Protein 5I34 (pdb70)

Organism: Cryptococcus neoformans (strain H99 / ATCC 208821 / CBS 10515 / FGSC 9487) (NCBI:txid235443)

Sequence (842 aa):
APSPEGVTVVLGAQWGDEGKGKLVDILAAEADICARCAGGNNAGHTIVVRNDKGEKTSYAFNLLPSGLINPECTAFIGSGVVVHVPSLFNELDTLERKGLKVAGRLLVSDRAHLVMGFHQIVDGLKEVELGGSSIGTTRKGIGPAYSSKASRSGLRVHHLFDPTFPAKFRKLVEGRFKRYGHFEFDTEGEIEMYLAFAERLRPFIVDGPTFMHNALSSGKRVLVEGANALMLDLDYGTYPFVTSSSTSIGGVVSGLGISPFAIKRVVGVIKAYTTRVGGGPFPTEDLATVGETLQEVGAEYGTVTGRRRRCGWLDLVVMKYSTMINGYTSLNLTKLDVLDGFEEIKVATGYKIDGVEVEGFPADLDRLAKVEVQYATLPGWKTDISNCKTYEEFPENAKAYIKFIEDYLGVKVQYVGVGPGRDQNVIIFSPEGVTVVLGAQWGDEGKGKLVDILAAEADICARCAGGNNAGHAFNLLPSGLINPECTAFIGSGVVVHVPSLFNELDTLERKGLKVAGRLLVSDRAHLVMGFHQIVDGLKEVELGGSSIGTTRKGIGPAYSSKASRSGLRVHHLFDPTFPAKFRKLVEGRFKRYGHFEFDTEGEIEMYLAFAERLRPFIVDGPTFMHNALSSGKRVLVEGANALMLDLDYGTYPFVTSSSTSIGGVVSGLGISPFAIKRVVGVIKAYTTRVGGGPFPTEDLATVGETLQEVGAEYGTVTGRRRRCGWLDLVVMKYSTMINGYTSLNLTKLDVLDGFEEIKVATGYKIDGVEVEGFPADLDRLAKVEVQYATLPGWKTDISNCKTYEEFPENAKAYIKFIEDYLGVKVQYVGVGPGRDQNVIIF

Radius of gyration: 26.62 Å; Cα contacts (8 Å, |Δi|>4): 1978; chains: 2; bounding box: 60×75×82 Å

Structure (mmCIF, N/CA/C/O backbone):
data_5I34
#
_entry.id   5I34
#
_cell.length_a   55.807
_cell.length_b   100.774
_cell.length_c   163.798
_cell.angle_alpha   90.00
_cell.angle_beta   90.00
_cell.angle_gamma   90.00
#
_symmetry.space_group_name_H-M   'P 21 21 21'
#
loop_
_entity.id
_entity.type
_entity.pdbx_description
1 polymer 'Adenylosuccinate synthetase'
2 non-polymer "GUANOSINE-5'-DIPHOSPHATE"
3 non-polymer 'INOSINIC ACID'
4 water water
#
loop_
_atom_site.group_PDB
_atom_site.id
_atom_site.type_symbol
_atom_site.label_atom_id
_atom_site.label_alt_id
_atom_site.label_comp_id
_atom_site.label_asym_id
_atom_site.label_entity_id
_atom_site.label_seq_id
_atom_site.pdbx_PDB_ins_code
_atom_site.Cartn_x
_atom_site.Cartn_y
_atom_site.Cartn_z
_atom_site.occupancy
_atom_site.B_iso_or_equiv
_atom_site.auth_seq_id
_atom_site.auth_comp_id
_atom_site.auth_asym_id
_atom_site.auth_atom_id
_atom_site.pdbx_PDB_model_num
ATOM 1 N N . ALA A 1 13 ? -7.600 33.082 37.061 1.00 38.20 2 ALA A N 1
ATOM 2 C CA . ALA A 1 13 ? -7.620 34.455 36.576 1.00 38.19 2 ALA A CA 1
ATOM 3 C C . ALA A 1 13 ? -6.933 34.562 35.202 1.00 32.59 2 ALA A C 1
ATOM 4 O O . ALA A 1 13 ? -5.759 34.211 35.051 1.00 32.33 2 ALA A O 1
ATOM 10 N N . PRO A 1 14 ? -7.667 35.039 34.186 1.00 26.79 3 PRO A N 1
ATOM 11 C CA . PRO A 1 14 ? -7.084 35.070 32.845 1.00 23.81 3 PRO A CA 1
ATOM 12 C C . PRO A 1 14 ? -5.995 36.119 32.707 1.00 22.57 3 PRO A C 1
ATOM 13 O O . PRO A 1 14 ? -6.081 37.205 33.284 1.00 23.83 3 PRO A O 1
ATOM 24 N N . SER A 1 15 ? -4.980 35.796 31.919 1.00 20.36 4 SER A N 1
ATOM 25 C CA . SER A 1 15 ? -3.978 36.770 31.555 1.00 18.74 4 SER A CA 1
ATOM 26 C C . SER A 1 15 ? -4.377 37.463 30.272 1.00 17.28 4 SER A C 1
ATOM 27 O O . SER A 1 15 ? -5.030 36.857 29.420 1.00 16.01 4 SER A O 1
ATOM 35 N N . PRO A 1 16 ? -3.983 38.733 30.121 1.00 17.35 5 PRO A N 1
ATOM 36 C CA . PRO A 1 16 ? -4.352 39.443 28.895 1.00 16.88 5 PRO A CA 1
ATOM 37 C C . PRO A 1 16 ? -3.538 39.015 27.685 1.00 16.23 5 PRO A C 1
ATOM 38 O O . PRO A 1 16 ? -2.408 38.537 27.819 1.00 15.92 5 PRO A O 1
ATOM 49 N N . GLU A 1 17 ? -4.106 39.221 26.503 1.00 14.86 6 GLU A N 1
ATOM 50 C CA . GLU A 1 17 ? -3.325 39.174 25.282 1.00 14.50 6 GLU A CA 1
ATOM 51 C C . GLU A 1 17 ? -2.233 40.222 25.391 1.00 14.07 6 GLU A C 1
ATOM 52 O O . GLU A 1 17 ? -2.459 41.322 25.916 1.00 15.43 6 GLU A O 1
ATOM 64 N N . GLY A 1 18 ? -1.054 39.898 24.872 1.00 13.46 7 GLY A N 1
ATOM 65 C CA . GLY A 1 18 ? 0.077 40.803 24.932 1.00 13.76 7 GLY A CA 1
ATOM 66 C C . GLY A 1 18 ? 1.058 40.383 26.002 1.00 12.15 7 GLY A C 1
ATOM 67 O O . GLY A 1 18 ? 1.050 39.228 26.435 1.00 11.86 7 GLY A O 1
ATOM 71 N N . VAL A 1 19 ? 1.867 41.328 26.464 1.00 11.43 8 VAL A N 1
ATOM 72 C CA . VAL A 1 19 ? 3.020 40.994 27.306 1.00 10.89 8 VAL A CA 1
ATOM 73 C C . VAL A 1 19 ? 2.739 41.255 28.785 1.00 11.20 8 VAL A C 1
ATOM 74 O O . VAL A 1 19 ? 2.393 42.360 29.192 1.00 11.78 8 VAL A O 1
ATOM 87 N N . THR A 1 20 ? 2.909 40.206 29.578 1.00 11.05 9 THR A N 1
ATOM 88 C CA . THR A 1 20 ? 3.006 40.283 31.023 1.00 10.44 9 THR A CA 1
ATOM 89 C C . THR A 1 20 ? 4.463 40.083 31.428 1.00 10.66 9 THR A C 1
ATOM 90 O O . THR A 1 20 ? 5.086 39.123 30.989 1.00 11.76 9 THR A O 1
ATOM 101 N N . VAL A 1 21 ? 4.997 40.968 32.265 1.00 10.36 10 VAL A N 1
ATOM 102 C CA . VAL A 1 21 ? 6.389 40.920 32.682 1.00 10.36 10 VAL A CA 1
ATOM 103 C C . VAL A 1 21 ? 6.515 40.691 34.182 1.00 11.19 10 VAL A C 1
ATOM 104 O O . VAL A 1 21 ? 5.786 41.303 34.966 1.00 12.33 10 VAL A O 1
ATOM 117 N N . VAL A 1 22 ? 7.407 39.779 34.567 1.00 10.71 11 VAL A N 1
ATOM 118 C CA . VAL A 1 22 ? 7.815 39.588 35.958 1.00 11.05 11 VAL A CA 1
ATOM 119 C C . VAL A 1 22 ? 9.216 40.145 36.119 1.00 13.12 11 VAL A C 1
ATOM 120 O O . VAL A 1 22 ? 10.146 39.655 35.470 1.00 12.22 11 VAL A O 1
ATOM 133 N N . LEU A 1 23 ? 9.363 41.156 36.973 1.00 11.53 12 LEU A N 1
ATOM 134 C CA . LEU A 1 23 ? 10.649 41.805 37.203 1.00 10.30 12 LEU A CA 1
ATOM 135 C C . LEU A 1 23 ? 11.029 41.761 38.668 1.00 10.76 12 LEU A C 1
ATOM 136 O O . LEU A 1 23 ? 10.198 42.052 39.538 1.00 12.21 12 LEU A O 1
ATOM 152 N N . GLY A 1 24 ? 12.291 41.435 38.944 1.00 11.33 13 GLY A N 1
ATOM 153 C CA . GLY A 1 24 ? 12.810 41.582 40.286 1.00 10.85 13 GLY A CA 1
ATOM 154 C C . GLY A 1 24 ? 13.001 43.058 40.616 1.00 10.38 13 GLY A C 1
ATOM 155 O O . GLY A 1 24 ? 13.514 43.838 39.800 1.00 11.80 13 GLY A O 1
ATOM 159 N N . ALA A 1 25 ? 12.605 43.453 41.817 1.00 10.81 14 ALA A N 1
ATOM 160 C CA . ALA A 1 25 ? 12.559 44.872 42.163 1.00 9.52 14 ALA A CA 1
ATOM 161 C C . ALA A 1 25 ? 13.739 45.371 42.985 1.00 10.23 14 ALA A C 1
ATOM 162 O O . ALA A 1 25 ? 13.933 46.581 43.058 1.00 10.34 14 ALA A O 1
ATOM 169 N N . GLN A 1 26 ? 14.506 44.466 43.606 1.00 9.82 15 GLN A N 1
ATOM 170 C CA . GLN A 1 26 ? 15.578 44.855 44.514 1.00 9.16 15 GLN A CA 1
ATOM 171 C C . GLN A 1 26 ? 16.944 44.453 43.921 1.00 9.25 15 GLN A C 1
ATOM 172 O O . GLN A 1 26 ? 17.262 44.853 42.791 1.00 10.16 15 GLN A O 1
ATOM 186 N N . TRP A 1 27 ? 17.752 43.680 44.653 1.00 10.38 16 TRP A N 1
ATOM 187 C CA . TRP A 1 27 ? 19.070 43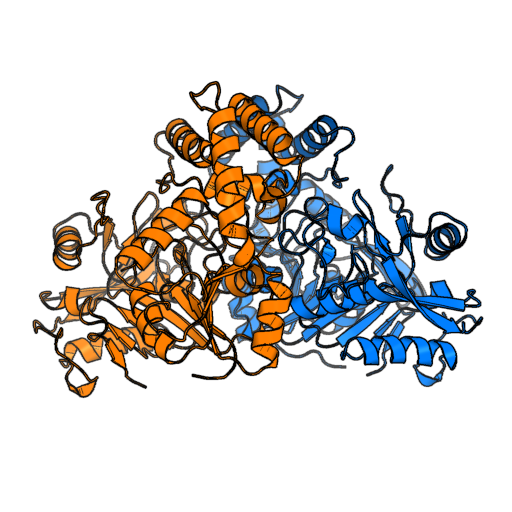.246 44.170 1.00 11.26 16 TRP A CA 1
ATOM 188 C C . TRP A 1 27 ? 19.093 41.735 43.885 1.00 12.16 16 TRP A C 1
ATOM 189 O O . TRP A 1 27 ? 20.106 41.050 44.078 1.00 13.25 16 TRP A O 1
ATOM 210 N N . GLY A 1 28 ? 17.985 41.195 43.401 1.00 11.20 17 GLY A N 1
ATOM 211 C CA . GLY A 1 28 ? 17.947 39.792 43.040 1.00 12.49 17 GLY A CA 1
ATOM 212 C C . GLY A 1 28 ? 17.585 38.848 44.166 1.00 11.00 17 GLY A C 1
ATOM 213 O O . GLY A 1 28 ? 17.451 39.255 45.328 1.00 12.50 17 GLY A O 1
ATOM 217 N N . ASP A 1 29 ? 17.388 37.585 43.805 1.00 12.26 18 ASP A N 1
ATOM 218 C CA . ASP A 1 29 ? 17.055 36.550 44.778 1.00 13.40 18 ASP A CA 1
ATOM 219 C C . ASP A 1 29 ? 15.759 36.846 45.512 1.00 13.09 18 ASP A C 1
ATOM 220 O O . ASP A 1 29 ? 15.558 36.395 46.640 1.00 14.91 18 ASP A O 1
ATOM 229 N N . GLU A 1 30 ? 14.869 37.600 44.883 1.00 12.62 19 GLU A N 1
ATOM 230 C CA . GLU A 1 30 ? 13.615 37.938 45.556 1.00 12.62 19 GLU A CA 1
ATOM 231 C C . GLU A 1 30 ? 12.691 36.747 45.681 1.00 14.92 19 GLU A C 1
ATOM 232 O O . GLU A 1 30 ? 11.916 36.657 46.640 1.00 17.41 19 GLU A O 1
ATOM 244 N N . GLY A 1 31 ? 12.778 35.829 44.727 1.00 13.93 20 GLY A N 1
ATOM 245 C CA . GLY A 1 31 ? 11.851 34.715 44.658 1.00 16.71 20 GLY A CA 1
ATOM 246 C C . GLY A 1 31 ? 10.885 34.796 43.485 1.00 15.52 20 GLY A C 1
ATOM 247 O O . GLY A 1 31 ? 9.688 34.550 43.661 1.00 20.03 20 GLY A O 1
ATOM 251 N N . LYS A 1 32 ? 11.406 35.123 42.300 1.00 15.96 21 LYS A N 1
ATOM 252 C CA . LYS A 1 32 ? 10.612 35.307 41.077 1.00 18.08 21 LYS A CA 1
ATOM 253 C C . LYS A 1 32 ? 9.982 34.025 40.560 1.00 18.00 21 LYS A C 1
ATOM 254 O O . LYS A 1 32 ? 8.956 34.065 39.874 1.00 17.25 21 LYS A O 1
ATOM 273 N N . GLY A 1 33 ? 10.614 32.894 40.862 1.00 17.68 22 GLY A N 1
ATOM 274 C CA . GLY A 1 33 ? 10.248 31.623 40.259 1.00 17.00 22 GLY A CA 1
ATOM 275 C C . GLY A 1 33 ? 8.806 31.219 40.481 1.00 17.99 22 GLY A C 1
ATOM 276 O O . GLY A 1 33 ? 8.136 30.754 39.555 1.00 18.10 22 GLY A O 1
ATOM 280 N N . LYS A 1 34 ? 8.323 31.378 41.707 1.00 18.78 23 LYS A N 1
ATOM 281 C CA . LYS A 1 34 ? 6.965 30.971 42.016 1.00 17.09 23 LYS A CA 1
ATOM 282 C C . LYS A 1 34 ? 5.950 31.762 41.200 1.00 16.45 23 LYS A C 1
ATOM 283 O O . LYS A 1 34 ? 4.991 31.179 40.670 1.00 16.24 23 LYS A O 1
ATOM 302 N N . LEU A 1 35 ? 6.139 33.080 41.091 1.00 15.30 24 LEU A N 1
ATOM 303 C CA . LEU A 1 35 ? 5.202 33.870 40.302 1.00 13.77 24 LEU A CA 1
ATOM 304 C C . LEU A 1 35 ? 5.270 33.514 38.806 1.00 14.30 24 LEU A C 1
ATOM 305 O O . LEU A 1 35 ? 4.251 33.447 38.127 1.00 14.15 24 LEU A O 1
ATOM 321 N N . VAL A 1 36 ? 6.462 33.292 38.278 1.00 12.99 25 VAL A N 1
ATOM 322 C CA . VAL A 1 36 ? 6.565 32.866 36.887 1.00 11.24 25 VAL A CA 1
ATOM 323 C C . VAL A 1 36 ? 5.789 31.563 36.654 1.00 11.99 25 VAL A C 1
ATOM 324 O O . VAL A 1 36 ? 5.089 31.421 35.648 1.00 13.79 25 VAL A O 1
ATOM 337 N N . ASP A 1 37 ? 5.898 30.636 37.605 1.00 13.88 26 ASP A N 1
ATOM 338 C CA . ASP A 1 37 ? 5.164 29.376 37.554 1.00 14.56 26 ASP A CA 1
ATOM 339 C C . ASP A 1 37 ? 3.648 29.625 37.534 1.00 16.23 26 ASP A C 1
ATOM 340 O O . ASP A 1 37 ? 2.926 29.108 36.677 1.00 17.01 26 ASP A O 1
ATOM 349 N N . ILE A 1 38 ? 3.182 30.458 38.459 1.00 14.48 27 ILE A N 1
ATOM 350 C CA . ILE A 1 38 ? 1.777 30.812 38.540 1.00 15.80 27 ILE A CA 1
ATOM 351 C C . ILE A 1 38 ? 1.268 31.399 37.226 1.00 13.77 27 ILE A C 1
ATOM 352 O O . ILE A 1 38 ? 0.204 31.015 36.727 1.00 17.32 27 ILE A O 1
ATOM 368 N N . LEU A 1 39 ? 2.012 32.348 36.676 1.00 13.00 28 LEU A N 1
ATOM 369 C CA . LEU A 1 39 ? 1.547 33.055 35.491 1.00 11.52 28 LEU A CA 1
ATOM 370 C C . LEU A 1 39 ? 1.765 32.241 34.220 1.00 13.27 28 LEU A C 1
ATOM 371 O O . LEU A 1 39 ? 1.038 32.420 33.257 1.00 14.18 28 LEU A O 1
ATOM 387 N N . ALA A 1 40 ? 2.717 31.317 34.225 1.00 13.33 29 ALA A N 1
ATOM 388 C CA . ALA A 1 40 ? 2.971 30.500 33.024 1.00 12.89 29 ALA A CA 1
ATOM 389 C C . ALA A 1 40 ? 1.786 29.605 32.673 1.00 13.08 29 ALA A C 1
ATOM 390 O O . ALA A 1 40 ? 1.634 29.208 31.525 1.00 14.21 29 ALA A O 1
ATOM 397 N N . ALA A 1 41 ? 0.923 29.330 33.654 1.00 14.80 30 ALA A N 1
ATOM 398 C CA . ALA A 1 41 ? -0.236 28.500 33.420 1.00 18.02 30 ALA A CA 1
ATOM 399 C C . ALA A 1 41 ? -1.205 29.192 32.467 1.00 18.50 30 ALA A C 1
ATOM 400 O O . ALA A 1 41 ? -2.016 28.534 31.817 1.00 20.48 30 ALA A O 1
ATOM 407 N N . GLU A 1 42 ? -1.098 30.518 32.389 1.00 16.34 31 GLU A N 1
ATOM 408 C CA . GLU A 1 42 ? -1.945 31.341 31.523 1.00 19.87 31 GLU A CA 1
ATOM 409 C C . GLU A 1 42 ? -1.123 32.112 30.481 1.00 16.06 31 GLU A C 1
ATOM 410 O O . GLU A 1 42 ? -1.440 33.251 30.114 1.00 17.77 31 GLU A O 1
ATOM 422 N N . ALA A 1 43 ? -0.083 31.469 29.983 1.00 14.08 32 ALA A N 1
ATOM 423 C CA . ALA A 1 43 ? 0.745 32.013 28.936 1.00 12.77 32 ALA A CA 1
ATOM 424 C C . ALA A 1 43 ? 0.811 31.040 27.759 1.00 12.29 32 ALA A C 1
ATOM 425 O O . ALA A 1 43 ? 0.828 29.817 27.940 1.00 16.78 32 ALA A O 1
ATOM 432 N N . ASP A 1 44 ? 0.819 31.600 26.561 1.00 13.62 33 ASP A N 1
ATOM 433 C CA . ASP A 1 44 ? 1.100 30.849 25.340 1.00 14.66 33 ASP A CA 1
ATOM 434 C C . ASP A 1 44 ? 2.594 30.732 25.083 1.00 13.82 33 ASP A C 1
ATOM 435 O O . ASP A 1 44 ? 3.080 29.705 24.597 1.00 13.83 33 ASP A O 1
ATOM 444 N N . ILE A 1 45 ? 3.309 31.811 25.398 1.00 12.19 34 ILE A N 1
ATOM 445 C CA . ILE A 1 45 ? 4.730 31.916 25.171 1.00 12.88 34 ILE A CA 1
ATOM 446 C C . ILE A 1 45 ? 5.396 32.443 26.424 1.00 12.35 34 ILE A C 1
ATOM 447 O O . ILE A 1 45 ? 4.918 33.396 27.025 1.00 12.84 34 ILE A O 1
ATOM 463 N N . CYS A 1 46 ? 6.501 31.812 26.793 1.00 11.34 35 CYS A N 1
ATOM 464 C CA . CYS A 1 46 ? 7.301 32.226 27.930 1.00 14.43 35 CYS A CA 1
ATOM 465 C C . CYS A 1 46 ? 8.688 32.610 27.426 1.00 12.03 35 CYS A C 1
ATOM 466 O O . CYS A 1 46 ? 9.317 31.811 26.723 1.00 12.70 35 CYS A O 1
ATOM 474 N N . ALA A 1 47 ? 9.132 33.836 27.706 1.00 10.68 36 ALA A N 1
ATOM 475 C CA . ALA A 1 47 ? 10.319 34.398 27.065 1.00 10.67 36 ALA A CA 1
ATOM 476 C C . ALA A 1 47 ? 11.347 34.947 28.045 1.00 10.70 36 ALA A C 1
ATOM 477 O O . ALA A 1 47 ? 11.002 35.498 29.093 1.00 12.09 36 ALA A O 1
ATOM 484 N N . ARG A 1 48 ? 12.613 34.777 27.690 1.00 10.75 37 ARG A N 1
ATOM 485 C CA . ARG A 1 48 ? 13.730 35.510 28.273 1.00 11.71 37 ARG A CA 1
ATOM 486 C C . ARG A 1 48 ? 14.083 36.646 27.308 1.00 11.35 37 ARG A C 1
ATOM 487 O O . ARG A 1 48 ? 14.169 36.436 26.093 1.00 11.86 37 ARG A O 1
ATOM 508 N N . CYS A 1 49 ? 14.284 37.840 27.839 1.00 10.89 38 CYS A N 1
ATOM 509 C CA . CYS A 1 49 ? 14.581 39.014 27.009 1.00 10.85 38 CYS A CA 1
ATOM 510 C C . CYS A 1 49 ? 16.013 39.528 27.135 1.00 11.44 38 CYS A C 1
ATOM 511 O O . CYS A 1 49 ? 16.515 40.178 26.229 1.00 11.60 38 CYS A O 1
ATOM 519 N N . ALA A 1 50 ? 16.653 39.288 28.273 1.00 10.08 39 ALA A N 1
ATOM 520 C CA . ALA A 1 50 ? 18.004 39.778 28.489 1.00 10.79 39 ALA A CA 1
ATOM 521 C C . ALA A 1 50 ? 18.692 38.950 29.555 1.00 10.88 39 ALA A C 1
ATOM 522 O O . ALA A 1 50 ? 18.060 38.112 30.214 1.00 12.24 39 ALA A O 1
ATOM 529 N N . GLY A 1 51 ? 19.982 39.219 29.751 1.00 11.02 40 GLY A N 1
ATOM 530 C CA . GLY A 1 51 ? 20.764 38.470 30.715 1.00 11.74 40 GLY A CA 1
ATOM 531 C C . GLY A 1 51 ? 21.275 37.155 30.172 1.00 13.50 40 GLY A C 1
ATOM 532 O O . GLY A 1 51 ? 21.149 36.859 28.983 1.00 12.77 40 GLY A O 1
ATOM 536 N N . GLY A 1 52 ? 21.855 36.365 31.061 1.00 14.55 41 GLY A N 1
ATOM 537 C CA . GLY A 1 52 ? 22.399 35.066 30.709 1.00 16.37 41 GLY A CA 1
ATOM 538 C C . GLY A 1 52 ? 21.901 33.993 31.653 1.00 17.79 41 GLY A C 1
ATOM 539 O O . GLY A 1 52 ? 20.725 33.980 32.022 1.00 16.82 41 GLY A O 1
ATOM 543 N N . ASN A 1 53 ? 22.793 33.091 32.048 1.00 16.88 42 ASN A N 1
ATOM 544 C CA . ASN A 1 53 ? 22.390 31.958 32.865 1.00 17.42 42 ASN A CA 1
ATOM 545 C C . ASN A 1 53 ? 22.490 32.214 34.365 1.00 21.57 42 ASN A C 1
ATOM 546 O O . ASN A 1 53 ? 23.064 31.426 35.088 1.00 19.95 42 ASN A O 1
ATOM 557 N N . ASN A 1 54 ? 21.837 33.291 34.810 1.00 27.57 43 ASN A N 1
ATOM 558 C CA . ASN A 1 54 ? 21.617 33.555 36.232 1.00 29.33 43 ASN A CA 1
ATOM 559 C C . ASN A 1 54 ? 20.135 33.700 36.559 1.00 32.47 43 ASN A C 1
ATOM 560 O O . ASN A 1 54 ? 19.720 34.633 37.256 1.00 40.59 43 ASN A O 1
ATOM 571 N N . ALA A 1 55 ? 19.335 32.771 36.059 1.00 27.73 44 ALA A N 1
ATOM 572 C CA . ALA A 1 55 ? 17.904 32.770 36.329 1.00 31.48 44 ALA A CA 1
ATOM 573 C C . ALA A 1 55 ? 17.485 31.384 36.784 1.00 31.94 44 ALA A C 1
ATOM 574 O O . ALA A 1 55 ? 16.432 30.877 36.391 1.00 30.05 44 ALA A O 1
ATOM 581 N N . GLY A 1 56 ? 18.334 30.774 37.606 1.00 30.52 45 GLY A N 1
ATOM 582 C CA . GLY A 1 56 ? 18.098 29.436 38.111 1.00 29.10 45 GLY A CA 1
ATOM 583 C C . GLY A 1 56 ? 16.817 29.311 38.917 1.00 28.83 45 GLY A C 1
ATOM 584 O O . GLY A 1 56 ? 16.658 29.967 39.942 1.00 30.79 45 GLY A O 1
ATOM 588 N N . HIS A 1 57 ? 15.905 28.467 38.439 1.00 25.41 46 HIS A N 1
ATOM 589 C CA . HIS A 1 57 ? 14.677 28.123 39.157 1.00 23.56 46 HIS A CA 1
ATOM 590 C C . HIS A 1 57 ? 14.522 26.632 39.240 1.00 23.37 46 HIS A C 1
ATOM 591 O O . HIS A 1 57 ? 14.852 25.929 38.298 1.00 25.46 46 HIS A O 1
ATOM 604 N N . THR A 1 58 ? 13.989 26.153 40.354 1.00 20.94 47 THR A N 1
ATOM 605 C CA . THR A 1 58 ? 13.505 24.794 40.413 1.00 19.85 47 THR A CA 1
ATOM 606 C C . THR A 1 58 ? 12.030 24.840 40.687 1.00 19.46 47 THR A C 1
ATOM 607 O O . THR A 1 58 ? 11.594 25.531 41.611 1.00 21.53 47 THR A O 1
ATOM 618 N N . ILE A 1 59 ? 11.265 24.114 39.879 1.00 16.46 48 ILE A N 1
ATOM 619 C CA . ILE A 1 59 ? 9.828 23.975 40.102 1.00 17.07 48 ILE A CA 1
ATOM 620 C C . ILE A 1 59 ? 9.547 22.507 40.444 1.00 17.83 48 ILE A C 1
ATOM 621 O O . ILE A 1 59 ? 9.978 21.600 39.725 1.00 19.68 48 ILE A O 1
ATOM 637 N N . VAL A 1 60 ? 8.832 22.288 41.544 1.00 16.12 49 VAL A N 1
ATOM 638 C CA . VAL A 1 60 ? 8.515 20.945 42.028 1.00 18.37 49 VAL A CA 1
ATOM 639 C C . VAL A 1 60 ? 7.044 20.626 41.759 1.00 18.59 49 VAL A C 1
ATOM 640 O O . VAL A 1 60 ? 6.143 21.236 42.339 1.00 20.88 49 VAL A O 1
ATOM 653 N N . VAL A 1 61 ? 6.815 19.671 40.863 1.00 16.97 50 VAL A N 1
ATOM 654 C CA . VAL A 1 61 ? 5.474 19.313 40.415 1.00 19.00 50 VAL A CA 1
ATOM 655 C C . VAL A 1 61 ? 4.986 18.023 41.042 1.00 18.42 50 VAL A C 1
ATOM 656 O O . VAL A 1 61 ? 5.718 17.034 41.073 1.00 19.45 50 VAL A O 1
ATOM 669 N N . ARG A 1 62 ? 3.742 18.032 41.502 1.00 19.11 51 ARG A N 1
ATOM 670 C CA . ARG A 1 62 ? 3.116 16.818 42.028 1.00 21.52 51 ARG A CA 1
ATOM 671 C C . ARG A 1 62 ? 2.283 16.162 40.935 1.00 22.29 51 ARG A C 1
ATOM 672 O O . ARG A 1 62 ? 1.487 16.837 40.272 1.00 25.28 51 ARG A O 1
ATOM 693 N N . ASN A 1 63 ? 2.477 14.858 40.731 1.00 21.89 52 ASN A N 1
ATOM 694 C CA . ASN A 1 63 ? 1.748 14.147 39.682 1.00 22.29 52 ASN A CA 1
ATOM 695 C C . ASN A 1 63 ? 0.492 13.485 40.236 1.00 23.46 52 ASN A C 1
ATOM 696 O O . ASN A 1 63 ? 0.185 13.639 41.418 1.00 23.53 52 ASN A O 1
ATOM 707 N N . ASP A 1 64 ? -0.247 12.772 39.387 1.00 26.32 53 ASP A N 1
ATOM 708 C CA . ASP A 1 64 ? -1.538 12.223 39.805 1.00 30.60 53 ASP A CA 1
ATOM 709 C C . ASP A 1 64 ? -1.391 10.988 40.702 1.00 28.58 53 ASP A C 1
ATOM 710 O O . ASP A 1 64 ? -2.391 10.429 41.162 1.00 26.50 53 ASP A O 1
ATOM 719 N N . LYS A 1 65 ? -0.151 10.575 40.970 1.00 26.38 54 LYS A N 1
ATOM 720 C CA . LYS A 1 65 ? 0.115 9.542 41.971 1.00 29.65 54 LYS A CA 1
ATOM 721 C C . LYS A 1 65 ? 0.611 10.168 43.279 1.00 26.97 54 LYS A C 1
ATOM 722 O O . LYS A 1 65 ? 0.983 9.461 44.216 1.00 27.23 54 LYS A O 1
ATOM 741 N N . GLY A 1 66 ? 0.608 11.496 43.333 1.00 23.32 55 GLY A N 1
ATOM 742 C CA . GLY A 1 66 ? 1.045 12.229 44.508 1.00 23.95 55 GLY A CA 1
ATOM 743 C C . GLY A 1 66 ? 2.552 12.343 44.680 1.00 23.49 55 GLY A C 1
ATOM 744 O O . GLY A 1 66 ? 3.027 12.772 45.736 1.00 25.08 55 GLY A O 1
ATOM 748 N N . GLU A 1 67 ? 3.309 11.950 43.661 1.00 21.68 56 GLU A N 1
ATOM 749 C CA . GLU A 1 67 ? 4.771 12.018 43.699 1.00 22.59 56 GLU A CA 1
ATOM 750 C C . GLU A 1 67 ? 5.275 13.366 43.217 1.00 22.75 56 GLU A C 1
ATOM 751 O O . GLU A 1 67 ? 4.711 13.934 42.289 1.00 24.48 56 GLU A O 1
ATOM 763 N N . LYS A 1 68 ? 6.348 13.865 43.824 1.00 22.25 57 LYS A N 1
ATOM 764 C CA . LYS A 1 68 ? 6.913 15.152 43.436 1.00 21.84 57 LYS A CA 1
ATOM 765 C C . LYS A 1 68 ? 8.152 14.969 42.570 1.00 21.07 57 LYS A C 1
ATOM 766 O O . LYS A 1 68 ? 8.982 14.108 42.843 1.00 22.84 57 LYS A O 1
ATOM 785 N N . THR A 1 69 ? 8.270 15.787 41.532 1.00 20.56 58 THR A N 1
ATOM 786 C CA . THR A 1 69 ? 9.454 15.806 40.681 1.00 19.74 58 THR A CA 1
ATOM 787 C C . THR A 1 69 ? 9.988 17.233 40.571 1.00 18.14 58 THR A C 1
ATOM 788 O O . THR A 1 69 ? 9.211 18.166 40.381 1.00 19.39 58 THR A O 1
ATOM 799 N N . SER A 1 70 ? 11.311 17.390 40.693 1.00 17.64 59 SER A N 1
ATOM 800 C CA . SER A 1 70 ? 11.979 18.687 40.615 1.00 17.98 59 SER A CA 1
ATOM 801 C C . SER A 1 70 ? 12.543 18.921 39.222 1.00 18.19 59 SER A C 1
ATOM 802 O O . SER A 1 70 ? 13.310 18.101 38.713 1.00 21.77 59 SER A O 1
ATOM 810 N N . TYR A 1 71 ? 12.150 20.029 38.606 1.00 17.63 60 TYR A N 1
ATOM 811 C CA . TYR A 1 71 ? 12.641 20.424 37.277 1.00 17.23 60 TYR A CA 1
ATOM 812 C C . TYR A 1 71 ? 13.422 21.732 37.384 1.00 18.23 60 TYR A C 1
ATOM 813 O O . TYR A 1 71 ? 12.922 22.716 37.937 1.00 18.68 60 TYR A O 1
ATOM 831 N N . ALA A 1 72 ? 14.634 21.747 36.831 1.00 17.78 61 ALA A N 1
ATOM 832 C CA . ALA A 1 72 ? 15.537 22.890 36.938 1.00 18.79 61 ALA A CA 1
ATOM 833 C C . ALA A 1 72 ? 15.654 23.653 35.629 1.00 19.66 61 ALA A C 1
ATOM 834 O O . ALA A 1 72 ? 15.878 23.062 34.571 1.00 19.92 61 ALA A O 1
ATOM 841 N N . PHE A 1 73 ? 15.501 24.972 35.725 1.00 17.10 62 PHE A N 1
ATOM 842 C CA . PHE A 1 73 ? 15.619 25.864 34.586 1.00 17.74 62 PHE A CA 1
ATOM 843 C C . PHE A 1 73 ? 16.611 26.977 34.878 1.00 21.96 62 PHE A C 1
ATOM 844 O O . PHE A 1 73 ? 16.801 27.349 36.029 1.00 23.78 62 PHE A O 1
ATOM 861 N N . ASN A 1 74 ? 17.218 27.519 33.831 1.00 20.97 63 ASN A N 1
ATOM 862 C CA . ASN A 1 74 ? 18.086 28.666 33.993 1.00 20.40 63 ASN A CA 1
ATOM 863 C C . ASN A 1 74 ? 18.024 29.568 32.764 1.00 21.21 63 ASN A C 1
ATOM 864 O O . ASN A 1 74 ? 17.338 30.590 32.770 1.00 25.65 63 ASN A O 1
ATOM 875 N N . LEU A 1 75 ? 18.720 29.188 31.702 1.00 16.56 64 LEU A N 1
ATOM 876 C CA . LEU A 1 75 ? 18.598 29.892 30.432 1.00 15.87 64 LEU A CA 1
ATOM 877 C C . LEU A 1 75 ? 17.229 29.650 29.858 1.00 16.27 64 LEU A C 1
ATOM 878 O O . LEU A 1 75 ? 16.622 30.561 29.288 1.00 19.29 64 LEU A O 1
ATOM 894 N N . LEU A 1 76 ? 16.742 28.418 30.003 1.00 14.37 65 LEU A N 1
ATOM 895 C CA . LEU A 1 76 ? 15.413 28.080 29.496 1.00 14.34 65 LEU A CA 1
ATOM 896 C C . LEU A 1 76 ? 14.331 28.733 30.343 1.00 15.32 65 LEU A C 1
ATOM 897 O O . LEU A 1 76 ? 14.391 28.683 31.577 1.00 15.29 65 LEU A O 1
ATOM 913 N N . PRO A 1 77 ? 13.338 29.348 29.691 1.00 13.80 66 PRO A N 1
ATOM 914 C CA . PRO A 1 77 ? 12.193 29.876 30.447 1.00 13.76 66 PRO A CA 1
ATOM 915 C C . PRO A 1 77 ? 11.520 28.791 31.298 1.00 14.40 66 PRO A C 1
ATOM 916 O O . PRO A 1 77 ? 11.225 27.690 30.798 1.00 15.20 66 PRO A O 1
ATOM 927 N N . SER A 1 78 ? 11.297 29.102 32.572 1.00 15.56 67 SER A N 1
ATOM 928 C CA . SER A 1 78 ? 10.657 28.190 33.515 1.00 14.50 67 SER A CA 1
ATOM 929 C C . SER A 1 78 ? 9.231 27.858 33.136 1.00 16.22 67 SER A C 1
ATOM 930 O O . SER A 1 78 ? 8.683 26.865 33.611 1.00 16.91 67 SER A O 1
ATOM 938 N N . GLY A 1 79 ? 8.607 28.701 32.321 1.00 15.01 68 GLY A N 1
ATOM 939 C CA . GLY A 1 79 ? 7.241 28.445 31.898 1.00 14.39 68 GLY A CA 1
ATOM 940 C C . GLY A 1 79 ? 7.066 27.205 31.057 1.00 15.95 68 GLY A C 1
ATOM 941 O O . GLY A 1 79 ? 5.938 26.810 30.786 1.00 16.40 68 GLY A O 1
ATOM 945 N N . LEU A 1 80 ? 8.176 26.571 30.668 1.00 16.26 69 LEU A N 1
ATOM 946 C CA . LEU A 1 80 ? 8.134 25.275 29.989 1.00 15.84 69 LEU A CA 1
ATOM 947 C C . LEU A 1 80 ? 7.451 24.218 30.855 1.00 19.64 69 LEU A C 1
ATOM 948 O O . LEU A 1 80 ? 7.047 23.155 30.364 1.00 20.68 69 LEU A O 1
ATOM 964 N N . ILE A 1 81 ? 7.357 24.497 32.151 1.00 18.96 70 ILE A N 1
ATOM 965 C CA . ILE A 1 81 ? 6.660 23.625 33.070 1.00 19.45 70 ILE A CA 1
ATOM 966 C C . ILE A 1 81 ? 5.197 23.457 32.653 1.00 18.72 70 ILE A C 1
ATOM 967 O O . ILE A 1 81 ? 4.573 22.431 32.943 1.00 19.96 70 ILE A O 1
ATOM 983 N N . ASN A 1 82 ? 4.650 24.465 31.973 1.00 17.93 71 ASN A N 1
ATOM 984 C CA . ASN A 1 82 ? 3.352 24.337 31.320 1.00 17.47 71 ASN A CA 1
ATOM 985 C C . ASN A 1 82 ? 3.571 23.628 29.979 1.00 18.01 71 ASN A C 1
ATOM 986 O O . ASN A 1 82 ? 4.180 24.179 29.079 1.00 17.43 71 ASN A O 1
ATOM 997 N N . PRO A 1 83 ? 3.067 22.406 29.838 1.00 20.00 72 PRO A N 1
ATOM 998 C CA . PRO A 1 83 ? 3.418 21.607 28.656 1.00 21.91 72 PRO A CA 1
ATOM 999 C C . PRO A 1 83 ? 2.895 22.172 27.340 1.00 23.48 72 PRO A C 1
ATOM 1000 O O . PRO A 1 83 ? 3.355 21.742 26.279 1.00 24.01 72 PRO A O 1
ATOM 1011 N N . GLU A 1 84 ? 1.973 23.130 27.407 1.00 23.06 73 GLU A N 1
ATOM 1012 C CA . GLU A 1 84 ? 1.398 23.715 26.204 1.00 26.83 73 GLU A CA 1
ATOM 1013 C C . GLU A 1 84 ? 2.099 24.992 25.764 1.00 24.09 73 GLU A C 1
ATOM 1014 O O . GLU A 1 84 ? 1.852 25.464 24.648 1.00 25.26 73 GLU A O 1
ATOM 1026 N N . CYS A 1 85 ? 2.966 25.530 26.630 1.00 21.86 74 CYS A N 1
ATOM 1027 C CA . CYS A 1 85 ? 3.726 26.764 26.385 1.00 23.85 74 CYS A CA 1
ATOM 1028 C C . CYS A 1 85 ? 4.836 26.564 25.354 1.00 20.02 74 CYS A C 1
ATOM 1029 O O . CYS A 1 85 ? 5.397 25.479 25.212 1.00 22.17 74 CYS A O 1
ATOM 1037 N N . THR A 1 86 ? 5.127 27.622 24.620 1.00 17.12 75 THR A N 1
ATOM 1038 C CA . THR A 1 86 ? 6.340 27.719 23.818 1.00 16.73 75 THR A CA 1
ATOM 1039 C C . THR A 1 86 ? 7.338 28.620 24.528 1.00 14.83 75 THR A C 1
ATOM 1040 O O . THR A 1 86 ? 6.970 29.661 25.061 1.00 16.52 75 THR A O 1
ATOM 1051 N N . ALA A 1 87 ? 8.602 28.216 24.548 1.00 13.74 76 ALA A N 1
ATOM 1052 C CA . ALA A 1 87 ? 9.660 29.017 25.154 1.00 13.09 76 ALA A CA 1
ATOM 1053 C C . ALA A 1 87 ? 10.407 29.773 24.067 1.00 12.55 76 ALA A C 1
ATOM 1054 O O . ALA A 1 87 ? 10.631 29.245 22.976 1.00 13.79 76 ALA A O 1
ATOM 1061 N N . PHE A 1 88 ? 10.774 31.009 24.378 1.00 10.37 77 PHE A N 1
ATOM 1062 C CA . PHE A 1 88 ? 11.489 31.869 23.449 1.00 9.73 77 PHE A CA 1
ATOM 1063 C C . PHE A 1 88 ? 12.653 32.596 24.114 1.00 12.27 77 PHE A C 1
ATOM 1064 O O . PHE A 1 88 ? 12.510 33.231 25.153 1.00 10.78 77 PHE A O 1
ATOM 1081 N N . ILE A 1 89 ? 13.818 32.503 23.483 1.00 10.27 78 ILE A N 1
ATOM 1082 C CA . ILE A 1 89 ? 14.990 33.233 23.923 1.00 12.02 78 ILE A CA 1
ATOM 1083 C C . ILE A 1 89 ? 15.209 34.416 22.972 1.00 10.71 78 ILE A C 1
ATOM 1084 O O . ILE A 1 89 ? 15.533 34.238 21.794 1.00 12.42 78 ILE A O 1
ATOM 1100 N N . GLY A 1 90 ? 15.020 35.623 23.500 1.00 10.14 79 GLY A N 1
ATOM 1101 C CA . GLY A 1 90 ? 15.057 36.835 22.705 1.00 10.82 79 GLY A CA 1
ATOM 1102 C C . GLY A 1 90 ? 16.448 37.270 22.294 1.00 9.89 79 GLY A C 1
ATOM 1103 O O . GLY A 1 90 ? 17.471 36.750 22.766 1.00 11.50 79 GLY A O 1
ATOM 1107 N N . SER A 1 91 ? 16.481 38.271 21.418 1.00 10.00 80 SER A N 1
ATOM 1108 C CA . SER A 1 91 ? 17.724 38.792 20.868 1.00 9.09 80 SER A CA 1
ATOM 1109 C C . SER A 1 91 ? 18.619 39.447 21.904 1.00 9.22 80 SER A C 1
ATOM 1110 O O . SER A 1 91 ? 19.845 39.562 21.697 1.00 9.89 80 SER A O 1
ATOM 1118 N N . GLY A 1 92 ? 18.026 39.888 23.008 1.00 9.96 81 GLY A N 1
ATOM 1119 C CA . GLY A 1 92 ? 18.785 40.614 24.007 1.00 9.41 81 GLY A CA 1
ATOM 1120 C C . GLY A 1 92 ? 19.573 39.756 24.987 1.00 9.77 81 GLY A C 1
ATOM 1121 O O . GLY A 1 92 ? 20.284 40.278 25.846 1.00 10.17 81 GLY A O 1
ATOM 1125 N N . VAL A 1 93 ? 19.421 38.443 24.860 1.00 10.91 82 VAL A N 1
ATOM 1126 C CA . VAL A 1 93 ? 20.019 37.473 25.774 1.00 9.31 82 VAL A CA 1
ATOM 1127 C C . VAL A 1 93 ? 21.436 37.154 25.340 1.00 10.24 82 VAL A C 1
ATOM 1128 O O . VAL A 1 93 ? 21.768 37.294 24.153 1.00 11.16 82 VAL A O 1
ATOM 1141 N N . VAL A 1 94 ? 22.274 36.728 26.289 1.00 10.73 83 VAL A N 1
ATOM 1142 C CA . VAL A 1 94 ? 23.573 36.150 25.964 1.00 10.48 83 VAL A CA 1
ATOM 1143 C C . VAL A 1 94 ? 23.538 34.678 26.377 1.00 13.16 83 VAL A C 1
ATOM 1144 O O . VAL A 1 94 ? 23.207 34.348 27.504 1.00 12.65 83 VAL A O 1
ATOM 1157 N N . VAL A 1 95 ? 23.820 33.809 25.409 1.00 13.18 84 VAL A N 1
ATOM 1158 C CA . VAL A 1 95 ? 23.601 32.370 25.530 1.00 14.53 84 VAL A CA 1
ATOM 1159 C C . VAL A 1 95 ? 24.906 31.603 25.594 1.00 14.73 84 VAL A C 1
ATOM 1160 O O . VAL A 1 95 ? 25.692 31.638 24.656 1.00 15.21 84 VAL A O 1
ATOM 1173 N N . HIS A 1 96 ? 25.123 30.898 26.704 1.00 17.76 85 HIS A N 1
ATOM 1174 C CA . HIS A 1 96 ? 26.179 29.897 26.776 1.00 17.80 85 HIS A CA 1
ATOM 1175 C C . HIS A 1 96 ? 25.615 28.575 26.273 1.00 17.64 85 HIS A C 1
ATOM 1176 O O . HIS A 1 96 ? 24.927 27.859 27.006 1.00 17.87 85 HIS A O 1
ATOM 1189 N N . VAL A 1 97 ? 25.906 28.243 25.024 1.00 18.33 86 VAL A N 1
ATOM 1190 C CA . VAL A 1 97 ? 25.253 27.105 24.386 1.00 19.23 86 VAL A CA 1
ATOM 1191 C C . VAL A 1 97 ? 25.498 25.746 25.077 1.00 18.85 86 VAL A C 1
ATOM 1192 O O . VAL A 1 97 ? 24.564 24.943 25.159 1.00 20.10 86 VAL A O 1
ATOM 1205 N N . PRO A 1 98 ? 26.715 25.482 25.595 1.00 20.21 87 PRO A N 1
ATOM 1206 C CA . PRO A 1 98 ? 26.892 24.205 26.298 1.00 21.01 87 PRO A CA 1
ATOM 1207 C C . PRO A 1 98 ? 25.955 24.067 27.503 1.00 21.69 87 PRO A C 1
ATOM 1208 O O . PRO A 1 98 ? 25.387 22.981 27.750 1.00 22.92 87 PRO A O 1
ATOM 1219 N N . SER A 1 99 ? 25.808 25.159 28.253 1.00 21.30 88 SER A N 1
ATOM 1220 C CA . SER A 1 99 ? 24.924 25.204 29.408 1.00 20.42 88 SER A CA 1
ATOM 1221 C C . SER A 1 99 ? 23.476 24.997 28.999 1.00 18.86 88 SER A C 1
ATOM 1222 O O . SER A 1 99 ? 22.714 24.289 29.674 1.00 21.08 88 SER A O 1
ATOM 1230 N N . LEU A 1 100 ? 23.088 25.629 27.904 1.00 18.87 89 LEU A N 1
ATOM 1231 C CA . LEU A 1 100 ? 21.734 25.486 27.395 1.00 16.78 89 LEU A CA 1
ATOM 1232 C C . LEU A 1 100 ? 21.413 24.015 27.161 1.00 16.28 89 LEU A C 1
ATOM 1233 O O . LEU A 1 100 ? 20.385 23.513 27.601 1.00 17.03 89 LEU A O 1
ATOM 1249 N N . PHE A 1 101 ? 22.296 23.309 26.469 1.00 18.06 90 PHE A N 1
ATOM 1250 C CA . PHE A 1 101 ? 21.992 21.919 26.183 1.00 18.91 90 PHE A CA 1
ATOM 1251 C C . PHE A 1 101 ? 22.134 21.013 27.408 1.00 18.37 90 PHE A C 1
ATOM 1252 O O . PHE A 1 101 ? 21.435 20.006 27.505 1.00 19.53 90 PHE A O 1
ATOM 1269 N N . ASN A 1 102 ? 22.988 21.362 28.369 1.00 20.51 91 ASN A N 1
ATOM 1270 C CA . ASN A 1 102 ? 23.042 20.571 29.605 1.00 20.84 91 ASN A CA 1
ATOM 1271 C C . ASN A 1 102 ? 21.703 20.675 30.329 1.00 18.00 91 ASN A C 1
ATOM 1272 O O . ASN A 1 102 ? 21.144 19.690 30.811 1.00 18.86 91 ASN A O 1
ATOM 1283 N N . GLU A 1 103 ? 21.195 21.893 30.376 1.00 17.09 92 GLU A N 1
ATOM 1284 C CA . GLU A 1 103 ? 19.929 22.181 31.002 1.00 18.43 92 GLU A CA 1
ATOM 1285 C C . GLU A 1 103 ? 18.778 21.423 30.313 1.00 19.63 92 GLU A C 1
ATOM 1286 O O . GLU A 1 103 ? 17.937 20.776 30.956 1.00 18.85 92 GLU A O 1
ATOM 1298 N N . LEU A 1 104 ? 18.761 21.505 28.988 1.00 17.98 93 LEU A N 1
ATOM 1299 C CA . LEU A 1 104 ? 17.730 20.892 28.171 1.00 18.45 93 LEU A CA 1
ATOM 1300 C C . LEU A 1 104 ? 17.754 19.369 28.301 1.00 18.77 93 LEU A C 1
ATOM 1301 O O . LEU A 1 104 ? 16.717 18.724 28.512 1.00 17.93 93 LEU A O 1
ATOM 1317 N N . ASP A 1 105 ? 18.938 18.783 28.174 1.00 18.40 94 ASP A N 1
ATOM 1318 C CA . ASP A 1 105 ? 19.032 17.337 28.256 1.00 19.55 94 ASP A CA 1
ATOM 1319 C C . ASP A 1 105 ? 18.646 16.812 29.639 1.00 18.41 94 ASP A C 1
ATOM 1320 O O . ASP A 1 105 ? 18.068 15.739 29.750 1.00 21.15 94 ASP A O 1
ATOM 1329 N N . THR A 1 106 ? 18.969 17.557 30.691 1.00 17.93 95 THR A N 1
ATOM 1330 C CA . THR A 1 106 ? 18.609 17.145 32.046 1.00 18.40 95 THR A CA 1
ATOM 1331 C C . THR A 1 106 ? 17.085 17.132 32.172 1.00 17.96 95 THR A C 1
ATOM 1332 O O . THR A 1 106 ? 16.507 16.212 32.752 1.00 20.01 95 THR A O 1
ATOM 1343 N N . LEU A 1 107 ? 16.425 18.155 31.643 1.00 17.56 96 LEU A N 1
ATOM 1344 C CA . LEU A 1 107 ? 14.962 18.197 31.718 1.00 17.56 96 LEU A CA 1
ATOM 1345 C C . LEU A 1 107 ? 14.325 17.044 30.937 1.00 19.59 96 LEU A C 1
ATOM 1346 O O . LEU A 1 107 ? 13.372 16.420 31.400 1.00 19.91 96 LEU A O 1
ATOM 1362 N N . GLU A 1 108 ? 14.852 16.752 29.752 1.00 21.24 97 GLU A N 1
ATOM 1363 C CA . GLU A 1 108 ? 14.235 15.741 28.904 1.00 22.94 97 GLU A CA 1
ATOM 1364 C C . GLU A 1 108 ? 14.425 14.353 29.487 1.00 23.52 97 GLU A C 1
ATOM 1365 O O . GLU A 1 108 ? 13.555 13.511 29.339 1.00 25.01 97 GLU A O 1
ATOM 1377 N N . ARG A 1 109 ? 15.534 14.124 30.180 1.00 24.14 98 ARG A N 1
ATOM 1378 C CA . ARG A 1 109 ? 15.735 12.841 30.857 1.00 27.53 98 ARG A CA 1
ATOM 1379 C C . ARG A 1 109 ? 14.704 12.665 31.971 1.00 26.61 98 ARG A C 1
ATOM 1380 O O . ARG A 1 109 ? 14.416 11.546 32.373 1.00 28.79 98 ARG A O 1
ATOM 1401 N N . LYS A 1 110 ? 14.148 13.764 32.476 1.00 27.01 99 LYS A N 1
ATOM 1402 C CA . LYS A 1 110 ? 13.149 13.695 33.545 1.00 25.45 99 LYS A CA 1
ATOM 1403 C C . LYS A 1 110 ? 11.723 13.651 33.005 1.00 25.93 99 LYS A C 1
ATOM 1404 O O . LYS A 1 110 ? 10.766 13.601 33.778 1.00 26.18 99 LYS A O 1
ATOM 1423 N N . GLY A 1 111 ? 11.588 13.681 31.684 1.00 24.99 100 GLY A N 1
ATOM 1424 C CA . GLY A 1 111 ? 10.304 13.515 31.028 1.00 27.76 100 GLY A CA 1
ATOM 1425 C C . GLY A 1 111 ? 9.667 14.800 30.526 1.00 27.78 100 GLY A C 1
ATOM 1426 O O . GLY A 1 111 ? 8.561 14.768 29.986 1.00 30.42 100 GLY A O 1
ATOM 1430 N N . LEU A 1 112 ? 10.357 15.925 30.690 1.00 25.38 101 LEU A N 1
ATOM 1431 C CA . LEU A 1 112 ? 9.828 17.209 30.242 1.00 24.07 101 LEU A CA 1
ATOM 1432 C C . LEU A 1 112 ? 10.327 17.463 28.835 1.00 24.90 101 LEU A C 1
ATOM 1433 O O . LEU A 1 112 ? 11.531 17.541 28.612 1.00 24.69 101 LEU A O 1
ATOM 1449 N N . LYS A 1 113 ? 9.397 17.589 27.891 1.00 24.52 102 LYS A N 1
ATOM 1450 C CA . LYS A 1 113 ? 9.739 17.786 26.480 1.00 25.62 102 LYS A CA 1
ATOM 1451 C C . LYS A 1 113 ? 10.065 19.243 26.222 1.00 22.85 102 LYS A C 1
ATOM 1452 O O . LYS A 1 113 ? 9.247 20.120 26.505 1.00 22.86 102 LYS A O 1
ATOM 1471 N N . VAL A 1 114 ? 11.250 19.499 25.676 1.00 22.58 103 VAL A N 1
ATOM 1472 C CA . VAL A 1 114 ? 11.699 20.870 25.425 1.00 22.39 103 VAL A CA 1
ATOM 1473 C C . VAL A 1 114 ? 11.903 21.081 23.934 1.00 23.02 103 VAL A C 1
ATOM 1474 O O . VAL A 1 114 ? 11.370 22.031 23.363 1.00 22.51 103 VAL A O 1
ATOM 1487 N N . ALA A 1 115 ? 12.693 20.219 23.307 1.00 22.69 104 ALA A N 1
ATOM 1488 C CA . ALA A 1 115 ? 12.895 20.315 21.863 1.00 24.45 104 ALA A CA 1
ATOM 1489 C C . ALA A 1 115 ? 11.528 20.266 21.174 1.00 25.90 104 ALA A C 1
ATOM 1490 O O . ALA A 1 115 ? 10.684 19.456 21.531 1.00 26.77 104 ALA A O 1
ATOM 1497 N N . GLY A 1 116 ? 11.298 21.160 20.218 1.00 26.53 105 GLY A N 1
ATOM 1498 C CA . GLY A 1 116 ? 10.009 21.252 19.559 1.00 24.13 105 GLY A CA 1
ATOM 1499 C C . GLY A 1 116 ? 9.157 22.378 20.118 1.00 20.83 105 GLY A C 1
ATOM 1500 O O . GLY A 1 116 ? 8.219 22.816 19.454 1.00 24.30 105 GLY A O 1
ATOM 1504 N N . ARG A 1 117 ? 9.496 22.837 21.328 1.00 18.49 106 ARG A N 1
ATOM 1505 C CA . ARG A 1 117 ? 8.785 23.909 22.024 1.00 19.89 106 ARG A CA 1
ATOM 1506 C C . ARG A 1 117 ? 9.702 25.071 22.370 1.00 17.90 106 ARG A C 1
ATOM 1507 O O . ARG A 1 117 ? 9.335 25.922 23.167 1.00 20.06 106 ARG A O 1
ATOM 1528 N N . LEU A 1 118 ? 10.898 25.079 21.810 1.00 13.92 107 LEU A N 1
ATOM 1529 C CA . LEU A 1 118 ? 11.919 26.050 22.178 1.00 15.60 107 LEU A CA 1
ATOM 1530 C C . LEU A 1 118 ? 12.403 26.770 20.923 1.00 14.19 107 LEU A C 1
ATOM 1531 O O . LEU A 1 118 ? 12.836 26.146 19.954 1.00 15.03 107 LEU A O 1
ATOM 1547 N N . LEU A 1 119 ? 12.334 28.095 20.950 1.00 11.96 108 LEU A N 1
ATOM 1548 C CA . LEU A 1 119 ? 12.782 28.918 19.838 1.00 10.96 108 LEU A CA 1
ATOM 1549 C C . LEU A 1 119 ? 13.842 29.907 20.331 1.00 12.29 108 LEU A C 1
ATOM 1550 O O . LEU A 1 119 ? 13.692 30.481 21.412 1.00 11.98 108 LEU A O 1
ATOM 1566 N N . VAL A 1 120 ? 14.874 30.136 19.518 1.00 11.95 109 VAL A N 1
ATOM 1567 C CA . VAL A 1 120 ? 16.018 30.938 19.908 1.00 11.70 109 VAL A CA 1
ATOM 1568 C C . VAL A 1 120 ? 16.267 31.957 18.829 1.00 10.87 109 VAL A C 1
ATOM 1569 O O . VAL A 1 120 ? 16.459 31.593 17.675 1.00 12.99 109 VAL A O 1
ATOM 1582 N N . SER A 1 121 ? 16.256 33.236 19.198 1.00 10.44 110 SER A N 1
ATOM 1583 C CA . SER A 1 121 ? 16.496 34.310 18.244 1.00 9.58 110 SER A CA 1
ATOM 1584 C C . SER A 1 121 ? 17.883 34.168 17.603 1.00 9.66 110 SER A C 1
ATOM 1585 O O . SER A 1 121 ? 18.881 33.984 18.302 1.00 11.87 110 SER A O 1
ATOM 1593 N N . ASP A 1 122 ? 17.958 34.294 16.281 1.00 10.99 111 ASP A N 1
ATOM 1594 C CA . ASP A 1 122 ? 19.241 34.189 15.605 1.00 11.02 111 ASP A CA 1
ATOM 1595 C C . ASP A 1 122 ? 20.134 35.421 15.825 1.00 11.27 111 ASP A C 1
ATOM 1596 O O . ASP A 1 122 ? 21.313 35.411 15.432 1.00 12.01 111 ASP A O 1
ATOM 1605 N N . ARG A 1 123 ? 19.610 36.423 16.540 1.00 10.04 112 ARG A N 1
ATOM 1606 C CA . ARG A 1 123 ? 20.372 37.613 16.916 1.00 10.89 112 ARG A CA 1
ATOM 1607 C C . ARG A 1 123 ? 20.859 37.584 18.374 1.00 10.45 112 ARG A C 1
ATOM 1608 O O . ARG A 1 123 ? 21.534 38.514 18.805 1.00 10.31 112 ARG A O 1
ATOM 1629 N N . ALA A 1 124 ? 20.532 36.540 19.135 1.00 9.56 113 ALA A N 1
ATOM 1630 C CA . ALA A 1 124 ? 21.090 36.435 20.481 1.00 10.90 113 ALA A CA 1
ATOM 1631 C C . ALA A 1 124 ? 22.609 36.276 20.394 1.00 10.63 113 ALA A C 1
ATOM 1632 O O . ALA A 1 124 ? 23.128 35.672 19.443 1.00 11.39 113 ALA A O 1
ATOM 1639 N N . HIS A 1 125 ? 23.322 36.815 21.382 1.00 11.01 114 HIS A N 1
ATOM 1640 C CA . HIS A 1 125 ? 24.771 36.729 21.384 1.00 10.62 114 HIS A CA 1
ATOM 1641 C C . HIS A 1 125 ? 25.251 35.461 22.107 1.00 12.91 114 HIS A C 1
ATOM 1642 O O . HIS A 1 125 ? 24.533 34.907 22.944 1.00 14.13 114 HIS A O 1
ATOM 1655 N N . LEU A 1 126 ? 26.456 35.019 21.752 1.00 12.43 115 LEU A N 1
ATOM 1656 C CA . LEU A 1 126 ? 27.043 33.796 22.302 1.00 12.41 115 LEU A CA 1
ATOM 1657 C C . LEU A 1 126 ? 28.078 34.085 23.384 1.00 13.51 115 LEU A C 1
ATOM 1658 O O . LEU A 1 126 ? 29.049 34.825 23.159 1.00 14.42 115 LEU A O 1
ATOM 1674 N N . VAL A 1 127 ? 27.863 33.494 24.559 1.00 14.00 116 VAL A N 1
ATOM 1675 C CA . VAL A 1 127 ? 28.872 33.471 25.605 1.00 14.26 116 VAL A CA 1
ATOM 1676 C C . VAL A 1 127 ? 29.834 32.338 25.324 1.00 16.01 116 VAL A C 1
ATOM 1677 O O . VAL A 1 127 ? 29.442 31.177 25.293 1.00 18.63 116 VAL A O 1
ATOM 1690 N N . MET A 1 128 ? 31.103 32.671 25.141 1.00 14.50 117 MET A N 1
ATOM 1691 C CA . MET A 1 128 ? 32.124 31.681 24.862 1.00 17.00 117 MET A CA 1
ATOM 1692 C C . MET A 1 128 ? 32.914 31.319 26.115 1.00 16.16 117 MET A C 1
ATOM 1693 O O . MET A 1 128 ? 32.912 32.051 27.098 1.00 15.53 117 MET A O 1
ATOM 1707 N N . GLY A 1 129 ? 33.590 30.178 26.075 1.00 17.82 118 GLY A N 1
ATOM 1708 C CA . GLY A 1 129 ? 34.422 29.751 27.184 1.00 17.03 118 GLY A CA 1
ATOM 1709 C C . GLY A 1 129 ? 35.393 30.838 27.627 1.00 17.48 118 GLY A C 1
ATOM 1710 O O . GLY A 1 129 ? 35.616 31.057 28.828 1.00 19.10 118 GLY A O 1
ATOM 1714 N N . PHE A 1 130 ? 35.973 31.546 26.671 1.00 15.75 119 PHE A N 1
ATOM 1715 C CA . PHE A 1 130 ? 36.965 32.549 27.032 1.00 15.02 119 PHE A CA 1
ATOM 1716 C C . PHE A 1 130 ? 36.330 33.764 27.728 1.00 15.69 119 PHE A C 1
ATOM 1717 O O . PHE A 1 130 ? 37.009 34.476 28.463 1.00 16.55 119 PHE A O 1
ATOM 1734 N N . HIS A 1 131 ? 35.033 33.997 27.521 1.00 14.82 120 HIS A N 1
ATOM 1735 C CA . HIS A 1 131 ? 34.355 35.065 28.242 1.00 13.62 120 HIS A CA 1
ATOM 1736 C C . HIS A 1 131 ? 34.287 34.752 29.744 1.00 14.28 120 HIS A C 1
ATOM 1737 O O . HIS A 1 131 ? 34.460 35.627 30.596 1.00 15.33 120 HIS A O 1
ATOM 1750 N N . GLN A 1 132 ? 34.027 33.497 30.066 1.00 15.85 121 GLN A N 1
ATOM 1751 C CA . GLN A 1 132 ? 33.942 33.087 31.458 1.00 15.77 121 GLN A CA 1
ATOM 1752 C C . GLN A 1 132 ? 35.307 33.216 32.105 1.00 16.63 121 GLN A C 1
ATOM 1753 O O . GLN A 1 132 ? 35.423 33.727 33.219 1.00 18.01 121 GLN A O 1
ATOM 1767 N N . ILE A 1 133 ? 36.343 32.820 31.378 1.00 14.81 122 ILE A N 1
ATOM 1768 C CA . ILE A 1 133 ? 37.707 32.902 31.915 1.00 14.83 122 ILE A CA 1
ATOM 1769 C C . ILE A 1 133 ? 38.103 34.356 32.194 1.00 16.64 122 ILE A C 1
ATOM 1770 O O . ILE A 1 133 ? 38.584 34.661 33.269 1.00 16.88 122 ILE A O 1
ATOM 1786 N N . VAL A 1 134 ? 37.879 35.268 31.251 1.00 15.61 123 VAL A N 1
ATOM 1787 C CA . VAL A 1 134 ? 38.355 36.629 31.464 1.00 16.04 123 VAL A CA 1
ATOM 1788 C C . VAL A 1 134 ? 37.472 37.377 32.480 1.00 15.22 123 VAL A C 1
ATOM 1789 O O . VAL A 1 134 ? 37.929 38.358 33.070 1.00 17.95 123 VAL A O 1
ATOM 1802 N N . ASP A 1 135 ? 36.244 36.899 32.694 1.00 15.38 124 ASP A N 1
ATOM 1803 C CA . ASP A 1 135 ? 35.364 37.442 33.730 1.00 15.10 124 ASP A CA 1
ATOM 1804 C C . ASP A 1 135 ? 36.100 37.305 35.058 1.00 17.57 124 ASP A C 1
ATOM 1805 O O . ASP A 1 135 ? 36.267 38.267 35.817 1.00 16.57 124 ASP A O 1
ATOM 1814 N N . GLY A 1 136 ? 36.556 36.086 35.314 1.00 15.08 125 GLY A N 1
ATOM 1815 C CA . GLY A 1 136 ? 37.369 35.816 36.475 1.00 16.73 125 GLY A CA 1
ATOM 1816 C C . GLY A 1 136 ? 38.681 36.580 36.508 1.00 17.60 125 GLY A C 1
ATOM 1817 O O . GLY A 1 136 ? 39.073 37.076 37.565 1.00 18.96 125 GLY A O 1
ATOM 1821 N N . LEU A 1 137 ? 39.380 36.667 35.379 1.00 17.33 126 LEU A N 1
ATOM 1822 C CA . LEU A 1 137 ? 40.685 37.337 35.372 1.00 19.97 126 LEU A CA 1
ATOM 1823 C C . LEU A 1 137 ? 40.536 38.814 35.731 1.00 20.21 126 LEU A C 1
ATOM 1824 O O . LEU A 1 137 ? 41.366 39.374 36.458 1.00 23.04 126 LEU A O 1
ATOM 1840 N N . LYS A 1 138 ? 39.496 39.441 35.202 1.00 21.36 127 LYS A N 1
ATOM 1841 C CA . LYS A 1 138 ? 39.232 40.847 35.479 1.00 22.54 127 LYS A CA 1
ATOM 1842 C C . LYS A 1 138 ? 38.901 41.039 36.956 1.00 22.95 127 LYS A C 1
ATOM 1843 O O . LYS A 1 138 ? 39.377 41.971 37.611 1.00 24.74 127 LYS A O 1
ATOM 1862 N N . GLU A 1 139 ? 38.091 40.137 37.489 1.00 21.21 128 GLU A N 1
ATOM 1863 C CA . GLU A 1 139 ? 37.709 40.211 38.888 1.00 22.05 128 GLU A CA 1
ATOM 1864 C C . GLU A 1 139 ? 38.914 40.109 39.814 1.00 25.01 128 GLU A C 1
ATOM 1865 O O . GLU A 1 139 ? 39.013 40.844 40.811 1.00 25.66 128 GLU A O 1
ATOM 1877 N N . VAL A 1 140 ? 39.841 39.210 39.489 1.00 27.28 129 VAL A N 1
ATOM 1878 C CA . VAL A 1 140 ? 41.095 39.095 40.236 1.00 29.46 129 VAL A CA 1
ATOM 1879 C C . VAL A 1 140 ? 41.910 40.381 40.090 1.00 32.86 129 VAL A C 1
ATOM 1880 O O . VAL A 1 140 ? 42.395 40.941 41.070 1.00 35.09 129 VAL A O 1
ATOM 1893 N N . GLU A 1 141 ? 42.031 40.850 38.855 1.00 35.87 130 GLU A N 1
ATOM 1894 C CA . GLU A 1 141 ? 42.740 42.089 38.531 1.00 38.60 130 GLU A CA 1
ATOM 1895 C C . GLU A 1 141 ? 42.248 43.288 39.359 1.00 38.55 130 GLU A C 1
ATOM 1896 O O . GLU A 1 141 ? 43.023 44.204 39.666 1.00 40.63 130 GLU A O 1
ATOM 1908 N N . LEU A 1 142 ? 40.973 43.261 39.748 1.00 37.72 131 LEU A N 1
ATOM 1909 C CA . LEU A 1 142 ? 40.364 44.354 40.508 1.00 36.83 131 LEU A CA 1
ATOM 1910 C C . LEU A 1 142 ? 40.630 44.258 42.002 1.00 38.85 131 LEU A C 1
ATOM 1911 O O . LEU A 1 142 ? 40.435 45.233 42.728 1.00 38.98 131 LEU A O 1
ATOM 1927 N N . GLY A 1 143 ? 41.052 43.083 42.459 1.00 41.53 132 GLY A N 1
ATOM 1928 C CA . GLY A 1 143 ? 41.410 42.885 43.852 1.00 46.14 132 GLY A CA 1
ATOM 1929 C C . GLY A 1 143 ? 40.281 43.221 44.808 1.00 47.87 132 GLY A C 1
ATOM 1930 O O . GLY A 1 143 ? 39.202 42.631 44.740 1.00 49.56 132 GLY A O 1
ATOM 1934 N N . GLY A 1 144 ? 40.528 44.172 45.705 1.00 46.74 133 GLY A N 1
ATOM 1935 C CA . GLY A 1 144 ? 39.533 44.563 46.685 1.00 45.71 133 GLY A CA 1
ATOM 1936 C C . GLY A 1 144 ? 38.346 45.292 46.084 1.00 44.95 133 GLY A C 1
ATOM 1937 O O . GLY A 1 144 ? 37.312 45.447 46.736 1.00 46.69 133 GLY A O 1
ATOM 1941 N N . SER A 1 145 ? 38.482 45.727 44.835 1.00 42.18 134 SER A N 1
ATOM 1942 C CA . SER A 1 145 ? 37.415 46.452 44.158 1.00 42.02 134 SER A CA 1
ATOM 1943 C C . SER A 1 145 ? 36.630 45.555 43.213 1.00 34.95 134 SER A C 1
ATOM 1944 O O . SER A 1 145 ? 35.917 46.048 42.337 1.00 36.76 134 SER A O 1
ATOM 1952 N N . SER A 1 146 ? 36.765 44.242 43.371 1.00 30.77 135 SER A N 1
ATOM 1953 C CA . SER A 1 146 ? 36.003 43.322 42.527 1.00 26.23 135 SER A CA 1
ATOM 1954 C C . SER A 1 146 ? 34.513 43.575 42.715 1.00 23.84 135 SER A C 1
ATOM 1955 O O . SER A 1 146 ? 34.074 44.022 43.785 1.00 25.24 135 SER A O 1
ATOM 1963 N N . ILE A 1 147 ? 33.755 43.314 41.655 1.00 20.14 136 ILE A N 1
ATOM 1964 C CA . ILE A 1 147 ? 32.309 43.519 41.610 1.00 21.69 136 ILE A CA 1
ATOM 1965 C C . ILE A 1 147 ? 31.516 42.391 42.239 1.00 20.20 136 ILE A C 1
ATOM 1966 O O . ILE A 1 147 ? 30.364 42.570 42.645 1.00 21.80 136 ILE A O 1
ATOM 1982 N N . GLY A 1 148 ? 32.119 41.211 42.288 1.00 17.93 137 GLY A N 1
ATOM 1983 C CA . GLY A 1 148 ? 31.419 40.023 42.726 1.00 18.03 137 GLY A CA 1
ATOM 1984 C C . GLY A 1 148 ? 30.588 39.392 41.628 1.00 18.81 137 GLY A C 1
ATOM 1985 O O . GLY A 1 148 ? 29.504 38.868 41.893 1.00 18.00 137 GLY A O 1
ATOM 1989 N N . THR A 1 149 ? 31.101 39.405 40.397 1.00 17.08 138 THR A N 1
ATOM 1990 C CA . THR A 1 149 ? 30.356 38.765 39.297 1.00 15.42 138 THR A CA 1
ATOM 1991 C C . THR A 1 149 ? 30.233 37.269 39.540 1.00 15.28 138 THR A C 1
ATOM 1992 O O . THR A 1 149 ? 30.990 36.675 40.331 1.00 17.08 138 THR A O 1
ATOM 2003 N N . THR A 1 150 ? 29.287 36.659 38.832 1.00 14.66 139 THR A N 1
ATOM 2004 C CA . THR A 1 150 ? 29.052 35.224 38.946 1.00 14.13 139 THR A CA 1
ATOM 2005 C C . THR A 1 150 ? 30.052 34.389 38.140 1.00 14.80 139 THR A C 1
ATOM 2006 O O . THR A 1 150 ? 30.003 33.137 38.159 1.00 16.44 139 THR A O 1
ATOM 2017 N N . ARG A 1 151 ? 30.950 35.091 37.452 1.00 17.30 140 ARG A N 1
ATOM 2018 C CA . ARG A 1 151 ? 32.030 34.495 36.653 1.00 17.74 140 ARG A CA 1
ATOM 2019 C C . ARG A 1 151 ? 31.482 33.565 35.577 1.00 16.64 140 ARG A C 1
ATOM 2020 O O . ARG A 1 151 ? 32.120 32.565 35.210 1.00 18.55 140 ARG A O 1
ATOM 2041 N N . LYS A 1 152 ? 30.303 33.922 35.061 1.00 14.67 141 LYS A N 1
ATOM 2042 C CA . LYS A 1 152 ? 29.684 33.173 33.982 1.00 15.59 141 LYS A CA 1
ATOM 2043 C C . LYS A 1 152 ? 29.888 33.813 32.613 1.00 14.62 141 LYS A C 1
ATOM 2044 O O . LYS A 1 152 ? 29.285 33.377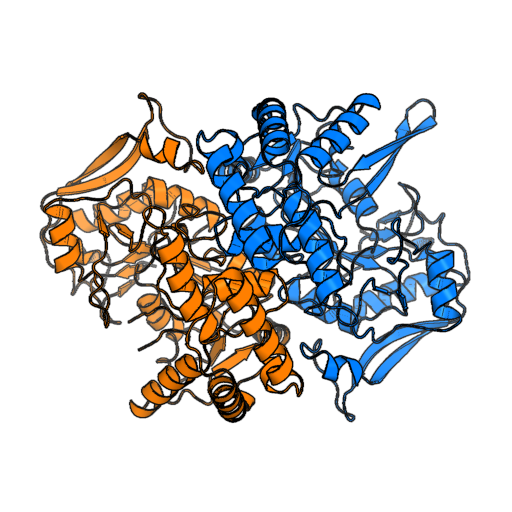 31.635 1.00 15.96 141 LYS A O 1
ATOM 2063 N N . GLY A 1 153 ? 30.754 34.816 32.533 1.00 14.55 142 GLY A N 1
ATOM 2064 C CA . GLY A 1 153 ? 31.097 35.423 31.255 1.00 12.46 142 GLY A CA 1
ATOM 2065 C C . GLY A 1 153 ? 30.104 36.447 30.738 1.00 13.39 142 GLY A C 1
ATOM 2066 O O . GLY A 1 153 ? 30.222 36.880 29.578 1.00 14.53 142 GLY A O 1
ATOM 2070 N N . ILE A 1 154 ? 29.136 36.845 31.567 1.00 12.84 143 ILE A N 1
ATOM 2071 C CA . ILE A 1 154 ? 28.060 37.711 31.101 1.00 13.53 143 ILE A CA 1
ATOM 2072 C C . ILE A 1 154 ? 28.564 39.095 30.713 1.00 13.70 143 ILE A C 1
ATOM 2073 O O . ILE A 1 154 ? 28.227 39.598 29.632 1.00 14.52 143 ILE A O 1
ATOM 2089 N N . GLY A 1 155 ? 29.374 39.711 31.567 1.00 12.56 144 GLY A N 1
ATOM 2090 C CA . GLY A 1 155 ? 29.926 41.018 31.269 1.00 12.27 144 GLY A CA 1
ATOM 2091 C C . GLY A 1 155 ? 30.775 41.012 30.014 1.00 12.22 144 GLY A C 1
ATOM 2092 O O . GLY A 1 155 ? 30.569 41.844 29.120 1.00 12.13 144 GLY A O 1
ATOM 2096 N N . PRO A 1 156 ? 31.738 40.079 29.926 1.00 12.42 145 PRO A N 1
ATOM 2097 C CA . PRO A 1 156 ? 32.584 40.062 28.738 1.00 12.70 145 PRO A CA 1
ATOM 2098 C C . PRO A 1 156 ? 31.792 39.817 27.466 1.00 11.59 145 PRO A C 1
ATOM 2099 O O . PRO A 1 156 ? 32.168 40.373 26.435 1.00 13.83 145 PRO A O 1
ATOM 2110 N N . ALA A 1 157 ? 30.703 39.055 27.533 1.00 11.99 146 ALA A N 1
ATOM 2111 C CA . ALA A 1 157 ? 29.895 38.841 26.334 1.00 11.32 146 ALA A CA 1
ATOM 2112 C C . ALA A 1 157 ? 29.177 40.126 25.925 1.00 11.02 146 ALA A C 1
ATOM 2113 O O . ALA A 1 157 ? 29.118 40.463 24.740 1.00 12.35 146 ALA A O 1
ATOM 2120 N N . TYR A 1 158 ? 28.636 40.857 26.896 1.00 10.51 147 TYR A N 1
ATOM 2121 C CA . TYR A 1 158 ? 27.984 42.133 26.601 1.00 10.52 147 TYR A CA 1
ATOM 2122 C C . TYR A 1 158 ? 29.003 43.195 26.159 1.00 10.44 147 TYR A C 1
ATOM 2123 O O . TYR A 1 158 ? 28.661 44.069 25.368 1.00 11.35 147 TYR A O 1
ATOM 2141 N N . SER A 1 159 ? 30.240 43.125 26.648 1.00 11.31 148 SER A N 1
ATOM 2142 C CA . SER A 1 159 ? 31.259 44.063 26.215 1.00 12.54 148 SER A CA 1
ATOM 2143 C C . SER A 1 159 ? 31.646 43.790 24.774 1.00 12.60 148 SER A C 1
ATOM 2144 O O . SER A 1 159 ? 31.822 44.712 23.982 1.00 11.34 148 SER A O 1
ATOM 2152 N N . SER A 1 160 ? 31.780 42.519 24.437 1.00 11.55 149 SER A N 1
ATOM 2153 C CA . SER A 1 160 ? 32.074 42.149 23.073 1.00 11.70 149 SER A CA 1
ATOM 2154 C C . SER A 1 160 ? 30.909 42.525 22.146 1.00 10.10 149 SER A C 1
ATOM 2155 O O . SER A 1 160 ? 31.107 42.912 20.987 1.00 10.45 149 SER A O 1
ATOM 2163 N N . LYS A 1 161 ? 29.689 42.391 22.641 1.00 11.84 150 LYS A N 1
ATOM 2164 C CA . LYS A 1 161 ? 28.530 42.828 21.880 1.00 10.25 150 LYS A CA 1
ATOM 2165 C C . LYS A 1 161 ? 28.608 44.323 21.576 1.00 9.29 150 LYS A C 1
ATOM 2166 O O . LYS A 1 161 ? 28.467 44.722 20.424 1.00 10.57 150 LYS A O 1
ATOM 2185 N N . ALA A 1 162 ? 28.827 45.146 22.603 1.00 10.43 151 ALA A N 1
ATOM 2186 C CA . ALA A 1 162 ? 28.945 46.582 22.395 1.00 11.22 151 ALA A CA 1
ATOM 2187 C C . ALA A 1 162 ? 30.076 46.943 21.415 1.00 12.14 151 ALA A C 1
ATOM 2188 O O . ALA A 1 162 ? 29.926 47.864 20.609 1.00 13.29 151 ALA A O 1
ATOM 2195 N N . SER A 1 163 ? 31.205 46.235 21.482 1.00 11.17 152 SER A N 1
ATOM 2196 C CA . SER A 1 163 ? 32.316 46.456 20.550 1.00 12.60 152 SER A CA 1
ATOM 2197 C C . SER A 1 163 ? 31.934 46.103 19.116 1.00 11.33 152 SER A C 1
ATOM 2198 O O . SER A 1 163 ? 32.536 46.606 18.165 1.00 14.42 152 SER A O 1
ATOM 2206 N N . ARG A 1 164 ? 30.961 45.201 18.995 1.00 12.14 153 ARG A N 1
ATOM 2207 C CA . ARG A 1 164 ? 30.491 44.612 17.731 1.00 12.11 153 ARG A CA 1
ATOM 2208 C C . ARG A 1 164 ? 31.458 43.567 17.191 1.00 13.20 153 ARG A C 1
ATOM 2209 O O . ARG A 1 164 ? 31.389 43.196 16.015 1.00 14.47 153 ARG A O 1
ATOM 2230 N N . SER A 1 165 ? 32.326 43.062 18.069 1.00 13.68 154 SER A N 1
ATOM 2231 C CA . SER A 1 165 ? 33.153 41.909 17.765 1.00 13.04 154 SER A CA 1
ATOM 2232 C C . SER A 1 165 ? 32.493 40.596 18.171 1.00 11.65 154 SER A C 1
ATOM 2233 O O . SER A 1 165 ? 32.959 39.522 17.784 1.00 13.44 154 SER A O 1
ATOM 2241 N N . GLY A 1 166 ? 31.434 40.679 18.968 1.00 11.81 155 GLY A N 1
ATOM 2242 C CA . GLY A 1 166 ? 30.793 39.492 19.493 1.00 11.52 155 GLY A CA 1
ATOM 2243 C C . GLY A 1 166 ? 30.141 38.662 18.409 1.00 11.11 155 GLY A C 1
ATOM 2244 O O . GLY A 1 166 ? 29.770 39.171 17.339 1.00 12.29 155 GLY A O 1
ATOM 2248 N N . LEU A 1 167 ? 29.992 37.372 18.698 1.00 11.91 156 LEU A N 1
ATOM 2249 C CA . LEU A 1 167 ? 29.367 36.444 17.775 1.00 11.68 156 LEU A CA 1
ATOM 2250 C C . LEU A 1 167 ? 27.944 36.144 18.224 1.00 12.24 156 LEU A C 1
ATOM 2251 O O . LEU A 1 167 ? 27.662 36.048 19.431 1.00 13.03 156 LEU A O 1
ATOM 2267 N N . ARG A 1 168 ? 27.065 36.006 17.241 1.00 11.48 157 ARG A N 1
ATOM 2268 C CA . ARG A 1 168 ? 25.650 35.796 17.465 1.00 10.37 157 ARG A CA 1
ATOM 2269 C C . ARG A 1 168 ? 25.251 34.412 16.965 1.00 10.43 157 ARG A C 1
ATOM 2270 O O . ARG A 1 168 ? 26.030 33.735 16.291 1.00 11.43 157 ARG A O 1
ATOM 2291 N N . VAL A 1 169 ? 24.041 33.995 17.295 1.00 10.64 158 VAL A N 1
ATOM 2292 C CA . VAL A 1 169 ? 23.578 32.668 16.961 1.00 11.99 158 VAL A CA 1
ATOM 2293 C C . VAL A 1 169 ? 23.736 32.392 15.459 1.00 12.57 158 VAL A C 1
ATOM 2294 O O . VAL A 1 169 ? 24.185 31.303 15.087 1.00 12.39 158 VAL A O 1
ATOM 2307 N N . HIS A 1 170 ? 23.424 33.367 14.602 1.00 11.74 159 HIS A N 1
ATOM 2308 C CA . HIS A 1 170 ? 23.527 33.108 13.161 1.00 12.16 159 HIS A CA 1
ATOM 2309 C C . HIS A 1 170 ? 24.971 32.798 12.737 1.00 13.48 159 HIS A C 1
ATOM 2310 O O . HIS A 1 170 ? 25.195 32.123 11.732 1.00 14.46 159 HIS A O 1
ATOM 2323 N N . HIS A 1 171 ? 25.956 33.256 13.501 1.00 12.18 160 HIS A N 1
ATOM 2324 C CA . HIS A 1 171 ? 27.348 33.025 13.106 1.00 11.93 160 HIS A CA 1
ATOM 2325 C C . HIS A 1 171 ? 27.715 31.556 13.216 1.00 15.05 160 HIS A C 1
ATOM 2326 O O . HIS A 1 171 ? 28.729 31.131 12.664 1.00 15.23 160 HIS A O 1
ATOM 2339 N N . LEU A 1 172 ? 26.917 30.779 13.936 1.00 15.26 161 LEU A N 1
ATOM 2340 C CA . LEU A 1 172 ? 27.246 29.369 14.103 1.00 14.69 161 LEU A CA 1
ATOM 2341 C C . LEU A 1 172 ? 27.169 28.649 12.768 1.00 17.01 161 LEU A C 1
ATOM 2342 O O . LEU A 1 172 ? 27.723 27.560 12.621 1.00 20.47 161 LEU A O 1
ATOM 2358 N N . PHE A 1 173 ? 26.504 29.263 11.792 1.00 15.91 162 PHE A N 1
ATOM 2359 C CA . PHE A 1 173 ? 26.326 28.642 10.470 1.00 16.51 162 PHE A CA 1
ATOM 2360 C C . PHE A 1 173 ? 27.079 29.377 9.375 1.00 17.56 162 PHE A C 1
ATOM 2361 O O . PHE A 1 173 ? 26.901 29.115 8.186 1.00 21.85 162 PHE A O 1
ATOM 2378 N N . ASP A 1 174 ? 27.958 30.261 9.819 1.00 15.89 163 ASP A N 1
ATOM 2379 C CA . ASP A 1 174 ? 28.752 31.158 8.991 1.00 15.84 163 ASP A CA 1
ATOM 2380 C C . ASP A 1 174 ? 30.141 30.539 8.775 1.00 17.60 163 ASP A C 1
ATOM 2381 O O . ASP A 1 174 ? 30.804 30.169 9.741 1.00 18.43 163 ASP A O 1
ATOM 2390 N N . PRO A 1 175 ? 30.582 30.406 7.511 1.00 17.77 164 PRO A N 1
ATOM 2391 C CA . PRO A 1 175 ? 31.875 29.774 7.221 1.00 19.14 164 PRO A CA 1
ATOM 2392 C C . PRO A 1 175 ? 33.050 30.465 7.894 1.00 19.47 164 PRO A C 1
ATOM 2393 O O . PRO A 1 175 ? 34.109 29.847 8.066 1.00 20.41 164 PRO A O 1
ATOM 2404 N N . THR A 1 176 ? 32.877 31.733 8.258 1.00 18.89 165 THR A N 1
ATOM 2405 C CA . THR A 1 176 ? 33.956 32.483 8.889 1.00 18.65 165 THR A CA 1
ATOM 2406 C C . THR A 1 176 ? 33.934 32.365 10.407 1.00 17.53 165 THR A C 1
ATOM 2407 O O . THR A 1 176 ? 34.763 32.985 11.077 1.00 17.23 165 THR A O 1
ATOM 2418 N N . PHE A 1 177 ? 32.989 31.612 10.966 1.00 16.46 166 PHE A N 1
ATOM 2419 C CA . PHE A 1 177 ? 32.974 31.446 12.429 1.00 14.85 166 PHE A CA 1
ATOM 2420 C C . PHE A 1 177 ? 34.340 31.030 13.023 1.00 15.31 166 PHE A C 1
ATOM 2421 O O . PHE A 1 177 ? 34.776 31.648 13.990 1.00 15.52 166 PHE A O 1
ATOM 2438 N N . PRO A 1 178 ? 35.019 30.001 12.470 1.00 17.56 167 PRO A N 1
ATOM 2439 C CA . PRO A 1 178 ? 36.315 29.673 13.066 1.00 18.99 167 PRO A CA 1
ATOM 2440 C C . PRO A 1 178 ? 37.302 30.839 13.060 1.00 18.08 167 PRO A C 1
ATOM 2441 O O . PRO A 1 178 ? 37.928 31.107 14.086 1.00 18.30 167 PRO A O 1
ATOM 2452 N N . ALA A 1 179 ? 37.423 31.541 11.939 1.00 16.82 168 ALA A N 1
ATOM 2453 C CA . ALA A 1 179 ? 38.361 32.650 11.850 1.00 17.46 168 ALA A CA 1
ATOM 2454 C C . ALA A 1 179 ? 38.011 33.767 12.837 1.00 15.78 168 ALA A C 1
ATOM 2455 O O . ALA A 1 179 ? 38.889 34.321 13.510 1.00 17.56 168 ALA A O 1
ATOM 2462 N N . LYS A 1 180 ? 36.727 34.102 12.923 1.00 16.36 169 LYS A N 1
ATOM 2463 C CA . LYS A 1 180 ? 36.298 35.146 13.836 1.00 16.80 169 LYS A CA 1
ATOM 2464 C C . LYS A 1 180 ? 36.513 34.740 15.301 1.00 16.69 169 LYS A C 1
ATOM 2465 O O . LYS A 1 180 ? 36.893 35.560 16.142 1.00 17.10 169 LYS A O 1
ATOM 2484 N N . PHE A 1 181 ? 36.259 33.475 15.604 1.00 14.13 170 PHE A N 1
ATOM 2485 C CA . PHE A 1 181 ? 36.451 32.958 16.948 1.00 13.76 170 PHE A CA 1
ATOM 2486 C C . PHE A 1 181 ? 37.924 33.086 17.354 1.00 15.56 170 PHE A C 1
ATOM 2487 O O . PHE A 1 181 ? 38.235 33.559 18.448 1.00 16.16 170 PHE A O 1
ATOM 2504 N N . ARG A 1 182 ? 38.831 32.694 16.462 1.00 15.59 171 ARG A N 1
ATOM 2505 C CA . ARG A 1 182 ? 40.262 32.814 16.724 1.00 17.81 171 ARG A CA 1
ATOM 2506 C C . ARG A 1 182 ? 40.660 34.259 16.999 1.00 19.47 171 ARG A C 1
ATOM 2507 O O . ARG A 1 182 ? 41.442 34.526 17.908 1.00 20.85 171 ARG A O 1
ATOM 2528 N N . LYS A 1 183 ? 40.137 35.190 16.208 1.00 20.83 172 LYS A N 1
ATOM 2529 C CA . LYS A 1 183 ? 40.481 36.594 16.394 1.00 22.22 172 LYS A CA 1
ATOM 2530 C C . LYS A 1 183 ? 39.994 37.113 17.735 1.00 18.72 172 LYS A C 1
ATOM 2531 O O . LYS A 1 183 ? 40.678 37.911 18.370 1.00 21.63 172 LYS A O 1
ATOM 2550 N N . LEU A 1 184 ? 38.817 36.664 18.164 1.00 18.96 173 LEU A N 1
ATOM 2551 C CA . LEU A 1 184 ? 38.312 37.025 19.490 1.00 18.30 173 LEU A CA 1
ATOM 2552 C C . LEU A 1 184 ? 39.245 36.541 20.603 1.00 18.79 173 LEU A C 1
ATOM 2553 O O . LEU A 1 184 ? 39.544 37.291 21.536 1.00 18.59 173 LEU A O 1
ATOM 2569 N N . VAL A 1 185 ? 39.703 35.295 20.507 1.00 19.12 174 VAL A N 1
ATOM 2570 C CA . VAL A 1 185 ? 40.652 34.749 21.480 1.00 18.96 174 VAL A CA 1
ATOM 2571 C C . VAL A 1 185 ? 41.907 35.612 21.496 1.00 19.28 174 VAL A C 1
ATOM 2572 O O . VAL A 1 185 ? 42.437 35.963 22.559 1.00 19.15 174 VAL A O 1
ATOM 2585 N N . GLU A 1 186 ? 42.379 35.961 20.302 1.00 18.21 175 GLU A N 1
ATOM 2586 C CA . GLU A 1 186 ? 43.617 36.728 20.173 1.00 19.77 175 GLU A CA 1
ATOM 2587 C C . GLU A 1 186 ? 43.496 38.096 20.855 1.00 18.59 175 GLU A C 1
ATOM 2588 O O . GLU A 1 186 ? 44.439 38.567 21.500 1.00 19.35 175 GLU A O 1
ATOM 2600 N N . GLY A 1 187 ? 42.333 38.720 20.728 1.00 17.46 176 GLY A N 1
ATOM 2601 C CA . GLY A 1 187 ? 42.090 39.997 21.377 1.00 18.12 176 GLY A CA 1
ATOM 2602 C C . GLY A 1 187 ? 42.094 39.900 22.893 1.00 17.80 176 GLY A C 1
ATOM 2603 O O . GLY A 1 187 ? 42.623 40.782 23.576 1.00 17.85 176 GLY A O 1
ATOM 2607 N N . ARG A 1 188 ? 41.486 38.840 23.425 1.00 16.65 177 ARG A N 1
ATOM 2608 C CA . ARG A 1 188 ? 41.481 38.622 24.864 1.00 16.60 177 ARG A CA 1
ATOM 2609 C C . ARG A 1 188 ? 42.905 38.344 25.346 1.00 17.17 177 ARG A C 1
ATOM 2610 O O . ARG A 1 188 ? 43.287 38.777 26.427 1.00 16.93 177 ARG A O 1
ATOM 2631 N N . PHE A 1 189 ? 43.686 37.623 24.551 1.00 16.57 178 PHE A N 1
ATOM 2632 C CA . PHE A 1 189 ? 45.084 37.374 24.909 1.00 17.61 178 PHE A CA 1
ATOM 2633 C C . PHE A 1 189 ? 45.858 38.682 24.987 1.00 16.97 178 PHE A C 1
ATOM 2634 O O . PHE A 1 189 ? 46.717 38.833 25.845 1.00 17.71 178 PHE A O 1
ATOM 2651 N N . LYS A 1 190 ? 45.576 39.623 24.093 1.00 17.97 179 LYS A N 1
ATOM 2652 C CA . LYS A 1 190 ? 46.254 40.914 24.145 1.00 17.95 179 LYS A CA 1
ATOM 2653 C C . LYS A 1 190 ? 45.900 41.677 25.419 1.00 19.88 179 LYS A C 1
ATOM 2654 O O . LYS A 1 190 ? 46.762 42.270 26.065 1.00 21.60 179 LYS A O 1
ATOM 2673 N N . ARG A 1 191 ? 44.622 41.667 25.777 1.00 18.82 180 ARG A N 1
ATOM 2674 C CA . ARG A 1 191 ? 44.176 42.416 26.940 1.00 19.82 180 ARG A CA 1
ATOM 2675 C C . ARG A 1 191 ? 44.613 41.788 28.256 1.00 19.67 180 ARG A C 1
ATOM 2676 O O . ARG A 1 191 ? 45.032 42.501 29.179 1.00 21.81 180 ARG A O 1
ATOM 2697 N N . TYR A 1 192 ? 44.506 40.462 28.352 1.00 17.98 181 TYR A N 1
ATOM 2698 C CA . TYR A 1 192 ? 44.680 39.775 29.641 1.00 18.33 181 TYR A CA 1
ATOM 2699 C C . TYR A 1 192 ? 45.918 38.889 29.756 1.00 20.06 181 TYR A C 1
ATOM 2700 O O . TYR A 1 192 ? 46.223 38.424 30.854 1.00 21.48 181 TYR A O 1
ATOM 2718 N N . GLY A 1 193 ? 46.634 38.683 28.653 1.00 19.47 182 GLY A N 1
ATOM 2719 C CA . GLY A 1 193 ? 47.738 37.728 28.592 1.00 19.57 182 GLY A CA 1
ATOM 2720 C C . GLY A 1 193 ? 47.238 36.360 28.148 1.00 18.17 182 GLY A C 1
ATOM 2721 O O . GLY A 1 193 ? 46.027 36.167 28.050 1.00 17.67 182 GLY A O 1
ATOM 2725 N N . HIS A 1 194 ? 48.148 35.421 27.877 1.00 20.35 183 HIS A N 1
ATOM 2726 C CA . HIS A 1 194 ? 47.751 34.085 27.426 1.00 21.87 183 HIS A CA 1
ATOM 2727 C C . HIS A 1 194 ? 47.270 33.280 28.605 1.00 23.36 183 HIS A C 1
ATOM 2728 O O . HIS A 1 194 ? 47.991 33.085 29.586 1.00 27.17 183 HIS A O 1
ATOM 2741 N N . PHE A 1 195 ? 46.044 32.810 28.511 1.00 22.43 184 PHE A N 1
ATOM 2742 C CA . PHE A 1 195 ? 45.522 31.830 29.436 1.00 22.04 184 PHE A CA 1
ATOM 2743 C C . PHE A 1 195 ? 45.319 30.542 28.663 1.00 22.67 184 PHE A C 1
ATOM 2744 O O . PHE A 1 195 ? 45.227 30.559 27.430 1.00 23.47 184 PHE A O 1
ATOM 2761 N N . GLU A 1 196 ? 45.254 29.421 29.372 1.00 26.31 185 GLU A N 1
ATOM 2762 C CA . GLU A 1 196 ? 45.025 28.141 28.724 1.00 29.47 185 GLU A CA 1
ATOM 2763 C C . GLU A 1 196 ? 43.647 28.124 28.079 1.00 27.73 185 GLU A C 1
ATOM 2764 O O . GLU A 1 196 ? 42.639 28.376 28.737 1.00 27.55 185 GLU A O 1
ATOM 2776 N N . PHE A 1 197 ? 43.606 27.856 26.778 1.00 25.18 186 PHE A N 1
ATOM 2777 C CA . PHE A 1 197 ? 42.340 27.778 26.062 1.00 24.08 186 PHE A CA 1
ATOM 2778 C C . PHE A 1 197 ? 42.505 26.963 24.789 1.00 26.64 186 PHE A C 1
ATOM 2779 O O . PHE A 1 197 ? 43.299 27.315 23.913 1.00 29.17 186 PHE A O 1
ATOM 2796 N N . ASP A 1 198 ? 41.752 25.872 24.697 1.00 26.81 187 ASP A N 1
ATOM 2797 C CA . ASP A 1 198 ? 41.808 24.993 23.532 1.00 28.85 187 ASP A CA 1
ATOM 2798 C C . ASP A 1 198 ? 40.933 25.556 22.418 1.00 28.18 187 ASP A C 1
ATOM 2799 O O . ASP A 1 198 ? 39.805 25.108 22.201 1.00 28.56 187 ASP A O 1
ATOM 2808 N N . THR A 1 199 ? 41.477 26.537 21.708 1.00 25.63 188 THR A N 1
ATOM 2809 C CA . THR A 1 199 ? 40.720 27.273 20.702 1.00 23.39 188 THR A CA 1
ATOM 2810 C C . THR A 1 199 ? 40.119 26.354 19.641 1.00 24.25 188 THR A C 1
ATOM 2811 O O . THR A 1 199 ? 38.921 26.441 19.363 1.00 23.38 188 THR A O 1
ATOM 2822 N N . GLU A 1 200 ? 40.919 25.458 19.067 1.00 24.85 189 GLU A N 1
ATOM 2823 C CA . GLU A 1 200 ? 40.417 24.621 17.981 1.00 25.68 189 GLU A CA 1
ATOM 2824 C C . GLU A 1 200 ? 39.398 23.603 18.494 1.00 24.79 189 GLU A C 1
ATOM 2825 O O . GLU A 1 200 ? 38.400 23.346 17.833 1.00 25.30 189 GLU A O 1
ATOM 2837 N N . GLY A 1 201 ? 39.643 23.027 19.665 1.00 23.93 190 GLY A N 1
ATOM 2838 C CA . GLY A 1 201 ? 38.686 22.115 20.268 1.00 24.63 190 GLY A CA 1
ATOM 2839 C C . GLY A 1 201 ? 37.340 22.772 20.563 1.00 25.04 190 GLY A C 1
ATOM 2840 O O . GLY A 1 201 ? 36.290 22.155 20.384 1.00 26.82 190 GLY A O 1
ATOM 2844 N N . GLU A 1 202 ? 37.373 24.025 21.017 1.00 25.14 191 GLU A N 1
ATOM 2845 C CA . GLU A 1 202 ? 36.154 24.773 21.301 1.00 26.60 191 GLU A CA 1
ATOM 2846 C C . GLU A 1 202 ? 35.368 25.038 20.026 1.00 25.90 191 GLU A C 1
ATOM 2847 O O . GLU A 1 202 ? 34.141 24.898 19.997 1.00 27.87 191 GLU A O 1
ATOM 2859 N N . ILE A 1 203 ? 36.072 25.435 18.971 1.00 24.71 192 ILE A N 1
ATOM 2860 C CA . ILE A 1 203 ? 35.425 25.653 17.688 1.00 25.81 192 ILE A CA 1
ATOM 2861 C C . ILE A 1 203 ? 34.675 24.400 17.276 1.00 27.41 192 ILE A C 1
ATOM 2862 O O . ILE A 1 203 ? 33.512 24.455 16.886 1.00 28.39 192 ILE A O 1
ATOM 2878 N N . GLU A 1 204 ? 35.349 23.261 17.364 1.00 27.46 193 GLU A N 1
ATOM 2879 C CA . GLU A 1 204 ? 34.741 22.010 16.960 1.00 29.54 193 GLU A CA 1
ATOM 2880 C C . GLU A 1 204 ? 33.490 21.691 17.764 1.00 28.41 193 GLU A C 1
ATOM 2881 O O . GLU A 1 204 ? 32.481 21.237 17.231 1.00 28.82 193 GLU A O 1
ATOM 2893 N N . MET A 1 205 ? 33.572 21.931 19.061 1.00 28.35 194 MET A N 1
ATOM 2894 C CA . MET A 1 205 ? 32.456 21.705 19.952 1.00 30.11 194 MET A CA 1
ATOM 2895 C C . MET A 1 205 ? 31.255 22.581 19.557 1.00 27.92 194 MET A C 1
ATOM 2896 O O . MET A 1 205 ? 30.108 22.136 19.586 1.00 25.43 194 MET A O 1
ATOM 2910 N N . TYR A 1 206 ? 31.523 23.816 19.159 1.00 26.06 195 TYR A N 1
ATOM 2911 C CA . TYR A 1 206 ? 30.443 24.739 18.848 1.00 27.08 195 TYR A CA 1
ATOM 2912 C C . TYR A 1 206 ? 29.795 24.432 17.507 1.00 27.16 195 TYR A C 1
ATOM 2913 O O . TYR A 1 206 ? 28.591 24.618 17.334 1.00 29.31 195 TYR A O 1
ATOM 2931 N N . LEU A 1 207 ? 30.574 23.944 16.557 1.00 26.16 196 LEU A N 1
ATOM 2932 C CA . LEU A 1 207 ? 30.007 23.556 15.282 1.00 26.88 196 LEU A CA 1
ATOM 2933 C C . LEU A 1 207 ? 29.079 22.356 15.505 1.00 27.06 196 LEU A C 1
ATOM 2934 O O . LEU A 1 207 ? 28.067 22.222 14.826 1.00 27.11 196 LEU A O 1
ATOM 2950 N N . ALA A 1 208 ? 29.406 21.509 16.479 1.00 25.57 197 ALA A N 1
ATOM 2951 C CA . ALA A 1 208 ? 28.554 20.363 16.805 1.00 25.50 197 ALA A CA 1
ATOM 2952 C C . ALA A 1 208 ? 27.242 20.823 17.424 1.00 27.86 197 ALA A C 1
ATOM 2953 O O . ALA A 1 208 ? 26.164 20.342 17.057 1.00 27.78 197 ALA A O 1
ATOM 2960 N N . PHE A 1 209 ? 27.329 21.756 18.365 1.00 26.09 198 PHE A N 1
ATOM 2961 C CA . PHE A 1 209 ? 26.123 22.291 18.990 1.00 27.30 198 PHE A CA 1
ATOM 2962 C C . PHE A 1 209 ? 25.245 22.983 17.961 1.00 23.97 198 PHE A C 1
ATOM 2963 O O . PHE A 1 209 ? 24.016 22.975 18.078 1.00 21.03 198 PHE A O 1
ATOM 2980 N N . ALA A 1 210 ? 25.879 23.571 16.950 1.00 22.05 199 ALA A N 1
ATOM 2981 C CA . ALA A 1 210 ? 25.155 24.304 15.919 1.00 20.44 199 ALA A CA 1
ATOM 2982 C C . ALA A 1 210 ? 24.111 23.397 15.274 1.00 19.77 199 ALA A C 1
ATOM 2983 O O . ALA A 1 210 ? 22.972 23.813 15.034 1.00 18.08 199 ALA A O 1
ATOM 2990 N N . GLU A 1 211 ? 24.476 22.139 15.026 1.00 21.50 200 GLU A N 1
ATOM 2991 C CA . GLU A 1 211 ? 23.520 21.214 14.429 1.00 23.83 200 GLU A CA 1
ATOM 2992 C C . GLU A 1 211 ? 22.370 20.877 15.388 1.00 22.52 200 GLU A C 1
ATOM 2993 O O . GLU A 1 211 ? 21.227 20.758 14.959 1.00 21.94 200 GLU A O 1
ATOM 3005 N N . ARG A 1 212 ? 22.653 20.744 16.679 1.00 20.66 201 ARG A N 1
ATOM 3006 C CA . ARG A 1 212 ? 21.578 20.522 17.637 1.00 20.06 201 ARG A CA 1
ATOM 3007 C C . ARG A 1 212 ? 20.676 21.746 17.733 1.00 19.63 201 ARG A C 1
ATOM 3008 O O . ARG A 1 212 ? 19.478 21.619 17.968 1.00 20.83 201 ARG A O 1
ATOM 3029 N N . LEU A 1 213 ? 21.257 22.927 17.564 1.00 18.91 202 LEU A N 1
ATOM 3030 C CA . LEU A 1 213 ? 20.518 24.177 17.743 1.00 16.83 202 LEU A CA 1
ATOM 3031 C C . LEU A 1 213 ? 19.681 24.517 16.515 1.00 16.75 202 LEU A C 1
ATOM 3032 O O . LEU A 1 213 ? 18.696 25.248 16.627 1.00 17.74 202 LEU A O 1
ATOM 3048 N N . ARG A 1 214 ? 20.066 23.981 15.361 1.00 17.86 203 ARG A N 1
ATOM 3049 C CA . ARG A 1 214 ? 19.438 24.358 14.085 1.00 18.88 203 ARG A CA 1
ATOM 3050 C C . ARG A 1 214 ? 17.896 24.409 14.128 1.00 19.24 203 ARG A C 1
ATOM 3051 O O . ARG A 1 214 ? 17.309 25.415 13.733 1.00 17.55 203 ARG A O 1
ATOM 3072 N N . PRO A 1 215 ? 17.235 23.351 14.622 1.00 19.76 204 PRO A N 1
ATOM 3073 C CA . PRO A 1 215 ? 15.766 23.334 14.651 1.00 19.60 204 PRO A CA 1
ATOM 3074 C C . PRO A 1 215 ? 15.109 24.428 15.477 1.00 16.01 204 PRO A C 1
ATOM 3075 O O . PRO A 1 215 ? 13.916 24.696 15.278 1.00 18.08 204 PRO A O 1
ATOM 3086 N N . PHE A 1 216 ? 15.846 25.001 16.418 1.00 16.97 205 PHE A N 1
ATOM 3087 C CA . PHE A 1 216 ? 15.292 25.981 17.345 1.00 15.92 205 PHE A CA 1
ATOM 3088 C C . PHE A 1 216 ? 15.373 27.398 16.812 1.00 15.92 205 PHE A C 1
ATOM 3089 O O . PHE A 1 216 ? 14.750 28.310 17.361 1.00 17.38 205 PHE A O 1
ATOM 3106 N N . ILE A 1 217 ? 16.163 27.616 15.778 1.00 15.98 206 ILE A N 1
ATOM 3107 C CA . ILE A 1 217 ? 16.507 28.990 15.421 1.00 17.11 206 ILE A CA 1
ATOM 3108 C C . ILE A 1 217 ? 15.387 29.675 14.639 1.00 15.99 206 ILE A C 1
ATOM 3109 O O . ILE A 1 217 ? 14.762 29.094 13.748 1.00 17.08 206 ILE A O 1
ATOM 3125 N N . VAL A 1 218 ? 15.134 30.922 15.004 1.00 15.59 207 VAL A N 1
ATOM 3126 C CA . VAL A 1 218 ? 14.050 31.698 14.435 1.00 15.41 207 VAL A CA 1
ATOM 3127 C C . VAL A 1 218 ? 14.488 33.149 14.263 1.00 13.00 207 VAL A C 1
ATOM 3128 O O . VAL A 1 218 ? 15.429 33.612 14.917 1.00 13.44 207 VAL A O 1
ATOM 3141 N N . ASP A 1 219 ? 13.806 33.854 13.371 1.00 13.71 208 ASP A N 1
ATOM 3142 C CA . ASP A 1 219 ? 13.896 35.291 13.322 1.00 13.11 208 ASP A CA 1
ATOM 3143 C C . ASP A 1 219 ? 13.060 35.825 14.475 1.00 13.14 208 ASP A C 1
ATOM 3144 O O . ASP A 1 219 ? 11.833 35.660 14.496 1.00 13.90 208 ASP A O 1
ATOM 3153 N N . GLY A 1 220 ? 13.730 36.438 15.447 1.00 12.46 209 GLY A N 1
ATOM 3154 C CA . GLY A 1 220 ? 13.084 36.863 16.673 1.00 12.15 209 GLY A CA 1
ATOM 3155 C C . GLY A 1 220 ? 12.017 37.929 16.481 1.00 12.33 209 GLY A C 1
ATOM 3156 O O . GLY A 1 220 ? 10.910 37.813 17.035 1.00 12.32 209 GLY A O 1
ATOM 3160 N N . PRO A 1 221 ? 12.343 38.993 15.727 1.00 11.77 210 PRO A N 1
ATOM 3161 C CA . PRO A 1 221 ? 11.354 40.065 15.526 1.00 12.31 210 PRO A CA 1
ATOM 3162 C C . PRO A 1 221 ? 10.076 39.557 14.884 1.00 13.04 210 PRO A C 1
ATOM 3163 O O . PRO A 1 221 ? 8.984 39.869 15.365 1.00 14.38 210 PRO A O 1
ATOM 3174 N N . THR A 1 222 ? 10.207 38.739 13.845 1.00 14.85 211 THR A N 1
ATOM 3175 C CA . THR A 1 222 ? 9.035 38.183 13.180 1.00 14.56 211 THR A CA 1
ATOM 3176 C C . THR A 1 222 ? 8.240 37.273 14.096 1.00 14.34 211 THR A C 1
ATOM 3177 O O . THR A 1 222 ? 7.009 37.341 14.142 1.00 15.11 211 THR A O 1
ATOM 3188 N N . PHE A 1 223 ? 8.930 36.420 14.833 1.00 13.01 212 PHE A N 1
ATOM 3189 C CA . PHE A 1 223 ? 8.253 35.484 15.722 1.00 12.87 212 PHE A CA 1
ATOM 3190 C C . PHE A 1 223 ? 7.389 36.224 16.717 1.00 13.39 212 PHE A C 1
ATOM 3191 O O . PHE A 1 223 ? 6.223 35.888 16.903 1.00 14.17 212 PHE A O 1
ATOM 3208 N N . MET A 1 224 ? 7.955 37.243 17.356 1.00 11.98 213 MET A N 1
ATOM 3209 C CA . MET A 1 224 ? 7.209 37.958 18.383 1.00 12.77 213 MET A CA 1
ATOM 3210 C C . MET A 1 224 ? 6.099 38.821 17.786 1.00 14.06 213 MET A C 1
ATOM 3211 O O . MET A 1 224 ? 5.013 38.938 18.360 1.00 14.18 213 MET A O 1
ATOM 3225 N N . HIS A 1 225 ? 6.355 39.425 16.629 1.00 13.58 214 HIS A N 1
ATOM 3226 C CA . HIS A 1 225 ? 5.356 40.268 16.006 1.00 15.43 214 HIS A CA 1
ATOM 3227 C C . HIS A 1 225 ? 4.136 39.417 15.625 1.00 15.65 214 HIS A C 1
ATOM 3228 O O . HIS A 1 225 ? 2.979 39.816 15.842 1.00 15.75 214 HIS A O 1
ATOM 3241 N N . ASN A 1 226 ? 4.387 38.242 15.051 1.00 14.71 215 ASN A N 1
ATOM 3242 C CA . ASN A 1 226 ? 3.304 37.354 14.685 1.00 17.68 215 ASN A CA 1
ATOM 3243 C C . ASN A 1 226 ? 2.544 36.864 15.918 1.00 16.35 215 ASN A C 1
ATOM 3244 O O . ASN A 1 226 ? 1.311 36.737 15.903 1.00 17.75 215 ASN A O 1
ATOM 3255 N N . ALA A 1 227 ? 3.280 36.565 16.982 1.00 14.62 216 ALA A N 1
ATOM 3256 C CA . ALA A 1 227 ? 2.659 36.134 18.226 1.00 14.29 216 ALA A CA 1
ATOM 3257 C C . ALA A 1 227 ? 1.737 37.217 18.758 1.00 13.70 216 ALA A C 1
ATOM 3258 O O . ALA A 1 227 ? 0.582 36.955 19.119 1.00 14.31 216 ALA A O 1
ATOM 3265 N N . LEU A 1 228 ? 2.216 38.450 18.786 1.00 13.02 217 LEU A N 1
ATOM 3266 C CA . LEU A 1 228 ? 1.401 39.525 19.324 1.00 14.52 217 LEU A CA 1
ATOM 3267 C C . LEU A 1 228 ? 0.195 39.797 18.423 1.00 15.51 217 LEU A C 1
ATOM 3268 O O . LEU A 1 228 ? -0.915 40.023 18.918 1.00 16.62 217 LEU A O 1
ATOM 3284 N N . SER A 1 229 ? 0.372 39.712 17.108 1.00 16.65 218 SER A N 1
ATOM 3285 C CA . SER A 1 229 ? -0.731 40.048 16.222 1.00 18.37 218 SER A CA 1
ATOM 3286 C C . SER A 1 229 ? -1.824 38.968 16.228 1.00 17.79 218 SER A C 1
ATOM 3287 O O . SER A 1 229 ? -2.977 39.265 15.914 1.00 22.70 218 SER A O 1
ATOM 3295 N N . SER A 1 230 ? -1.474 37.740 16.595 1.00 17.01 219 SER A N 1
ATOM 3296 C CA . SER A 1 230 ? -2.443 36.655 16.657 1.00 17.74 219 SER A CA 1
ATOM 3297 C C . SER A 1 230 ? -3.042 36.503 18.039 1.00 18.05 219 SER A C 1
ATOM 3298 O O . SER A 1 230 ? -3.750 35.535 18.304 1.00 21.26 219 SER A O 1
ATOM 3306 N N . GLY A 1 231 ? -2.782 37.471 18.909 1.00 17.26 220 GLY A N 1
ATOM 3307 C CA . GLY A 1 231 ? -3.423 37.527 20.209 1.00 17.32 220 GLY A CA 1
ATOM 3308 C C . GLY A 1 231 ? -2.827 36.637 21.272 1.00 15.18 220 GLY A C 1
ATOM 3309 O O . GLY A 1 231 ? -3.515 36.324 22.255 1.00 17.18 220 GLY A O 1
ATOM 3313 N N . LYS A 1 232 ? -1.565 36.242 21.112 1.00 13.54 221 LYS A N 1
ATOM 3314 C CA . LYS A 1 232 ? -0.930 35.353 22.097 1.00 14.07 221 LYS A CA 1
ATOM 3315 C C . LYS A 1 232 ? -0.695 36.084 23.401 1.00 12.90 221 LYS A C 1
ATOM 3316 O O . LYS A 1 232 ? -0.510 37.290 23.429 1.00 12.88 221 LYS A O 1
ATOM 3335 N N . ARG A 1 233 ? -0.721 35.314 24.482 1.00 12.70 222 ARG A N 1
ATOM 3336 C CA . ARG A 1 233 ? -0.333 35.784 25.812 1.00 11.24 222 ARG A CA 1
ATOM 3337 C C . ARG A 1 233 ? 1.133 35.483 26.021 1.00 10.89 222 ARG A C 1
ATOM 3338 O O . ARG A 1 233 ? 1.515 34.315 26.031 1.00 13.62 222 ARG A O 1
ATOM 3359 N N . VAL A 1 234 ? 1.948 36.523 26.150 1.00 11.77 223 VAL A N 1
ATOM 3360 C CA . VAL A 1 234 ? 3.397 36.357 26.268 1.00 10.45 223 VAL A CA 1
ATOM 3361 C C . VAL A 1 234 ? 3.839 36.740 27.674 1.00 11.04 223 VAL A C 1
ATOM 3362 O O . VAL A 1 234 ? 3.603 37.852 28.114 1.00 13.36 223 VAL A O 1
ATOM 3375 N N . LEU A 1 235 ? 4.449 35.794 28.377 1.00 11.75 224 LEU A N 1
ATOM 3376 C CA . LEU A 1 235 ? 4.999 36.009 29.722 1.00 9.92 224 LEU A CA 1
ATOM 3377 C C . LEU A 1 235 ? 6.500 36.194 29.612 1.00 10.30 224 LEU A C 1
ATOM 3378 O O . LEU A 1 235 ? 7.190 35.328 29.065 1.00 12.79 224 LEU A O 1
ATOM 3394 N N . VAL A 1 236 ? 7.012 37.309 30.124 1.00 11.74 225 VAL A N 1
ATOM 3395 C CA . VAL A 1 236 ? 8.438 37.569 30.108 1.00 11.95 225 VAL A CA 1
ATOM 3396 C C . VAL A 1 236 ? 9.007 37.411 31.504 1.00 11.42 225 VAL A C 1
ATOM 3397 O O . VAL A 1 236 ? 8.580 38.106 32.448 1.00 13.76 225 VAL A O 1
ATOM 3410 N N . GLU A 1 237 ? 9.961 36.487 31.615 1.00 12.68 226 GLU A N 1
ATOM 3411 C CA . GLU A 1 237 ? 10.667 36.195 32.858 1.00 13.33 226 GLU A CA 1
ATOM 3412 C C . GLU A 1 237 ? 11.896 37.077 32.931 1.00 13.73 226 GLU A C 1
ATOM 3413 O O . GLU A 1 237 ? 12.901 36.789 32.300 1.00 14.95 226 GLU A O 1
ATOM 3425 N N . GLY A 1 238 ? 11.818 38.161 33.693 1.00 15.00 227 GLY A N 1
ATOM 3426 C CA . GLY A 1 238 ? 12.968 39.016 33.873 1.00 14.29 227 GLY A CA 1
ATOM 3427 C C . GLY A 1 238 ? 14.063 38.300 34.656 1.00 14.50 227 GLY A C 1
ATOM 3428 O O . GLY A 1 238 ? 13.770 37.503 35.577 1.00 15.97 227 GLY A O 1
ATOM 3432 N N . ALA A 1 239 ? 15.317 38.557 34.301 1.00 13.01 228 ALA A N 1
ATOM 3433 C CA . ALA A 1 239 ? 16.438 38.007 35.037 1.00 12.71 228 ALA A CA 1
ATOM 3434 C C . ALA A 1 239 ? 17.020 39.081 35.937 1.00 12.40 228 ALA A C 1
ATOM 3435 O O . ALA A 1 239 ? 16.871 40.286 35.683 1.00 11.91 228 ALA A O 1
ATOM 3442 N N . ASN A 1 240 ? 17.679 38.639 37.000 1.00 13.71 229 ASN A N 1
ATOM 3443 C CA . ASN A 1 240 ? 18.288 39.553 37.941 1.00 13.46 229 ASN A CA 1
ATOM 3444 C C . ASN A 1 240 ? 17.223 40.494 38.512 1.00 13.44 229 ASN A C 1
ATOM 3445 O O . ASN A 1 240 ? 16.102 40.060 38.795 1.00 15.41 229 ASN A O 1
ATOM 3456 N N . ALA A 1 241 ? 17.539 41.780 38.662 1.00 11.21 230 ALA A N 1
ATOM 3457 C CA . ALA A 1 241 ? 16.624 42.713 39.332 1.00 12.24 230 ALA A CA 1
ATOM 3458 C C . ALA A 1 241 ? 17.025 44.155 39.091 1.00 11.62 230 ALA A C 1
ATOM 3459 O O . ALA A 1 241 ? 18.122 44.418 38.615 1.00 12.41 230 ALA A O 1
ATOM 3466 N N . LEU A 1 242 ? 16.117 45.075 39.405 1.00 10.57 231 LEU A N 1
ATOM 3467 C CA . LEU A 1 242 ? 16.263 46.489 39.065 1.00 9.11 231 LEU A CA 1
ATOM 3468 C C . LEU A 1 242 ? 17.545 47.119 39.598 1.00 9.50 231 LEU A C 1
ATOM 3469 O O . LEU A 1 242 ? 18.202 47.873 38.877 1.00 10.50 231 LEU A O 1
ATOM 3485 N N . MET A 1 243 ? 17.929 46.814 40.838 1.00 10.14 232 MET A N 1
ATOM 3486 C CA . MET A 1 243 ? 19.118 47.465 41.394 1.00 10.62 232 MET A CA 1
ATOM 3487 C C . MET A 1 243 ? 20.418 46.839 40.885 1.00 9.91 232 MET A C 1
ATOM 3488 O O . MET A 1 243 ? 21.504 47.302 41.258 1.00 11.15 232 MET A O 1
ATOM 3502 N N . LEU A 1 244 ? 20.299 45.856 39.992 1.00 10.79 233 LEU A N 1
ATOM 3503 C CA . LEU A 1 244 ? 21.417 45.312 39.223 1.00 11.05 233 LEU A CA 1
ATOM 3504 C C . LEU A 1 244 ? 21.402 45.792 37.759 1.00 9.71 233 LEU A C 1
ATOM 3505 O O . LEU A 1 244 ? 22.218 45.351 36.952 1.00 11.01 233 LEU A O 1
ATOM 3521 N N . ASP A 1 245 ? 20.495 46.689 37.418 1.00 10.20 234 ASP A N 1
ATOM 3522 C CA . ASP A 1 245 ? 20.391 47.218 36.043 1.00 9.71 234 ASP A CA 1
ATOM 3523 C C . ASP A 1 245 ? 21.677 47.972 35.670 1.00 9.50 234 ASP A C 1
ATOM 3524 O O . ASP A 1 245 ? 22.187 48.750 36.471 1.00 10.85 234 ASP A O 1
ATOM 3533 N N . LEU A 1 246 ? 22.170 47.780 34.449 1.00 9.87 235 LEU A N 1
ATOM 3534 C CA . LEU A 1 246 ? 23.424 48.403 34.027 1.00 11.34 235 LEU A CA 1
ATOM 3535 C C . LEU A 1 246 ? 23.353 49.925 34.155 1.00 10.15 235 LEU A C 1
ATOM 3536 O O . LEU A 1 246 ? 24.330 50.550 34.590 1.00 11.02 235 LEU A O 1
ATOM 3552 N N . ASP A 1 247 ? 22.214 50.524 33.780 1.00 10.76 236 ASP A N 1
ATOM 3553 C CA . ASP A 1 247 ? 22.032 51.968 33.912 1.00 9.42 236 ASP A CA 1
ATOM 3554 C C . ASP A 1 247 ? 21.632 52.385 35.321 1.00 10.74 236 ASP A C 1
ATOM 3555 O O . ASP A 1 247 ? 22.215 53.315 35.871 1.00 11.72 236 ASP A O 1
ATOM 3564 N N . TYR A 1 248 ? 20.648 51.705 35.914 1.00 10.88 237 TYR A N 1
ATOM 3565 C CA . TYR A 1 248 ? 19.981 52.248 37.117 1.00 11.36 237 TYR A CA 1
ATOM 3566 C C . TYR A 1 248 ? 20.350 51.595 38.452 1.00 9.79 237 TYR A C 1
ATOM 3567 O O . TYR A 1 248 ? 19.971 52.104 39.490 1.00 10.90 237 TYR A O 1
ATOM 3585 N N . GLY A 1 249 ? 21.096 50.498 38.421 1.00 9.91 238 GLY A N 1
ATOM 3586 C CA . GLY A 1 249 ? 21.509 49.826 39.641 1.00 10.98 238 GLY A CA 1
ATOM 3587 C C . GLY A 1 249 ? 22.669 50.505 40.335 1.00 12.23 238 GLY A C 1
ATOM 3588 O O . GLY A 1 249 ? 23.060 51.615 39.985 1.00 12.48 238 GLY A O 1
ATOM 3592 N N . THR A 1 250 ? 23.217 49.830 41.340 1.00 10.75 239 THR A N 1
ATOM 3593 C CA . THR A 1 250 ? 24.324 50.373 42.134 1.00 11.07 239 THR A CA 1
ATOM 3594 C C . THR A 1 250 ? 25.648 50.186 41.384 1.00 11.94 239 THR A C 1
ATOM 3595 O O . THR A 1 250 ? 26.525 49.463 41.838 1.00 12.82 239 THR A O 1
ATOM 3606 N N . TYR A 1 251 ? 25.754 50.822 40.217 1.00 11.57 240 TYR A N 1
ATOM 3607 C CA . TYR A 1 251 ? 26.938 50.754 39.359 1.00 12.08 240 TYR A CA 1
ATOM 3608 C C . TYR A 1 251 ? 28.201 51.114 40.147 1.00 12.20 240 TYR A C 1
ATOM 3609 O O . TYR A 1 251 ? 28.205 52.118 40.856 1.00 13.67 240 TYR A O 1
ATOM 3627 N N . PRO A 1 252 ? 29.294 50.334 40.002 1.00 11.83 241 PRO A N 1
ATOM 3628 C CA . PRO A 1 252 ? 29.534 49.225 39.060 1.00 12.82 241 PRO A CA 1
ATOM 3629 C C . PRO A 1 252 ? 29.076 47.846 39.531 1.00 13.09 241 PRO A C 1
ATOM 3630 O O . PRO A 1 252 ? 29.311 46.872 38.812 1.00 13.11 241 PRO A O 1
ATOM 3641 N N . PHE A 1 253 ? 28.466 47.780 40.708 1.00 12.70 242 PHE A N 1
ATOM 3642 C CA . PHE A 1 253 ? 27.972 46.531 41.269 1.00 13.59 242 PHE A CA 1
ATOM 3643 C C . PHE A 1 253 ? 26.600 46.216 40.679 1.00 12.60 242 PHE A C 1
ATOM 3644 O O . PHE A 1 253 ? 25.561 46.246 41.360 1.00 13.61 242 PHE A O 1
ATOM 3661 N N . VAL A 1 254 ? 26.634 45.908 39.390 1.00 11.11 243 VAL A N 1
ATOM 3662 C CA . VAL A 1 254 ? 25.461 45.663 38.583 1.00 11.54 243 VAL A CA 1
ATOM 3663 C C . VAL A 1 254 ? 25.827 44.599 37.552 1.00 11.71 243 VAL A C 1
ATOM 3664 O O . VAL A 1 254 ? 27.020 44.266 37.369 1.00 11.90 243 VAL A O 1
ATOM 3677 N N . THR A 1 255 ? 24.812 44.064 36.876 1.00 11.04 244 THR A N 1
ATOM 3678 C CA . THR A 1 255 ? 25.035 43.191 35.744 1.00 11.16 244 THR A CA 1
ATOM 3679 C C . THR A 1 255 ? 25.058 44.062 34.474 1.00 11.43 244 THR A C 1
ATOM 3680 O O . THR A 1 255 ? 24.822 45.275 34.541 1.00 12.32 244 THR A O 1
ATOM 3691 N N . SER A 1 256 ? 25.399 43.453 33.340 1.00 10.34 245 SER A N 1
ATOM 3692 C CA . SER A 1 256 ? 25.720 44.203 32.133 1.00 12.09 245 SER A CA 1
ATOM 3693 C C . SER A 1 256 ? 24.589 44.259 31.114 1.00 12.00 245 SER A C 1
ATOM 3694 O O . SER A 1 256 ? 24.827 44.573 29.953 1.00 14.32 245 SER A O 1
ATOM 3702 N N . SER A 1 257 ? 23.371 43.974 31.565 1.00 13.24 246 SER A N 1
ATOM 3703 C CA . SER A 1 257 ? 22.177 44.048 30.724 1.00 13.85 246 SER A CA 1
ATOM 3704 C C . SER A 1 257 ? 21.211 45.011 31.388 1.00 12.80 246 SER A C 1
ATOM 3705 O O . SER A 1 257 ? 21.371 45.347 32.555 1.00 12.22 246 SER A O 1
ATOM 3713 N N . SER A 1 258 ? 20.217 45.443 30.626 1.00 12.23 247 SER A N 1
ATOM 3714 C CA . SER A 1 258 ? 19.084 46.129 31.177 1.00 13.00 247 SER A CA 1
ATOM 3715 C C . SER A 1 258 ? 18.138 45.114 31.806 1.00 17.62 247 SER A C 1
ATOM 3716 O O . SER A 1 258 ? 17.419 44.398 31.093 1.00 18.59 247 SER A O 1
ATOM 3724 N N . THR A 1 259 ? 18.143 45.070 33.140 1.00 12.36 248 THR A N 1
ATOM 3725 C CA . THR A 1 259 ? 17.263 44.191 33.911 1.00 10.01 248 THR A CA 1
ATOM 3726 C C . THR A 1 259 ? 15.886 44.814 34.119 1.00 11.07 248 THR A C 1
ATOM 3727 O O . THR A 1 259 ? 14.971 44.185 34.644 1.00 12.91 248 THR A O 1
ATOM 3738 N N . SER A 1 260 ? 15.766 46.070 33.729 1.00 11.77 249 SER A N 1
ATOM 3739 C CA . SER A 1 260 ? 14.557 46.862 33.911 1.00 12.46 249 SER A CA 1
ATOM 3740 C C . SER A 1 260 ? 13.625 46.699 32.694 1.00 10.76 249 SER A C 1
ATOM 3741 O O . SER A 1 260 ? 13.932 45.982 31.743 1.00 11.87 249 SER A O 1
ATOM 3749 N N . ILE A 1 261 ? 12.486 47.375 32.742 1.00 9.02 250 ILE A N 1
ATOM 3750 C CA . ILE A 1 261 ? 11.425 47.159 31.767 1.00 9.43 250 ILE A CA 1
ATOM 3751 C C . ILE A 1 261 ? 11.866 47.500 30.338 1.00 10.34 250 ILE A C 1
ATOM 3752 O O . ILE A 1 261 ? 11.418 46.853 29.392 1.00 10.56 250 ILE A O 1
ATOM 3768 N N . GLY A 1 262 ? 12.766 48.470 30.168 1.00 10.65 251 GLY A N 1
ATOM 3769 C CA . GLY A 1 262 ? 13.259 48.781 28.839 1.00 11.36 251 GLY A CA 1
ATOM 3770 C C . GLY A 1 262 ? 13.992 47.614 28.183 1.00 11.43 251 GLY A C 1
ATOM 3771 O O . GLY A 1 262 ? 14.016 47.497 26.962 1.00 11.71 251 GLY A O 1
ATOM 3775 N N . GLY A 1 263 ? 14.586 46.744 28.986 1.00 11.57 252 GLY A N 1
ATOM 3776 C CA . GLY A 1 263 ? 15.249 45.559 28.465 1.00 11.23 252 GLY A CA 1
ATOM 3777 C C . GLY A 1 263 ? 14.301 44.537 27.884 1.00 11.19 252 GLY A C 1
ATOM 3778 O O . GLY A 1 263 ? 14.701 43.684 27.083 1.00 11.08 252 GLY A O 1
ATOM 3782 N N . VAL A 1 264 ? 13.044 44.609 28.292 1.00 11.15 253 VAL A N 1
ATOM 3783 C CA . VAL A 1 264 ? 11.995 43.785 27.696 1.00 12.04 253 VAL A CA 1
ATOM 3784 C C . VAL A 1 264 ? 11.685 44.287 26.290 1.00 11.05 253 VAL A C 1
ATOM 3785 O O . VAL A 1 264 ? 11.631 43.503 25.318 1.00 11.00 253 VAL A O 1
ATOM 3798 N N . VAL A 1 265 ? 11.467 45.592 26.174 1.00 9.16 254 VAL A N 1
ATOM 3799 C CA . VAL A 1 265 ? 11.159 46.207 24.896 1.00 10.11 254 VAL A CA 1
ATOM 3800 C C . VAL A 1 265 ? 12.309 45.980 23.912 1.00 9.87 254 VAL A C 1
ATOM 3801 O O . VAL A 1 265 ? 12.092 45.525 22.785 1.00 10.83 254 VAL A O 1
ATOM 3814 N N . SER A 1 266 ? 13.534 46.291 24.325 1.00 9.92 255 SER A N 1
ATOM 3815 C CA . SER A 1 266 ? 14.705 46.102 23.461 1.00 9.76 255 SER A CA 1
ATOM 3816 C C . SER A 1 266 ? 14.996 44.643 23.201 1.00 9.85 255 SER A C 1
ATOM 3817 O O . SER A 1 266 ? 15.293 44.219 22.071 1.00 11.50 255 SER A O 1
ATOM 3825 N N . GLY A 1 267 ? 14.919 43.847 24.251 1.00 10.21 256 GLY A N 1
ATOM 3826 C CA . GLY A 1 267 ? 15.377 42.465 24.183 1.00 9.01 256 GLY A CA 1
ATOM 3827 C C . GLY A 1 267 ? 14.474 41.600 23.335 1.00 10.46 256 GLY A C 1
ATOM 3828 O O . GLY A 1 267 ? 14.925 40.579 22.796 1.00 11.28 256 GLY A O 1
ATOM 3832 N N . LEU A 1 268 ? 13.208 42.013 23.201 1.00 10.29 257 LEU A N 1
ATOM 3833 C CA . LEU A 1 268 ? 12.260 41.318 22.336 1.00 11.62 257 LEU A CA 1
ATOM 3834 C C . LEU A 1 268 ? 11.929 42.067 21.047 1.00 10.36 257 LEU A C 1
ATOM 3835 O O . LEU A 1 268 ? 11.280 41.499 20.174 1.00 12.15 257 LEU A O 1
ATOM 3851 N N . GLY A 1 269 ? 12.344 43.328 20.928 1.00 9.95 258 GLY A N 1
ATOM 3852 C CA . GLY A 1 269 ? 12.125 44.084 19.703 1.00 10.69 258 GLY A CA 1
ATOM 3853 C C . GLY A 1 269 ? 10.645 44.300 19.444 1.00 12.58 258 GLY A C 1
ATOM 3854 O O . GLY A 1 269 ? 10.161 44.110 18.327 1.00 12.17 258 GLY A O 1
ATOM 3858 N N . ILE A 1 270 ? 9.924 44.687 20.495 1.00 11.15 259 ILE A N 1
ATOM 3859 C CA . ILE A 1 270 ? 8.506 44.953 20.424 1.00 12.21 259 ILE A CA 1
ATOM 3860 C C . ILE A 1 270 ? 8.189 46.415 20.726 1.00 11.28 259 ILE A C 1
ATOM 3861 O O . ILE A 1 270 ? 9.001 47.159 21.266 1.00 11.00 259 ILE A O 1
ATOM 3877 N N . SER A 1 271 ? 6.973 46.812 20.410 1.00 10.84 260 SER A N 1
ATOM 3878 C CA . SER A 1 271 ? 6.492 48.135 20.753 1.00 11.03 260 SER A CA 1
ATOM 3879 C C . SER A 1 271 ? 6.193 48.214 22.247 1.00 11.25 260 SER A C 1
ATOM 3880 O O . SER A 1 271 ? 5.701 47.247 22.832 1.00 12.32 260 SER A O 1
ATOM 3888 N N . PRO A 1 272 ? 6.453 49.364 22.876 1.00 11.37 261 PRO A N 1
ATOM 3889 C CA . PRO A 1 272 ? 6.050 49.513 24.281 1.00 12.06 261 PRO A CA 1
ATOM 3890 C C . PRO A 1 272 ? 4.546 49.336 24.486 1.00 11.83 261 PRO A C 1
ATOM 3891 O O . PRO A 1 272 ? 4.109 49.012 25.597 1.00 11.77 261 PRO A O 1
ATOM 3902 N N . PHE A 1 273 ? 3.759 49.558 23.441 1.00 12.34 262 PHE A N 1
ATOM 3903 C CA . PHE A 1 273 ? 2.305 49.401 23.529 1.00 11.92 262 PHE A CA 1
ATOM 3904 C C . PHE A 1 273 ? 1.878 47.954 23.782 1.00 12.66 262 PHE A C 1
ATOM 3905 O O . PHE A 1 273 ? 0.729 47.699 24.181 1.00 14.07 262 PHE A O 1
ATOM 3922 N N . ALA A 1 274 ? 2.778 47.006 23.534 1.00 12.19 263 ALA A N 1
ATOM 3923 C CA . ALA A 1 274 ? 2.497 45.588 23.767 1.00 11.29 263 ALA A CA 1
ATOM 3924 C C . ALA A 1 274 ? 2.564 45.203 25.238 1.00 13.57 263 ALA A C 1
ATOM 3925 O O . ALA A 1 274 ? 2.078 44.138 25.616 1.00 14.28 263 ALA A O 1
ATOM 3932 N N . ILE A 1 275 ? 3.184 46.046 26.061 1.00 11.96 264 ILE A N 1
ATOM 3933 C CA . ILE A 1 275 ? 3.321 45.759 27.490 1.00 12.23 264 ILE A CA 1
ATOM 3934 C C . ILE A 1 275 ? 2.002 46.045 28.210 1.00 13.05 264 ILE A C 1
ATOM 3935 O O . ILE A 1 275 ? 1.503 47.169 28.189 1.00 14.69 264 ILE A O 1
ATOM 3951 N N . LYS A 1 276 ? 1.451 45.026 28.858 1.00 12.27 265 LYS A N 1
ATOM 3952 C CA . LYS A 1 276 ? 0.149 45.146 29.523 1.00 11.59 265 LYS A CA 1
ATOM 3953 C C . LYS A 1 276 ? 0.251 45.125 31.042 1.00 12.93 265 LYS A C 1
ATOM 3954 O O . LYS A 1 276 ? -0.517 45.809 31.720 1.00 16.29 265 LYS A O 1
ATOM 3973 N N . ARG A 1 277 ? 1.191 44.337 31.562 1.00 13.48 266 ARG A N 1
ATOM 3974 C CA . ARG A 1 277 ? 1.320 44.093 33.012 1.00 12.18 266 ARG A CA 1
ATOM 3975 C C . ARG A 1 277 ? 2.776 44.015 33.345 1.00 12.03 266 ARG A C 1
ATOM 3976 O O . ARG A 1 277 ? 3.532 43.367 32.612 1.00 13.09 266 ARG A O 1
ATOM 3997 N N . VAL A 1 278 ? 3.152 44.608 34.469 1.00 11.09 267 VAL A N 1
ATOM 3998 C CA . VAL A 1 278 ? 4.522 44.560 34.940 1.00 11.90 267 VAL A CA 1
ATOM 3999 C C . VAL A 1 278 ? 4.471 44.309 36.446 1.00 11.99 267 VAL A C 1
ATOM 4000 O O . VAL A 1 278 ? 4.176 45.216 37.218 1.00 11.22 267 VAL A O 1
ATOM 4013 N N . VAL A 1 279 ? 4.717 43.066 36.850 1.00 11.70 268 VAL A N 1
ATOM 4014 C CA . VAL A 1 279 ? 4.629 42.715 38.253 1.00 11.39 268 VAL A CA 1
ATOM 4015 C C . VAL A 1 279 ? 6.011 42.779 38.875 1.00 12.81 268 VAL A C 1
ATOM 4016 O O . VAL A 1 279 ? 6.949 42.145 38.398 1.00 13.74 268 VAL A O 1
ATOM 4029 N N . GLY A 1 280 ? 6.127 43.571 39.939 1.00 11.99 269 GLY A N 1
ATOM 4030 C CA . GLY A 1 280 ? 7.382 43.725 40.648 1.00 11.72 269 GLY A CA 1
ATOM 4031 C C . GLY A 1 280 ? 7.499 42.747 41.789 1.00 13.20 269 GLY A C 1
ATOM 4032 O O . GLY A 1 280 ? 6.591 42.653 42.632 1.00 13.40 269 GLY A O 1
ATOM 4036 N N . VAL A 1 281 ? 8.619 42.027 41.829 1.00 9.97 270 VAL A N 1
ATOM 4037 C CA . VAL A 1 281 ? 8.821 41.035 42.884 1.00 11.03 270 VAL A CA 1
ATOM 4038 C C . VAL A 1 281 ? 9.674 41.684 43.970 1.00 11.12 270 VAL A C 1
ATOM 4039 O O . VAL A 1 281 ? 10.846 42.019 43.767 1.00 11.44 270 VAL A O 1
ATOM 4052 N N . ILE A 1 282 ? 9.043 41.871 45.118 1.00 10.89 271 ILE A N 1
ATOM 4053 C CA . ILE A 1 282 ? 9.614 42.599 46.250 1.00 10.84 271 ILE A CA 1
ATOM 4054 C C . ILE A 1 282 ? 9.690 41.625 47.419 1.00 10.61 271 ILE A C 1
ATOM 4055 O O . ILE A 1 282 ? 8.665 41.147 47.912 1.00 11.59 271 ILE A O 1
ATOM 4071 N N . LYS A 1 283 ? 10.899 41.311 47.862 1.00 10.62 272 LYS A N 1
ATOM 4072 C CA . LYS A 1 283 ? 11.047 40.468 49.043 1.00 10.72 272 LYS A CA 1
ATOM 4073 C C . LYS A 1 283 ? 10.730 41.285 50.297 1.00 10.71 272 LYS A C 1
ATOM 4074 O O . LYS A 1 283 ? 10.970 42.496 50.361 1.00 11.86 272 LYS A O 1
ATOM 4093 N N . ALA A 1 284 ? 10.219 40.602 51.315 1.00 10.82 273 ALA A N 1
ATOM 4094 C CA . ALA A 1 284 ? 9.733 41.267 52.529 1.00 11.13 273 ALA A CA 1
ATOM 4095 C C . ALA A 1 284 ? 10.862 41.854 53.390 1.00 10.78 273 ALA A C 1
ATOM 4096 O O . ALA A 1 284 ? 10.611 42.619 54.320 1.00 11.83 273 ALA A O 1
ATOM 4103 N N . TYR A 1 285 ? 12.097 41.490 53.043 1.00 10.08 274 TYR A N 1
ATOM 4104 C CA . TYR A 1 285 ? 13.334 42.080 53.576 1.00 10.56 274 TYR A CA 1
ATOM 4105 C C . TYR A 1 285 ? 14.301 42.174 52.383 1.00 11.76 274 TYR A C 1
ATOM 4106 O O . TYR A 1 285 ? 13.996 41.687 51.295 1.00 12.24 274 TYR A O 1
ATOM 4124 N N . THR A 1 286 ? 15.455 42.801 52.572 1.00 10.41 275 THR A N 1
ATOM 4125 C CA . THR A 1 286 ? 16.381 43.040 51.463 1.00 11.37 275 THR A CA 1
ATOM 4126 C C . THR A 1 286 ? 17.626 42.152 51.557 1.00 10.93 275 THR A C 1
ATOM 4127 O O . THR A 1 286 ? 18.167 41.959 52.653 1.00 12.26 275 THR A O 1
ATOM 4138 N N . THR A 1 287 ? 18.057 41.612 50.417 1.00 9.52 276 THR A N 1
ATOM 4139 C CA . THR A 1 287 ? 19.357 40.964 50.310 1.00 10.68 276 THR A CA 1
ATOM 4140 C C . THR A 1 287 ? 20.209 41.566 49.187 1.00 12.35 276 THR A C 1
ATOM 4141 O O . THR A 1 287 ? 19.677 42.160 48.225 1.00 12.32 276 THR A O 1
ATOM 4152 N N . ARG A 1 288 ? 21.525 41.431 49.336 1.00 12.01 277 ARG A N 1
ATOM 4153 C CA . ARG A 1 288 ? 22.496 41.818 48.313 1.00 14.77 277 ARG A CA 1
ATOM 4154 C C . ARG A 1 288 ? 23.607 40.796 48.273 1.00 14.07 277 ARG A C 1
ATOM 4155 O O . ARG A 1 288 ? 24.000 40.252 49.306 1.00 15.24 277 ARG A O 1
ATOM 4176 N N . VAL A 1 289 ? 24.122 40.553 47.078 1.00 14.55 278 VAL A N 1
ATOM 4177 C CA . VAL A 1 289 ? 25.363 39.819 46.891 1.00 19.08 278 VAL A CA 1
ATOM 4178 C C . VAL A 1 289 ? 26.301 40.684 46.064 1.00 23.52 278 VAL A C 1
ATOM 4179 O O . VAL A 1 289 ? 26.002 40.997 44.913 1.00 27.54 278 VAL A O 1
ATOM 4192 N N . GLY A 1 290 ? 27.441 41.046 46.640 1.00 25.99 279 GLY A N 1
ATOM 4193 C CA . GLY A 1 290 ? 28.404 41.874 45.950 1.00 26.94 279 GLY A CA 1
ATOM 4194 C C . GLY A 1 290 ? 28.786 43.061 46.800 1.00 26.63 279 GLY A C 1
ATOM 4195 O O . GLY A 1 290 ? 28.254 43.249 47.891 1.00 27.16 279 GLY A O 1
ATOM 4199 N N . GLY A 1 291 ? 29.713 43.864 46.295 1.00 28.47 280 GLY A N 1
ATOM 4200 C CA . GLY A 1 291 ? 30.273 44.955 47.068 1.00 29.22 280 GLY A CA 1
ATOM 4201 C C . GLY A 1 291 ? 29.407 46.201 47.095 1.00 26.62 280 GLY A C 1
ATOM 4202 O O . GLY A 1 291 ? 28.279 46.216 46.621 1.00 28.46 280 GLY A O 1
ATOM 4206 N N . GLY A 1 292 ? 29.961 47.262 47.662 1.00 24.96 281 GLY A N 1
ATOM 4207 C CA . GLY A 1 292 ? 29.279 48.534 47.726 1.00 23.92 281 GLY A CA 1
ATOM 4208 C C . GLY A 1 292 ? 28.342 48.655 48.911 1.00 23.37 281 GLY A C 1
ATOM 4209 O O . GLY A 1 292 ? 28.087 47.667 49.611 1.00 21.54 281 GLY A O 1
ATOM 4213 N N . PRO A 1 293 ? 27.821 49.873 49.140 1.00 21.53 282 PRO A N 1
ATOM 4214 C CA . PRO A 1 293 ? 26.889 50.169 50.233 1.00 20.75 282 PRO A CA 1
ATOM 4215 C C . PRO A 1 293 ? 25.581 49.376 50.180 1.00 20.85 282 PRO A C 1
ATOM 4216 O O . PRO A 1 293 ? 25.135 48.894 49.129 1.00 21.46 282 PRO A O 1
ATOM 4227 N N . PHE A 1 294 ? 24.977 49.266 51.350 1.00 18.69 283 PHE A N 1
ATOM 4228 C CA . PHE A 1 294 ? 23.741 48.519 51.557 1.00 15.51 283 PHE A CA 1
ATOM 4229 C C . PHE A 1 294 ? 23.064 49.185 52.752 1.00 15.88 283 PHE A C 1
ATOM 4230 O O . PHE A 1 294 ? 23.324 48.811 53.887 1.00 15.68 283 PHE A O 1
ATOM 4247 N N . PRO A 1 295 ? 22.245 50.235 52.497 1.00 14.91 284 PRO A N 1
ATOM 4248 C CA . PRO A 1 295 ? 21.787 51.064 53.619 1.00 14.52 284 PRO A CA 1
ATOM 4249 C C . PRO A 1 295 ? 21.124 50.321 54.789 1.00 14.41 284 PRO A C 1
ATOM 4250 O O . PRO A 1 295 ? 21.425 50.660 55.939 1.00 16.05 284 PRO A O 1
ATOM 4261 N N . THR A 1 296 ? 20.287 49.315 54.524 1.00 11.88 285 THR A N 1
ATOM 4262 C CA . THR A 1 296 ? 19.549 48.653 55.597 1.00 12.00 285 THR A CA 1
ATOM 4263 C C . THR A 1 296 ? 20.208 47.358 56.048 1.00 10.90 285 THR A C 1
ATOM 4264 O O . THR A 1 296 ? 19.633 46.602 56.820 1.00 13.68 285 THR A O 1
ATOM 4275 N N . GLU A 1 297 ? 21.437 47.121 55.609 1.00 12.47 286 GLU A N 1
ATOM 4276 C CA . GLU A 1 297 ? 22.174 45.925 56.021 1.00 14.74 286 GLU A CA 1
ATOM 4277 C C . GLU A 1 297 ? 22.270 45.812 57.536 1.00 14.64 286 GLU A C 1
ATOM 4278 O O . GLU A 1 297 ? 22.559 46.810 58.219 1.00 15.95 286 GLU A O 1
ATOM 4290 N N . ASP A 1 298 ? 22.049 44.606 58.052 1.00 13.42 287 ASP A N 1
ATOM 4291 C CA . ASP A 1 298 ? 22.306 44.329 59.462 1.00 14.17 287 ASP A CA 1
ATOM 4292 C C . ASP A 1 298 ? 23.450 43.336 59.605 1.00 15.00 287 ASP A C 1
ATOM 4293 O O . ASP A 1 298 ? 23.418 42.233 59.043 1.00 15.53 287 ASP A O 1
ATOM 4302 N N . LEU A 1 299 ? 24.448 43.750 60.378 1.00 16.12 288 LEU A N 1
ATOM 4303 C CA . LEU A 1 299 ? 25.673 42.980 60.585 1.00 17.14 288 LEU A CA 1
ATOM 4304 C C . LEU A 1 299 ? 25.656 42.220 61.907 1.00 17.92 288 LEU A C 1
ATOM 4305 O O . LEU A 1 299 ? 26.675 41.680 62.345 1.00 20.36 288 LEU A O 1
ATOM 4321 N N . ALA A 1 300 ? 24.500 42.193 62.551 1.00 16.47 289 ALA A N 1
ATOM 4322 C CA . ALA A 1 300 ? 24.372 41.530 63.848 1.00 17.13 289 ALA A CA 1
ATOM 4323 C C . ALA A 1 300 ? 23.329 40.419 63.786 1.00 16.05 289 ALA A C 1
ATOM 4324 O O . ALA A 1 300 ? 23.240 39.690 62.793 1.00 14.92 289 ALA A O 1
ATOM 4331 N N . THR A 1 301 ? 22.520 40.301 64.829 1.00 15.24 290 THR A N 1
ATOM 4332 C CA . THR A 1 301 ? 21.634 39.169 64.966 1.00 14.31 290 THR A CA 1
ATOM 4333 C C . THR A 1 301 ? 20.452 39.180 63.985 1.00 15.22 290 THR A C 1
ATOM 4334 O O . THR A 1 301 ? 20.073 38.122 63.493 1.00 14.73 290 THR A O 1
ATOM 4345 N N . VAL A 1 302 ? 19.877 40.352 63.697 1.00 14.04 291 VAL A N 1
ATOM 4346 C CA . VAL A 1 302 ? 18.812 40.435 62.698 1.00 12.78 291 VAL A CA 1
ATOM 4347 C C . VAL A 1 302 ? 19.284 39.892 61.342 1.00 11.91 291 VAL A C 1
ATOM 4348 O O . VAL A 1 302 ? 18.594 39.079 60.723 1.00 12.85 291 VAL A O 1
ATOM 4361 N N . GLY A 1 303 ? 20.450 40.325 60.877 1.00 12.96 292 GLY A N 1
ATOM 4362 C CA . GLY A 1 303 ? 20.962 39.848 59.600 1.00 13.63 292 GLY A CA 1
ATOM 4363 C C . GLY A 1 303 ? 21.174 38.343 59.584 1.00 16.56 292 GLY A C 1
ATOM 4364 O O . GLY A 1 303 ? 20.890 37.688 58.586 1.00 15.32 292 GLY A O 1
ATOM 4368 N N . GLU A 1 304 ? 21.680 37.798 60.692 1.00 14.79 293 GLU A N 1
ATOM 4369 C CA . GLU A 1 304 ? 21.920 36.358 60.798 1.00 13.83 293 GLU A CA 1
ATOM 4370 C C . GLU A 1 304 ? 20.607 35.586 60.783 1.00 13.95 293 GLU A C 1
ATOM 4371 O O . GLU A 1 304 ? 20.517 34.502 60.203 1.00 16.13 293 GLU A O 1
ATOM 4383 N N . THR A 1 305 ? 19.590 36.151 61.421 1.00 13.07 294 THR A N 1
ATOM 4384 C CA . THR A 1 305 ? 18.291 35.510 61.477 1.00 13.19 294 THR A CA 1
ATOM 4385 C C . THR A 1 305 ? 17.628 35.498 60.107 1.00 13.73 294 THR A C 1
ATOM 4386 O O . THR A 1 305 ? 17.104 34.472 59.679 1.00 14.89 294 THR A O 1
ATOM 4397 N N . LEU A 1 306 ? 17.693 36.619 59.400 1.00 13.35 295 LEU A N 1
ATOM 4398 C CA . LEU A 1 306 ? 17.152 36.686 58.050 1.00 13.03 295 LEU A CA 1
ATOM 4399 C C . LEU A 1 306 ? 17.868 35.672 57.164 1.00 12.65 295 LEU A C 1
ATOM 4400 O O . LEU A 1 306 ? 17.237 34.958 56.368 1.00 13.26 295 LEU A O 1
ATOM 4416 N N . GLN A 1 307 ? 19.185 35.609 57.295 1.00 13.40 296 GLN A N 1
ATOM 4417 C CA . GLN A 1 307 ? 19.986 34.708 56.460 1.00 14.75 296 GLN A CA 1
ATOM 4418 C C . GLN A 1 307 ? 19.629 33.247 56.704 1.00 15.65 296 GLN A C 1
ATOM 4419 O O . GLN A 1 307 ? 19.458 32.465 55.758 1.00 15.98 296 GLN A O 1
ATOM 4433 N N . GLU A 1 308 ? 19.506 32.873 57.969 1.00 15.05 297 GLU A N 1
ATOM 4434 C CA . GLU A 1 308 ? 19.182 31.480 58.306 1.00 15.82 297 GLU A CA 1
ATOM 4435 C C . GLU A 1 308 ? 17.735 31.132 57.958 1.00 16.06 297 GLU A C 1
ATOM 4436 O O . GLU A 1 308 ? 17.467 30.145 57.267 1.00 15.56 297 GLU A O 1
ATOM 4448 N N . VAL A 1 309 ? 16.788 31.937 58.429 1.00 14.27 298 VAL A N 1
ATOM 4449 C CA . VAL A 1 309 ? 15.387 31.596 58.214 1.00 15.78 298 VAL A CA 1
ATOM 4450 C C . VAL A 1 309 ? 15.038 31.714 56.719 1.00 15.70 298 VAL A C 1
ATOM 4451 O O . VAL A 1 309 ? 14.281 30.905 56.208 1.00 16.60 298 VAL A O 1
ATOM 4464 N N . GLY A 1 310 ? 15.601 32.705 56.033 1.00 13.96 299 GLY A N 1
ATOM 4465 C CA . GLY A 1 310 ? 15.392 32.850 54.601 1.00 14.99 299 GLY A CA 1
ATOM 4466 C C . GLY A 1 310 ? 16.259 31.953 53.738 1.00 16.85 299 GLY A C 1
ATOM 4467 O O . GLY A 1 310 ? 16.167 32.023 52.504 1.00 17.17 299 GLY A O 1
ATOM 4471 N N . ALA A 1 311 ? 17.103 31.123 54.363 1.00 17.36 300 ALA A N 1
ATOM 4472 C CA . ALA A 1 311 ? 18.041 30.249 53.630 1.00 19.93 300 ALA A CA 1
ATOM 4473 C C . ALA A 1 311 ? 18.800 31.009 52.549 1.00 17.78 300 ALA A C 1
ATOM 4474 O O . ALA A 1 311 ? 18.946 30.539 51.414 1.00 21.83 300 ALA A O 1
ATOM 4481 N N . GLU A 1 312 ? 19.313 32.171 52.919 1.00 16.26 301 GLU A N 1
ATOM 4482 C CA . GLU A 1 312 ? 19.937 33.071 51.960 1.00 14.02 301 GLU A CA 1
ATOM 4483 C C . GLU A 1 312 ? 21.428 32.757 51.786 1.00 17.43 301 GLU A C 1
ATOM 4484 O O . GLU A 1 312 ? 22.310 33.514 52.175 1.00 18.55 301 GLU A O 1
ATOM 4496 N N . TYR A 1 313 ? 21.710 31.622 51.189 1.00 20.92 302 TYR A N 1
ATOM 4497 C CA . TYR A 1 313 ? 23.085 31.164 51.118 1.00 25.25 302 TYR A CA 1
ATOM 4498 C C . TYR A 1 313 ? 23.599 31.128 49.701 1.00 30.79 302 TYR A C 1
ATOM 4499 O O . TYR A 1 313 ? 24.793 31.334 49.462 1.00 36.22 302 TYR A O 1
ATOM 4517 N N . GLY A 1 314 ? 22.711 30.860 48.758 1.00 28.64 303 GLY A N 1
ATOM 4518 C CA . GLY A 1 314 ? 23.137 30.715 47.383 1.00 34.51 303 GLY A CA 1
ATOM 4519 C C . GLY A 1 314 ? 23.774 29.359 47.200 1.00 37.88 303 GLY A C 1
ATOM 4520 O O . GLY A 1 314 ? 23.727 28.516 48.101 1.00 40.81 303 GLY A O 1
ATOM 4524 N N . THR A 1 315 ? 24.377 29.147 46.038 1.00 36.46 304 THR A N 1
ATOM 4525 C CA . THR A 1 315 ? 24.886 27.829 45.672 1.00 40.09 304 THR A CA 1
ATOM 4526 C C . THR A 1 315 ? 26.363 27.872 45.300 1.00 41.19 304 THR A C 1
ATOM 4527 O O . THR A 1 315 ? 26.952 26.851 44.956 1.00 41.93 304 THR A O 1
ATOM 4538 N N . VAL A 1 316 ? 26.957 29.058 45.387 1.00 41.12 305 VAL A N 1
ATOM 4539 C CA . VAL A 1 316 ? 28.351 29.260 45.017 1.00 40.77 305 VAL A CA 1
ATOM 4540 C C . VAL A 1 316 ? 29.149 29.873 46.165 1.00 40.63 305 VAL A C 1
ATOM 4541 O O . VAL A 1 316 ? 28.667 30.756 46.876 1.00 41.90 305 VAL A O 1
ATOM 4554 N N . THR A 1 317 ? 30.374 29.389 46.340 1.00 41.09 306 THR A N 1
ATOM 4555 C CA . THR A 1 317 ? 31.299 29.947 47.315 1.00 42.91 306 THR A CA 1
ATOM 4556 C C . THR A 1 317 ? 31.505 31.438 47.078 1.00 42.41 306 THR A C 1
ATOM 4557 O O . THR A 1 317 ? 31.742 31.868 45.947 1.00 42.93 306 THR A O 1
ATOM 4568 N N . GLY A 1 318 ? 31.427 32.215 48.154 1.00 41.68 307 GLY A N 1
ATOM 4569 C CA . GLY A 1 318 ? 31.643 33.647 48.081 1.00 42.95 307 GLY A CA 1
ATOM 4570 C C . GLY A 1 318 ? 30.407 34.454 47.723 1.00 43.91 307 GLY A C 1
ATOM 4571 O O . GLY A 1 318 ? 30.506 35.663 47.488 1.00 46.71 307 GLY A O 1
ATOM 4575 N N . ARG A 1 319 ? 29.243 33.806 47.689 1.00 41.12 308 ARG A N 1
ATOM 4576 C CA . ARG A 1 319 ? 28.000 34.499 47.348 1.00 41.07 308 ARG A CA 1
ATOM 4577 C C . ARG A 1 319 ? 26.916 34.327 48.420 1.00 43.60 308 ARG A C 1
ATOM 4578 O O . ARG A 1 319 ? 25.722 34.453 48.125 1.00 44.33 308 ARG A O 1
ATOM 4599 N N . ARG A 1 320 ? 27.326 34.048 49.659 1.00 42.51 309 ARG A N 1
ATOM 4600 C CA . ARG A 1 320 ? 26.401 34.113 50.791 1.00 39.97 309 ARG A CA 1
ATOM 4601 C C . ARG A 1 320 ? 25.850 35.539 50.894 1.00 33.76 309 ARG A C 1
ATOM 4602 O O . ARG A 1 320 ? 26.571 36.517 50.693 1.00 34.87 309 ARG A O 1
ATOM 4623 N N . ARG A 1 321 ? 24.575 35.670 51.221 1.00 25.98 310 ARG A N 1
ATOM 4624 C CA . ARG A 1 321 ? 23.930 36.942 50.986 1.00 19.67 310 ARG A CA 1
ATOM 4625 C C . ARG A 1 321 ? 23.961 37.872 52.176 1.00 16.74 310 ARG A C 1
ATOM 4626 O O . ARG A 1 321 ? 23.758 37.467 53.320 1.00 18.38 310 ARG A O 1
ATOM 4647 N N . ARG A 1 322 ? 24.225 39.134 51.880 1.00 14.01 311 ARG A N 1
ATOM 4648 C CA . ARG A 1 322 ? 24.064 40.197 52.854 1.00 13.75 311 ARG A CA 1
ATOM 4649 C C . ARG A 1 322 ? 22.579 40.431 53.064 1.00 13.07 311 ARG A C 1
ATOM 4650 O O . ARG A 1 322 ? 21.827 40.457 52.099 1.00 12.90 311 ARG A O 1
ATOM 4671 N N . CYS A 1 323 ? 22.155 40.609 54.315 1.00 11.84 312 CYS A N 1
ATOM 4672 C CA . CYS A 1 323 ? 20.742 40.728 54.652 1.00 12.10 312 CYS A CA 1
ATOM 4673 C C . CYS A 1 323 ? 20.468 41.991 55.458 1.00 11.60 312 CYS A C 1
ATOM 4674 O O . CYS A 1 323 ? 21.268 42.411 56.293 1.00 13.77 312 CYS A O 1
ATOM 4682 N N . GLY A 1 324 ? 19.309 42.578 55.217 1.00 13.41 313 GLY A N 1
ATOM 4683 C CA . GLY A 1 324 ? 18.901 43.763 55.941 1.00 13.31 313 GLY A CA 1
ATOM 4684 C C . GLY A 1 324 ? 17.410 43.979 55.872 1.00 11.45 313 GLY A C 1
ATOM 4685 O O . GLY A 1 324 ? 16.670 43.199 55.271 1.00 11.43 313 GLY A O 1
ATOM 4689 N N . TRP A 1 325 ? 16.958 45.043 56.505 1.00 11.90 314 TRP A N 1
ATOM 4690 C CA . TRP A 1 325 ? 15.548 45.342 56.528 1.00 12.06 314 TRP A CA 1
ATOM 4691 C C . TRP A 1 325 ? 14.996 45.669 55.140 1.00 10.90 314 TRP A C 1
ATOM 4692 O O . TRP A 1 325 ? 15.725 46.062 54.238 1.00 11.52 314 TRP A O 1
ATOM 4713 N N . LEU A 1 326 ? 13.687 45.535 54.991 1.00 10.21 315 LEU A N 1
ATOM 4714 C CA . LEU A 1 326 ? 13.017 46.064 53.817 1.00 10.67 315 LEU A CA 1
ATOM 4715 C C . LEU A 1 326 ? 13.367 47.547 53.645 1.00 11.45 315 LEU A C 1
ATOM 4716 O O . LEU A 1 326 ? 13.358 48.319 54.615 1.00 11.85 315 LEU A O 1
ATOM 4732 N N . ASP A 1 327 ? 13.644 47.948 52.403 1.00 11.16 316 ASP A N 1
ATOM 4733 C CA . ASP A 1 327 ? 14.025 49.312 52.099 1.00 11.97 316 ASP A CA 1
ATOM 4734 C C . ASP A 1 327 ? 13.071 49.848 51.061 1.00 12.24 316 ASP A C 1
ATOM 4735 O O . ASP A 1 327 ? 13.148 49.496 49.880 1.00 12.38 316 ASP A O 1
ATOM 4744 N N . LEU A 1 328 ? 12.168 50.728 51.495 1.00 12.13 317 LEU A N 1
ATOM 4745 C CA . LEU A 1 328 ? 11.156 51.240 50.572 1.00 13.13 317 LEU A CA 1
ATOM 4746 C C . LEU A 1 328 ? 11.630 52.483 49.821 1.00 13.55 317 LEU A C 1
ATOM 4747 O O . LEU A 1 328 ? 10.993 52.895 48.851 1.00 14.12 317 LEU A O 1
ATOM 4763 N N . VAL A 1 329 ? 12.766 53.040 50.217 1.00 12.91 318 VAL A N 1
ATOM 4764 C CA . VAL A 1 329 ? 13.388 54.081 49.404 1.00 13.56 318 VAL A CA 1
ATOM 4765 C C . VAL A 1 329 ? 13.870 53.414 48.114 1.00 10.63 318 VAL A C 1
ATOM 4766 O O . VAL A 1 329 ? 13.613 53.896 47.007 1.00 12.21 318 VAL A O 1
ATOM 4779 N N . VAL A 1 330 ? 14.566 52.291 48.255 1.00 10.88 319 VAL A N 1
ATOM 4780 C CA . VAL A 1 330 ? 14.913 51.471 47.110 1.00 12.14 319 VAL A CA 1
ATOM 4781 C C . VAL A 1 330 ? 13.672 51.114 46.286 1.00 10.92 319 VAL A C 1
ATOM 4782 O O . VAL A 1 330 ? 13.682 51.218 45.055 1.00 10.82 319 VAL A O 1
ATOM 4795 N N . MET A 1 331 ? 12.603 50.671 46.941 1.00 11.04 320 MET A N 1
ATOM 4796 C CA . MET A 1 331 ? 11.418 50.230 46.201 1.00 10.94 320 MET A CA 1
ATOM 4797 C C . MET A 1 331 ? 10.687 51.367 45.475 1.00 11.49 320 MET A C 1
ATOM 4798 O O . MET A 1 331 ? 10.108 51.132 44.421 1.00 12.11 320 MET A O 1
ATOM 4812 N N . LYS A 1 332 ? 10.701 52.576 46.031 1.00 11.14 321 LYS A N 1
ATOM 4813 C CA . LYS A 1 332 ? 10.119 53.758 45.360 1.00 11.54 321 LYS A CA 1
ATOM 4814 C C . LYS A 1 332 ? 10.875 54.041 44.055 1.00 11.63 321 LYS A C 1
ATOM 4815 O O . LYS A 1 332 ? 10.289 54.335 43.011 1.00 12.65 321 LYS A O 1
ATOM 4834 N N . TYR A 1 333 ? 12.194 53.970 44.131 1.00 11.54 322 TYR A N 1
ATOM 4835 C CA . TYR A 1 333 ? 13.038 54.202 42.988 1.00 10.28 322 TYR A CA 1
ATOM 4836 C C . TYR A 1 333 ? 12.777 53.116 41.935 1.00 10.43 322 TYR A C 1
ATOM 4837 O O . TYR A 1 333 ? 12.618 53.399 40.753 1.00 11.84 322 TYR A O 1
ATOM 4855 N N . SER A 1 334 ? 12.747 51.868 42.388 1.00 11.42 323 SER A N 1
ATOM 4856 C CA . SER A 1 334 ? 12.504 50.718 41.536 1.00 10.46 323 SER A CA 1
ATOM 4857 C C . SER A 1 334 ? 11.160 50.849 40.813 1.00 11.02 323 SER A C 1
ATOM 4858 O O . SER A 1 334 ? 11.061 50.572 39.616 1.00 11.63 323 SER A O 1
ATOM 4866 N N . THR A 1 335 ? 10.148 51.301 41.540 1.00 11.30 324 THR A N 1
ATOM 4867 C CA . THR A 1 335 ? 8.809 51.511 40.978 1.00 10.76 324 THR A CA 1
ATOM 4868 C C . THR A 1 335 ? 8.767 52.642 39.947 1.00 12.69 324 THR A C 1
ATOM 4869 O O . THR A 1 335 ? 8.061 52.546 38.941 1.00 13.75 324 THR A O 1
ATOM 4880 N N . MET A 1 336 ? 9.486 53.717 40.221 1.00 14.18 325 MET A N 1
ATOM 4881 C CA . MET A 1 336 ? 9.634 54.836 39.294 1.00 16.33 325 MET A CA 1
ATOM 4882 C C . MET A 1 336 ? 10.126 54.362 37.929 1.00 13.92 325 MET A C 1
ATOM 4883 O O . MET A 1 336 ? 9.590 54.728 36.892 1.00 15.75 325 MET A O 1
ATOM 4897 N N . ILE A 1 337 ? 11.168 53.547 37.946 1.00 12.45 326 ILE A N 1
ATOM 4898 C CA . ILE A 1 337 ? 11.815 53.100 36.716 1.00 12.72 326 ILE A CA 1
ATOM 4899 C C . ILE A 1 337 ? 10.989 52.044 35.988 1.00 12.78 326 ILE A C 1
ATOM 4900 O O . ILE A 1 337 ? 10.844 52.076 34.755 1.00 13.50 326 ILE A O 1
ATOM 4916 N N . ASN A 1 338 ? 10.438 51.098 36.730 1.00 12.18 327 ASN A N 1
ATOM 4917 C CA . ASN A 1 338 ? 9.785 49.961 36.083 1.00 11.65 327 ASN A CA 1
ATOM 4918 C C . ASN A 1 338 ? 8.283 50.105 35.881 1.00 12.77 327 ASN A C 1
ATOM 4919 O O . ASN A 1 338 ? 7.717 49.397 35.060 1.00 13.22 327 ASN A O 1
ATOM 4930 N N . GLY A 1 339 ? 7.630 50.983 36.646 1.00 11.81 328 GLY A N 1
ATOM 4931 C CA . GLY A 1 339 ? 6.220 51.231 36.459 1.00 13.18 328 GLY A CA 1
ATOM 4932 C C . GLY A 1 339 ? 5.319 50.034 36.772 1.00 12.77 328 GLY A C 1
ATOM 4933 O O . GLY A 1 339 ? 4.404 49.722 36.023 1.00 13.55 328 GLY A O 1
ATOM 4937 N N . TYR A 1 340 ? 5.569 49.381 37.907 1.00 13.06 329 TYR A N 1
ATOM 4938 C CA . TYR A 1 340 ? 4.834 48.177 38.288 1.00 11.90 329 TYR A CA 1
ATOM 4939 C C . TYR A 1 340 ? 3.332 48.419 38.294 1.00 13.62 329 TYR A C 1
ATOM 4940 O O . TYR A 1 340 ? 2.867 49.424 38.818 1.00 14.21 329 TYR A O 1
ATOM 4958 N N . THR A 1 341 ? 2.585 47.477 37.721 1.00 12.87 330 THR A N 1
ATOM 4959 C CA . THR A 1 341 ? 1.128 47.494 37.786 1.00 11.37 330 THR A CA 1
ATOM 4960 C C . THR A 1 341 ? 0.598 46.791 39.046 1.00 11.86 330 THR A C 1
ATOM 4961 O O . THR A 1 341 ? -0.533 47.055 39.474 1.00 13.10 330 THR A O 1
ATOM 4972 N N . SER A 1 342 ? 1.404 45.908 39.636 1.00 11.38 331 SER A N 1
ATOM 4973 C CA . SER A 1 342 ? 1.129 45.348 40.955 1.00 12.13 331 SER A CA 1
ATOM 4974 C C . SER A 1 342 ? 2.412 44.733 41.491 1.00 11.78 331 SER A C 1
ATOM 4975 O O . SER A 1 342 ? 3.403 44.661 40.776 1.00 11.84 331 SER A O 1
ATOM 4983 N N . LEU A 1 343 ? 2.367 44.280 42.743 1.00 12.17 332 LEU A N 1
ATOM 4984 C CA . LEU A 1 343 ? 3.529 43.719 43.419 1.00 12.14 332 LEU A CA 1
ATOM 4985 C C . LEU A 1 343 ? 3.297 42.291 43.877 1.00 10.73 332 LEU A C 1
ATOM 4986 O O . LEU A 1 343 ? 2.176 41.895 44.226 1.00 12.42 332 LEU A O 1
ATOM 5002 N N . ASN A 1 344 ? 4.392 41.536 43.896 1.00 11.52 333 ASN A N 1
ATOM 5003 C CA . ASN A 1 344 ? 4.448 40.222 44.515 1.00 10.77 333 ASN A CA 1
ATOM 5004 C C . ASN A 1 344 ? 5.383 40.300 45.701 1.00 10.34 333 ASN A C 1
ATOM 5005 O O . ASN A 1 344 ? 6.597 40.393 45.536 1.00 11.03 333 ASN A O 1
ATOM 5016 N N . LEU A 1 345 ? 4.808 40.290 46.909 1.00 10.37 334 LEU A N 1
ATOM 5017 C CA . LEU A 1 345 ? 5.581 40.353 48.145 1.00 12.18 334 LEU A CA 1
ATOM 5018 C C . LEU A 1 345 ? 5.968 38.942 48.547 1.00 13.76 334 LEU A C 1
ATOM 5019 O O . LEU A 1 345 ? 5.096 38.137 48.831 1.00 15.21 334 LEU A O 1
ATOM 5035 N N . THR A 1 346 ? 7.268 38.653 48.567 1.00 12.72 335 THR A N 1
ATOM 5036 C CA . THR A 1 346 ? 7.764 37.306 48.794 1.00 12.54 335 THR A CA 1
ATOM 5037 C C . THR A 1 346 ? 8.438 37.127 50.154 1.00 12.00 335 THR A C 1
ATOM 5038 O O . THR A 1 346 ? 8.929 38.072 50.778 1.00 12.83 335 THR A O 1
ATOM 5049 N N . LYS A 1 347 ? 8.496 35.869 50.572 1.00 12.51 336 LYS A N 1
ATOM 5050 C CA . LYS A 1 347 ? 9.141 35.458 51.806 1.00 12.20 336 LYS A CA 1
ATOM 5051 C C . LYS A 1 347 ? 8.597 36.197 53.004 1.00 11.61 336 LYS A C 1
ATOM 5052 O O . LYS A 1 347 ? 9.325 36.461 53.958 1.00 13.23 336 LYS A O 1
ATOM 5071 N N . LEU A 1 348 ? 7.307 36.494 52.990 1.00 12.80 337 LEU A N 1
ATOM 5072 C CA . LEU A 1 348 ? 6.716 37.180 54.129 1.00 12.89 337 LEU A CA 1
ATOM 5073 C C . LEU A 1 348 ? 6.819 36.288 55.385 1.00 12.52 337 LEU A C 1
ATOM 5074 O O . LEU A 1 348 ? 6.918 36.791 56.505 1.00 12.83 337 LEU A O 1
ATOM 5090 N N . ASP A 1 349 ? 6.781 34.969 55.191 1.00 13.71 338 ASP A N 1
ATOM 5091 C CA . ASP A 1 349 ? 6.903 34.004 56.279 1.00 14.59 338 ASP A CA 1
ATOM 5092 C C . ASP A 1 349 ? 8.222 34.095 57.028 1.00 12.68 338 ASP A C 1
ATOM 5093 O O . ASP A 1 349 ? 8.315 33.674 58.177 1.00 14.26 338 ASP A O 1
ATOM 5102 N N . VAL A 1 350 ? 9.254 34.651 56.390 1.00 13.61 339 VAL A N 1
ATOM 5103 C CA . VAL A 1 350 ? 10.573 34.734 57.020 1.00 13.73 339 VAL A CA 1
ATOM 5104 C C . VAL A 1 350 ? 10.531 35.708 58.198 1.00 12.75 339 VAL A C 1
ATOM 5105 O O . VAL A 1 350 ? 11.362 35.633 59.098 1.00 15.11 339 VAL A O 1
ATOM 5118 N N . LEU A 1 351 ? 9.520 36.574 58.223 1.00 12.05 340 LEU A N 1
ATOM 5119 C CA . LEU A 1 351 ? 9.360 37.524 59.323 1.00 12.29 340 LEU A CA 1
ATOM 5120 C C . LEU A 1 351 ? 8.419 37.020 60.427 1.00 14.07 340 LEU A C 1
ATOM 5121 O O . LEU A 1 351 ? 8.155 37.747 61.390 1.00 14.72 340 LEU A O 1
ATOM 5137 N N . ASP A 1 352 ? 7.956 35.775 60.310 1.00 13.55 341 ASP A N 1
ATOM 5138 C CA . ASP A 1 352 ? 6.962 35.239 61.238 1.00 14.64 341 ASP A CA 1
ATOM 5139 C C . ASP A 1 352 ? 7.384 35.227 62.698 1.00 15.86 341 ASP A C 1
ATOM 5140 O O . ASP A 1 352 ? 6.518 35.179 63.579 1.00 17.26 341 ASP A O 1
ATOM 5149 N N . GLY A 1 353 ? 8.690 35.230 62.958 1.00 14.55 342 GLY A N 1
ATOM 5150 C CA . GLY A 1 353 ? 9.199 35.167 64.322 1.00 16.13 342 GLY A CA 1
ATOM 5151 C C . GLY A 1 353 ? 9.664 36.497 64.886 1.00 14.11 342 GLY A C 1
ATOM 5152 O O . GLY A 1 353 ? 10.083 36.566 66.042 1.00 14.91 342 GLY A O 1
ATOM 5156 N N . PHE A 1 354 ? 9.573 37.564 64.096 1.00 13.89 343 PHE A N 1
ATOM 5157 C CA . PHE A 1 354 ? 10.049 38.873 64.540 1.00 13.44 343 PHE A CA 1
ATOM 5158 C C . PHE A 1 354 ? 9.026 39.576 65.444 1.00 13.85 343 PHE A C 1
ATOM 5159 O O . PHE A 1 354 ? 7.831 39.601 65.154 1.00 14.99 343 PHE A O 1
ATOM 5176 N N . GLU A 1 355 ? 9.514 40.127 66.550 1.00 14.28 344 GLU A N 1
ATOM 5177 C CA . GLU A 1 355 ? 8.686 40.902 67.476 1.00 14.96 344 GLU A CA 1
ATOM 5178 C C . GLU A 1 355 ? 8.404 42.310 66.940 1.00 14.74 344 GLU A C 1
ATOM 5179 O O . GLU A 1 355 ? 7.283 42.831 67.069 1.00 15.15 344 GLU A O 1
ATOM 5191 N N . GLU A 1 356 ? 9.438 42.909 66.344 1.00 14.47 345 GLU A N 1
ATOM 5192 C CA . GLU A 1 356 ? 9.346 44.205 65.678 1.00 13.43 345 GLU A CA 1
ATOM 5193 C C . GLU A 1 356 ? 10.058 44.092 64.338 1.00 12.49 345 GLU A C 1
ATOM 5194 O O . GLU A 1 356 ? 11.034 43.347 64.209 1.00 14.50 345 GLU A O 1
ATOM 5206 N N . ILE A 1 357 ? 9.569 44.843 63.356 1.00 14.25 346 ILE A N 1
ATOM 5207 C CA . ILE A 1 357 ? 10.130 44.822 62.009 1.00 12.64 346 ILE A CA 1
ATOM 5208 C C . ILE A 1 357 ? 10.357 46.250 61.555 1.00 14.24 346 ILE A C 1
ATOM 5209 O O . ILE A 1 357 ? 9.418 47.049 61.539 1.00 13.80 346 ILE A O 1
ATOM 5225 N N . LYS A 1 358 ? 11.600 46.583 61.214 1.00 12.72 347 LYS A N 1
ATOM 5226 C CA . LYS A 1 358 ? 11.934 47.907 60.706 1.00 12.39 347 LYS A CA 1
ATOM 5227 C C . LYS A 1 358 ? 11.842 47.957 59.188 1.00 11.91 347 LYS A C 1
ATOM 5228 O O . LYS A 1 358 ? 12.144 46.982 58.509 1.00 12.58 347 LYS A O 1
ATOM 5247 N N . VAL A 1 359 ? 11.391 49.100 58.689 1.00 12.96 348 VAL A N 1
ATOM 5248 C CA . VAL A 1 359 ? 11.252 49.344 57.257 1.00 13.63 348 VAL A CA 1
ATOM 5249 C C . VAL A 1 359 ? 11.815 50.721 56.950 1.00 12.58 348 VAL A C 1
ATOM 5250 O O . VAL A 1 359 ? 11.365 51.720 57.520 1.00 13.73 348 VAL A O 1
ATOM 5263 N N . ALA A 1 360 ? 12.787 50.790 56.039 1.00 13.31 349 ALA A N 1
ATOM 5264 C CA . ALA A 1 360 ? 13.351 52.096 55.684 1.00 14.11 349 ALA A CA 1
ATOM 5265 C C . ALA A 1 360 ? 12.357 52.884 54.852 1.00 14.63 349 ALA A C 1
ATOM 5266 O O . ALA A 1 360 ? 11.857 52.390 53.822 1.00 14.37 349 ALA A O 1
ATOM 5273 N N . THR A 1 361 ? 12.088 54.114 55.292 1.00 14.80 350 THR A N 1
ATOM 5274 C CA . THR A 1 361 ? 11.131 54.975 54.627 1.00 15.66 350 THR A CA 1
ATOM 5275 C C . THR A 1 361 ? 11.765 56.246 54.089 1.00 15.17 350 THR A C 1
ATOM 5276 O O . THR A 1 361 ? 11.146 56.974 53.343 1.00 16.53 350 THR A O 1
ATOM 5287 N N . GLY A 1 362 ? 12.991 56.538 54.501 1.00 15.51 351 GLY A N 1
ATOM 5288 C CA . GLY A 1 362 ? 13.642 57.757 54.056 1.00 16.22 351 GLY A CA 1
ATOM 5289 C C . GLY A 1 362 ? 15.150 57.696 54.176 1.00 16.43 351 GLY A C 1
ATOM 5290 O O . GLY A 1 362 ? 15.693 56.941 54.990 1.00 16.82 351 GLY A O 1
ATOM 5294 N N . TYR A 1 363 ? 15.824 58.455 53.307 1.00 16.64 352 TYR A N 1
ATOM 5295 C CA . TYR A 1 363 ? 17.271 58.700 53.403 1.00 17.60 352 TYR A CA 1
ATOM 5296 C C . TYR A 1 363 ? 17.524 60.176 53.648 1.00 21.41 352 TYR A C 1
ATOM 5297 O O . TYR A 1 363 ? 16.914 61.020 53.003 1.00 21.52 352 TYR A O 1
ATOM 5315 N N . LYS A 1 364 ? 18.468 60.465 54.533 1.00 22.76 353 LYS A N 1
ATOM 5316 C CA . LYS A 1 364 ? 18.970 61.817 54.708 1.00 28.11 353 LYS A CA 1
ATOM 5317 C C . LYS A 1 364 ? 20.473 61.845 54.517 1.00 29.51 353 LYS A C 1
ATOM 5318 O O . LYS A 1 364 ? 21.173 60.933 54.940 1.00 27.83 353 LYS A O 1
ATOM 5337 N N . ILE A 1 365 ? 20.957 62.893 53.863 1.00 32.72 354 ILE A N 1
ATOM 5338 C CA . ILE A 1 365 ? 22.386 63.172 53.802 1.00 35.12 354 ILE A CA 1
ATOM 5339 C C . ILE A 1 365 ? 22.585 64.576 54.329 1.00 40.39 354 ILE A C 1
ATOM 5340 O O . ILE A 1 365 ? 21.946 65.524 53.863 1.00 39.18 354 ILE A O 1
ATOM 5356 N N . ASP A 1 366 ? 23.454 64.688 55.324 1.00 45.60 355 ASP A N 1
ATOM 5357 C CA . ASP A 1 366 ? 23.762 65.964 55.943 1.00 50.56 355 ASP A CA 1
ATOM 5358 C C . ASP A 1 366 ? 22.473 66.660 56.356 1.00 50.08 355 ASP A C 1
ATOM 5359 O O . ASP A 1 366 ? 22.285 67.852 56.108 1.00 50.18 355 ASP A O 1
ATOM 5368 N N . GLY A 1 367 ? 21.578 65.889 56.965 1.00 49.01 356 GLY A N 1
ATOM 5369 C CA . GLY A 1 367 ? 20.342 66.416 57.519 1.00 49.59 356 GLY A CA 1
ATOM 5370 C C . GLY A 1 367 ? 19.230 66.639 56.510 1.00 48.41 356 GLY A C 1
ATOM 5371 O O . GLY A 1 367 ? 18.089 66.898 56.890 1.00 50.48 356 GLY A O 1
ATOM 5375 N N . VAL A 1 368 ? 19.560 66.546 55.225 1.00 45.76 357 VAL A N 1
ATOM 5376 C CA . VAL A 1 368 ? 18.599 66.806 54.156 1.00 42.50 357 VAL A CA 1
ATOM 5377 C C . VAL A 1 368 ? 18.071 65.517 53.528 1.00 41.30 357 VAL A C 1
ATOM 5378 O O . VAL A 1 368 ? 18.828 64.584 53.266 1.00 40.85 357 VAL A O 1
ATOM 5391 N N . GLU A 1 369 ? 16.769 65.498 53.264 1.00 40.88 358 GLU A N 1
ATOM 5392 C CA . GLU A 1 369 ? 16.117 64.358 52.636 1.00 43.31 358 GLU A CA 1
ATOM 5393 C C . GLU A 1 369 ? 16.647 64.155 51.223 1.00 44.57 358 GLU A C 1
ATOM 5394 O O . GLU A 1 369 ? 16.491 65.017 50.357 1.00 46.53 358 GLU A O 1
ATOM 5406 N N . VAL A 1 370 ? 17.298 63.023 50.999 1.00 46.27 359 VAL A N 1
ATOM 5407 C CA . VAL A 1 370 ? 17.652 62.604 49.656 1.00 47.35 359 VAL A CA 1
ATOM 5408 C C . VAL A 1 370 ? 16.363 62.306 48.912 1.00 49.19 359 VAL A C 1
ATOM 5409 O O . VAL A 1 370 ? 15.475 61.652 49.454 1.00 50.38 359 VAL A O 1
ATOM 5422 N N . GLU A 1 371 ? 16.246 62.785 47.683 1.00 51.25 360 GLU A N 1
ATOM 5423 C CA . GLU A 1 371 ? 15.116 62.399 46.852 1.00 54.98 360 GLU A CA 1
ATOM 5424 C C . GLU A 1 371 ? 15.617 61.394 45.820 1.00 49.73 360 GLU A C 1
ATOM 5425 O O . GLU A 1 371 ? 16.667 61.574 45.201 1.00 48.69 360 GLU A O 1
ATOM 5437 N N . GLY A 1 372 ? 14.871 60.308 45.679 1.00 45.25 361 GLY A N 1
ATOM 5438 C CA . GLY A 1 372 ? 15.295 59.203 44.851 1.00 39.00 361 GLY A CA 1
ATOM 5439 C C . GLY A 1 372 ? 16.442 58.445 45.487 1.00 33.82 361 GLY A C 1
ATOM 5440 O O . GLY A 1 372 ? 16.671 58.496 46.703 1.00 36.10 361 GLY A O 1
ATOM 5444 N N . PHE A 1 373 ? 17.175 57.740 44.641 1.00 25.46 362 PHE A N 1
ATOM 5445 C CA . PHE A 1 373 ? 18.268 56.884 45.082 1.00 18.64 362 PHE A CA 1
ATOM 5446 C C . PHE A 1 373 ? 19.555 57.427 44.471 1.00 15.32 362 PHE A C 1
ATOM 5447 O O . PHE A 1 373 ? 19.578 57.716 43.285 1.00 18.40 362 PHE A O 1
ATOM 5464 N N . PRO A 1 374 ? 20.611 57.613 45.280 1.00 14.77 363 PRO A N 1
ATOM 5465 C CA . PRO A 1 374 ? 21.801 58.305 44.761 1.00 14.91 363 PRO A CA 1
ATOM 5466 C C . PRO A 1 374 ? 22.667 57.450 43.827 1.00 15.46 363 PRO A C 1
ATOM 5467 O O . PRO A 1 374 ? 22.965 56.281 44.131 1.00 14.74 363 PRO A O 1
ATOM 5478 N N . ALA A 1 375 ? 23.065 58.049 42.709 1.00 15.04 364 ALA A N 1
ATOM 5479 C CA . ALA A 1 375 ? 23.960 57.426 41.738 1.00 15.18 364 ALA A CA 1
ATOM 5480 C C . ALA A 1 375 ? 25.384 57.306 42.287 1.00 13.53 364 ALA A C 1
ATOM 5481 O O . ALA A 1 375 ? 26.123 56.410 41.916 1.00 15.60 364 ALA A O 1
ATOM 5488 N N . ASP A 1 376 ? 25.775 58.229 43.160 1.00 13.97 365 ASP A N 1
ATOM 5489 C CA . ASP A 1 376 ? 27.123 58.257 43.726 1.00 15.16 365 ASP A CA 1
ATOM 5490 C C . ASP A 1 376 ? 27.175 57.378 44.973 1.00 15.04 365 ASP A C 1
ATOM 5491 O O . ASP A 1 376 ? 26.429 57.602 45.932 1.00 15.21 365 ASP A O 1
ATOM 5500 N N . LEU A 1 377 ? 28.030 56.369 44.954 1.00 15.15 366 LEU A N 1
ATOM 5501 C CA . LEU A 1 377 ? 28.061 55.401 46.045 1.00 15.24 366 LEU A CA 1
ATOM 5502 C C . LEU A 1 377 ? 28.722 55.960 47.282 1.00 17.36 366 LEU A C 1
ATOM 5503 O O . LEU A 1 377 ? 28.510 55.446 48.379 1.00 18.46 366 LEU A O 1
ATOM 5519 N N . ASP A 1 378 ? 29.501 57.025 47.136 1.00 18.27 367 ASP A N 1
ATOM 5520 C CA . ASP A 1 378 ? 30.049 57.649 48.324 1.00 20.66 367 ASP A CA 1
ATOM 5521 C C . ASP A 1 378 ? 28.942 58.440 49.029 1.00 22.40 367 ASP A C 1
ATOM 5522 O O . ASP A 1 378 ? 28.905 58.494 50.261 1.00 23.17 367 ASP A O 1
ATOM 5531 N N . ARG A 1 379 ? 28.011 59.010 48.268 1.00 19.20 368 ARG A N 1
ATOM 5532 C CA . ARG A 1 379 ? 26.846 59.623 48.886 1.00 19.59 368 ARG A CA 1
ATOM 5533 C C . ARG A 1 379 ? 25.960 58.554 49.514 1.00 18.91 368 ARG A C 1
ATOM 5534 O O . ARG A 1 379 ? 25.470 58.752 50.634 1.00 18.76 368 ARG A O 1
ATOM 5555 N N . LEU A 1 380 ? 25.778 57.429 48.813 1.00 17.42 369 LEU A N 1
ATOM 5556 C CA . LEU A 1 380 ? 24.982 56.316 49.338 1.00 17.87 369 LEU A CA 1
ATOM 5557 C C . LEU A 1 380 ? 25.560 55.831 50.667 1.00 19.80 369 LEU A C 1
ATOM 5558 O O . LEU A 1 380 ? 24.812 55.512 51.596 1.00 20.62 369 LEU A O 1
ATOM 5574 N N . ALA A 1 381 ? 26.885 55.798 50.758 1.00 18.53 370 ALA A N 1
ATOM 5575 C CA . ALA A 1 381 ? 27.565 55.346 51.972 1.00 22.55 370 ALA A CA 1
ATOM 5576 C C . ALA A 1 381 ? 27.278 56.261 53.157 1.00 24.82 370 ALA A C 1
ATOM 5577 O O . ALA A 1 381 ? 27.342 55.825 54.308 1.00 27.82 370 ALA A O 1
ATOM 5584 N N . LYS A 1 382 ? 26.963 57.525 52.876 1.00 25.11 371 LYS A N 1
ATOM 5585 C CA . LYS A 1 382 ? 26.721 58.530 53.925 1.00 27.01 371 LYS A CA 1
ATOM 5586 C C . LYS A 1 382 ? 25.287 58.586 54.443 1.00 24.56 371 LYS A C 1
ATOM 5587 O O . LYS A 1 382 ? 25.000 59.315 55.381 1.00 26.33 371 LYS A O 1
ATOM 5606 N N . VAL A 1 383 ? 24.385 57.845 53.812 1.00 22.02 372 VAL A N 1
ATOM 5607 C CA . VAL A 1 383 ? 22.960 57.989 54.078 1.00 22.83 372 VAL A CA 1
ATOM 5608 C C . VAL A 1 383 ? 22.640 57.677 55.528 1.00 22.02 372 VAL A C 1
ATOM 5609 O O . VAL A 1 383 ? 23.146 56.712 56.091 1.00 23.08 372 VAL A O 1
ATOM 5622 N N . GLU A 1 384 ? 21.805 58.528 56.117 1.00 22.06 373 GLU A N 1
ATOM 5623 C CA . GLU A 1 384 ? 21.191 58.272 57.407 1.00 23.67 373 GLU A CA 1
ATOM 5624 C C . GLU A 1 384 ? 19.792 57.738 57.141 1.00 20.17 373 GLU A C 1
ATOM 5625 O O . GLU A 1 384 ? 18.957 58.441 56.572 1.00 22.79 373 GLU A O 1
ATOM 5637 N N . VAL A 1 385 ? 19.555 56.487 57.515 1.00 18.09 374 VAL A N 1
ATOM 5638 C CA . VAL A 1 385 ? 18.305 55.822 57.187 1.00 15.93 374 VAL A CA 1
ATOM 5639 C C . VAL A 1 385 ? 17.243 56.133 58.237 1.00 15.79 374 VAL A C 1
ATOM 5640 O O . VAL A 1 385 ? 17.494 56.026 59.457 1.00 18.33 374 VAL A O 1
ATOM 5653 N N . GLN A 1 386 ? 16.077 56.567 57.754 1.00 16.39 375 GLN A N 1
ATOM 5654 C CA . GLN A 1 386 ? 14.888 56.738 58.575 1.00 17.50 375 GLN A CA 1
ATOM 5655 C C . GLN A 1 386 ? 14.038 55.483 58.518 1.00 14.67 375 GLN A C 1
ATOM 5656 O O . GLN A 1 386 ? 13.684 55.022 57.434 1.00 16.01 375 GLN A O 1
ATOM 5670 N N . TYR A 1 387 ? 13.705 54.938 59.683 1.00 15.46 376 TYR A N 1
ATOM 5671 C CA . TYR A 1 387 ? 12.931 53.695 59.768 1.00 15.78 376 TYR A CA 1
ATOM 5672 C C . TYR A 1 387 ? 11.561 53.900 60.387 1.00 16.68 376 TYR A C 1
ATOM 5673 O O . TYR A 1 387 ? 11.407 54.690 61.321 1.00 18.89 376 TYR A O 1
ATOM 5691 N N . ALA A 1 388 ? 10.583 53.170 59.855 1.00 15.11 377 ALA A N 1
ATOM 5692 C CA . ALA A 1 388 ? 9.353 52.883 60.568 1.00 14.29 377 ALA A CA 1
ATOM 5693 C C . ALA A 1 388 ? 9.567 51.562 61.294 1.00 14.44 377 ALA A C 1
ATOM 5694 O O . ALA A 1 388 ? 10.244 50.670 60.777 1.00 16.09 377 ALA A O 1
ATOM 5701 N N . THR A 1 389 ? 9.011 51.444 62.494 1.00 14.66 378 THR A N 1
ATOM 5702 C CA . THR A 1 389 ? 9.005 50.187 63.231 1.00 15.09 378 THR A CA 1
ATOM 5703 C C . THR A 1 389 ? 7.578 49.679 63.356 1.00 14.89 378 THR A C 1
ATOM 5704 O O . THR A 1 389 ? 6.726 50.349 63.938 1.00 15.42 378 THR A O 1
ATOM 5715 N N . LEU A 1 390 ? 7.344 48.497 62.786 1.00 14.10 379 LEU A N 1
ATOM 5716 C CA . LEU A 1 390 ? 6.034 47.864 62.763 1.00 13.01 379 LEU A CA 1
ATOM 5717 C C . LEU A 1 390 ? 6.021 46.656 63.686 1.00 13.14 379 LEU A C 1
ATOM 5718 O O . LEU A 1 390 ? 7.019 45.950 63.826 1.00 14.57 379 LEU A O 1
ATOM 5734 N N . PRO A 1 391 ? 4.875 46.399 64.324 1.00 13.67 380 PRO A N 1
ATOM 5735 C CA . PRO A 1 391 ? 4.776 45.241 65.207 1.00 14.79 380 PRO A CA 1
ATOM 5736 C C . PRO A 1 391 ? 4.700 43.936 64.429 1.00 14.51 380 PRO A C 1
ATOM 5737 O O . PRO A 1 391 ? 4.064 43.865 63.384 1.00 15.10 380 PRO A O 1
ATOM 5748 N N . GLY A 1 392 ? 5.360 42.907 64.939 1.00 14.59 381 GLY A N 1
ATOM 5749 C CA . GLY A 1 392 ? 5.293 41.601 64.322 1.00 13.94 381 GLY A CA 1
ATOM 5750 C C . GLY A 1 392 ? 3.966 40.913 64.563 1.00 13.88 381 GLY A C 1
ATOM 5751 O O . GLY A 1 392 ? 3.161 41.339 65.396 1.00 15.04 381 GLY A O 1
ATOM 5755 N N . TRP A 1 393 ? 3.748 39.829 63.825 1.00 14.00 382 TRP A N 1
ATOM 5756 C CA . TRP A 1 393 ? 2.566 39.001 64.029 1.00 13.05 382 TRP A CA 1
ATOM 5757 C C . TRP A 1 393 ? 2.866 37.747 64.858 1.00 15.94 382 TRP A C 1
ATOM 5758 O O . TRP A 1 393 ? 1.954 37.186 65.443 1.00 16.64 382 TRP A O 1
ATOM 5779 N N . LYS A 1 394 ? 4.123 37.300 64.891 1.00 15.20 383 LYS A N 1
ATOM 5780 C CA . LYS A 1 394 ? 4.530 36.158 65.721 1.00 14.65 383 LYS A CA 1
ATOM 5781 C C . LYS A 1 394 ? 3.608 34.958 65.567 1.00 16.79 383 LYS A C 1
ATOM 5782 O O . LYS A 1 394 ? 3.164 34.345 66.542 1.00 16.87 383 LYS A O 1
ATOM 5801 N N . THR A 1 395 ? 3.330 34.616 64.317 1.00 16.47 384 THR A N 1
ATOM 5802 C CA . THR A 1 395 ? 2.523 33.465 64.023 1.00 18.26 384 THR A CA 1
ATOM 5803 C C . THR A 1 395 ? 2.970 32.928 62.674 1.00 17.18 384 THR A C 1
ATOM 5804 O O . THR A 1 395 ? 3.489 33.673 61.841 1.00 16.43 384 THR A O 1
ATOM 5815 N N . ASP A 1 396 ? 2.814 31.625 62.502 1.00 17.34 385 ASP A N 1
ATOM 5816 C CA . ASP A 1 396 ? 3.200 30.935 61.277 1.00 15.85 385 ASP A CA 1
ATOM 5817 C C . ASP A 1 396 ? 2.133 31.153 60.208 1.00 16.45 385 ASP A C 1
ATOM 5818 O O . ASP A 1 396 ? 0.997 30.687 60.361 1.00 18.03 385 ASP A O 1
ATOM 5827 N N . ILE A 1 397 ? 2.504 31.845 59.132 1.00 17.30 386 ILE A N 1
ATOM 5828 C CA . ILE A 1 397 ? 1.560 32.148 58.062 1.00 14.71 386 ILE A CA 1
ATOM 5829 C C . ILE A 1 397 ? 1.723 31.227 56.855 1.00 16.44 386 ILE A C 1
ATOM 5830 O O . ILE A 1 397 ? 1.035 31.406 55.851 1.00 17.62 386 ILE A O 1
ATOM 5846 N N . SER A 1 398 ? 2.605 30.235 56.953 1.00 18.42 387 SER A N 1
ATOM 5847 C CA . SER A 1 398 ? 3.013 29.478 55.761 1.00 20.10 387 SER A CA 1
ATOM 5848 C C . SER A 1 398 ? 1.928 28.551 55.217 1.00 22.26 387 SER A C 1
ATOM 5849 O O . SER A 1 398 ? 2.043 28.073 54.083 1.00 22.06 387 SER A O 1
ATOM 5857 N N . ASN A 1 399 ? 0.885 28.300 56.005 1.00 23.34 388 ASN A N 1
ATOM 5858 C CA . ASN A 1 399 ? -0.249 27.513 55.539 1.00 25.78 388 ASN A CA 1
ATOM 5859 C C . ASN A 1 399 ? -1.443 28.373 55.147 1.00 24.43 388 ASN A C 1
ATOM 5860 O O . ASN A 1 399 ? -2.495 27.846 54.794 1.00 26.55 388 ASN A O 1
ATOM 5871 N N . CYS A 1 400 ? -1.265 29.691 55.165 1.00 23.28 389 CYS A N 1
ATOM 5872 C CA . CYS A 1 400 ? -2.300 30.607 54.704 1.00 25.06 389 CYS A CA 1
ATOM 5873 C C . CYS A 1 400 ? -2.493 30.478 53.209 1.00 26.66 389 CYS A C 1
ATOM 5874 O O . CYS A 1 400 ? -1.520 30.507 52.454 1.00 27.43 389 CYS A O 1
ATOM 5882 N N . LYS A 1 401 ? -3.748 30.358 52.793 1.00 28.36 390 LYS A N 1
ATOM 5883 C CA . LYS A 1 401 ? -4.081 30.272 51.384 1.00 29.07 390 LYS A CA 1
ATOM 5884 C C . LYS A 1 401 ? -4.995 31.408 50.961 1.00 28.25 390 LYS A C 1
ATOM 5885 O O . LYS A 1 401 ? -5.216 31.599 49.771 1.00 28.64 390 LYS A O 1
ATOM 5904 N N . THR A 1 402 ? -5.530 32.158 51.927 1.00 24.83 391 THR A N 1
ATOM 5905 C CA . THR A 1 402 ? -6.372 33.302 51.595 1.00 24.66 391 THR A CA 1
ATOM 5906 C C . THR A 1 402 ? -5.969 34.524 52.403 1.00 21.08 391 THR A C 1
ATOM 5907 O O . THR A 1 402 ? -5.443 34.417 53.506 1.00 21.15 391 THR A O 1
ATOM 5918 N N . TYR A 1 403 ? -6.225 35.696 51.836 1.00 19.25 392 TYR A N 1
ATOM 5919 C CA . TYR A 1 403 ? -5.844 36.952 52.471 1.00 21.22 392 TYR A CA 1
ATOM 5920 C C . TYR A 1 403 ? -6.495 37.109 53.842 1.00 20.95 392 TYR A C 1
ATOM 5921 O O . TYR A 1 403 ? -5.868 37.597 54.783 1.00 20.43 392 TYR A O 1
ATOM 5939 N N . GLU A 1 404 ? -7.754 36.709 53.956 1.00 24.67 393 GLU A N 1
ATOM 5940 C CA . GLU A 1 404 ? -8.471 36.862 55.215 1.00 28.32 393 GLU A CA 1
ATOM 5941 C C . GLU A 1 404 ? -7.801 36.119 56.369 1.00 28.11 393 GLU A C 1
ATOM 5942 O O . GLU A 1 404 ? -7.880 36.555 57.515 1.00 32.37 393 GLU A O 1
ATOM 5954 N N . GLU A 1 405 ? -7.119 35.023 56.054 1.00 27.91 394 GLU A N 1
ATOM 5955 C CA . GLU A 1 405 ? -6.423 34.205 57.048 1.00 30.01 394 GLU A CA 1
ATOM 5956 C C . GLU A 1 405 ? -5.208 34.880 57.665 1.00 24.49 394 GLU A C 1
ATOM 5957 O O . GLU A 1 405 ? -4.778 34.489 58.741 1.00 25.23 394 GLU A O 1
ATOM 5969 N N . PHE A 1 406 ? -4.628 35.859 56.973 1.00 19.98 395 PHE A N 1
ATOM 5970 C CA . PHE A 1 406 ? -3.459 36.537 57.501 1.00 17.76 395 PHE A CA 1
ATOM 5971 C C . PHE A 1 406 ? -3.739 37.144 58.864 1.00 16.52 395 PHE A C 1
ATOM 5972 O O . PHE A 1 406 ? -4.834 37.654 59.108 1.00 17.40 395 PHE A O 1
ATOM 5989 N N . PRO A 1 407 ? -2.747 37.106 59.764 1.00 16.55 396 PRO A N 1
ATOM 5990 C CA . PRO A 1 407 ? -2.859 37.831 61.033 1.00 15.62 396 PRO A CA 1
ATOM 5991 C C . PRO A 1 407 ? -2.914 39.329 60.788 1.00 18.01 396 PRO A C 1
ATOM 5992 O O . PRO A 1 407 ? -2.388 39.782 59.763 1.00 16.98 396 PRO A O 1
ATOM 6003 N N . GLU A 1 408 ? -3.515 40.086 61.697 1.00 18.11 397 GLU A N 1
ATOM 6004 C CA . GLU A 1 408 ? -3.737 41.509 61.478 1.00 17.76 397 GLU A CA 1
ATOM 6005 C C . GLU A 1 408 ? -2.438 42.242 61.176 1.00 15.07 397 GLU A C 1
ATOM 6006 O O . GLU A 1 408 ? -2.410 43.092 60.297 1.00 17.05 397 GLU A O 1
ATOM 6018 N N . ASN A 1 409 ? -1.357 41.923 61.884 1.00 13.69 398 ASN A N 1
ATOM 6019 C CA . ASN A 1 409 ? -0.135 42.697 61.680 1.00 13.39 398 ASN A CA 1
ATOM 6020 C C . ASN A 1 409 ? 0.599 42.340 60.388 1.00 14.01 398 ASN A C 1
ATOM 6021 O O . ASN A 1 409 ? 1.378 43.139 59.891 1.00 14.74 398 ASN A O 1
ATOM 6032 N N . ALA A 1 410 ? 0.335 41.159 59.825 1.00 13.52 399 ALA A N 1
ATOM 6033 C CA . ALA A 1 410 ? 0.851 40.851 58.491 1.00 13.08 399 ALA A CA 1
ATOM 6034 C C . ALA A 1 410 ? 0.060 41.653 57.459 1.00 14.41 399 ALA A C 1
ATOM 6035 O O . ALA A 1 410 ? 0.627 42.178 56.494 1.00 13.67 399 ALA A O 1
ATOM 6042 N N . LYS A 1 411 ? -1.259 41.726 57.651 1.00 15.69 400 LYS A N 1
ATOM 6043 C CA . LYS A 1 411 ? -2.089 42.583 56.815 1.00 14.31 400 LYS A CA 1
ATOM 6044 C C . LYS A 1 411 ? -1.597 44.029 56.858 1.00 13.83 400 LYS A C 1
ATOM 6045 O O . LYS A 1 411 ? -1.544 44.711 55.829 1.00 14.67 400 LYS A O 1
ATOM 6064 N N . ALA A 1 412 ? -1.227 44.484 58.055 1.00 13.64 401 ALA A N 1
ATOM 6065 C CA . ALA A 1 412 ? -0.780 45.856 58.242 1.00 14.20 401 ALA A CA 1
ATOM 6066 C C . ALA A 1 412 ? 0.550 46.090 57.521 1.00 14.80 401 ALA A C 1
ATOM 6067 O O . ALA A 1 412 ? 0.777 47.161 56.956 1.00 14.51 401 ALA A O 1
ATOM 6074 N N . TYR A 1 413 ? 1.417 45.079 57.519 1.00 13.59 402 TYR A N 1
ATOM 6075 C CA . TYR A 1 413 ? 2.705 45.165 56.828 1.00 12.34 402 TYR A CA 1
ATOM 6076 C C . TYR A 1 413 ? 2.470 45.353 55.331 1.00 13.14 402 TYR A C 1
ATOM 6077 O O . TYR A 1 413 ? 3.062 46.237 54.704 1.00 12.29 402 TYR A O 1
ATOM 6095 N N . ILE A 1 414 ? 1.607 44.512 54.776 1.00 13.03 403 ILE A N 1
ATOM 6096 C CA . ILE A 1 414 ? 1.233 44.600 53.370 1.00 14.40 403 ILE A CA 1
ATOM 6097 C C . ILE A 1 414 ? 0.691 45.980 53.029 1.00 13.64 403 ILE A C 1
ATOM 6098 O O . ILE A 1 414 ? 1.122 46.604 52.062 1.00 14.66 403 ILE A O 1
ATOM 6114 N N . LYS A 1 415 ? -0.238 46.465 53.837 1.00 15.84 404 LYS A N 1
ATOM 6115 C CA . LYS A 1 415 ? -0.893 47.733 53.566 1.00 14.95 404 LYS A CA 1
ATOM 6116 C C . LYS A 1 415 ? 0.112 48.884 53.669 1.00 13.60 404 LYS A C 1
ATOM 6117 O O . LYS A 1 415 ? 0.048 49.856 52.891 1.00 15.47 404 LYS A O 1
ATOM 6136 N N . PHE A 1 416 ? 1.035 48.790 54.626 1.00 14.26 405 PHE A N 1
ATOM 6137 C CA . PHE A 1 416 ? 2.061 49.828 54.791 1.00 14.38 405 PHE A CA 1
ATOM 6138 C C . PHE A 1 416 ? 2.877 49.991 53.510 1.00 13.77 405 PHE A C 1
ATOM 6139 O O . PHE A 1 416 ? 3.127 51.116 53.050 1.00 14.82 405 PHE A O 1
ATOM 6156 N N . ILE A 1 417 ? 3.296 48.862 52.951 1.00 12.91 406 ILE A N 1
ATOM 6157 C CA . ILE A 1 417 ? 4.051 48.828 51.698 1.00 12.83 406 ILE A CA 1
ATOM 6158 C C . ILE A 1 417 ? 3.220 49.416 50.547 1.00 11.97 406 ILE A C 1
ATOM 6159 O O . ILE A 1 417 ? 3.711 50.249 49.785 1.00 14.89 406 ILE A O 1
ATOM 6175 N N . GLU A 1 418 ? 1.966 48.992 50.434 1.00 14.24 407 GLU A N 1
ATOM 6176 C CA . GLU A 1 418 ? 1.075 49.504 49.392 1.00 15.72 407 GLU A CA 1
ATOM 6177 C C . GLU A 1 418 ? 0.907 50.999 49.460 1.00 15.55 407 GLU A C 1
ATOM 6178 O O . GLU A 1 418 ? 0.911 51.701 48.440 1.00 16.62 407 GLU A O 1
ATOM 6190 N N . ASP A 1 419 ? 0.692 51.486 50.675 1.00 15.94 408 ASP A N 1
ATOM 6191 C CA . ASP A 1 419 ? 0.331 52.880 50.833 1.00 15.98 408 ASP A CA 1
ATOM 6192 C C . ASP A 1 419 ? 1.550 53.743 50.537 1.00 13.95 408 ASP A C 1
ATOM 6193 O O . ASP A 1 419 ? 1.437 54.838 49.976 1.00 18.28 408 ASP A O 1
ATOM 6202 N N . TYR A 1 420 ? 2.718 53.255 50.930 1.00 15.82 409 TYR A N 1
ATOM 6203 C CA . TYR A 1 420 ? 3.954 53.987 50.708 1.00 14.55 409 TYR A CA 1
ATOM 6204 C C . TYR A 1 420 ? 4.295 54.064 49.222 1.00 14.02 409 TYR A C 1
ATOM 6205 O O . TYR A 1 420 ? 4.704 55.122 48.724 1.00 14.81 409 TYR A O 1
ATOM 6223 N N . LEU A 1 421 ? 4.129 52.953 48.508 1.00 14.55 410 LEU A N 1
ATOM 6224 C CA . LEU A 1 421 ? 4.558 52.875 47.113 1.00 13.18 410 LEU A CA 1
ATOM 6225 C C . LEU A 1 421 ? 3.489 53.270 46.102 1.00 13.30 410 LEU A C 1
ATOM 6226 O O . LEU A 1 421 ? 3.794 53.565 44.939 1.00 16.49 410 LEU A O 1
ATOM 6242 N N . GLY A 1 422 ? 2.239 53.235 46.515 1.00 14.10 411 GLY A N 1
ATOM 6243 C CA . GLY A 1 422 ? 1.155 53.556 45.600 1.00 15.08 411 GLY A CA 1
ATOM 6244 C C . GLY A 1 422 ? 0.871 52.462 44.578 1.00 15.69 411 GLY A C 1
ATOM 6245 O O . GLY A 1 422 ? 0.300 52.724 43.515 1.00 17.26 411 GLY A O 1
ATOM 6249 N N . VAL A 1 423 ? 1.280 51.241 44.896 1.00 13.91 412 VAL A N 1
ATOM 6250 C CA . VAL A 1 423 ? 1.079 50.074 44.032 1.00 13.91 412 VAL A CA 1
ATOM 6251 C C . VAL A 1 423 ? 0.535 48.968 44.924 1.00 12.56 412 VAL A C 1
ATOM 6252 O O . VAL A 1 423 ? 1.073 48.744 46.012 1.00 14.56 412 VAL A O 1
ATOM 6265 N N . LYS A 1 424 ? -0.504 48.262 44.478 1.00 13.52 413 LYS A N 1
ATOM 6266 C CA . LYS A 1 424 ? -1.117 47.205 45.285 1.00 13.42 413 LYS A CA 1
ATOM 6267 C C . LYS A 1 424 ? -0.329 45.901 45.256 1.00 12.95 413 LYS A C 1
ATOM 6268 O O . LYS A 1 424 ? 0.284 45.539 44.252 1.00 13.60 413 LYS A O 1
ATOM 6287 N N . VAL A 1 425 ? -0.376 45.190 46.370 1.00 14.63 414 VAL A N 1
ATOM 6288 C CA . VAL A 1 425 ? 0.208 43.864 46.455 1.00 13.76 414 VAL A CA 1
ATOM 6289 C C . VAL A 1 425 ? -0.826 42.847 46.020 1.00 14.40 414 VAL A C 1
ATOM 6290 O O . VAL A 1 425 ? -1.890 42.717 46.635 1.00 14.49 414 VAL A O 1
ATOM 6303 N N . GLN A 1 426 ? -0.507 42.136 44.948 1.00 13.37 415 GLN A N 1
ATOM 6304 C CA . GLN A 1 426 ? -1.436 41.193 44.338 1.00 14.09 415 GLN A CA 1
ATOM 6305 C C . GLN A 1 426 ? -1.165 39.747 44.752 1.00 14.01 415 GLN A C 1
ATOM 6306 O O . GLN A 1 426 ? -2.097 38.935 44.813 1.00 15.54 415 GLN A O 1
ATOM 6320 N N . TYR A 1 427 ? 0.100 39.428 45.018 1.00 13.13 416 TYR A N 1
ATOM 6321 C CA . TYR A 1 427 ? 0.533 38.066 45.317 1.00 14.07 416 TYR A CA 1
ATOM 6322 C C . TYR A 1 427 ? 1.438 38.111 46.510 1.00 14.90 416 TYR A C 1
ATOM 6323 O O . TYR A 1 427 ? 2.314 38.985 46.575 1.00 13.93 416 TYR A O 1
ATOM 6341 N N . VAL A 1 428 ? 1.224 37.196 47.451 1.00 13.83 417 VAL A N 1
ATOM 6342 C CA . VAL A 1 428 ? 2.101 37.071 48.622 1.00 14.76 417 VAL A CA 1
ATOM 6343 C C . VAL A 1 428 ? 2.686 35.654 48.720 1.00 15.06 417 VAL A C 1
ATOM 6344 O O . VAL A 1 428 ? 1.936 34.652 48.695 1.00 16.50 417 VAL A O 1
ATOM 6357 N N . GLY A 1 429 ? 4.015 35.580 48.835 1.00 12.54 418 GLY A N 1
ATOM 6358 C CA . GLY A 1 429 ? 4.720 34.334 49.055 1.00 12.45 418 GLY A CA 1
ATOM 6359 C C . GLY A 1 429 ? 4.819 34.074 50.542 1.00 12.63 418 GLY A C 1
ATOM 6360 O O . GLY A 1 429 ? 5.272 34.949 51.290 1.00 14.74 418 GLY A O 1
ATOM 6364 N N . VAL A 1 430 ? 4.402 32.887 50.981 1.00 15.19 419 VAL A N 1
ATOM 6365 C CA . VAL A 1 430 ? 4.437 32.545 52.406 1.00 15.99 419 VAL A CA 1
ATOM 6366 C C . VAL A 1 430 ? 5.213 31.241 52.670 1.00 16.59 419 VAL A C 1
ATOM 6367 O O . VAL A 1 430 ? 5.159 30.670 53.767 1.00 16.66 419 VAL A O 1
ATOM 6380 N N . GLY A 1 431 ? 5.961 30.780 51.679 1.00 16.57 420 GLY A N 1
ATOM 6381 C CA . GLY A 1 431 ? 6.753 29.575 51.834 1.00 17.84 420 GLY A CA 1
ATOM 6382 C C . GLY A 1 431 ? 7.396 29.192 50.515 1.00 18.93 420 GLY A C 1
ATOM 6383 O O . GLY A 1 431 ? 7.032 29.719 49.468 1.00 20.51 420 GLY A O 1
ATOM 6387 N N . PRO A 1 432 ? 8.361 28.275 50.567 1.00 19.29 421 PRO A N 1
ATOM 6388 C CA . PRO A 1 432 ? 9.103 27.834 49.381 1.00 20.79 421 PRO A CA 1
ATOM 6389 C C . PRO A 1 432 ? 8.339 26.856 48.499 1.00 20.96 421 PRO A C 1
ATOM 6390 O O . PRO A 1 432 ? 8.720 26.679 47.341 1.00 22.28 421 PRO A O 1
ATOM 6401 N N . GLY A 1 433 ? 7.300 26.222 49.033 1.00 21.44 422 GLY A N 1
ATOM 6402 C CA . GLY A 1 433 ? 6.550 25.230 48.284 1.00 21.35 422 GLY A CA 1
ATOM 6403 C C . GLY A 1 433 ? 5.785 25.841 47.119 1.00 21.23 422 GLY A C 1
ATOM 6404 O O . GLY A 1 433 ? 5.429 27.013 47.137 1.00 21.83 422 GLY A O 1
ATOM 6408 N N . ARG A 1 434 ? 5.510 25.031 46.107 1.00 20.21 423 ARG A N 1
ATOM 6409 C CA . ARG A 1 434 ? 4.904 25.525 44.876 1.00 20.87 423 ARG A CA 1
ATOM 6410 C C . ARG A 1 434 ? 3.590 26.292 45.088 1.00 22.45 423 ARG A C 1
ATOM 6411 O O . ARG A 1 434 ? 3.306 27.273 44.386 1.00 22.83 423 ARG A O 1
ATOM 6432 N N . ASP A 1 435 ? 2.805 25.858 46.064 1.00 24.03 424 ASP A N 1
ATOM 6433 C CA . ASP A 1 435 ? 1.475 26.410 46.294 1.00 25.39 424 ASP A CA 1
ATOM 6434 C C . ASP A 1 435 ? 1.385 27.292 47.539 1.00 22.31 424 ASP A C 1
ATOM 6435 O O . ASP A 1 435 ? 0.288 27.640 47.964 1.00 22.71 424 ASP A O 1
ATOM 6444 N N . GLN A 1 436 ? 2.524 27.677 48.104 1.00 21.34 425 GLN A N 1
ATOM 6445 C CA . GLN A 1 436 ? 2.531 28.524 49.296 1.00 20.18 425 GLN A CA 1
ATOM 6446 C C . GLN A 1 436 ? 2.483 29.984 48.872 1.00 19.75 425 GLN A C 1
ATOM 6447 O O . GLN A 1 436 ? 3.435 30.747 49.024 1.00 18.98 425 GLN A O 1
ATOM 6461 N N . ASN A 1 437 ? 1.333 30.342 48.319 1.00 20.62 426 ASN A N 1
ATOM 6462 C CA . ASN A 1 437 ? 1.044 31.683 47.832 1.00 22.02 426 ASN A CA 1
ATOM 6463 C C . ASN A 1 437 ? -0.353 32.072 48.217 1.00 20.93 426 ASN A C 1
ATOM 6464 O O . ASN A 1 437 ? -1.247 31.216 48.313 1.00 22.74 426 ASN A O 1
ATOM 6475 N N . VAL A 1 438 ? -0.544 33.368 48.387 1.00 17.73 427 VAL A N 1
ATOM 6476 C CA . VAL A 1 438 ? -1.862 33.960 48.544 1.00 16.95 427 VAL A CA 1
ATOM 6477 C C . VAL A 1 438 ? -2.075 34.943 47.396 1.00 16.61 427 VAL A C 1
ATOM 6478 O O . VAL A 1 438 ? -1.263 35.858 47.179 1.00 17.87 427 VAL A O 1
ATOM 6491 N N . ILE A 1 439 ? -3.144 34.725 46.640 1.00 18.43 428 ILE A N 1
ATOM 6492 C CA . ILE A 1 439 ? -3.520 35.632 45.563 1.00 20.49 428 ILE A CA 1
ATOM 6493 C C . ILE A 1 439 ? -4.590 36.561 46.101 1.00 19.24 428 ILE A C 1
ATOM 6494 O O . ILE A 1 439 ? -5.681 36.103 46.457 1.00 21.82 428 ILE A O 1
ATOM 6510 N N . ILE A 1 440 ? -4.293 37.857 46.171 1.00 18.51 429 ILE A N 1
ATOM 6511 C CA . ILE A 1 440 ? -5.218 38.795 46.808 1.00 18.98 429 ILE A CA 1
ATOM 6512 C C . ILE A 1 440 ? -6.308 39.264 45.840 1.00 20.97 429 ILE A C 1
ATOM 6513 O O . ILE A 1 440 ? -7.459 39.454 46.247 1.00 22.80 429 ILE A O 1
ATOM 6529 N N . PHE A 1 441 ? -5.954 39.436 44.569 1.00 20.10 430 PHE A N 1
ATOM 6530 C CA . PHE A 1 441 ? -6.936 39.813 43.556 1.00 18.84 430 PHE A CA 1
ATOM 6531 C C . PHE A 1 441 ? -6.499 39.409 42.150 1.00 21.83 430 PHE A C 1
ATOM 6532 O O . PHE A 1 441 ? -5.379 38.914 41.939 1.00 22.34 430 PHE A O 1
ATOM 6549 N N . SER B 1 15 ? -0.442 67.653 20.762 1.00 42.21 4 SER B N 1
ATOM 6550 C CA . SER B 1 15 ? 0.511 66.785 21.456 1.00 42.12 4 SER B CA 1
ATOM 6551 C C . SER B 1 15 ? -0.058 66.330 22.799 1.00 37.17 4 SER B C 1
ATOM 6552 O O . SER B 1 15 ? -0.465 67.159 23.614 1.00 38.33 4 SER B O 1
ATOM 6559 N N . PRO B 1 16 ? -0.082 65.011 23.044 1.00 30.16 5 PRO B N 1
ATOM 6560 C CA . PRO B 1 16 ? -0.600 64.521 24.328 1.00 25.66 5 PRO B CA 1
ATOM 6561 C C . PRO B 1 16 ? 0.363 64.730 25.495 1.00 25.84 5 PRO B C 1
ATOM 6562 O O . PRO B 1 16 ? 1.579 64.828 25.280 1.00 27.43 5 PRO B O 1
ATOM 6573 N N . GLU B 1 17 ? -0.164 64.764 26.717 1.00 23.66 6 GLU B N 1
ATOM 6574 C CA . GLU B 1 17 ? 0.710 64.665 27.879 1.00 21.71 6 GLU B CA 1
ATOM 6575 C C . GLU B 1 17 ? 1.490 63.377 27.754 1.00 18.27 6 GLU B C 1
ATOM 6576 O O . GLU B 1 17 ? 0.961 62.385 27.260 1.00 20.05 6 GLU B O 1
ATOM 6588 N N . GLY B 1 18 ? 2.742 63.385 28.195 1.00 17.42 7 GLY B N 1
ATOM 6589 C CA . GLY B 1 18 ? 3.549 62.185 28.145 1.00 16.74 7 GLY B CA 1
ATOM 6590 C C . GLY B 1 18 ? 4.589 62.295 27.053 1.00 15.04 7 GLY B C 1
ATOM 6591 O O . GLY B 1 18 ? 4.945 63.398 26.625 1.00 17.50 7 GLY B O 1
ATOM 6595 N N . VAL B 1 19 ? 5.070 61.154 26.572 1.00 13.46 8 VAL B N 1
ATOM 6596 C CA . VAL B 1 19 ? 6.246 61.131 25.721 1.00 13.89 8 VAL B CA 1
ATOM 6597 C C . VAL B 1 19 ? 5.878 60.974 24.245 1.00 14.76 8 VAL B C 1
ATOM 6598 O O . VAL B 1 19 ? 5.157 60.049 23.863 1.00 13.94 8 VAL B O 1
ATOM 6611 N N . THR B 1 20 ? 6.395 61.894 23.438 1.00 12.88 9 THR B N 1
ATOM 6612 C CA . THR B 1 20 ? 6.435 61.775 21.982 1.00 12.17 9 THR B CA 1
ATOM 6613 C C . THR B 1 20 ? 7.869 61.506 21.574 1.00 13.43 9 THR B C 1
ATOM 6614 O O . THR B 1 20 ? 8.784 62.209 22.003 1.00 13.70 9 THR B O 1
ATOM 6625 N N . VAL B 1 21 ? 8.061 60.466 20.765 1.00 12.70 10 VAL B N 1
ATOM 6626 C CA . VAL B 1 21 ? 9.384 60.047 20.339 1.00 11.75 10 VAL B CA 1
ATOM 6627 C C . VAL B 1 21 ? 9.545 60.272 18.848 1.00 13.21 10 VAL B C 1
ATOM 6628 O O . VAL B 1 21 ? 8.647 59.964 18.069 1.00 13.49 10 VAL B O 1
ATOM 6641 N N . VAL B 1 22 ? 10.690 60.822 18.470 1.00 12.98 11 VAL B N 1
ATOM 6642 C CA . VAL B 1 22 ? 11.104 60.920 17.083 1.00 11.73 11 VAL B CA 1
ATOM 6643 C C . VAL B 1 22 ? 12.269 59.960 16.848 1.00 10.61 11 VAL B C 1
ATOM 6644 O O . VAL B 1 22 ? 13.338 60.132 17.452 1.00 12.69 11 VAL B O 1
ATOM 6657 N N . LEU B 1 23 ? 12.063 58.962 15.985 1.00 11.29 12 LEU B N 1
ATOM 6658 C CA . LEU B 1 23 ? 13.071 57.936 15.727 1.00 10.94 12 LEU B CA 1
ATOM 6659 C C . LEU B 1 23 ? 13.487 57.918 14.278 1.00 11.40 12 LEU B C 1
ATOM 6660 O O . LEU B 1 23 ? 12.646 58.042 13.384 1.00 13.42 12 LEU B O 1
ATOM 6676 N N . GLY B 1 24 ? 14.768 57.696 14.028 1.00 11.84 13 GLY B N 1
ATOM 6677 C CA . GLY B 1 24 ? 15.232 57.490 12.658 1.00 11.56 13 GLY B CA 1
ATOM 6678 C C . GLY B 1 24 ? 14.885 56.092 12.205 1.00 11.85 13 GLY B C 1
ATOM 6679 O O . GLY B 1 24 ? 15.148 55.122 12.934 1.00 11.86 13 GLY B O 1
ATOM 6683 N N . ALA B 1 25 ? 14.327 55.965 10.997 1.00 11.43 14 ALA B N 1
ATOM 6684 C CA . ALA B 1 25 ? 13.784 54.675 10.568 1.00 10.03 14 ALA B CA 1
ATOM 6685 C C . ALA B 1 25 ? 14.756 53.860 9.711 1.00 10.61 14 ALA B C 1
ATOM 6686 O O . ALA B 1 25 ? 14.569 52.641 9.558 1.00 10.83 14 ALA B O 1
ATOM 6693 N N . GLN B 1 26 ? 15.766 54.504 9.130 1.00 11.08 15 GLN B N 1
ATOM 6694 C CA . GLN B 1 26 ? 16.650 53.824 8.187 1.00 10.76 15 GLN B CA 1
ATOM 6695 C C . GLN B 1 26 ? 18.091 53.711 8.742 1.00 9.89 15 GLN B C 1
ATOM 6696 O O . GLN B 1 26 ? 18.270 53.054 9.766 1.00 10.70 15 GLN B O 1
ATOM 6710 N N . TRP B 1 27 ? 19.081 54.344 8.112 1.00 10.36 16 TRP B N 1
ATOM 6711 C CA . TRP B 1 27 ? 20.472 54.311 8.588 1.00 11.00 16 TRP B CA 1
ATOM 6712 C C . TRP B 1 27 ? 20.961 55.745 8.898 1.00 11.41 16 TRP B C 1
ATOM 6713 O O . TRP B 1 27 ? 22.122 56.079 8.653 1.00 12.28 16 TRP B O 1
ATOM 6734 N N . GLY B 1 28 ? 20.070 56.586 9.417 1.00 11.99 17 GLY B N 1
ATOM 6735 C CA . GLY B 1 28 ? 20.462 57.884 9.929 1.00 11.62 17 GLY B CA 1
ATOM 6736 C C . GLY B 1 28 ? 20.338 59.001 8.919 1.00 12.14 17 GLY B C 1
ATOM 6737 O O . GLY B 1 28 ? 20.040 58.748 7.730 1.00 13.21 17 GLY B O 1
ATOM 6741 N N . ASP B 1 29 ? 20.558 60.231 9.392 1.00 13.23 18 ASP B N 1
ATOM 6742 C CA . ASP B 1 29 ? 20.551 61.421 8.537 1.00 12.93 18 ASP B CA 1
ATOM 6743 C C . ASP B 1 29 ? 19.216 61.596 7.816 1.00 14.59 18 ASP B C 1
ATOM 6744 O O . ASP B 1 29 ? 19.172 62.173 6.721 1.00 14.53 18 ASP B O 1
ATOM 6753 N N . GLU B 1 30 ? 18.134 61.129 8.438 1.00 13.81 19 GLU B N 1
ATOM 6754 C CA . GLU B 1 30 ? 16.805 61.235 7.834 1.00 13.84 19 GLU B CA 1
ATOM 6755 C C . GLU B 1 30 ? 16.189 62.631 7.952 1.00 14.81 19 GLU B C 1
ATOM 6756 O O . GLU B 1 30 ? 15.356 63.000 7.126 1.00 17.12 19 GLU B O 1
ATOM 6768 N N . GLY B 1 31 ? 16.573 63.390 8.978 1.00 15.65 20 GLY B N 1
ATOM 6769 C CA . GLY B 1 31 ? 15.990 64.697 9.263 1.00 16.77 20 GLY B CA 1
ATOM 6770 C C . GLY B 1 31 ? 15.275 64.759 10.607 1.00 16.41 20 GLY B C 1
ATOM 6771 O O . GLY B 1 31 ? 14.285 65.501 10.784 1.00 17.93 20 GLY B O 1
ATOM 6775 N N . LYS B 1 32 ? 15.771 63.992 11.571 1.00 16.23 21 LYS B N 1
ATOM 6776 C CA . LYS B 1 32 ? 15.200 63.995 12.913 1.00 14.48 21 LYS B CA 1
ATOM 6777 C C . LYS B 1 32 ? 15.304 65.351 13.599 1.00 16.86 21 LYS B C 1
ATOM 6778 O O . LYS B 1 32 ? 14.364 65.805 14.232 1.00 17.00 21 LYS B O 1
ATOM 6797 N N . GLY B 1 33 ? 16.469 65.966 13.508 1.00 18.54 22 GLY B N 1
ATOM 6798 C CA . GLY B 1 33 ? 16.705 67.239 14.174 1.00 16.62 22 GLY B CA 1
ATOM 6799 C C . GLY B 1 33 ? 15.695 68.288 13.727 1.00 15.28 22 GLY B C 1
ATOM 6800 O O . GLY B 1 33 ? 15.137 69.041 14.525 1.00 17.58 22 GLY B O 1
ATOM 6804 N N . LYS B 1 34 ? 15.459 68.334 12.427 1.00 16.35 23 LYS B N 1
ATOM 6805 C CA . LYS B 1 34 ? 14.486 69.263 11.872 1.00 16.25 23 LYS B CA 1
ATOM 6806 C C . LYS B 1 34 ? 13.086 69.051 12.477 1.00 16.90 23 LYS B C 1
ATOM 6807 O O . LYS B 1 34 ? 12.412 70.027 12.846 1.00 18.40 23 LYS B O 1
ATOM 6826 N N . LEU B 1 35 ? 12.647 67.797 12.575 1.00 15.60 24 LEU B N 1
ATOM 6827 C CA . LEU B 1 35 ? 11.310 67.530 13.092 1.00 13.67 24 LEU B CA 1
ATOM 6828 C C . LEU B 1 35 ? 11.241 67.864 14.589 1.00 13.40 24 LEU B C 1
ATOM 6829 O O . LEU B 1 35 ? 10.226 68.385 15.067 1.00 13.68 24 LEU B O 1
ATOM 6845 N N . VAL B 1 36 ? 12.314 67.564 15.316 1.00 14.36 25 VAL B N 1
ATOM 6846 C CA . VAL B 1 36 ? 12.384 67.879 16.749 1.00 13.83 25 VAL B CA 1
ATOM 6847 C C . VAL B 1 36 ? 12.278 69.393 16.974 1.00 15.60 25 VAL B C 1
ATOM 6848 O O . VAL B 1 36 ? 11.563 69.836 17.880 1.00 16.04 25 VAL B O 1
ATOM 6861 N N . ASP B 1 37 ? 12.958 70.191 16.159 1.00 18.41 26 ASP B N 1
ATOM 6862 C CA . ASP B 1 37 ? 12.860 71.645 16.295 1.00 16.06 26 ASP B CA 1
ATOM 6863 C C . ASP B 1 37 ? 11.411 72.100 16.097 1.00 15.66 26 ASP B C 1
ATOM 6864 O O . ASP B 1 37 ? 10.896 72.957 16.817 1.00 18.34 26 ASP B O 1
ATOM 6873 N N . ILE B 1 38 ? 10.736 71.491 15.133 1.00 16.51 27 ILE B N 1
ATOM 6874 C CA . ILE B 1 38 ? 9.330 71.800 14.904 1.00 15.60 27 ILE B CA 1
ATOM 6875 C C . ILE B 1 38 ? 8.437 71.421 16.090 1.00 15.67 27 ILE B C 1
ATOM 6876 O O . ILE B 1 38 ? 7.652 72.240 16.583 1.00 19.44 27 ILE B O 1
ATOM 6892 N N . LEU B 1 39 ? 8.555 70.180 16.545 1.00 16.07 28 LEU B N 1
ATOM 6893 C CA . LEU B 1 39 ? 7.656 69.657 17.562 1.00 17.96 28 LEU B CA 1
ATOM 6894 C C . LEU B 1 39 ? 7.995 70.195 18.945 1.00 16.54 28 LEU B C 1
ATOM 6895 O O . LEU B 1 39 ? 7.136 70.199 19.830 1.00 16.75 28 LEU B O 1
ATOM 6911 N N . ALA B 1 40 ? 9.219 70.684 19.128 1.00 17.48 29 ALA B N 1
ATOM 6912 C CA . ALA B 1 40 ? 9.632 71.204 20.431 1.00 15.93 29 ALA B CA 1
ATOM 6913 C C . ALA B 1 40 ? 8.861 72.472 20.808 1.00 17.25 29 ALA B C 1
ATOM 6914 O O . ALA B 1 40 ? 8.822 72.836 21.980 1.00 19.23 29 ALA B O 1
ATOM 6921 N N . ALA B 1 41 ? 8.238 73.126 19.829 1.00 17.37 30 ALA B N 1
ATOM 6922 C CA . ALA B 1 41 ? 7.401 74.279 20.123 1.00 19.91 30 ALA B CA 1
ATOM 6923 C C . ALA B 1 41 ? 6.255 73.882 21.060 1.00 21.36 30 ALA B C 1
ATOM 6924 O O . ALA B 1 41 ? 5.755 74.721 21.797 1.00 24.85 30 ALA B O 1
ATOM 6931 N N . GLU B 1 42 ? 5.888 72.597 21.047 1.00 22.46 31 GLU B N 1
ATOM 6932 C CA . GLU B 1 42 ? 4.752 72.066 21.809 1.00 26.02 31 GLU B CA 1
ATOM 6933 C C . GLU B 1 42 ? 5.190 71.168 22.972 1.00 24.23 31 GLU B C 1
ATOM 6934 O O . GLU B 1 42 ? 4.367 70.489 23.589 1.00 29.59 31 GLU B O 1
ATOM 6946 N N . ALA B 1 43 ? 6.478 71.170 23.274 1.00 20.00 32 ALA B N 1
ATOM 6947 C CA . ALA B 1 43 ? 7.019 70.326 24.329 1.00 20.58 32 ALA B CA 1
ATOM 6948 C C . ALA B 1 43 ? 7.551 71.159 25.471 1.00 19.27 32 ALA B C 1
ATOM 6949 O O . ALA B 1 43 ? 8.017 72.274 25.267 1.00 20.80 32 ALA B O 1
ATOM 6956 N N . ASP B 1 44 ? 7.476 70.605 26.678 1.00 17.38 33 ASP B N 1
ATOM 6957 C CA . ASP B 1 44 ? 8.075 71.237 27.844 1.00 18.42 33 ASP B CA 1
ATOM 6958 C C . ASP B 1 44 ? 9.534 70.839 27.977 1.00 17.38 33 ASP B C 1
ATOM 6959 O O . ASP B 1 44 ? 10.376 71.627 28.419 1.00 19.59 33 ASP B O 1
ATOM 6968 N N . ILE B 1 45 ? 9.817 69.592 27.614 1.00 15.82 34 ILE B N 1
ATOM 6969 C CA . ILE B 1 45 ? 11.146 69.034 27.716 1.00 15.65 34 ILE B CA 1
ATOM 6970 C C . ILE B 1 45 ? 11.502 68.323 26.430 1.00 15.02 34 ILE B C 1
ATOM 6971 O O . ILE B 1 45 ? 10.664 67.649 25.839 1.00 15.44 34 ILE B O 1
ATOM 6987 N N . CYS B 1 46 ? 12.749 68.501 26.004 1.00 14.77 35 CYS B N 1
ATOM 6988 C CA . CYS B 1 46 ? 13.320 67.799 24.857 1.00 16.40 35 CYS B CA 1
ATOM 6989 C C . CYS B 1 46 ? 14.504 66.974 25.365 1.00 15.65 35 CYS B C 1
ATOM 6990 O O . CYS B 1 46 ? 15.392 67.518 26.017 1.00 17.92 35 CYS B O 1
ATOM 6998 N N . ALA B 1 47 ? 14.517 65.674 25.071 1.00 13.08 36 ALA B N 1
ATOM 6999 C CA . ALA B 1 47 ? 15.499 64.763 25.661 1.00 13.49 36 ALA B CA 1
ATOM 7000 C C . ALA B 1 47 ? 16.241 63.923 24.649 1.00 13.76 36 ALA B C 1
ATOM 7001 O O . ALA B 1 47 ? 15.676 63.493 23.642 1.00 15.14 36 ALA B O 1
ATOM 7008 N N . ARG B 1 48 ? 17.511 63.678 24.955 1.00 12.95 37 ARG B N 1
ATOM 7009 C CA . ARG B 1 48 ? 18.308 62.627 24.315 1.00 12.38 37 ARG B CA 1
ATOM 7010 C C . ARG B 1 48 ? 18.338 61.430 25.263 1.00 12.84 37 ARG B C 1
ATOM 7011 O O . ARG B 1 48 ? 18.488 61.600 26.471 1.00 13.76 37 ARG B O 1
ATOM 7032 N N . CYS B 1 49 ? 18.191 60.231 24.728 1.00 13.38 38 CYS B N 1
ATOM 7033 C CA . CYS B 1 49 ? 18.098 59.030 25.570 1.00 13.23 38 CYS B CA 1
ATOM 7034 C C . CYS B 1 49 ? 19.272 58.085 25.393 1.00 13.47 38 CYS B C 1
ATOM 7035 O O . CYS B 1 49 ? 19.562 57.307 26.289 1.00 13.32 38 CYS B O 1
ATOM 7043 N N . ALA B 1 50 ? 19.938 58.130 24.245 1.00 11.85 39 ALA B N 1
ATOM 7044 C CA . ALA B 1 50 ? 21.056 57.218 23.991 1.00 12.35 39 ALA B CA 1
ATOM 7045 C C . ALA B 1 50 ? 21.921 57.762 22.888 1.00 11.01 39 ALA B C 1
ATOM 7046 O O . ALA B 1 50 ? 21.588 58.790 22.292 1.00 13.19 39 ALA B O 1
ATOM 7053 N N . GLY B 1 51 ? 23.034 57.081 22.621 1.00 12.28 40 GLY B N 1
ATOM 7054 C CA . GLY B 1 51 ? 23.988 57.529 21.635 1.00 10.46 40 GLY B CA 1
ATOM 7055 C C . GLY B 1 51 ? 24.916 58.586 22.191 1.00 11.67 40 GLY B C 1
ATOM 7056 O O . GLY B 1 51 ? 24.882 58.847 23.394 1.00 12.37 40 GLY B O 1
ATOM 7060 N N . GLY B 1 52 ? 25.750 59.156 21.323 1.00 12.70 41 GLY B N 1
ATOM 7061 C CA . GLY B 1 52 ? 26.683 60.200 21.685 1.00 13.96 41 GLY B CA 1
ATOM 7062 C C . GLY B 1 52 ? 26.585 61.382 20.749 1.00 14.91 41 GLY B C 1
ATOM 7063 O O . GLY B 1 52 ? 25.487 61.740 20.332 1.00 17.28 41 GLY B O 1
ATOM 7067 N N . ASN B 1 53 ? 27.721 61.979 20.400 1.00 19.57 42 ASN B N 1
ATOM 7068 C CA . ASN B 1 53 ? 27.698 63.202 19.594 1.00 25.62 42 ASN B CA 1
ATOM 7069 C C . ASN B 1 53 ? 27.759 62.962 18.083 1.00 39.03 42 ASN B C 1
ATOM 7070 O O . ASN B 1 53 ? 28.809 62.678 17.524 1.00 42.59 42 ASN B O 1
ATOM 7081 N N . ASN B 1 54 ? 26.606 63.085 17.433 1.00 48.10 43 ASN B N 1
ATOM 7082 C CA . ASN B 1 54 ? 26.527 63.069 15.975 1.00 55.08 43 ASN B CA 1
ATOM 7083 C C . ASN B 1 54 ? 25.496 64.099 15.500 1.00 57.61 43 ASN B C 1
ATOM 7084 O O . ASN B 1 54 ? 24.451 64.274 16.130 1.00 58.50 43 ASN B O 1
ATOM 7095 N N . ALA B 1 55 ? 25.798 64.763 14.383 1.00 58.81 44 ALA B N 1
ATOM 7096 C CA . ALA B 1 55 ? 25.270 66.105 14.095 1.00 59.09 44 ALA B CA 1
ATOM 7097 C C . ALA B 1 55 ? 23.905 66.208 13.388 1.00 57.41 44 ALA B C 1
ATOM 7098 O O . ALA B 1 55 ? 23.511 65.349 12.593 1.00 56.48 44 ALA B O 1
ATOM 7105 N N . GLY B 1 56 ? 23.214 67.309 13.680 1.00 55.42 45 GLY B N 1
ATOM 7106 C CA . GLY B 1 56 ? 21.914 67.601 13.111 1.00 56.55 45 GLY B CA 1
ATOM 7107 C C . GLY B 1 56 ? 21.767 69.093 12.844 1.00 57.73 45 GLY B C 1
ATOM 7108 O O . GLY B 1 56 ? 22.348 69.918 13.557 1.00 56.17 45 GLY B O 1
ATOM 7112 N N . HIS B 1 57 ? 20.989 69.435 11.815 1.00 60.34 46 HIS B N 1
ATOM 7113 C CA . HIS B 1 57 ? 20.809 70.825 11.388 1.00 63.20 46 HIS B CA 1
ATOM 7114 C C . HIS B 1 57 ? 19.342 71.246 11.401 1.00 61.50 46 HIS B C 1
ATOM 7115 O O . HIS B 1 57 ? 18.495 70.604 10.780 1.00 61.28 46 HIS B O 1
ATOM 7128 N N . ALA B 1 72 ? 23.106 74.066 15.007 1.00 49.94 61 ALA B N 1
ATOM 7129 C CA . ALA B 1 72 ? 24.357 73.536 15.550 1.00 46.40 61 ALA B CA 1
ATOM 7130 C C . ALA B 1 72 ? 24.164 72.640 16.790 1.00 41.80 61 ALA B C 1
ATOM 7131 O O . ALA B 1 72 ? 24.553 73.023 17.892 1.00 39.55 61 ALA B O 1
ATOM 7137 N N . PHE B 1 73 ? 23.575 71.455 16.611 1.00 38.49 62 PHE B N 1
ATOM 7138 C CA . PHE B 1 73 ? 23.372 70.513 17.722 1.00 37.78 62 PHE B CA 1
ATOM 7139 C C . PHE B 1 73 ? 24.022 69.154 17.439 1.00 39.71 62 PHE B C 1
ATOM 7140 O O . PHE B 1 73 ? 23.973 68.645 16.319 1.00 42.73 62 PHE B O 1
ATOM 7157 N N . ASN B 1 74 ? 24.640 68.578 18.467 1.00 35.98 63 ASN B N 1
ATOM 7158 C CA . ASN B 1 74 ? 25.288 67.280 18.358 1.00 35.21 63 ASN B CA 1
ATOM 7159 C C . ASN B 1 74 ? 24.860 66.383 19.505 1.00 32.77 63 ASN B C 1
ATOM 7160 O O . ASN B 1 74 ? 24.199 65.360 19.297 1.00 35.83 63 ASN B O 1
ATOM 7171 N N . LEU B 1 75 ? 25.244 66.780 20.715 1.00 27.46 64 LEU B N 1
ATOM 7172 C CA . LEU B 1 75 ? 24.837 66.084 21.925 1.00 27.03 64 LEU B CA 1
ATOM 7173 C C . LEU B 1 75 ? 23.585 66.718 22.507 1.00 24.20 64 LEU B C 1
ATOM 7174 O O . LEU B 1 75 ? 22.736 66.028 23.085 1.00 25.40 64 LEU B O 1
ATOM 7190 N N . LEU B 1 76 ? 23.471 68.032 22.376 1.00 23.01 65 LEU B N 1
ATOM 7191 C CA . LEU B 1 76 ? 22.338 68.721 22.954 1.00 22.78 65 LEU B CA 1
ATOM 7192 C C . LEU B 1 76 ? 21.076 68.407 22.144 1.00 21.29 65 LEU B C 1
ATOM 7193 O O . LEU B 1 76 ? 21.131 68.353 20.907 1.00 21.29 65 LEU B O 1
ATOM 7209 N N . PRO B 1 77 ? 19.939 68.202 22.834 1.00 20.74 66 PRO B N 1
ATOM 7210 C CA . PRO B 1 77 ? 18.645 68.016 22.183 1.00 19.15 66 PRO B CA 1
ATOM 7211 C C . PRO B 1 77 ? 18.345 69.185 21.251 1.00 19.82 66 PRO B C 1
ATOM 7212 O O . PRO B 1 77 ? 18.563 70.329 21.638 1.00 19.69 66 PRO B O 1
ATOM 7223 N N . SER B 1 78 ? 17.884 68.894 20.038 1.00 20.46 67 SER B N 1
ATOM 7224 C CA . SER B 1 78 ? 17.682 69.914 19.014 1.00 19.79 67 SER B CA 1
ATOM 7225 C C . SER B 1 78 ? 16.457 70.808 19.239 1.00 22.06 67 SER B C 1
ATOM 7226 O O . SER B 1 78 ? 16.066 71.548 18.342 1.00 24.71 67 SER B O 1
ATOM 7234 N N . GLY B 1 79 ? 15.835 70.730 20.412 1.00 19.58 68 GLY B N 1
ATOM 7235 C CA . GLY B 1 79 ? 14.640 71.507 20.692 1.00 20.59 68 GLY B CA 1
ATOM 7236 C C . GLY B 1 79 ? 14.917 72.852 21.339 1.00 21.85 68 GLY B C 1
ATOM 7237 O O . GLY B 1 79 ? 13.995 73.591 21.622 1.00 21.22 68 GLY B O 1
ATOM 7241 N N . LEU B 1 80 ? 16.188 73.183 21.549 1.00 22.77 69 LEU B N 1
ATOM 7242 C CA . LEU B 1 80 ? 16.543 74.341 22.368 1.00 23.34 69 LEU B CA 1
ATOM 7243 C C . LEU B 1 80 ? 16.269 75.700 21.717 1.00 24.13 69 LEU B C 1
ATOM 7244 O O . LEU B 1 80 ? 16.351 76.722 22.397 1.00 25.59 69 LEU B O 1
ATOM 7260 N N . ILE B 1 81 ? 15.935 75.740 20.428 1.00 26.43 70 ILE B N 1
ATOM 7261 C CA . ILE B 1 81 ? 15.603 77.015 19.811 1.00 29.48 70 ILE B CA 1
ATOM 7262 C C . ILE B 1 81 ? 14.273 77.515 20.380 1.00 28.52 70 ILE B C 1
ATOM 7263 O O . ILE B 1 81 ? 14.078 78.719 20.445 1.00 29.13 70 ILE B O 1
ATOM 7279 N N . ASN B 1 82 ? 13.373 76.609 20.799 1.00 28.00 71 ASN B N 1
ATOM 7280 C CA . ASN B 1 82 ? 12.202 77.019 21.596 1.00 28.72 71 ASN B CA 1
ATOM 7281 C C . ASN B 1 82 ? 12.707 77.552 22.913 1.00 27.42 71 ASN B C 1
ATOM 7282 O O . ASN B 1 82 ? 13.194 76.783 23.738 1.00 25.28 71 ASN B O 1
ATOM 7293 N N . PRO B 1 83 ? 12.559 78.861 23.138 1.00 27.84 72 PRO B N 1
ATOM 7294 C CA . PRO B 1 83 ? 13.112 79.492 24.331 1.00 29.52 72 PRO B CA 1
ATOM 7295 C C . PRO B 1 83 ? 12.678 78.892 25.635 1.00 30.81 72 PRO B C 1
ATOM 7296 O O . PRO B 1 83 ? 13.389 79.027 26.629 1.00 33.24 72 PRO B O 1
ATOM 7307 N N . GLU B 1 84 ? 11.499 78.294 25.653 1.00 29.93 73 GLU B N 1
ATOM 7308 C CA . GLU B 1 84 ? 10.951 77.799 26.904 1.00 33.20 73 GLU B CA 1
ATOM 7309 C C . GLU B 1 84 ? 11.119 76.298 27.098 1.00 30.21 73 GLU B C 1
ATOM 7310 O O . GLU B 1 84 ? 10.715 75.762 28.125 1.00 32.96 73 GLU B O 1
ATOM 7322 N N . CYS B 1 85 ? 11.718 75.626 26.123 1.00 26.26 74 CYS B N 1
ATOM 7323 C CA . CYS B 1 85 ? 11.906 74.182 26.192 1.00 24.61 74 CYS B CA 1
ATOM 7324 C C . CYS B 1 85 ? 13.140 73.859 27.019 1.00 25.59 74 CYS B C 1
ATOM 7325 O O . CYS B 1 85 ? 14.189 74.478 26.837 1.00 29.22 74 CYS B O 1
ATOM 7333 N N . THR B 1 86 ? 13.008 72.906 27.937 1.00 22.01 75 THR B N 1
ATOM 7334 C CA . THR B 1 86 ? 14.125 72.430 28.742 1.00 20.43 75 THR B CA 1
ATOM 7335 C C . THR B 1 86 ? 14.755 71.219 28.075 1.00 17.70 75 THR B C 1
ATOM 7336 O O . THR B 1 86 ? 14.053 70.321 27.612 1.00 21.98 75 THR B O 1
ATOM 7347 N N . ALA B 1 87 ? 16.082 71.198 28.021 1.00 16.48 76 ALA B N 1
ATOM 7348 C CA . ALA B 1 87 ? 16.801 70.079 27.423 1.00 17.76 76 ALA B CA 1
ATOM 7349 C C . ALA B 1 87 ? 17.292 69.124 28.511 1.00 17.11 76 ALA B C 1
ATOM 7350 O O . ALA B 1 87 ? 17.731 69.551 29.583 1.00 17.23 76 ALA B O 1
ATOM 7357 N N . PHE B 1 88 ? 17.187 67.831 28.237 1.00 13.23 77 PHE B N 1
ATOM 7358 C CA . PHE B 1 88 ? 17.620 66.791 29.170 1.00 12.92 77 PHE B CA 1
ATOM 7359 C C . PHE B 1 88 ? 18.435 65.721 28.459 1.00 12.49 77 PHE B C 1
ATOM 7360 O O . PHE B 1 88 ? 18.025 65.198 27.420 1.00 13.66 77 PHE B O 1
ATOM 7377 N N . ILE B 1 89 ? 19.602 65.408 29.020 1.00 13.38 78 ILE B N 1
ATOM 7378 C CA . ILE B 1 89 ? 20.454 64.329 28.542 1.00 13.07 78 ILE B CA 1
ATOM 7379 C C . ILE B 1 89 ? 20.291 63.151 29.499 1.00 12.54 78 ILE B C 1
ATOM 7380 O O . ILE B 1 89 ? 20.654 63.231 30.681 1.00 14.53 78 ILE B O 1
ATOM 7396 N N . GLY B 1 90 ? 19.727 62.061 28.993 1.00 12.95 79 GLY B N 1
ATOM 7397 C CA . GLY B 1 90 ? 19.392 60.891 29.788 1.00 11.42 79 GLY B CA 1
ATOM 7398 C C . GLY B 1 90 ? 20.565 60.002 30.169 1.00 10.78 79 GLY B C 1
ATOM 7399 O O . GLY B 1 90 ? 21.700 60.185 29.698 1.00 13.24 79 GLY B O 1
ATOM 7403 N N . SER B 1 91 ? 20.292 59.020 31.023 1.00 12.14 80 SER B N 1
ATOM 7404 C CA . SER B 1 91 ? 21.326 58.140 31.549 1.00 12.25 80 SER B CA 1
ATOM 7405 C C . SER B 1 91 ? 21.931 57.230 30.493 1.00 12.95 80 SER B C 1
ATOM 7406 O O . SER B 1 91 ? 23.041 56.729 30.668 1.00 12.64 80 SER B O 1
ATOM 7414 N N . GLY B 1 92 ? 21.191 56.996 29.415 1.00 11.89 81 GLY B N 1
ATOM 7415 C CA . GLY B 1 92 ? 21.628 56.095 28.356 1.00 11.62 81 GLY B CA 1
ATOM 7416 C C . GLY B 1 92 ? 22.641 56.652 27.367 1.00 10.89 81 GLY B C 1
ATOM 7417 O O . GLY B 1 92 ? 23.143 55.921 26.515 1.00 11.55 81 GLY B O 1
ATOM 7421 N N . VAL B 1 93 ? 22.929 57.937 27.484 1.00 10.74 82 VAL B N 1
ATOM 7422 C CA . VAL B 1 93 ? 23.821 58.667 26.571 1.00 10.82 82 VAL B CA 1
ATOM 7423 C C . VAL B 1 93 ? 25.281 58.472 26.976 1.00 12.28 82 VAL B C 1
ATOM 7424 O O . VAL B 1 93 ? 25.563 58.208 28.151 1.00 13.23 82 VAL B O 1
ATOM 7437 N N . VAL B 1 94 ? 26.203 58.589 26.017 1.00 11.99 83 VAL B N 1
ATOM 7438 C CA . VAL B 1 94 ? 27.630 58.699 26.337 1.00 11.67 83 VAL B CA 1
ATOM 7439 C C . VAL B 1 94 ? 28.054 60.106 25.939 1.00 13.16 83 VAL B C 1
ATOM 7440 O O . VAL B 1 94 ? 27.777 60.557 24.827 1.00 13.49 83 VAL B O 1
ATOM 7453 N N . VAL B 1 95 ? 28.705 60.795 26.872 1.00 13.35 84 VAL B N 1
ATOM 7454 C CA . VAL B 1 95 ? 28.972 62.219 26.766 1.00 13.90 84 VAL B CA 1
ATOM 7455 C C . VAL B 1 95 ? 30.465 62.509 26.696 1.00 13.15 84 VAL B C 1
ATOM 7456 O O . VAL B 1 95 ? 31.205 62.194 27.632 1.00 14.72 84 VAL B O 1
ATOM 7469 N N . HIS B 1 96 ? 30.915 63.145 25.622 1.00 14.60 85 HIS B N 1
ATOM 7470 C CA . HIS B 1 96 ? 32.276 63.676 25.581 1.00 14.32 85 HIS B CA 1
ATOM 7471 C C . HIS B 1 96 ? 32.205 65.083 26.133 1.00 14.57 85 HIS B C 1
ATOM 7472 O O . HIS B 1 96 ? 31.750 66.002 25.454 1.00 17.11 85 HIS B O 1
ATOM 7485 N N . VAL B 1 97 ? 32.616 65.252 27.379 1.00 16.72 86 VAL B N 1
ATOM 7486 C CA . VAL B 1 97 ? 32.364 66.524 28.079 1.00 16.78 86 VAL B CA 1
ATOM 7487 C C . VAL B 1 97 ? 32.980 67.761 27.389 1.00 17.73 86 VAL B C 1
ATOM 7488 O O . VAL B 1 97 ? 32.313 68.794 27.291 1.00 17.40 86 VAL B O 1
ATOM 7501 N N . PRO B 1 98 ? 34.218 67.662 26.884 1.00 18.56 87 PRO B N 1
ATOM 7502 C CA . PRO B 1 98 ? 34.765 68.849 26.211 1.00 18.87 87 PRO B CA 1
ATOM 7503 C C . PRO B 1 98 ? 33.943 69.259 24.984 1.00 19.68 87 PRO B C 1
ATOM 7504 O O . PRO B 1 98 ? 33.775 70.457 24.723 1.00 20.90 87 PRO B O 1
ATOM 7515 N N . SER B 1 99 ? 33.414 68.274 24.260 1.00 19.35 88 SER B N 1
ATOM 7516 C CA . SER B 1 99 ? 32.553 68.539 23.114 1.00 18.18 88 SER B CA 1
ATOM 7517 C C . SER B 1 99 ? 31.216 69.149 23.542 1.00 18.55 88 SER B C 1
ATOM 7518 O O . SER B 1 99 ? 30.671 70.016 22.847 1.00 20.94 88 SER B O 1
ATOM 7526 N N . LEU B 1 100 ? 30.687 68.702 24.677 1.00 17.45 89 LEU B N 1
ATOM 7527 C CA . LEU B 1 100 ? 29.426 69.233 25.181 1.00 18.41 89 LEU B CA 1
ATOM 7528 C C . LEU B 1 100 ? 29.560 70.740 25.376 1.00 20.39 89 LEU B C 1
ATOM 7529 O O . LEU B 1 100 ? 28.719 71.500 24.951 1.00 21.46 89 LEU B O 1
ATOM 7545 N N . PHE B 1 101 ? 30.646 71.169 25.994 1.00 20.06 90 PHE B N 1
ATOM 7546 C CA . PHE B 1 101 ? 30.788 72.580 26.288 1.00 21.01 90 PHE B CA 1
ATOM 7547 C C . PHE B 1 101 ? 31.179 73.388 25.053 1.00 22.46 90 PHE B C 1
ATOM 7548 O O . PHE B 1 101 ? 30.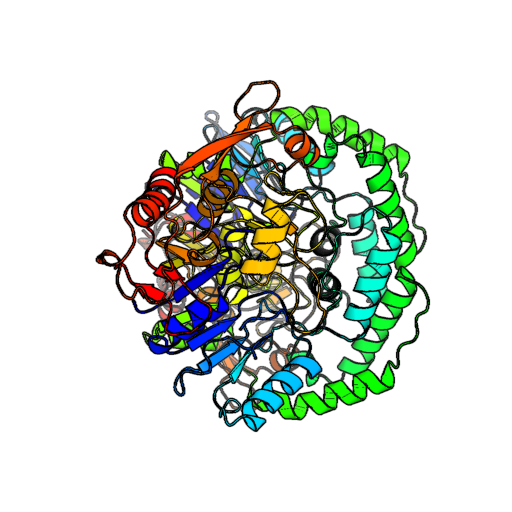769 74.540 24.912 1.00 23.56 90 PHE B O 1
ATOM 7565 N N . ASN B 1 102 ? 31.926 72.791 24.132 1.00 23.63 91 ASN B N 1
ATOM 7566 C CA . ASN B 1 102 ? 32.209 73.488 22.885 1.00 26.64 91 ASN B CA 1
ATOM 7567 C C . ASN B 1 102 ? 30.881 73.803 22.196 1.00 24.69 91 ASN B C 1
ATOM 7568 O O . ASN B 1 102 ? 30.637 74.930 21.765 1.00 24.43 91 ASN B O 1
ATOM 7579 N N . GLU B 1 103 ? 30.002 72.804 22.161 1.00 24.25 92 GLU B N 1
ATOM 7580 C CA . GLU B 1 103 ? 28.665 72.943 21.591 1.00 24.86 92 GLU B CA 1
ATOM 7581 C C . GLU B 1 103 ? 27.844 74.018 22.326 1.00 26.65 92 GLU B C 1
ATOM 7582 O O . GLU B 1 103 ? 27.228 74.899 21.707 1.00 27.25 92 GLU B O 1
ATOM 7594 N N . LEU B 1 104 ? 27.850 73.953 23.652 1.00 26.66 93 LEU B N 1
ATOM 7595 C CA . LEU B 1 104 ? 27.073 74.870 24.471 1.00 27.60 93 LEU B CA 1
ATOM 7596 C C . LEU B 1 104 ? 27.584 76.294 24.311 1.00 28.50 93 LEU B C 1
ATOM 7597 O O . LEU B 1 104 ? 26.805 77.238 24.106 1.00 30.68 93 LEU B O 1
ATOM 7613 N N . ASP B 1 105 ? 28.897 76.448 24.405 1.00 29.46 94 ASP B N 1
ATOM 7614 C CA . ASP B 1 105 ? 29.480 77.782 24.378 1.00 30.80 94 ASP B CA 1
ATOM 7615 C C . ASP B 1 105 ? 29.261 78.430 23.025 1.00 33.67 94 ASP B C 1
ATOM 7616 O O . ASP B 1 105 ? 29.076 79.642 22.939 1.00 36.01 94 ASP B O 1
ATOM 7625 N N . THR B 1 106 ? 29.263 77.625 21.973 1.00 31.67 95 THR B N 1
ATOM 7626 C CA . THR B 1 106 ? 28.996 78.147 20.646 1.00 33.62 95 THR B CA 1
ATOM 7627 C C . THR B 1 106 ? 27.539 78.628 20.544 1.00 34.98 95 THR B C 1
ATOM 7628 O O . THR B 1 106 ? 27.294 79.739 20.103 1.00 37.36 95 THR B O 1
ATOM 7639 N N . LEU B 1 107 ? 26.577 77.817 20.982 1.00 33.66 96 LEU B N 1
ATOM 7640 C CA . LEU B 1 107 ? 25.175 78.235 20.958 1.00 35.50 96 LEU B CA 1
ATOM 7641 C C . LEU B 1 107 ? 24.935 79.548 21.703 1.00 37.23 96 LEU B C 1
ATOM 7642 O O . LEU B 1 107 ? 24.157 80.402 21.263 1.00 37.73 96 LEU B O 1
ATOM 7658 N N . GLU B 1 108 ? 25.602 79.696 22.841 1.00 37.86 97 GLU B N 1
ATOM 7659 C CA . GLU B 1 108 ? 25.455 80.884 23.663 1.00 39.29 97 GLU B CA 1
ATOM 7660 C C . GLU B 1 108 ? 26.055 82.091 22.958 1.00 42.00 97 GLU B C 1
ATOM 7661 O O . GLU B 1 108 ? 25.457 83.174 22.942 1.00 42.72 97 GLU B O 1
ATOM 7673 N N . ARG B 1 109 ? 27.228 81.881 22.366 1.00 41.62 98 ARG B N 1
ATOM 7674 C CA . ARG B 1 109 ? 27.917 82.907 21.582 1.00 43.10 98 ARG B CA 1
ATOM 7675 C C . ARG B 1 109 ? 27.021 83.404 20.447 1.00 44.73 98 ARG B C 1
ATOM 7676 O O . ARG B 1 109 ? 27.070 84.581 20.076 1.00 47.76 98 ARG B O 1
ATOM 7697 N N . LYS B 1 110 ? 26.190 82.514 19.910 1.00 43.95 99 LYS B N 1
ATOM 7698 C CA . LYS B 1 110 ? 25.255 82.886 18.852 1.00 44.33 99 LYS B CA 1
ATOM 7699 C C . LYS B 1 110 ? 24.051 83.649 19.402 1.00 44.12 99 LYS B C 1
ATOM 7700 O O . LYS B 1 110 ? 23.319 84.273 18.637 1.00 47.23 99 LYS B O 1
ATOM 7719 N N . GLY B 1 111 ? 23.855 83.611 20.716 1.00 41.39 100 GLY B N 1
ATOM 7720 C CA . GLY B 1 111 ? 22.781 84.355 21.358 1.00 39.95 100 GLY B CA 1
ATOM 7721 C C . GLY B 1 111 ? 21.706 83.497 22.020 1.00 39.17 100 GLY B C 1
ATOM 7722 O O . GLY B 1 111 ? 20.757 84.029 22.602 1.00 40.64 100 GLY B O 1
ATOM 7726 N N . LEU B 1 112 ? 21.843 82.177 21.953 1.00 36.44 101 LEU B N 1
ATOM 7727 C CA . LEU B 1 112 ? 20.847 81.294 22.543 1.00 36.82 101 LEU B CA 1
ATOM 7728 C C . LEU B 1 112 ? 21.139 81.058 24.027 1.00 36.57 101 LEU B C 1
ATOM 7729 O O . LEU B 1 112 ? 22.219 80.598 24.384 1.00 38.61 101 LEU B O 1
ATOM 7745 N N . LYS B 1 113 ? 20.178 81.369 24.890 1.00 34.88 102 LYS B N 1
ATOM 7746 C CA . LYS B 1 113 ? 20.350 81.163 26.326 1.00 36.78 102 LYS B CA 1
ATOM 7747 C C . LYS B 1 113 ? 20.026 79.713 26.646 1.00 35.31 102 LYS B C 1
ATOM 7748 O O . LYS B 1 113 ? 18.856 79.339 26.691 1.00 36.34 102 LYS B O 1
ATOM 7767 N N . VAL B 1 114 ? 21.064 78.908 26.860 1.00 32.51 103 VAL B N 1
ATOM 7768 C CA . VAL B 1 114 ? 20.916 77.463 27.026 1.00 33.12 103 VAL B CA 1
ATOM 7769 C C . VAL B 1 114 ? 21.236 77.014 28.441 1.00 31.99 103 VAL B C 1
ATOM 7770 O O . VAL B 1 114 ? 20.582 76.115 28.979 1.00 31.42 103 VAL B O 1
ATOM 7783 N N . ALA B 1 115 ? 22.238 77.648 29.037 1.00 35.29 104 ALA B N 1
ATOM 7784 C CA . ALA B 1 115 ? 22.849 77.171 30.278 1.00 36.93 104 ALA B CA 1
ATOM 7785 C C . ALA B 1 115 ? 21.855 76.911 31.416 1.00 39.84 104 ALA B C 1
ATOM 7786 O O . ALA B 1 115 ? 22.035 75.961 32.176 1.00 44.45 104 ALA B O 1
ATOM 7793 N N . GLY B 1 116 ? 20.814 77.730 31.538 1.00 35.08 105 GLY B N 1
ATOM 7794 C CA . GLY B 1 116 ? 19.823 77.534 32.590 1.00 31.10 105 GLY B CA 1
ATOM 7795 C C . GLY B 1 116 ? 18.728 76.536 32.243 1.00 29.27 105 GLY B C 1
ATOM 7796 O O . GLY B 1 116 ? 17.809 76.311 33.030 1.00 30.47 105 GLY B O 1
ATOM 7800 N N . ARG B 1 117 ? 18.831 75.931 31.064 1.00 25.59 106 ARG B N 1
ATOM 7801 C CA . ARG B 1 117 ? 17.755 75.122 30.507 1.00 25.07 106 ARG B CA 1
ATOM 7802 C C . ARG B 1 117 ? 18.224 73.732 30.146 1.00 21.78 106 ARG B C 1
ATOM 7803 O O . ARG B 1 117 ? 17.586 73.054 29.342 1.00 24.67 106 ARG B O 1
ATOM 7824 N N . LEU B 1 118 ? 19.358 73.329 30.699 1.00 20.30 107 LEU B N 1
ATOM 7825 C CA . LEU B 1 118 ? 19.977 72.065 30.340 1.00 19.22 107 LEU B CA 1
ATOM 7826 C C . LEU B 1 118 ? 20.248 71.240 31.576 1.00 18.04 107 LEU B C 1
ATOM 7827 O O . LEU B 1 118 ? 20.900 71.728 32.511 1.00 19.07 107 LEU B O 1
ATOM 7843 N N . LEU B 1 119 ? 19.748 70.006 31.566 1.00 17.45 108 LEU B N 1
ATOM 7844 C CA . LEU B 1 119 ? 19.953 69.069 32.659 1.00 15.24 108 LEU B CA 1
ATOM 7845 C C . LEU B 1 119 ? 20.577 67.789 32.125 1.00 14.49 108 LEU B C 1
ATOM 7846 O O . LEU B 1 119 ? 20.210 67.310 31.057 1.00 16.21 108 LEU B O 1
ATOM 7862 N N . VAL B 1 120 ? 21.528 67.255 32.882 1.00 14.56 109 VAL B N 1
ATOM 7863 C CA . VAL B 1 120 ? 22.300 66.086 32.497 1.00 15.63 109 VAL B CA 1
ATOM 7864 C C . VAL B 1 120 ? 22.240 65.047 33.603 1.00 14.42 109 VAL B C 1
ATOM 7865 O O . VAL B 1 120 ? 22.579 65.319 34.760 1.00 14.09 109 VAL B O 1
ATOM 7878 N N . SER B 1 121 ? 21.824 63.846 33.250 1.00 13.13 110 SER B N 1
ATOM 7879 C CA . SER B 1 121 ? 21.778 62.752 34.202 1.00 12.41 110 SER B CA 1
ATOM 7880 C C . SER B 1 121 ? 23.140 62.420 34.796 1.00 14.67 110 SER B C 1
ATOM 7881 O O . SER B 1 121 ? 24.117 62.276 34.075 1.00 13.08 110 SER B O 1
ATOM 7889 N N . ASP B 1 122 ? 23.196 62.264 36.113 1.00 14.10 111 ASP B N 1
ATOM 7890 C CA . ASP B 1 122 ? 24.460 61.936 36.738 1.00 12.43 111 ASP B CA 1
ATOM 7891 C C . ASP B 1 122 ? 24.879 60.482 36.480 1.00 12.26 111 ASP B C 1
ATOM 7892 O O . ASP B 1 122 ? 25.963 60.080 36.878 1.00 12.38 111 ASP B O 1
ATOM 7901 N N . ARG B 1 123 ? 24.044 59.724 35.766 1.00 12.81 112 ARG B N 1
ATOM 7902 C CA . ARG B 1 123 ? 24.375 58.350 35.404 1.00 11.54 112 ARG B CA 1
ATOM 7903 C C . ARG B 1 123 ? 24.827 58.182 33.944 1.00 12.17 112 ARG B C 1
ATOM 7904 O O . ARG B 1 123 ? 25.158 57.079 33.520 1.00 12.24 112 ARG B O 1
ATOM 7925 N N . ALA B 1 124 ? 24.855 59.271 33.191 1.00 11.34 113 ALA B N 1
ATOM 7926 C CA . ALA B 1 124 ? 25.363 59.204 31.831 1.00 12.35 113 ALA B CA 1
ATOM 7927 C C . ALA B 1 124 ? 26.845 58.835 31.877 1.00 11.63 113 ALA B C 1
ATOM 7928 O O . ALA B 1 124 ? 27.584 59.253 32.773 1.00 12.79 113 ALA B O 1
ATOM 7935 N N . HIS B 1 125 ? 27.288 58.035 30.915 1.00 12.39 114 HIS B N 1
ATOM 7936 C CA . HIS B 1 125 ? 28.697 57.664 30.827 1.00 11.12 114 HIS B CA 1
ATOM 7937 C C . HIS B 1 125 ? 29.541 58.712 30.113 1.00 12.60 114 HIS B C 1
ATOM 7938 O O . HIS B 1 125 ? 29.045 59.488 29.307 1.00 13.06 114 HIS B O 1
ATOM 7951 N N . LEU B 1 126 ? 30.835 58.707 30.434 1.00 11.33 115 LEU B N 1
ATOM 7952 C CA . LEU B 1 126 ? 31.792 59.662 29.911 1.00 10.73 115 LEU B CA 1
ATOM 7953 C C . LEU B 1 126 ? 32.643 59.058 28.796 1.00 11.86 115 LEU B C 1
ATOM 7954 O O . LEU B 1 126 ? 33.295 58.028 28.978 1.00 14.67 115 LEU B O 1
ATOM 7970 N N . VAL B 1 127 ? 32.631 59.719 27.639 1.00 13.10 116 VAL B N 1
ATOM 7971 C CA . VAL B 1 127 ? 33.571 59.414 26.571 1.00 14.01 116 VAL B CA 1
ATOM 7972 C C . VAL B 1 127 ? 34.868 60.153 26.848 1.00 14.91 116 VAL B C 1
ATOM 7973 O O . VAL B 1 127 ? 34.864 61.368 27.056 1.00 16.96 116 VAL B O 1
ATOM 7986 N N . MET B 1 128 ? 35.964 59.398 26.872 1.00 16.01 117 MET B N 1
ATOM 7987 C CA . MET B 1 128 ? 37.295 59.951 27.077 1.00 15.97 117 MET B CA 1
ATOM 7988 C C . MET B 1 128 ? 38.072 60.086 25.780 1.00 15.35 117 MET B C 1
ATOM 7989 O O . MET B 1 128 ? 37.749 59.454 24.775 1.00 16.15 117 MET B O 1
ATOM 8003 N N . GLY B 1 129 ? 39.124 60.896 25.813 1.00 16.21 118 GLY B N 1
ATOM 8004 C CA . GLY B 1 129 ? 39.969 61.050 24.652 1.00 18.02 118 GLY B CA 1
ATOM 8005 C C . GLY B 1 129 ? 40.507 59.734 24.149 1.00 18.24 118 GLY B C 1
ATOM 8006 O O . GLY B 1 129 ? 40.593 59.509 22.956 1.00 19.66 118 GLY B O 1
ATOM 8010 N N . PHE B 1 130 ? 40.833 58.829 25.053 1.00 16.76 119 PHE B N 1
ATOM 8011 C CA . PHE B 1 130 ? 41.435 57.584 24.618 1.00 16.14 119 PHE B CA 1
ATOM 8012 C C . PHE B 1 130 ? 40.410 56.662 23.971 1.00 15.81 119 PHE B C 1
ATOM 8013 O O . PHE B 1 130 ? 40.780 55.772 23.210 1.00 17.24 119 PHE B O 1
ATOM 8030 N N . HIS B 1 131 ? 39.128 56.878 24.251 1.00 16.22 120 HIS B N 1
ATOM 8031 C CA . HIS B 1 131 ? 38.081 56.117 23.565 1.00 14.86 120 HIS B CA 1
ATOM 8032 C C . HIS B 1 131 ? 38.078 56.449 22.078 1.00 15.55 120 HIS B C 1
ATOM 8033 O O . HIS B 1 131 ? 37.888 55.571 21.227 1.00 15.44 120 HIS B O 1
ATOM 8046 N N . GLN B 1 132 ? 38.270 57.725 21.775 1.00 16.08 121 GLN B N 1
ATOM 8047 C CA . GLN B 1 132 ? 38.286 58.174 20.387 1.00 17.18 121 GLN B CA 1
ATOM 8048 C C . GLN B 1 132 ? 39.506 57.585 19.678 1.00 17.29 121 GLN B C 1
ATOM 8049 O O . GLN B 1 132 ? 39.408 57.130 18.536 1.00 18.65 121 GLN B O 1
ATOM 8063 N N . ILE B 1 133 ? 40.642 57.545 20.363 1.00 16.13 122 ILE B N 1
ATOM 8064 C CA . ILE B 1 133 ? 41.843 56.995 19.752 1.00 14.31 122 ILE B CA 1
ATOM 8065 C C . ILE B 1 133 ? 41.701 55.499 19.459 1.00 14.15 122 ILE B C 1
ATOM 8066 O O . ILE B 1 133 ? 42.038 55.046 18.366 1.00 16.20 122 ILE B O 1
ATOM 8082 N N . VAL B 1 134 ? 41.245 54.720 20.430 1.00 13.93 123 VAL B N 1
ATOM 8083 C CA . VAL B 1 134 ? 41.198 53.269 20.215 1.00 14.70 123 VAL B CA 1
ATOM 8084 C C . VAL B 1 134 ? 40.074 52.849 19.261 1.00 14.03 123 VAL B C 1
ATOM 8085 O O . VAL B 1 134 ? 40.122 51.755 18.681 1.00 15.64 123 VAL B O 1
ATOM 8098 N N . ASP B 1 135 ? 39.068 53.707 19.100 1.00 12.90 124 ASP B N 1
ATOM 8099 C CA . ASP B 1 135 ? 38.040 53.522 18.080 1.00 13.77 124 ASP B CA 1
ATOM 8100 C C . ASP B 1 135 ? 38.742 53.405 16.728 1.00 15.13 124 ASP B C 1
ATOM 8101 O O . ASP B 1 135 ? 38.551 52.434 15.976 1.00 14.70 124 ASP B O 1
ATOM 8110 N N . GLY B 1 136 ? 39.579 54.390 16.424 1.00 16.51 125 GLY B N 1
ATOM 8111 C CA . GLY B 1 136 ? 40.367 54.346 15.210 1.00 18.83 125 GLY B CA 1
ATOM 8112 C C . GLY B 1 136 ? 41.361 53.195 15.176 1.00 19.56 125 GLY B C 1
ATOM 8113 O O . GLY B 1 136 ? 41.540 52.549 14.136 1.00 19.64 125 GLY B O 1
ATOM 8117 N N . LEU B 1 137 ? 42.022 52.913 16.293 1.00 18.40 126 LEU B N 1
ATOM 8118 C CA . LEU B 1 137 ? 43.010 51.824 16.288 1.00 19.51 126 LEU B CA 1
ATOM 8119 C C . LEU B 1 137 ? 42.340 50.492 15.972 1.00 21.10 126 LEU B C 1
ATOM 8120 O O . LEU B 1 137 ? 42.880 49.679 15.224 1.00 22.85 126 LEU B O 1
ATOM 8136 N N . LYS B 1 138 ? 41.149 50.266 16.519 1.00 18.95 127 LYS B N 1
ATOM 8137 C CA . LYS B 1 138 ? 40.440 49.022 16.252 1.00 18.33 127 LYS B CA 1
ATOM 8138 C C . LYS B 1 138 ? 40.034 48.951 14.785 1.00 18.57 127 LYS B C 1
ATOM 8139 O O . LYS B 1 138 ? 40.123 47.899 14.143 1.00 21.44 127 LYS B O 1
ATOM 8158 N N . GLU B 1 139 ? 39.588 50.080 14.253 1.00 19.07 128 GLU B N 1
ATOM 8159 C CA . GLU B 1 139 ? 39.165 50.129 12.863 1.00 20.45 128 GLU B CA 1
ATOM 8160 C C . GLU B 1 139 ? 40.334 49.777 11.950 1.00 23.52 128 GLU B C 1
ATOM 8161 O O . GLU B 1 139 ? 40.165 49.041 10.970 1.00 25.59 128 GLU B O 1
ATOM 8173 N N . VAL B 1 140 ? 41.530 50.260 12.285 1.00 24.08 129 VAL B N 1
ATOM 8174 C CA . VAL B 1 140 ? 42.718 49.894 11.516 1.00 27.49 129 VAL B CA 1
ATOM 8175 C C . VAL B 1 140 ? 43.028 48.407 11.686 1.00 32.16 129 VAL B C 1
ATOM 8176 O O . VAL B 1 140 ? 43.323 47.708 10.708 1.00 33.74 129 VAL B O 1
ATOM 8189 N N . GLU B 1 141 ? 42.935 47.923 12.920 1.00 32.99 130 GLU B N 1
ATOM 8190 C CA . GLU B 1 141 ? 43.191 46.517 13.219 1.00 35.13 130 GLU B CA 1
ATOM 8191 C C . GLU B 1 141 ? 42.259 45.607 12.408 1.00 34.92 130 GLU B C 1
ATOM 8192 O O . GLU B 1 141 ? 42.622 44.481 12.064 1.00 36.51 130 GLU B O 1
ATOM 8204 N N . LEU B 1 142 ? 41.066 46.101 12.081 1.00 34.28 131 LEU B N 1
ATOM 8205 C CA . LEU B 1 142 ? 40.098 45.299 11.334 1.00 34.89 131 LEU B CA 1
ATOM 8206 C C . LEU B 1 142 ? 40.401 45.224 9.841 1.00 38.35 131 LEU B C 1
ATOM 8207 O O . LEU B 1 142 ? 39.946 44.301 9.169 1.00 39.44 131 LEU B O 1
ATOM 8223 N N . GLY B 1 143 ? 41.139 46.201 9.321 1.00 41.04 132 GLY B N 1
ATOM 8224 C CA . GLY B 1 143 ? 41.486 46.216 7.910 1.00 41.89 132 GLY B CA 1
ATOM 8225 C C . GLY B 1 143 ? 40.253 46.299 7.032 1.00 41.20 132 GLY B C 1
ATOM 8226 O O . GLY B 1 143 ? 39.444 47.215 7.160 1.00 40.91 132 GLY B O 1
ATOM 8230 N N . GLY B 1 144 ? 40.100 45.335 6.133 1.00 41.64 133 GLY B N 1
ATOM 8231 C CA . GLY B 1 144 ? 38.978 45.344 5.214 1.00 41.20 133 GLY B CA 1
ATOM 8232 C C . GLY B 1 144 ? 37.644 45.136 5.911 1.00 40.38 133 GLY B C 1
ATOM 8233 O O . GLY B 1 144 ? 36.587 45.431 5.348 1.00 40.70 133 GLY B O 1
ATOM 8237 N N . SER B 1 145 ? 37.689 44.624 7.135 1.00 38.05 134 SER B N 1
ATOM 8238 C CA . SER B 1 145 ? 36.467 44.317 7.878 1.00 38.62 134 SER B CA 1
ATOM 8239 C C . SER B 1 145 ? 36.025 45.467 8.786 1.00 31.53 134 SER B C 1
ATOM 8240 O O . SER B 1 145 ? 35.200 45.273 9.682 1.00 33.40 134 SER B O 1
ATOM 8248 N N . SER B 1 146 ? 36.564 46.660 8.559 1.00 27.68 135 SER B N 1
ATOM 8249 C CA . SER B 1 146 ? 36.225 47.799 9.410 1.00 23.87 135 SER B CA 1
ATOM 8250 C C . SER B 1 146 ? 34.752 48.166 9.264 1.00 21.47 135 SER B C 1
ATOM 8251 O O . SER B 1 146 ? 34.134 47.978 8.207 1.00 23.82 135 SER B O 1
ATOM 8259 N N . ILE B 1 147 ? 34.192 48.691 10.343 1.00 17.59 136 ILE B N 1
ATOM 8260 C CA . ILE B 1 147 ? 32.793 49.056 10.394 1.00 18.40 136 ILE B CA 1
ATOM 8261 C C . ILE B 1 147 ? 32.525 50.379 9.695 1.00 17.45 136 ILE B C 1
ATOM 8262 O O . ILE B 1 147 ? 31.442 50.601 9.173 1.00 18.30 136 ILE B O 1
ATOM 8278 N N . GLY B 1 148 ? 33.511 51.271 9.708 1.00 17.00 137 GLY B N 1
ATOM 8279 C CA . GLY B 1 148 ? 33.306 52.631 9.250 1.00 17.08 137 GLY B CA 1
ATOM 8280 C C . GLY B 1 148 ? 32.700 53.502 10.341 1.00 16.91 137 GLY B C 1
ATOM 8281 O O . GLY B 1 148 ? 31.803 54.307 10.085 1.00 16.58 137 GLY B O 1
ATOM 8285 N N . THR B 1 149 ? 33.189 53.348 11.570 1.00 16.14 138 THR B N 1
ATOM 8286 C CA . THR B 1 149 ? 32.668 54.152 12.680 1.00 15.59 138 THR B CA 1
ATOM 8287 C C . THR B 1 149 ? 33.026 55.627 12.470 1.00 16.97 138 THR B C 1
ATOM 8288 O O . THR B 1 149 ? 33.886 55.967 11.639 1.00 18.71 138 THR B O 1
ATOM 8299 N N . THR B 1 150 ? 32.371 56.481 13.249 1.00 15.70 139 THR B N 1
ATOM 8300 C CA . THR B 1 150 ? 32.594 57.922 13.168 1.00 17.71 139 THR B CA 1
ATOM 8301 C C . THR B 1 150 ? 33.858 58.338 13.926 1.00 17.61 139 THR B C 1
ATOM 8302 O O . THR B 1 150 ? 34.221 59.519 13.947 1.00 19.36 139 THR B O 1
ATOM 8313 N N . ARG B 1 151 ? 34.525 57.364 14.541 1.00 16.95 140 ARG B N 1
ATOM 8314 C CA . ARG B 1 151 ? 35.776 57.621 15.268 1.00 19.58 140 ARG B CA 1
ATOM 8315 C C . ARG B 1 151 ? 35.612 58.607 16.425 1.00 18.84 140 ARG B C 1
ATOM 8316 O O . ARG B 1 151 ? 36.557 59.312 16.776 1.00 21.45 140 ARG B O 1
ATOM 8337 N N . LYS B 1 152 ? 34.420 58.660 17.011 1.00 16.06 141 LYS B N 1
ATOM 8338 C CA . LYS B 1 152 ? 34.147 59.550 18.139 1.00 16.33 141 LYS B CA 1
ATOM 8339 C C . LYS B 1 152 ? 34.181 58.833 19.480 1.00 15.40 141 LYS B C 1
ATOM 8340 O O . LYS B 1 152 ? 33.828 59.409 20.520 1.00 17.20 141 LYS B O 1
ATOM 8359 N N . GLY B 1 153 ? 34.607 57.579 19.458 1.00 13.60 142 GLY B N 1
ATOM 8360 C CA . GLY B 1 153 ? 34.797 56.816 20.677 1.00 13.76 142 GLY B CA 1
ATOM 8361 C C . GLY B 1 153 ? 33.529 56.225 21.256 1.00 13.91 142 GLY B C 1
ATOM 8362 O O . GLY B 1 153 ? 33.527 55.791 22.408 1.00 14.09 142 GLY B O 1
ATOM 8366 N N . ILE B 1 154 ? 32.463 56.177 20.465 1.00 12.19 143 ILE B N 1
ATOM 8367 C CA . ILE B 1 154 ? 31.163 55.759 20.986 1.00 11.87 143 ILE B CA 1
ATOM 8368 C C . ILE B 1 154 ? 31.189 54.285 21.349 1.00 12.40 143 ILE B C 1
ATOM 8369 O O . ILE B 1 154 ? 30.752 53.899 22.446 1.00 13.64 143 ILE B O 1
ATOM 8385 N N . GLY B 1 155 ? 31.694 53.453 20.452 1.00 11.63 144 GLY B N 1
ATOM 8386 C CA . GLY B 1 155 ? 31.764 52.030 20.735 1.00 10.73 144 GLY B CA 1
ATOM 8387 C C . GLY B 1 155 ? 32.612 51.710 21.957 1.00 11.74 144 GLY B C 1
ATOM 8388 O O . GLY B 1 155 ? 32.163 50.980 22.856 1.00 12.03 144 GLY B O 1
ATOM 8392 N N . PRO B 1 156 ? 33.844 52.244 22.000 1.00 12.25 145 PRO B N 1
ATOM 8393 C CA . PRO B 1 156 ? 34.685 52.001 23.173 1.00 10.85 145 PRO B CA 1
ATOM 8394 C C . PRO B 1 156 ? 34.050 52.474 24.475 1.00 10.62 145 PRO B C 1
ATOM 8395 O O . PRO B 1 156 ? 34.223 51.793 25.494 1.00 12.18 145 PRO B O 1
ATOM 8406 N N . ALA B 1 157 ? 33.303 53.571 24.454 1.00 11.77 146 ALA B N 1
ATOM 8407 C CA . ALA B 1 157 ? 32.637 54.036 25.664 1.00 12.33 146 ALA B CA 1
ATOM 8408 C C . ALA B 1 157 ? 31.537 53.062 26.084 1.00 11.55 146 ALA B C 1
ATOM 8409 O O . ALA B 1 157 ? 31.379 52.789 27.278 1.00 11.63 146 ALA B O 1
ATOM 8416 N N . TYR B 1 158 ? 30.770 52.545 25.125 1.00 11.92 147 TYR B N 1
ATOM 8417 C CA . TYR B 1 158 ? 29.702 51.587 25.457 1.00 11.76 147 TYR B CA 1
ATOM 8418 C C . TYR B 1 158 ? 30.284 50.233 25.875 1.00 10.53 147 TYR B C 1
ATOM 8419 O O . TYR B 1 158 ? 29.669 49.521 26.681 1.00 11.19 147 TYR B O 1
ATOM 8437 N N . SER B 1 159 ? 31.455 49.862 25.359 1.00 11.05 148 SER B N 1
ATOM 8438 C CA . SER B 1 159 ? 32.089 48.617 25.755 1.00 11.77 148 SER B CA 1
ATOM 8439 C C . SER B 1 159 ? 32.598 48.743 27.192 1.00 12.98 148 SER B C 1
ATOM 8440 O O . SER B 1 159 ? 32.466 47.809 27.985 1.00 13.22 148 SER B O 1
ATOM 8448 N N . SER B 1 160 ? 33.173 49.897 27.528 1.00 11.20 149 SER B N 1
ATOM 8449 C CA . SER B 1 160 ? 33.629 50.135 28.915 1.00 12.82 149 SER B CA 1
ATOM 8450 C C . SER B 1 160 ? 32.444 50.142 29.870 1.00 11.13 149 SER B C 1
ATOM 8451 O O . SER B 1 160 ? 32.550 49.691 31.016 1.00 12.53 149 SER B O 1
ATOM 8459 N N . LYS B 1 161 ? 31.321 50.675 29.404 1.00 10.50 150 LYS B N 1
ATOM 8460 C CA . LYS B 1 161 ? 30.088 50.662 30.195 1.00 10.00 150 LYS B CA 1
ATOM 8461 C C . LYS B 1 161 ? 29.664 49.233 30.497 1.00 11.92 150 LYS B C 1
ATOM 8462 O O . LYS B 1 161 ? 29.423 48.905 31.655 1.00 11.68 150 LYS B O 1
ATOM 8481 N N . ALA B 1 162 ? 29.560 48.396 29.470 1.00 11.61 151 ALA B N 1
ATOM 8482 C CA . ALA B 1 162 ? 29.196 47.001 29.665 1.00 11.70 151 ALA B CA 1
ATOM 8483 C C . ALA B 1 162 ? 30.170 46.294 30.614 1.00 11.46 151 ALA B C 1
ATOM 8484 O O . ALA B 1 162 ? 29.773 45.459 31.429 1.00 13.23 151 ALA B O 1
ATOM 8491 N N . SER B 1 163 ? 31.451 46.611 30.496 1.00 11.98 152 SER B N 1
ATOM 8492 C CA . SER B 1 163 ? 32.454 46.009 31.376 1.00 13.64 152 SER B CA 1
ATOM 8493 C C . SER B 1 163 ? 32.327 46.454 32.817 1.00 12.91 152 SER B C 1
ATOM 8494 O O . SER B 1 163 ? 32.812 45.768 33.723 1.00 14.62 152 SER B O 1
ATOM 8502 N N . ARG B 1 164 ? 31.699 47.610 32.990 1.00 13.62 153 ARG B N 1
ATOM 8503 C CA . ARG B 1 164 ? 31.516 48.328 34.263 1.00 13.42 153 ARG B CA 1
ATOM 8504 C C . ARG B 1 164 ? 32.833 48.931 34.759 1.00 13.41 153 ARG B C 1
ATOM 8505 O O . ARG B 1 164 ? 32.968 49.285 35.926 1.00 14.77 153 ARG B O 1
ATOM 8526 N N . SER B 1 165 ? 33.784 49.087 33.847 1.00 14.55 154 SER B N 1
ATOM 8527 C CA . SER B 1 165 ? 34.983 49.876 34.123 1.00 16.52 154 SER B CA 1
ATOM 8528 C C . SER B 1 165 ? 34.806 51.342 33.729 1.00 13.39 154 SER B C 1
ATOM 8529 O O . SER B 1 165 ? 35.600 52.185 34.110 1.00 14.53 154 SER B O 1
ATOM 8537 N N . GLY B 1 166 ? 33.778 51.639 32.944 1.00 11.70 155 GLY B N 1
ATOM 8538 C CA . GLY B 1 166 ? 33.541 52.994 32.478 1.00 12.29 155 GLY B CA 1
ATOM 8539 C C . GLY B 1 166 ? 33.236 53.976 33.588 1.00 12.53 155 GLY B C 1
ATOM 8540 O O . GLY B 1 166 ? 32.779 53.579 34.664 1.00 12.83 155 GLY B O 1
ATOM 8544 N N . LEU B 1 167 ? 33.483 55.261 33.319 1.00 12.22 156 LEU B N 1
ATOM 8545 C CA . LEU B 1 167 ? 33.238 56.323 34.284 1.00 11.54 156 LEU B CA 1
ATOM 8546 C C . LEU B 1 167 ? 31.996 57.098 33.869 1.00 12.62 156 LEU B C 1
ATOM 8547 O O . LEU B 1 167 ? 31.704 57.234 32.672 1.00 14.02 156 LEU B O 1
ATOM 8563 N N . ARG B 1 168 ? 31.276 57.601 34.864 1.00 11.75 157 ARG B N 1
ATOM 8564 C CA . ARG B 1 168 ? 29.992 58.246 34.667 1.00 12.48 157 ARG B CA 1
ATOM 8565 C C . ARG B 1 168 ? 30.107 59.674 35.191 1.00 12.57 157 ARG B C 1
ATOM 8566 O O . ARG B 1 168 ? 31.088 60.048 35.831 1.00 11.98 157 ARG B O 1
ATOM 8587 N N . VAL B 1 169 ? 29.111 60.488 34.884 1.00 12.41 158 VAL B N 1
ATOM 8588 C CA . VAL B 1 169 ? 29.119 61.893 35.255 1.00 12.38 158 VAL B CA 1
ATOM 8589 C C . VAL B 1 169 ? 29.434 62.085 36.754 1.00 11.85 158 VAL B C 1
ATOM 8590 O O . VAL B 1 169 ? 30.232 62.959 37.112 1.00 15.07 158 VAL B O 1
ATOM 8603 N N . HIS B 1 170 ? 28.835 61.281 37.645 1.00 12.48 159 HIS B N 1
ATOM 8604 C CA . HIS B 1 170 ? 29.086 61.469 39.076 1.00 13.36 159 HIS B CA 1
ATOM 8605 C C . HIS B 1 170 ? 30.560 61.242 39.448 1.00 13.50 159 HIS B C 1
ATOM 8606 O O . HIS B 1 170 ? 31.065 61.820 40.434 1.00 14.56 159 HIS B O 1
ATOM 8619 N N . HIS B 1 171 ? 31.269 60.433 38.664 1.00 13.97 160 HIS B N 1
ATOM 8620 C CA . HIS B 1 171 ? 32.683 60.198 38.948 1.00 13.94 160 HIS B CA 1
ATOM 8621 C C . HIS B 1 171 ? 33.525 61.456 38.801 1.00 13.81 160 HIS B C 1
ATOM 8622 O O . HIS B 1 171 ? 34.627 61.513 39.346 1.00 14.75 160 HIS B O 1
ATOM 8635 N N . LEU B 1 172 ? 33.028 62.471 38.096 1.00 14.88 161 LEU B N 1
ATOM 8636 C CA . LEU B 1 172 ? 33.785 63.713 37.953 1.00 15.09 161 LEU B CA 1
ATOM 8637 C C . LEU B 1 172 ? 34.028 64.421 39.285 1.00 15.79 161 LEU B C 1
ATOM 8638 O O . LEU B 1 172 ? 34.874 65.312 39.355 1.00 19.50 161 LEU B O 1
ATOM 8654 N N . PHE B 1 173 ? 33.286 64.043 40.329 1.00 15.95 162 PHE B N 1
ATOM 8655 C CA . PHE B 1 173 ? 33.423 64.652 41.651 1.00 16.89 162 PHE B CA 1
ATOM 8656 C C . PHE B 1 173 ? 33.967 63.665 42.674 1.00 19.11 162 PHE B C 1
ATOM 8657 O O . PHE B 1 173 ? 34.002 63.946 43.867 1.00 23.75 162 PHE B O 1
ATOM 8674 N N . ASP B 1 174 ? 34.433 62.531 42.170 1.00 17.18 163 ASP B N 1
ATOM 8675 C CA . ASP B 1 174 ? 34.945 61.420 42.960 1.00 15.87 163 ASP B CA 1
ATOM 8676 C C . ASP B 1 174 ? 36.465 61.524 43.042 1.00 16.01 163 ASP B C 1
ATOM 8677 O O . ASP B 1 174 ? 37.119 61.630 42.021 1.00 17.76 163 ASP B O 1
ATOM 8686 N N . PRO B 1 175 ? 37.037 61.522 44.258 1.00 17.75 164 PRO B N 1
ATOM 8687 C CA . PRO B 1 175 ? 38.493 61.701 44.345 1.00 18.42 164 PRO B CA 1
ATOM 8688 C C . PRO B 1 175 ? 39.289 60.574 43.683 1.00 18.42 164 PRO B C 1
ATOM 8689 O O . PRO B 1 175 ? 40.478 60.750 43.430 1.00 18.46 164 PRO B O 1
ATOM 8700 N N . THR B 1 176 ? 38.641 59.442 43.401 1.00 17.26 165 THR B N 1
ATOM 8701 C CA . THR B 1 176 ? 39.315 58.327 42.742 1.00 17.80 165 THR B CA 1
ATOM 8702 C C . THR B 1 176 ? 39.276 58.417 41.219 1.00 18.07 165 THR B C 1
ATOM 8703 O O . THR B 1 176 ? 39.779 57.514 40.549 1.00 19.54 165 THR B O 1
ATOM 8714 N N . PHE B 1 177 ? 38.695 59.483 40.669 1.00 17.31 166 PHE B N 1
ATOM 8715 C CA . PHE B 1 177 ? 38.591 59.624 39.210 1.00 16.06 166 PHE B CA 1
ATOM 8716 C C . PHE B 1 177 ? 39.959 59.519 38.544 1.00 16.69 166 PHE B C 1
ATOM 8717 O O . PHE B 1 177 ? 40.129 58.749 37.604 1.00 17.16 166 PHE B O 1
ATOM 8734 N N . PRO B 1 178 ? 40.959 60.255 39.041 1.00 17.07 167 PRO B N 1
ATOM 8735 C CA . PRO B 1 178 ? 42.260 60.128 38.370 1.00 16.63 167 PRO B CA 1
ATOM 8736 C C . PRO B 1 178 ? 42.836 58.713 38.368 1.00 15.37 167 PRO B C 1
ATOM 8737 O O . PRO B 1 178 ? 43.311 58.261 37.331 1.00 16.39 167 PRO B O 1
ATOM 8748 N N . ALA B 1 179 ? 42.796 58.030 39.504 1.00 17.80 168 ALA B N 1
ATOM 8749 C CA . ALA B 1 179 ? 43.319 56.678 39.576 1.00 17.38 168 ALA B CA 1
ATOM 8750 C C . ALA B 1 179 ? 42.563 55.755 38.637 1.00 16.75 168 ALA B C 1
ATOM 8751 O O . ALA B 1 179 ? 43.163 54.924 37.954 1.00 17.98 168 ALA B O 1
ATOM 8758 N N . LYS B 1 180 ? 41.245 55.898 38.590 1.00 15.62 169 LYS B N 1
ATOM 8759 C CA . LYS B 1 180 ? 40.437 55.033 37.737 1.00 15.43 169 LYS B CA 1
ATOM 8760 C C . LYS B 1 180 ? 40.717 55.337 36.262 1.00 14.73 169 LYS B C 1
ATOM 8761 O O . LYS B 1 180 ? 40.793 54.424 35.436 1.00 16.77 169 LYS B O 1
ATOM 8780 N N . PHE B 1 181 ? 40.871 56.612 35.935 1.00 15.00 170 PHE B N 1
ATOM 8781 C CA . PHE B 1 181 ? 41.212 57.019 34.568 1.00 16.22 170 PHE B CA 1
ATOM 8782 C C . PHE B 1 181 ? 42.566 56.426 34.104 1.00 17.29 170 PHE B C 1
ATOM 8783 O O . PHE B 1 181 ? 42.688 55.893 32.996 1.00 18.09 170 PHE B O 1
ATOM 8800 N N . ARG B 1 182 ? 43.568 56.504 34.969 1.00 16.28 171 ARG B N 1
ATOM 8801 C CA . ARG B 1 182 ? 44.885 55.942 34.671 1.00 16.51 171 ARG B CA 1
ATOM 8802 C C . ARG B 1 182 ? 44.809 54.450 34.394 1.00 18.12 171 ARG B C 1
ATOM 8803 O O . ARG B 1 182 ? 45.452 53.963 33.467 1.00 20.07 171 ARG B O 1
ATOM 8824 N N . LYS B 1 183 ? 44.027 53.725 35.194 1.00 17.99 172 LYS B N 1
ATOM 8825 C CA . LYS B 1 183 ? 43.864 52.289 35.005 1.00 18.60 172 LYS B CA 1
ATOM 8826 C C . LYS B 1 183 ? 43.158 51.991 33.683 1.00 18.44 172 LYS B C 1
ATOM 8827 O O . LYS B 1 183 ? 43.507 51.040 32.989 1.00 19.51 172 LYS B O 1
ATOM 8846 N N . LEU B 1 184 ? 42.173 52.804 33.322 1.00 17.51 173 LEU B N 1
ATOM 8847 C CA . LEU B 1 184 ? 41.497 52.619 32.034 1.00 19.03 173 LEU B CA 1
ATOM 8848 C C . LEU B 1 184 ? 42.488 52.718 30.883 1.00 20.04 173 LEU B C 1
ATOM 8849 O O . LEU B 1 184 ? 42.477 51.877 29.982 1.00 20.66 173 LEU B O 1
ATOM 8865 N N . VAL B 1 185 ? 43.334 53.746 30.917 1.00 19.47 174 VAL B N 1
ATOM 8866 C CA . VAL B 1 185 ? 44.352 53.962 29.890 1.00 20.22 174 VAL B CA 1
ATOM 8867 C C . VAL B 1 185 ? 45.303 52.769 29.832 1.00 19.64 174 VAL B C 1
ATOM 8868 O O . VAL B 1 185 ? 45.674 52.283 28.755 1.00 18.49 174 VAL B O 1
ATOM 8881 N N . GLU B 1 186 ? 45.707 52.298 31.001 1.00 20.46 175 GLU B N 1
ATOM 8882 C CA . GLU B 1 186 ? 46.624 51.173 31.084 1.00 20.72 175 GLU B CA 1
ATOM 8883 C C . GLU B 1 186 ? 46.043 49.951 30.374 1.00 19.22 175 GLU B C 1
ATOM 8884 O O . GLU B 1 186 ? 46.753 49.252 29.644 1.00 17.15 175 GLU B O 1
ATOM 8896 N N . GLY B 1 187 ? 44.740 49.719 30.559 1.00 19.02 176 GLY B N 1
ATOM 8897 C CA . GLY B 1 187 ? 44.057 48.611 29.908 1.00 18.14 176 GLY B CA 1
ATOM 8898 C C . GLY B 1 187 ? 44.018 48.748 28.391 1.00 15.54 176 GLY B C 1
ATOM 8899 O O . GLY B 1 187 ? 44.181 47.768 27.661 1.00 15.10 176 GLY B O 1
ATOM 8903 N N . ARG B 1 188 ? 43.792 49.965 27.902 1.00 15.92 177 ARG B N 1
ATOM 8904 C CA . ARG B 1 188 ? 43.814 50.199 26.462 1.00 15.63 177 ARG B CA 1
ATOM 8905 C C . ARG B 1 188 ? 45.229 49.976 25.884 1.00 16.00 177 ARG B C 1
ATOM 8906 O O . ARG B 1 188 ? 45.383 49.469 24.766 1.00 16.54 177 ARG B O 1
ATOM 8927 N N . PHE B 1 189 ? 46.260 50.378 26.614 1.00 17.96 178 PHE B N 1
ATOM 8928 C CA . PHE B 1 189 ? 47.641 50.102 26.183 1.00 18.32 178 PHE B CA 1
ATOM 8929 C C . PHE B 1 189 ? 47.886 48.601 26.063 1.00 20.03 178 PHE B C 1
ATOM 8930 O O . PHE B 1 189 ? 48.551 48.148 25.123 1.00 21.07 178 PHE B O 1
ATOM 8947 N N . LYS B 1 190 ? 47.371 47.818 27.011 1.00 17.73 179 LYS B N 1
ATOM 8948 C CA . LYS B 1 190 ? 47.527 46.366 26.934 1.00 18.05 179 LYS B CA 1
ATOM 8949 C C . LYS B 1 190 ? 46.912 45.833 25.653 1.00 15.89 179 LYS B C 1
ATOM 8950 O O . LYS B 1 190 ? 47.521 45.035 24.946 1.00 20.30 179 LYS B O 1
ATOM 8969 N N . ARG B 1 191 ? 45.695 46.273 25.363 1.00 17.15 180 ARG B N 1
ATOM 8970 C CA . ARG B 1 191 ? 44.930 45.741 24.238 1.00 18.16 180 ARG B CA 1
ATOM 8971 C C . ARG B 1 191 ? 45.462 46.203 22.887 1.00 19.78 180 ARG B C 1
ATOM 8972 O O . ARG B 1 191 ? 45.524 45.412 21.945 1.00 22.22 180 ARG B O 1
ATOM 8993 N N . TYR B 1 192 ? 45.828 47.478 22.790 1.00 21.98 181 TYR B N 1
ATOM 8994 C CA . TYR B 1 192 ? 46.128 48.079 21.493 1.00 24.63 181 TYR B CA 1
ATOM 8995 C C . TYR B 1 192 ? 47.588 48.487 21.330 1.00 27.39 181 TYR B C 1
ATOM 8996 O O . TYR B 1 192 ? 47.998 48.948 20.255 1.00 30.26 181 TYR B O 1
ATOM 9014 N N . GLY B 1 193 ? 48.374 48.302 22.383 1.00 26.22 182 GLY B N 1
ATOM 9015 C CA . GLY B 1 193 ? 49.741 48.761 22.405 1.00 28.83 182 GLY B CA 1
ATOM 9016 C C . GLY B 1 193 ? 49.830 50.241 22.721 1.00 30.73 182 GLY B C 1
ATOM 9017 O O . GLY B 1 193 ? 48.814 50.936 22.883 1.00 29.04 182 GLY B O 1
ATOM 9021 N N . HIS B 1 194 ? 51.066 50.707 22.827 1.00 33.75 183 HIS B N 1
ATOM 9022 C CA . HIS B 1 194 ? 51.366 52.090 23.137 1.00 36.18 183 HIS B CA 1
ATOM 9023 C C . HIS B 1 194 ? 50.732 53.014 22.119 1.00 30.16 183 HIS B C 1
ATOM 9024 O O . HIS B 1 194 ? 50.741 52.739 20.917 1.00 30.58 183 HIS B O 1
ATOM 9037 N N . PHE B 1 195 ? 50.152 54.099 22.607 1.00 26.15 184 PHE B N 1
ATOM 9038 C CA . PHE B 1 195 ? 49.824 55.203 21.731 1.00 25.45 184 PHE B CA 1
ATOM 9039 C C . PHE B 1 195 ? 50.027 56.497 22.504 1.00 24.04 184 PHE B C 1
ATOM 9040 O O . PHE B 1 195 ? 50.023 56.502 23.735 1.00 24.89 184 PHE B O 1
ATOM 9057 N N . GLU B 1 196 ? 50.253 57.581 21.776 1.00 23.66 185 GLU B N 1
ATOM 9058 C CA . GLU B 1 196 ? 50.512 58.866 22.407 1.00 25.43 185 GLU B CA 1
ATOM 9059 C C . GLU B 1 196 ? 49.231 59.409 22.999 1.00 23.23 185 GLU B C 1
ATOM 9060 O O . GLU B 1 196 ? 48.193 59.474 22.330 1.00 23.92 185 GLU B O 1
ATOM 9072 N N . PHE B 1 197 ? 49.296 59.755 24.280 1.00 23.61 186 PHE B N 1
ATOM 9073 C CA . PHE B 1 197 ? 48.137 60.245 25.007 1.00 24.05 186 PHE B CA 1
ATOM 9074 C C . PHE B 1 197 ? 48.577 60.933 26.283 1.00 24.33 186 PHE B C 1
ATOM 9075 O O . PHE B 1 197 ? 49.251 60.324 27.114 1.00 26.93 186 PHE B O 1
ATOM 9092 N N . ASP B 1 198 ? 48.190 62.198 26.435 1.00 23.97 187 ASP B N 1
ATOM 9093 C CA . ASP B 1 198 ? 48.572 62.977 27.607 1.00 24.25 187 ASP B CA 1
ATOM 9094 C C . ASP B 1 198 ? 47.594 62.688 28.752 1.00 24.49 187 ASP B C 1
ATOM 9095 O O . ASP B 1 198 ? 46.662 63.450 29.009 1.00 24.27 187 ASP B O 1
ATOM 9104 N N . THR B 1 199 ? 47.831 61.583 29.444 1.00 22.08 188 THR B N 1
ATOM 9105 C CA . THR B 1 199 ? 46.904 61.118 30.470 1.00 21.20 188 THR B CA 1
ATOM 9106 C C . THR B 1 199 ? 46.661 62.183 31.537 1.00 20.14 188 THR B C 1
ATOM 9107 O O . THR B 1 199 ? 45.522 62.490 31.862 1.00 21.08 188 THR B O 1
ATOM 9118 N N . GLU B 1 200 ? 47.728 62.761 32.066 1.00 20.60 189 GLU B N 1
ATOM 9119 C CA . GLU B 1 200 ? 47.585 63.687 33.186 1.00 21.17 189 GLU B CA 1
ATOM 9120 C C . GLU B 1 200 ? 46.964 65.005 32.747 1.00 22.83 189 GLU B C 1
ATOM 9121 O O . GLU B 1 200 ? 46.206 65.630 33.503 1.00 21.66 189 GLU B O 1
ATOM 9133 N N . GLY B 1 201 ? 47.290 65.426 31.530 1.00 23.81 190 GLY B N 1
ATOM 9134 C CA . GLY B 1 201 ? 46.687 66.609 30.940 1.00 25.15 190 GLY B CA 1
ATOM 9135 C C . GLY B 1 201 ? 45.192 66.446 30.734 1.00 24.82 190 GLY B C 1
ATOM 9136 O O . GLY B 1 201 ? 44.421 67.375 30.974 1.00 26.32 190 GLY B O 1
ATOM 9140 N N . GLU B 1 202 ? 44.777 65.262 30.288 1.00 25.21 191 GLU B N 1
ATOM 9141 C CA . GLU B 1 202 ? 43.367 65.001 30.052 1.00 24.71 191 GLU B CA 1
ATOM 9142 C C . GLU B 1 202 ? 42.583 64.957 31.353 1.00 24.66 191 GLU B C 1
ATOM 9143 O O . GLU B 1 202 ? 41.451 65.434 31.420 1.00 25.02 191 GLU B O 1
ATOM 9155 N N . ILE B 1 203 ? 43.183 64.384 32.390 1.00 24.00 192 ILE B N 1
ATOM 9156 C CA . ILE B 1 203 ? 42.510 64.310 33.672 1.00 23.53 192 ILE B CA 1
ATOM 9157 C C . ILE B 1 203 ? 42.274 65.728 34.149 1.00 23.85 192 ILE B C 1
ATOM 9158 O O . ILE B 1 203 ? 41.156 66.084 34.512 1.00 27.36 192 ILE B O 1
ATOM 9174 N N . GLU B 1 204 ? 43.323 66.545 34.117 1.00 24.37 193 GLU B N 1
ATOM 9175 C CA . GLU B 1 204 ? 43.241 67.929 34.576 1.00 27.72 193 GLU B CA 1
ATOM 9176 C C . GLU B 1 204 ? 42.125 68.691 33.883 1.00 28.43 193 GLU B C 1
ATOM 9177 O O . GLU B 1 204 ? 41.347 69.415 34.512 1.00 28.13 193 GLU B O 1
ATOM 9189 N N . MET B 1 205 ? 42.052 68.517 32.572 1.00 28.17 194 MET B N 1
ATOM 9190 C CA . MET B 1 205 ? 41.045 69.189 31.771 1.00 28.16 194 MET B CA 1
ATOM 9191 C C . MET B 1 205 ? 39.637 68.748 32.136 1.00 27.49 194 MET B C 1
ATOM 9192 O O . MET B 1 205 ? 38.727 69.562 32.194 1.00 29.47 194 MET B O 1
ATOM 9206 N N . TYR B 1 206 ? 39.438 67.450 32.330 1.00 28.16 195 TYR B N 1
ATOM 9207 C CA . TYR B 1 206 ? 38.100 66.960 32.622 1.00 28.78 195 TYR B CA 1
ATOM 9208 C C . TYR B 1 206 ? 37.565 67.449 33.949 1.00 29.07 195 TYR B C 1
ATOM 9209 O O . TYR B 1 206 ? 36.381 67.767 34.070 1.00 29.35 195 TYR B O 1
ATOM 9227 N N . LEU B 1 207 ? 38.431 67.476 34.949 1.00 30.00 196 LEU B N 1
ATOM 9228 C CA . LEU B 1 207 ? 38.029 67.931 36.263 1.00 30.62 196 LEU B CA 1
ATOM 9229 C C . LEU B 1 207 ? 37.726 69.416 36.193 1.00 28.56 196 LEU B C 1
ATOM 9230 O O . LEU B 1 207 ? 36.911 69.912 36.959 1.00 30.11 196 LEU B O 1
ATOM 9246 N N . ALA B 1 208 ? 38.376 70.128 35.272 1.00 27.65 197 ALA B N 1
ATOM 9247 C CA . ALA B 1 208 ? 38.117 71.551 35.117 1.00 27.35 197 ALA B CA 1
ATOM 9248 C C . ALA B 1 208 ? 36.722 71.753 34.569 1.00 27.75 197 ALA B C 1
ATOM 9249 O O . ALA B 1 208 ? 36.005 72.651 34.999 1.00 30.86 197 ALA B O 1
ATOM 9256 N N . PHE B 1 209 ? 36.330 70.911 33.619 1.00 24.59 198 PHE B N 1
ATOM 9257 C CA . PHE B 1 209 ? 34.982 70.995 33.075 1.00 24.37 198 PHE B CA 1
ATOM 9258 C C . PHE B 1 209 ? 33.938 70.589 34.105 1.00 25.41 198 PHE B C 1
ATOM 9259 O O . PHE B 1 209 ? 32.778 70.980 33.988 1.00 25.17 198 PHE B O 1
ATOM 9276 N N . ALA B 1 210 ? 34.340 69.783 35.090 1.00 24.39 199 ALA B N 1
ATOM 9277 C CA . ALA B 1 210 ? 33.402 69.287 36.088 1.00 25.48 199 ALA B CA 1
ATOM 9278 C C . ALA B 1 210 ? 32.750 70.444 36.834 1.00 22.86 199 ALA B C 1
ATOM 9279 O O . ALA B 1 210 ? 31.564 70.389 37.174 1.00 22.14 199 ALA B O 1
ATOM 9286 N N . GLU B 1 211 ? 33.520 71.502 37.071 1.00 24.92 200 GLU B N 1
ATOM 9287 C CA . GLU B 1 211 ? 33.006 72.642 37.808 1.00 28.09 200 GLU B CA 1
ATOM 9288 C C . GLU B 1 211 ? 31.931 73.343 36.996 1.00 26.94 200 GLU B C 1
ATOM 9289 O O . GLU B 1 211 ? 30.941 73.816 37.552 1.00 26.36 200 GLU B O 1
ATOM 9301 N N . ARG B 1 212 ? 32.117 73.400 35.679 1.00 26.50 201 ARG B N 1
ATOM 9302 C CA . ARG B 1 212 ? 31.109 73.982 34.795 1.00 25.69 201 ARG B CA 1
ATOM 9303 C C . ARG B 1 212 ? 29.888 73.083 34.642 1.00 23.07 201 ARG B C 1
ATOM 9304 O O . ARG B 1 212 ? 28.781 73.557 34.416 1.00 25.82 201 ARG B O 1
ATOM 9325 N N . LEU B 1 213 ? 30.084 71.778 34.747 1.00 20.74 202 LEU B N 1
ATOM 9326 C CA . LEU B 1 213 ? 28.987 70.847 34.557 1.00 20.43 202 LEU B CA 1
ATOM 9327 C C . LEU B 1 213 ? 28.074 70.761 35.774 1.00 20.77 202 LEU B C 1
ATOM 9328 O O . LEU B 1 213 ? 26.884 70.493 35.639 1.00 20.24 202 LEU B O 1
ATOM 9344 N N . ARG B 1 214 ? 28.640 71.016 36.952 1.00 23.26 203 ARG B N 1
ATOM 9345 C CA . ARG B 1 214 ? 27.960 70.797 38.226 1.00 23.06 203 ARG B CA 1
ATOM 9346 C C . ARG B 1 214 ? 26.508 71.295 38.257 1.00 22.06 203 ARG B C 1
ATOM 9347 O O . ARG B 1 214 ? 25.613 70.548 38.650 1.00 20.99 203 ARG B O 1
ATOM 9368 N N . PRO B 1 215 ? 26.260 72.545 37.824 1.00 23.66 204 PRO B N 1
ATOM 9369 C CA . PRO B 1 215 ? 24.880 73.044 37.945 1.00 24.15 204 PRO B CA 1
ATOM 9370 C C . PRO B 1 215 ? 23.862 72.336 37.053 1.00 22.31 204 PRO B C 1
ATOM 9371 O O . PRO B 1 215 ? 22.661 72.460 37.279 1.00 24.41 204 PRO B O 1
ATOM 9382 N N . PHE B 1 216 ? 24.336 71.634 36.032 1.00 20.77 205 PHE B N 1
ATOM 9383 C CA . PHE B 1 216 ? 23.446 70.992 35.082 1.00 22.06 205 PHE B CA 1
ATOM 9384 C C . PHE B 1 216 ? 23.036 69.617 35.583 1.00 19.45 205 PHE B C 1
ATOM 9385 O O . PHE B 1 216 ? 22.102 69.022 35.058 1.00 19.85 205 PHE B O 1
ATOM 9402 N N . ILE B 1 217 ? 23.748 69.091 36.578 1.00 19.12 206 ILE B N 1
ATOM 9403 C CA . ILE B 1 217 ? 23.580 67.682 36.927 1.00 17.80 206 ILE B CA 1
ATOM 9404 C C . ILE B 1 217 ? 22.309 67.418 37.727 1.00 17.62 206 ILE B C 1
ATOM 9405 O O . ILE B 1 217 ? 21.971 68.150 38.661 1.00 18.64 206 ILE B O 1
ATOM 9421 N N . VAL B 1 218 ? 21.600 66.364 37.340 1.00 17.02 207 VAL B N 1
ATOM 9422 C CA . VAL B 1 218 ? 20.399 65.950 38.046 1.00 16.48 207 VAL B CA 1
ATOM 9423 C C . VAL B 1 218 ? 20.337 64.442 38.192 1.00 15.08 207 VAL B C 1
ATOM 9424 O O . VAL B 1 218 ? 21.039 63.696 37.493 1.00 15.95 207 VAL B O 1
ATOM 9437 N N . ASP B 1 219 ? 19.505 64.005 39.130 1.00 16.09 208 ASP B N 1
ATOM 9438 C CA . ASP B 1 219 ? 19.094 62.618 39.192 1.00 16.05 208 ASP B CA 1
ATOM 9439 C C . ASP B 1 219 ? 18.066 62.408 38.086 1.00 15.96 208 ASP B C 1
ATOM 9440 O O . ASP B 1 219 ? 16.963 62.962 38.136 1.00 16.39 208 ASP B O 1
ATOM 9449 N N . GLY B 1 220 ? 18.453 61.663 37.057 1.00 15.95 209 GLY B N 1
ATOM 9450 C CA . GLY B 1 220 ? 17.620 61.520 35.869 1.00 15.99 209 GLY B CA 1
ATOM 9451 C C . GLY B 1 220 ? 16.266 60.882 36.127 1.00 13.95 209 GLY B C 1
ATOM 9452 O O . GLY B 1 220 ? 15.235 61.367 35.641 1.00 14.81 209 GLY B O 1
ATOM 9456 N N . PRO B 1 221 ? 16.248 59.749 36.836 1.00 15.12 210 PRO B N 1
ATOM 9457 C CA . PRO B 1 221 ? 14.968 59.080 37.079 1.00 17.13 210 PRO B CA 1
ATOM 9458 C C . PRO B 1 221 ? 13.948 59.966 37.778 1.00 17.45 210 PRO B C 1
ATOM 9459 O O . PRO B 1 221 ? 12.794 60.000 37.347 1.00 17.24 210 PRO B O 1
ATOM 9470 N N . THR B 1 222 ? 14.348 60.683 38.824 1.00 17.19 211 THR B N 1
ATOM 9471 C CA . THR B 1 222 ? 13.367 61.505 39.532 1.00 17.95 211 THR B CA 1
ATOM 9472 C C . THR B 1 222 ? 12.971 62.709 38.670 1.00 17.58 211 THR B C 1
ATOM 9473 O O . THR B 1 222 ? 11.799 63.113 38.650 1.00 18.36 211 THR B O 1
ATOM 9484 N N . PHE B 1 223 ? 13.920 63.258 37.916 1.00 17.25 212 PHE B N 1
ATOM 9485 C CA . PHE B 1 223 ? 13.605 64.396 37.052 1.00 16.92 212 PHE B CA 1
ATOM 9486 C C . PHE B 1 223 ? 12.498 64.035 36.068 1.00 15.71 212 PHE B C 1
ATOM 9487 O O . PHE B 1 223 ? 11.509 64.737 35.934 1.00 15.95 212 PHE B O 1
ATOM 9504 N N . MET B 1 224 ? 12.663 62.915 35.386 1.00 14.83 213 MET B N 1
ATOM 9505 C CA . MET B 1 224 ? 11.709 62.507 34.378 1.00 15.40 213 MET B CA 1
ATOM 9506 C C . MET B 1 224 ? 10.401 62.045 35.026 1.00 15.70 213 MET B C 1
ATOM 9507 O O . MET B 1 224 ? 9.310 62.276 34.486 1.00 16.12 213 MET B O 1
ATOM 9521 N N . HIS B 1 225 ? 10.482 61.422 36.198 1.00 15.93 214 HIS B N 1
ATOM 9522 C CA . HIS B 1 225 ? 9.271 60.942 36.824 1.00 18.41 214 HIS B CA 1
ATOM 9523 C C . HIS B 1 225 ? 8.404 62.123 37.275 1.00 19.80 214 HIS B C 1
ATOM 9524 O O . HIS B 1 225 ? 7.173 62.126 37.101 1.00 19.97 214 HIS B O 1
ATOM 9537 N N . ASN B 1 226 ? 9.054 63.123 37.856 1.00 18.03 215 ASN B N 1
ATOM 9538 C CA . ASN B 1 226 ? 8.365 64.339 38.270 1.00 19.87 215 ASN B CA 1
ATOM 9539 C C . ASN B 1 226 ? 7.719 65.053 37.075 1.00 18.32 215 ASN B C 1
ATOM 9540 O O . ASN B 1 226 ? 6.587 65.530 37.162 1.00 17.99 215 ASN B O 1
ATOM 9551 N N . ALA B 1 227 ? 8.434 65.109 35.952 1.00 16.65 216 ALA B N 1
ATOM 9552 C CA . ALA B 1 227 ? 7.912 65.747 34.753 1.00 16.45 216 ALA B CA 1
ATOM 9553 C C . ALA B 1 227 ? 6.653 65.027 34.288 1.00 17.60 216 ALA B C 1
ATOM 9554 O O . ALA B 1 227 ? 5.623 65.657 34.039 1.00 17.32 216 ALA B O 1
ATOM 9561 N N . LEU B 1 228 ? 6.725 63.701 34.214 1.00 15.99 217 LEU B N 1
ATOM 9562 C CA . LEU B 1 228 ? 5.601 62.930 33.708 1.00 17.26 217 LEU B CA 1
ATOM 9563 C C . LEU B 1 228 ? 4.405 63.009 34.658 1.00 18.42 217 LEU B C 1
ATOM 9564 O O . LEU B 1 228 ? 3.269 63.170 34.200 1.00 19.77 217 LEU B O 1
ATOM 9580 N N . SER B 1 229 ? 4.660 62.926 35.962 1.00 17.92 218 SER B N 1
ATOM 9581 C CA . SER B 1 229 ? 3.614 63.042 36.981 1.00 21.06 218 SER B CA 1
ATOM 9582 C C . SER B 1 229 ? 2.906 64.373 36.974 1.00 21.61 218 SER B C 1
ATOM 9583 O O . SER B 1 229 ? 1.749 64.457 37.378 1.00 22.21 218 SER B O 1
ATOM 9591 N N . SER B 1 230 ? 3.614 65.407 36.535 1.00 21.62 219 SER B N 1
ATOM 9592 C CA . SER B 1 230 ? 3.096 66.781 36.516 1.00 23.48 219 SER B CA 1
ATOM 9593 C C . SER B 1 230 ? 2.298 67.107 35.261 1.00 21.52 219 SER B C 1
ATOM 9594 O O . SER B 1 230 ? 1.818 68.231 35.100 1.00 24.78 219 SER B O 1
ATOM 9602 N N . GLY B 1 231 ? 2.187 66.134 34.361 1.00 20.95 220 GLY B N 1
ATOM 9603 C CA . GLY B 1 231 ? 1.485 66.326 33.106 1.00 21.38 220 GLY B CA 1
ATOM 9604 C C . GLY B 1 231 ? 2.304 67.005 32.015 1.00 21.26 220 GLY B C 1
ATOM 9605 O O . GLY B 1 231 ? 1.737 67.561 31.065 1.00 23.50 220 GLY B O 1
ATOM 9609 N N . LYS B 1 232 ? 3.629 66.964 32.121 1.00 18.45 221 LYS B N 1
ATOM 9610 C CA . LYS B 1 232 ? 4.470 67.616 31.107 1.00 19.28 221 LYS B CA 1
ATOM 9611 C C . LYS B 1 232 ? 4.483 66.830 29.804 1.00 19.24 221 LYS B C 1
ATOM 9612 O O . LYS B 1 232 ? 4.248 65.614 29.772 1.00 18.99 221 LYS B O 1
ATOM 9631 N N . ARG B 1 233 ? 4.754 67.557 28.733 1.00 17.39 222 ARG B N 1
ATOM 9632 C CA . ARG B 1 233 ? 4.930 66.988 27.413 1.00 17.33 222 ARG B CA 1
ATOM 9633 C C . ARG B 1 233 ? 6.420 66.857 27.135 1.00 17.16 222 ARG B C 1
ATOM 9634 O O . ARG B 1 233 ? 7.150 67.842 27.156 1.00 18.14 222 ARG B O 1
ATOM 9655 N N . VAL B 1 234 ? 6.859 65.624 26.892 1.00 14.50 223 VAL B N 1
ATOM 9656 C CA . VAL B 1 234 ? 8.269 65.297 26.728 1.00 14.43 223 VAL B CA 1
ATOM 9657 C C . VAL B 1 234 ? 8.490 64.791 25.318 1.00 13.15 223 VAL B C 1
ATOM 9658 O O . VAL B 1 234 ? 7.828 63.865 24.870 1.00 16.78 223 VAL B O 1
ATOM 9671 N N . LEU B 1 235 ? 9.418 65.437 24.624 1.00 12.06 224 LEU B N 1
ATOM 9672 C CA . LEU B 1 235 ? 9.754 65.114 23.265 1.00 12.12 224 LEU B CA 1
ATOM 9673 C C . LEU B 1 235 ? 11.125 64.486 23.260 1.00 13.37 224 LEU B C 1
ATOM 9674 O O . LEU B 1 235 ? 12.074 65.085 23.749 1.00 15.47 224 LEU B O 1
ATOM 9690 N N . VAL B 1 236 ? 11.227 63.270 22.748 1.00 12.69 225 VAL B N 1
ATOM 9691 C CA . VAL B 1 236 ? 12.489 62.534 22.762 1.00 12.57 225 VAL B CA 1
ATOM 9692 C C . VAL B 1 236 ? 13.079 62.498 21.366 1.00 14.26 225 VAL B C 1
ATOM 9693 O O . VAL B 1 236 ? 12.431 62.051 20.399 1.00 13.65 225 VAL B O 1
ATOM 9706 N N . GLU B 1 237 ? 14.317 62.955 21.270 1.00 14.33 226 GLU B N 1
ATOM 9707 C CA . GLU B 1 237 ? 15.059 62.948 20.011 1.00 15.00 226 GLU B CA 1
ATOM 9708 C C . GLU B 1 237 ? 15.899 61.689 19.942 1.00 13.86 226 GLU B C 1
ATOM 9709 O O . GLU B 1 237 ? 16.925 61.578 20.630 1.00 16.06 226 GLU B O 1
ATOM 9721 N N . GLY B 1 238 ? 15.469 60.726 19.131 1.00 13.69 227 GLY B N 1
ATOM 9722 C CA . GLY B 1 238 ? 16.255 59.522 18.945 1.00 13.69 227 GLY B CA 1
ATOM 9723 C C . GLY B 1 238 ? 17.543 59.842 18.206 1.00 15.93 227 GLY B C 1
ATOM 9724 O O . GLY B 1 238 ? 17.584 60.788 17.426 1.00 16.28 227 GLY B O 1
ATOM 9728 N N . ALA B 1 239 ? 18.604 59.077 18.458 1.00 14.87 228 ALA B N 1
ATOM 9729 C CA . ALA B 1 239 ? 19.857 59.277 17.738 1.00 15.44 228 ALA B CA 1
ATOM 9730 C C . ALA B 1 239 ? 20.050 58.155 16.755 1.00 15.04 228 ALA B C 1
ATOM 9731 O O . ALA B 1 239 ? 19.469 57.063 16.901 1.00 14.92 228 ALA B O 1
ATOM 9738 N N . ASN B 1 240 ? 20.862 58.430 15.744 1.00 14.48 229 ASN B N 1
ATOM 9739 C CA . ASN B 1 240 ? 21.155 57.426 14.743 1.00 13.27 229 ASN B CA 1
ATOM 9740 C C . ASN B 1 240 ? 19.812 56.950 14.143 1.00 13.71 229 ASN B C 1
ATOM 9741 O O . ASN B 1 240 ? 18.921 57.765 13.862 1.00 14.35 229 ASN B O 1
ATOM 9752 N N . ALA B 1 241 ? 19.651 55.642 13.952 1.00 11.00 230 ALA B N 1
ATOM 9753 C CA . ALA B 1 241 ? 18.437 55.118 13.354 1.00 10.04 230 ALA B CA 1
ATOM 9754 C C . ALA B 1 241 ? 18.348 53.599 13.497 1.00 10.20 230 ALA B C 1
ATOM 9755 O O . ALA B 1 241 ? 19.303 52.944 13.923 1.00 10.88 230 ALA B O 1
ATOM 9762 N N . LEU B 1 242 ? 17.187 53.060 13.148 1.00 10.86 231 LEU B N 1
ATOM 9763 C CA . LEU B 1 242 ? 16.822 51.686 13.446 1.00 11.01 231 LEU B CA 1
ATOM 9764 C C . LEU B 1 242 ? 17.808 50.673 12.848 1.00 9.17 231 LEU B C 1
ATOM 9765 O O . LEU B 1 242 ? 18.224 49.736 13.540 1.00 9.81 231 LEU B O 1
ATOM 9781 N N . MET B 1 243 ? 18.221 50.860 11.591 1.00 10.21 232 MET B N 1
ATOM 9782 C CA . MET B 1 243 ? 19.084 49.865 10.959 1.00 9.77 232 MET B CA 1
ATOM 9783 C C . MET B 1 243 ? 20.525 49.978 11.459 1.00 11.64 232 MET B C 1
ATOM 9784 O O . MET B 1 243 ? 21.374 49.175 11.051 1.00 10.99 232 MET B O 1
ATOM 9798 N N . LEU B 1 244 ? 20.775 50.928 12.372 1.00 10.02 233 LEU B N 1
ATOM 9799 C CA . LEU B 1 244 ? 22.040 51.004 13.113 1.00 10.09 233 LEU B CA 1
ATOM 9800 C C . LEU B 1 244 ? 21.891 50.493 14.555 1.00 10.13 233 LEU B C 1
ATOM 9801 O O . LEU B 1 244 ? 22.817 50.593 15.357 1.00 9.69 233 LEU B O 1
ATOM 9817 N N . ASP B 1 245 ? 20.721 49.967 14.901 1.00 10.31 234 ASP B N 1
ATOM 9818 C CA . ASP B 1 245 ? 20.461 49.501 16.269 1.00 10.46 234 ASP B CA 1
ATOM 9819 C C . ASP B 1 245 ? 21.400 48.349 16.630 1.00 9.76 234 ASP B C 1
ATOM 9820 O O . ASP B 1 245 ? 21.604 47.442 15.823 1.00 11.37 234 ASP B O 1
ATOM 9829 N N . LEU B 1 246 ? 21.962 48.363 17.838 1.00 10.46 235 LEU B N 1
ATOM 9830 C CA . LEU B 1 246 ? 22.942 47.341 18.215 1.00 11.09 235 LEU B CA 1
ATOM 9831 C C . LEU B 1 246 ? 22.364 45.940 18.130 1.00 10.92 235 LEU B C 1
ATOM 9832 O O . LEU B 1 246 ? 23.060 45.017 17.733 1.00 10.97 235 LEU B O 1
ATOM 9848 N N . ASP B 1 247 ? 21.102 45.776 18.525 1.00 9.79 236 ASP B N 1
ATOM 9849 C CA . ASP B 1 247 ? 20.416 44.488 18.421 1.00 9.75 236 ASP B CA 1
ATOM 9850 C C . ASP B 1 247 ? 19.847 44.221 17.033 1.00 10.51 236 ASP B C 1
ATOM 9851 O O . ASP B 1 247 ? 20.029 43.129 16.479 1.00 10.89 236 ASP B O 1
ATOM 9860 N N . TYR B 1 248 ? 19.128 45.205 16.478 1.00 10.77 237 TYR B N 1
ATOM 9861 C CA . TYR B 1 248 ? 18.276 44.947 15.317 1.00 9.65 237 TYR B CA 1
ATOM 9862 C C . TYR B 1 248 ? 18.785 45.477 13.979 1.00 9.81 237 TYR B C 1
ATOM 9863 O O . TYR B 1 248 ? 18.206 45.158 12.942 1.00 10.92 237 TYR B O 1
ATOM 9881 N N . GLY B 1 249 ? 19.883 46.236 13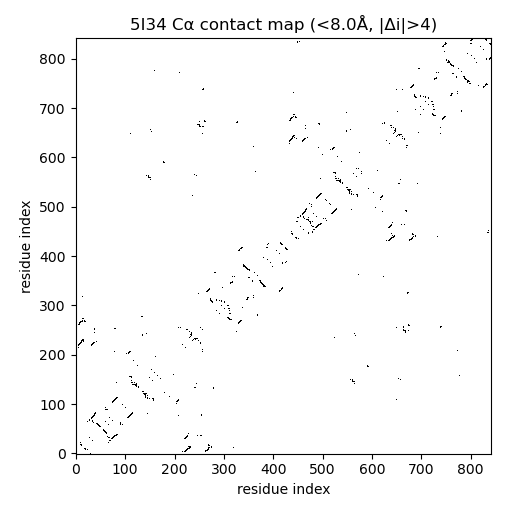.989 1.00 9.81 238 GLY B N 1
ATOM 9882 C CA . GLY B 1 249 ? 20.460 46.742 12.760 1.00 10.85 238 GLY B CA 1
ATOM 9883 C C . GLY B 1 249 ? 21.277 45.714 11.995 1.00 9.19 238 GLY B C 1
ATOM 9884 O O . GLY B 1 249 ? 21.274 44.509 12.303 1.00 11.32 238 GLY B O 1
ATOM 9888 N N . THR B 1 250 ? 21.987 46.186 10.978 1.00 10.08 239 THR B N 1
ATOM 9889 C CA . THR B 1 250 ? 22.815 45.313 10.156 1.00 9.98 239 THR B CA 1
ATOM 9890 C C . THR B 1 250 ? 24.136 44.971 10.842 1.00 10.43 239 THR B C 1
ATOM 9891 O O . THR B 1 250 ? 25.214 45.282 10.339 1.00 11.13 239 THR B O 1
ATOM 9902 N N . TYR B 1 251 ? 24.030 44.300 11.977 1.00 11.49 240 TYR B N 1
ATOM 9903 C CA . TYR B 1 251 ? 25.169 43.928 12.824 1.00 9.92 240 TYR B CA 1
ATOM 9904 C C . TYR B 1 251 ? 26.196 43.107 12.033 1.00 8.48 240 TYR B C 1
ATOM 9905 O O . TYR B 1 251 ? 25.807 42.151 11.337 1.00 12.67 240 TYR B O 1
ATOM 9923 N N . PRO B 1 252 ? 27.506 43.447 12.139 1.00 9.91 241 PRO B N 1
ATOM 9924 C CA . PRO B 1 252 ? 28.150 44.430 13.042 1.00 9.66 241 PRO B CA 1
ATOM 9925 C C . PRO B 1 252 ? 28.210 45.874 12.549 1.00 11.18 241 PRO B C 1
ATOM 9926 O O . PRO B 1 252 ? 28.836 46.723 13.223 1.00 11.71 241 PRO B O 1
ATOM 9937 N N . PHE B 1 253 ? 27.597 46.142 11.399 1.00 9.84 242 PHE B N 1
ATOM 9938 C CA . PHE B 1 253 ? 27.601 47.476 10.817 1.00 9.85 242 PHE B CA 1
ATOM 9939 C C . PHE B 1 253 ? 26.459 48.281 11.423 1.00 10.50 242 PHE B C 1
ATOM 9940 O O . PHE B 1 253 ? 25.449 48.594 10.788 1.00 11.77 242 PHE B O 1
ATOM 9957 N N . VAL B 1 254 ? 26.668 48.611 12.691 1.00 9.98 243 VAL B N 1
ATOM 9958 C CA . VAL B 1 254 ? 25.678 49.252 13.559 1.00 9.95 243 VAL B CA 1
ATOM 9959 C C . VAL B 1 254 ? 26.419 50.125 14.544 1.00 9.47 243 VAL B C 1
ATOM 9960 O O . VAL B 1 254 ? 27.647 50.046 14.608 1.00 10.54 243 VAL B O 1
ATOM 9973 N N . THR B 1 255 ? 25.692 50.975 15.282 1.00 10.18 244 THR B N 1
ATOM 9974 C CA . THR B 1 255 ? 26.257 51.703 16.404 1.00 10.54 244 THR B CA 1
ATOM 9975 C C . THR B 1 255 ? 26.052 50.867 17.676 1.00 11.10 244 THR B C 1
ATOM 9976 O O . THR B 1 255 ? 25.378 49.847 17.645 1.00 12.11 244 THR B O 1
ATOM 9987 N N . SER B 1 256 ? 26.623 51.309 18.787 1.00 11.67 245 SER B N 1
ATOM 9988 C CA . SER B 1 256 ? 26.715 50.455 19.986 1.00 12.11 245 SER B CA 1
ATOM 9989 C C . SER B 1 256 ? 25.665 50.737 21.061 1.00 14.05 245 SER B C 1
ATOM 9990 O O . SER B 1 256 ? 25.872 50.410 22.246 1.00 15.03 245 SER B O 1
ATOM 9998 N N . SER B 1 257 ? 24.542 51.315 20.655 1.00 13.37 246 SER B N 1
ATOM 9999 C CA . SER B 1 257 ? 23.449 51.573 21.557 1.00 14.28 246 SER B CA 1
ATOM 10000 C C . SER B 1 257 ? 22.163 51.138 20.901 1.00 11.72 246 SER B C 1
ATOM 10001 O O . SER B 1 257 ? 22.110 50.850 19.704 1.00 11.35 246 SER B O 1
ATOM 10009 N N . SER B 1 258 ? 21.112 51.101 21.702 1.00 12.52 247 SER B N 1
ATOM 10010 C CA . SER B 1 258 ? 19.795 50.953 21.192 1.00 12.86 247 SER B CA 1
ATOM 10011 C C . SER B 1 258 ? 19.296 52.259 20.599 1.00 15.06 247 SER B C 1
ATOM 10012 O O . SER B 1 258 ? 19.037 53.225 21.306 1.00 21.01 247 SER B O 1
ATOM 10020 N N . THR B 1 259 ? 19.122 52.254 19.299 1.00 11.41 248 THR B N 1
ATOM 10021 C CA . THR B 1 259 ? 18.634 53.411 18.572 1.00 10.40 248 THR B CA 1
ATOM 10022 C C . THR B 1 259 ? 17.116 53.366 18.402 1.00 11.90 248 THR B C 1
ATOM 10023 O O . THR B 1 259 ? 16.506 54.253 17.830 1.00 14.64 248 THR B O 1
ATOM 10034 N N . SER B 1 260 ? 16.539 52.288 18.897 1.00 12.33 249 SER B N 1
ATOM 10035 C CA . SER B 1 260 ? 15.144 51.949 18.702 1.00 11.67 249 SER B CA 1
ATOM 10036 C C . SER B 1 260 ? 14.334 52.328 19.941 1.00 11.47 249 SER B C 1
ATOM 10037 O O . SER B 1 260 ? 14.859 52.900 20.887 1.00 11.87 249 SER B O 1
ATOM 10045 N N . ILE B 1 261 ? 13.056 51.999 19.930 1.00 10.60 250 ILE B N 1
ATOM 10046 C CA . ILE B 1 261 ? 12.131 52.492 20.956 1.00 9.97 250 ILE B CA 1
ATOM 10047 C C . ILE B 1 261 ? 12.486 51.999 22.370 1.00 9.94 250 ILE B C 1
ATOM 10048 O O . ILE B 1 261 ? 12.326 52.751 23.346 1.00 11.43 250 ILE B O 1
ATOM 10064 N N . GLY B 1 262 ? 13.025 50.787 22.506 1.00 10.61 251 GLY B N 1
ATOM 10065 C CA . GLY B 1 262 ? 13.428 50.310 23.816 1.00 10.74 251 GLY B CA 1
ATOM 10066 C C . GLY B 1 262 ? 14.514 51.160 24.456 1.00 11.03 251 GLY B C 1
ATOM 10067 O O . GLY B 1 262 ? 14.637 51.229 25.677 1.00 11.21 251 GLY B O 1
ATOM 10071 N N . GLY B 1 263 ? 15.322 51.798 23.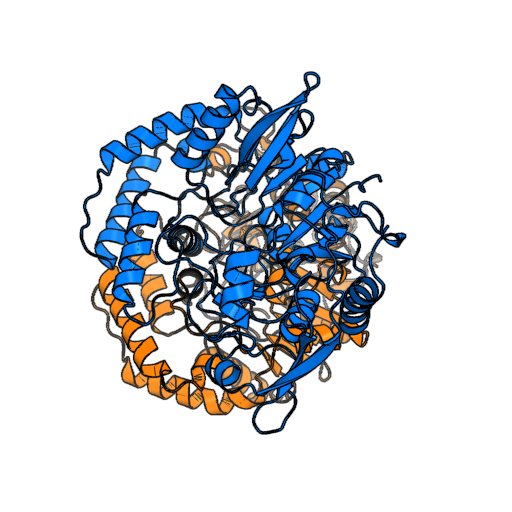619 1.00 12.55 252 GLY B N 1
ATOM 10072 C CA . GLY B 1 263 ? 16.388 52.672 24.074 1.00 12.50 252 GLY B CA 1
ATOM 10073 C C . GLY B 1 263 ? 15.860 53.945 24.697 1.00 12.30 252 GLY B C 1
ATOM 10074 O O . GLY B 1 263 ? 16.538 54.599 25.481 1.00 11.88 252 GLY B O 1
ATOM 10078 N N . VAL B 1 264 ? 14.626 54.302 24.351 1.00 12.44 253 VAL B N 1
ATOM 10079 C CA . VAL B 1 264 ? 13.963 55.447 24.963 1.00 11.96 253 VAL B CA 1
ATOM 10080 C C . VAL B 1 264 ? 13.550 55.065 26.372 1.00 12.13 253 VAL B C 1
ATOM 10081 O O . VAL B 1 264 ? 13.781 55.795 27.345 1.00 11.35 253 VAL B O 1
ATOM 10094 N N . VAL B 1 265 ? 12.940 53.903 26.483 1.00 11.95 254 VAL B N 1
ATOM 10095 C CA . VAL B 1 265 ? 12.489 53.395 27.788 1.00 11.63 254 VAL B CA 1
ATOM 10096 C C . VAL B 1 265 ? 13.682 53.224 28.734 1.00 11.58 254 VAL B C 1
ATOM 10097 O O . VAL B 1 265 ? 13.670 53.725 29.874 1.00 11.33 254 VAL B O 1
ATOM 10110 N N . SER B 1 266 ? 14.717 52.529 28.278 1.00 12.33 255 SER B N 1
ATOM 10111 C CA . SER B 1 266 ? 15.918 52.343 29.090 1.00 10.49 255 SER B CA 1
ATOM 10112 C C . SER B 1 266 ? 16.693 53.632 29.322 1.00 9.08 255 SER B C 1
ATOM 10113 O O . SER B 1 266 ? 17.149 53.909 30.424 1.00 11.65 255 SER B O 1
ATOM 10121 N N . GLY B 1 267 ? 16.867 54.420 28.268 1.00 11.51 256 GLY B N 1
ATOM 10122 C CA . GLY B 1 267 ? 17.737 55.583 28.331 1.00 10.70 256 GLY B CA 1
ATOM 10123 C C . GLY B 1 267 ? 17.202 56.689 29.208 1.00 12.53 256 GLY B C 1
ATOM 10124 O O . GLY B 1 267 ? 17.980 57.481 29.755 1.00 12.45 256 GLY B O 1
ATOM 10128 N N . LEU B 1 268 ? 15.875 56.741 29.357 1.00 11.67 257 LEU B N 1
ATOM 10129 C CA . LEU B 1 268 ? 15.235 57.717 30.249 1.00 11.76 257 LEU B CA 1
ATOM 10130 C C . LEU B 1 268 ? 14.698 57.134 31.547 1.00 10.79 257 LEU B C 1
ATOM 10131 O O . LEU B 1 268 ? 14.308 57.893 32.457 1.00 13.44 257 LEU B O 1
ATOM 10147 N N . GLY B 1 269 ? 14.653 55.809 31.631 1.00 10.55 258 GLY B N 1
ATOM 10148 C CA . GLY B 1 269 ? 14.235 55.154 32.855 1.00 10.13 258 GLY B CA 1
ATOM 10149 C C . GLY B 1 269 ? 12.779 55.435 33.161 1.00 11.15 258 GLY B C 1
ATOM 10150 O O . GLY B 1 269 ? 12.407 55.743 34.302 1.00 11.98 258 GLY B O 1
ATOM 10154 N N . ILE B 1 270 ? 11.950 55.349 32.127 1.00 11.49 259 ILE B N 1
ATOM 10155 C CA . ILE B 1 270 ? 10.519 55.584 32.244 1.00 12.09 259 ILE B CA 1
ATOM 10156 C C . ILE B 1 270 ? 9.725 54.315 31.955 1.00 12.62 259 ILE B C 1
ATOM 10157 O O . ILE B 1 270 ? 10.236 53.366 31.371 1.00 12.81 259 ILE B O 1
ATOM 10173 N N . SER B 1 271 ? 8.458 54.318 32.347 1.00 12.19 260 SER B N 1
ATOM 10174 C CA . SER B 1 271 ? 7.560 53.222 32.028 1.00 11.27 260 SER B CA 1
ATOM 10175 C C . SER B 1 271 ? 7.208 53.211 30.554 1.00 11.23 260 SER B C 1
ATOM 10176 O O . SER B 1 271 ? 7.023 54.275 29.971 1.00 12.34 260 SER B O 1
ATOM 10184 N N . PRO B 1 272 ? 7.056 52.018 29.953 1.00 11.42 261 PRO B N 1
ATOM 10185 C CA . PRO B 1 272 ? 6.555 51.989 28.572 1.00 11.44 261 PRO B CA 1
ATOM 10186 C C . PRO B 1 272 ? 5.184 52.659 28.428 1.00 10.79 261 PRO B C 1
ATOM 10187 O O . PRO B 1 272 ? 4.818 53.129 27.336 1.00 14.15 261 PRO B O 1
ATOM 10198 N N . PHE B 1 273 ? 4.430 52.710 29.525 1.00 11.47 262 PHE B N 1
ATOM 10199 C CA . PHE B 1 273 ? 3.088 53.278 29.511 1.00 13.28 262 PHE B CA 1
ATOM 10200 C C . PHE B 1 273 ? 3.118 54.773 29.257 1.00 13.46 262 PHE B C 1
ATOM 10201 O O . PHE B 1 273 ? 2.094 55.375 28.888 1.00 13.93 262 PHE B O 1
ATOM 10218 N N . ALA B 1 274 ? 4.276 55.391 29.448 1.00 13.16 263 ALA B N 1
ATOM 10219 C CA . ALA B 1 274 ? 4.410 56.833 29.233 1.00 14.18 263 ALA B CA 1
ATOM 10220 C C . ALA B 1 274 ? 4.559 57.210 27.759 1.00 14.23 263 ALA B C 1
ATOM 10221 O O . ALA B 1 274 ? 4.396 58.376 27.403 1.00 15.93 263 ALA B O 1
ATOM 10228 N N . ILE B 1 275 ? 4.880 56.235 26.913 1.00 12.26 264 ILE B N 1
ATOM 10229 C CA . ILE B 1 275 ? 5.034 56.489 25.476 1.00 12.47 264 ILE B CA 1
ATOM 10230 C C . ILE B 1 275 ? 3.668 56.619 24.809 1.00 12.50 264 ILE B C 1
ATOM 10231 O O . ILE B 1 275 ? 2.851 55.692 24.860 1.00 13.86 264 ILE B O 1
ATOM 10247 N N . LYS B 1 276 ? 3.427 57.780 24.188 1.00 13.08 265 LYS B N 1
ATOM 10248 C CA . LYS B 1 276 ? 2.154 58.107 23.575 1.00 14.64 265 LYS B CA 1
ATOM 10249 C C . LYS B 1 276 ? 2.224 58.105 22.045 1.00 13.94 265 LYS B C 1
ATOM 10250 O O . LYS B 1 276 ? 1.284 57.689 21.385 1.00 16.34 265 LYS B O 1
ATOM 10269 N N . ARG B 1 277 ? 3.329 58.596 21.500 1.00 14.58 266 ARG B N 1
ATOM 10270 C CA . ARG B 1 277 ? 3.510 58.694 20.042 1.00 14.01 266 ARG B CA 1
ATOM 10271 C C . ARG B 1 277 ? 4.924 58.301 19.701 1.00 14.04 266 ARG B C 1
ATOM 10272 O O . ARG B 1 277 ? 5.856 58.639 20.433 1.00 14.14 266 ARG B O 1
ATOM 10293 N N . VAL B 1 278 ? 5.076 57.612 18.578 1.00 11.75 267 VAL B N 1
ATOM 10294 C CA . VAL B 1 278 ? 6.378 57.202 18.076 1.00 12.25 267 VAL B CA 1
ATOM 10295 C C . VAL B 1 278 ? 6.398 57.537 16.599 1.00 11.40 267 VAL B C 1
ATOM 10296 O O . VAL B 1 278 ? 5.774 56.855 15.785 1.00 13.98 267 VAL B O 1
ATOM 10309 N N . VAL B 1 279 ? 7.075 58.633 16.262 1.00 11.87 268 VAL B N 1
ATOM 10310 C CA . VAL B 1 279 ? 7.116 59.110 14.884 1.00 12.49 268 VAL B CA 1
ATOM 10311 C C . VAL B 1 279 ? 8.350 58.568 14.187 1.00 12.80 268 VAL B C 1
ATOM 10312 O O . VAL B 1 279 ? 9.476 58.780 14.637 1.00 13.74 268 VAL B O 1
ATOM 10325 N N . GLY B 1 280 ? 8.128 57.880 13.074 1.00 12.22 269 GLY B N 1
ATOM 10326 C CA . GLY B 1 280 ? 9.228 57.313 12.311 1.00 11.61 269 GLY B CA 1
ATOM 10327 C C . GLY B 1 280 ? 9.665 58.279 11.235 1.00 11.66 269 GLY B C 1
ATOM 10328 O O . GLY B 1 280 ? 8.867 58.662 10.367 1.00 14.27 269 GLY B O 1
ATOM 10332 N N . VAL B 1 281 ? 10.933 58.667 11.268 1.00 11.73 270 VAL B N 1
ATOM 10333 C CA . VAL B 1 281 ? 11.454 59.581 10.250 1.00 9.58 270 VAL B CA 1
ATOM 10334 C C . VAL B 1 281 ? 12.035 58.746 9.108 1.00 11.66 270 VAL B C 1
ATOM 10335 O O . VAL B 1 281 ? 13.061 58.055 9.261 1.00 11.42 270 VAL B O 1
ATOM 10348 N N . ILE B 1 282 ? 11.364 58.838 7.958 1.00 11.79 271 ILE B N 1
ATOM 10349 C CA . ILE B 1 282 ? 11.634 58.025 6.788 1.00 11.37 271 ILE B CA 1
ATOM 10350 C C . ILE B 1 282 ? 11.981 58.958 5.641 1.00 11.35 271 ILE B C 1
ATOM 10351 O O . ILE B 1 282 ? 11.149 59.746 5.181 1.00 12.35 271 ILE B O 1
ATOM 10367 N N . LYS B 1 283 ? 13.218 58.868 5.184 1.00 10.50 272 LYS B N 1
ATOM 10368 C CA . LYS B 1 283 ? 13.679 59.674 4.063 1.00 10.54 272 LYS B CA 1
ATOM 10369 C C . LYS B 1 283 ? 13.069 59.088 2.778 1.00 12.42 272 LYS B C 1
ATOM 10370 O O . LYS B 1 283 ? 12.886 57.877 2.682 1.00 12.35 272 LYS B O 1
ATOM 10389 N N . ALA B 1 284 ? 12.731 59.954 1.820 1.00 12.45 273 ALA B N 1
ATOM 10390 C CA . ALA B 1 284 ? 12.092 59.543 0.563 1.00 12.24 273 ALA B CA 1
ATOM 10391 C C . ALA B 1 284 ? 12.969 58.658 -0.338 1.00 10.96 273 ALA B C 1
ATOM 10392 O O . ALA B 1 284 ? 12.488 58.099 -1.319 1.00 13.05 273 ALA B O 1
ATOM 10399 N N . TYR B 1 285 ? 14.249 58.572 0.000 1.00 10.88 274 TYR B N 1
ATOM 10400 C CA . TYR B 1 285 ? 15.221 57.659 -0.609 1.00 10.56 274 TYR B CA 1
ATOM 10401 C C . TYR B 1 285 ? 16.131 57.193 0.544 1.00 12.29 274 TYR B C 1
ATOM 10402 O O . TYR B 1 285 ? 15.985 57.673 1.684 1.00 12.73 274 TYR B O 1
ATOM 10420 N N . THR B 1 286 ? 17.056 56.279 0.284 1.00 11.84 275 THR B N 1
ATOM 10421 C CA . THR B 1 286 ? 17.841 55.687 1.369 1.00 11.73 275 THR B CA 1
ATOM 10422 C C . THR B 1 286 ? 19.287 56.128 1.297 1.00 11.88 275 THR B C 1
ATOM 10423 O O . THR B 1 286 ? 19.846 56.261 0.217 1.00 12.58 275 THR B O 1
ATOM 10434 N N . THR B 1 287 ? 19.874 56.352 2.469 1.00 11.18 276 THR B N 1
ATOM 10435 C CA . THR B 1 287 ? 21.296 56.560 2.594 1.00 10.58 276 THR B CA 1
ATOM 10436 C C . THR B 1 287 ? 21.904 55.733 3.696 1.00 10.37 276 THR B C 1
ATOM 10437 O O . THR B 1 287 ? 21.234 55.355 4.652 1.00 12.21 276 THR B O 1
ATOM 10448 N N . ARG B 1 288 ? 23.197 55.461 3.576 1.00 11.75 277 ARG B N 1
ATOM 10449 C CA . ARG B 1 288 ? 23.952 55.084 4.752 1.00 13.71 277 ARG B CA 1
ATOM 10450 C C . ARG B 1 288 ? 25.376 55.593 4.555 1.00 14.21 277 ARG B C 1
ATOM 10451 O O . ARG B 1 288 ? 25.843 55.854 3.432 1.00 13.84 277 ARG B O 1
ATOM 10472 N N . VAL B 1 289 ? 26.060 55.787 5.670 1.00 13.62 278 VAL B N 1
ATOM 10473 C CA . VAL B 1 289 ? 27.437 56.226 5.616 1.00 15.77 278 VAL B CA 1
ATOM 10474 C C . VAL B 1 289 ? 28.231 55.324 6.531 1.00 18.78 278 VAL B C 1
ATOM 10475 O O . VAL B 1 289 ? 27.834 55.066 7.657 1.00 22.00 278 VAL B O 1
ATOM 10488 N N . GLY B 1 290 ? 29.365 54.864 6.037 1.00 20.82 279 GLY B N 1
ATOM 10489 C CA . GLY B 1 290 ? 30.113 53.830 6.721 1.00 18.90 279 GLY B CA 1
ATOM 10490 C C . GLY B 1 290 ? 29.874 52.510 6.024 1.00 17.32 279 GLY B C 1
ATOM 10491 O O . GLY B 1 290 ? 29.187 52.451 4.998 1.00 17.81 279 GLY B O 1
ATOM 10495 N N . GLY B 1 291 ? 30.433 51.445 6.592 1.00 15.48 280 GLY B N 1
ATOM 10496 C CA . GLY B 1 291 ? 30.418 50.145 5.947 1.00 13.94 280 GLY B CA 1
ATOM 10497 C C . GLY B 1 291 ? 29.123 49.373 6.103 1.00 14.94 280 GLY B C 1
ATOM 10498 O O . GLY B 1 291 ? 28.248 49.744 6.883 1.00 15.28 280 GLY B O 1
ATOM 10502 N N . GLY B 1 292 ? 28.999 48.304 5.323 1.00 14.25 281 GLY B N 1
ATOM 10503 C CA . GLY B 1 292 ? 27.920 47.353 5.496 1.00 14.18 281 GLY B CA 1
ATOM 10504 C C . GLY B 1 292 ? 26.994 47.299 4.307 1.00 14.76 281 GLY B C 1
ATOM 10505 O O . GLY B 1 292 ? 27.101 48.096 3.383 1.00 15.44 281 GLY B O 1
ATOM 10509 N N . PRO B 1 293 ? 26.073 46.349 4.333 1.00 13.95 282 PRO B N 1
ATOM 10510 C CA . PRO B 1 293 ? 25.153 46.108 3.218 1.00 14.35 282 PRO B CA 1
ATOM 10511 C C . PRO B 1 293 ? 24.129 47.212 3.036 1.00 11.55 282 PRO B C 1
ATOM 10512 O O . PRO B 1 293 ? 23.782 47.919 3.979 1.00 14.52 282 PRO B O 1
ATOM 10523 N N . PHE B 1 294 ? 23.662 47.335 1.795 1.00 13.36 283 PHE B N 1
ATOM 10524 C CA . PHE B 1 294 ? 22.782 48.409 1.371 1.00 12.55 283 PHE B CA 1
ATOM 10525 C C . PHE B 1 294 ? 22.060 47.927 0.100 1.00 12.70 283 PHE B C 1
ATOM 10526 O O . PHE B 1 294 ? 22.522 48.181 -1.017 1.00 14.29 283 PHE B O 1
ATOM 10543 N N . PRO B 1 295 ? 20.942 47.191 0.267 1.00 11.96 284 PRO B N 1
ATOM 10544 C CA . PRO B 1 295 ? 20.375 46.510 -0.907 1.00 13.20 284 PRO B CA 1
ATOM 10545 C C . PRO B 1 295 ? 19.971 47.411 -2.082 1.00 13.05 284 PRO B C 1
ATOM 10546 O O . PRO B 1 295 ? 20.120 46.992 -3.239 1.00 14.65 284 PRO B O 1
ATOM 10557 N N . THR B 1 296 ? 19.497 48.621 -1.814 1.00 12.70 285 THR B N 1
ATOM 10558 C CA . THR B 1 296 ? 19.065 49.498 -2.911 1.00 12.05 285 THR B CA 1
ATOM 10559 C C . THR B 1 296 ? 20.104 50.555 -3.292 1.00 12.89 285 THR B C 1
ATOM 10560 O O . THR B 1 296 ? 19.786 51.502 -4.026 1.00 12.99 285 THR B O 1
ATOM 10571 N N . GLU B 1 297 ? 21.346 50.380 -2.839 1.00 13.22 286 GLU B N 1
ATOM 10572 C CA . GLU B 1 297 ? 22.425 51.312 -3.176 1.00 13.10 286 GLU B CA 1
ATOM 10573 C C . GLU B 1 297 ? 22.540 51.465 -4.674 1.00 14.97 286 GLU B C 1
ATOM 10574 O O . GLU B 1 297 ? 22.489 50.470 -5.403 1.00 14.93 286 GLU B O 1
ATOM 10586 N N . ASP B 1 298 ? 22.686 52.703 -5.132 1.00 12.36 287 ASP B N 1
ATOM 10587 C CA . ASP B 1 298 ? 22.977 52.939 -6.543 1.00 15.75 287 ASP B CA 1
ATOM 10588 C C . ASP B 1 298 ? 24.382 53.491 -6.684 1.00 15.74 287 ASP B C 1
ATOM 10589 O O . ASP B 1 298 ? 24.734 54.498 -6.075 1.00 14.68 287 ASP B O 1
ATOM 10598 N N . LEU B 1 299 ? 25.180 52.812 -7.508 1.00 15.27 288 LEU B N 1
ATOM 10599 C CA . LEU B 1 299 ? 26.576 53.141 -7.697 1.00 16.27 288 LEU B CA 1
ATOM 10600 C C . LEU B 1 299 ? 26.815 53.959 -8.955 1.00 16.39 288 LEU B C 1
ATOM 10601 O O . LEU B 1 299 ? 27.970 54.170 -9.352 1.00 19.81 288 LEU B O 1
ATOM 10617 N N . ALA B 1 300 ? 25.743 54.398 -9.595 1.00 16.07 289 ALA B N 1
ATOM 10618 C CA . ALA B 1 300 ? 25.844 55.126 -10.851 1.00 16.44 289 ALA B CA 1
ATOM 10619 C C . ALA B 1 300 ? 25.216 56.516 -10.727 1.00 15.05 289 ALA B C 1
ATOM 10620 O O . ALA B 1 300 ? 25.368 57.166 -9.700 1.00 15.99 289 ALA B O 1
ATOM 10627 N N . THR B 1 301 ? 24.517 56.968 -11.757 1.00 14.55 290 THR B N 1
ATOM 10628 C CA . THR B 1 301 ? 24.065 58.347 -11.815 1.00 16.00 290 THR B CA 1
ATOM 10629 C C . THR B 1 301 ? 22.932 58.668 -10.842 1.00 13.71 290 THR B C 1
ATOM 10630 O O . THR B 1 301 ? 22.857 59.781 -10.333 1.00 15.39 290 THR B O 1
ATOM 10641 N N . VAL B 1 302 ? 22.048 57.715 -10.584 1.00 13.88 291 VAL B N 1
ATOM 10642 C CA . VAL B 1 302 ? 21.003 57.947 -9.599 1.00 13.38 291 VAL B CA 1
ATOM 10643 C C . VAL B 1 302 ? 21.645 58.260 -8.244 1.00 13.30 291 VAL B C 1
ATOM 10644 O O . VAL B 1 302 ? 21.275 59.236 -7.572 1.00 13.61 291 VAL B O 1
ATOM 10657 N N . GLY B 1 303 ? 22.622 57.452 -7.844 1.00 13.05 292 GLY B N 1
ATOM 10658 C CA . GLY B 1 303 ? 23.252 57.653 -6.553 1.00 13.37 292 GLY B CA 1
ATOM 10659 C C . GLY B 1 303 ? 23.926 59.010 -6.489 1.00 14.99 292 GLY B C 1
ATOM 10660 O O . GLY B 1 303 ? 23.820 59.721 -5.487 1.00 13.99 292 GLY B O 1
ATOM 10664 N N . GLU B 1 304 ? 24.616 59.365 -7.569 1.00 15.48 293 GLU B N 1
ATOM 10665 C CA . GLU B 1 304 ? 25.303 60.647 -7.649 1.00 15.26 293 GLU B CA 1
ATOM 10666 C C . GLU B 1 304 ? 24.325 61.818 -7.562 1.00 15.31 293 GLU B C 1
ATOM 10667 O O . GLU B 1 304 ? 24.622 62.827 -6.936 1.00 15.80 293 GLU B O 1
ATOM 10679 N N . THR B 1 305 ? 23.164 61.678 -8.198 1.00 15.12 294 THR B N 1
ATOM 10680 C CA . THR B 1 305 ? 22.170 62.728 -8.213 1.00 15.81 294 THR B CA 1
ATOM 10681 C C . THR B 1 305 ? 21.554 62.886 -6.828 1.00 15.45 294 THR B C 1
ATOM 10682 O O . THR B 1 305 ? 21.392 63.998 -6.340 1.00 14.94 294 THR B O 1
ATOM 10693 N N . LEU B 1 306 ? 21.242 61.776 -6.171 1.00 13.37 295 LEU B N 1
ATOM 10694 C CA . LEU B 1 306 ? 20.713 61.860 -4.808 1.00 12.92 295 LEU B CA 1
ATOM 10695 C C . LEU B 1 306 ? 21.742 62.515 -3.888 1.00 13.51 295 LEU B C 1
ATOM 10696 O O . LEU B 1 306 ? 21.400 63.336 -3.019 1.00 14.00 295 LEU B O 1
ATOM 10712 N N . GLN B 1 307 ? 23.004 62.177 -4.089 1.00 15.06 296 GLN B N 1
ATOM 10713 C CA . GLN B 1 307 ? 24.054 62.714 -3.242 1.00 17.00 296 GLN B CA 1
ATOM 10714 C C . GLN B 1 307 ? 24.162 64.233 -3.394 1.00 16.92 296 GLN B C 1
ATOM 10715 O O . GLN B 1 307 ? 24.275 64.972 -2.405 1.00 16.56 296 GLN B O 1
ATOM 10729 N N . GLU B 1 308 ? 24.122 64.695 -4.634 1.00 16.24 297 GLU B N 1
ATOM 10730 C CA . GLU B 1 308 ? 24.308 66.117 -4.916 1.00 17.30 297 GLU B CA 1
ATOM 10731 C C . GLU B 1 308 ? 23.057 66.916 -4.541 1.00 16.20 297 GLU B C 1
ATOM 10732 O O . GLU B 1 308 ? 23.126 67.881 -3.787 1.00 16.23 297 GLU B O 1
ATOM 10744 N N . VAL B 1 309 ? 21.908 66.501 -5.063 1.00 14.93 298 VAL B N 1
ATOM 10745 C CA . VAL B 1 309 ? 20.670 67.240 -4.840 1.00 15.35 298 VAL B CA 1
ATOM 10746 C C . VAL B 1 309 ? 20.296 67.187 -3.364 1.00 13.70 298 VAL B C 1
ATOM 10747 O O . VAL B 1 309 ? 19.843 68.192 -2.799 1.00 16.16 298 VAL B O 1
ATOM 10760 N N . GLY B 1 310 ? 20.512 66.034 -2.730 1.00 13.65 299 GLY B N 1
ATOM 10761 C CA . GLY B 1 310 ? 20.194 65.852 -1.326 1.00 13.25 299 GLY B CA 1
ATOM 10762 C C . GLY B 1 310 ? 21.281 66.315 -0.376 1.00 14.44 299 GLY B C 1
ATOM 10763 O O . GLY B 1 310 ? 21.118 66.182 0.839 1.00 15.74 299 GLY B O 1
ATOM 10767 N N . ALA B 1 311 ? 22.374 66.841 -0.928 1.00 15.54 300 ALA B N 1
ATOM 10768 C CA . ALA B 1 311 ? 23.499 67.343 -0.131 1.00 16.49 300 ALA B CA 1
ATOM 10769 C C . ALA B 1 311 ? 23.902 66.304 0.915 1.00 14.48 300 ALA B C 1
ATOM 10770 O O . ALA B 1 311 ? 23.985 66.594 2.125 1.00 16.44 300 ALA B O 1
ATOM 10777 N N . GLU B 1 312 ? 24.131 65.080 0.444 1.00 15.86 301 GLU B N 1
ATOM 10778 C CA . GLU B 1 312 ? 24.375 63.948 1.342 1.00 16.55 301 GLU B CA 1
ATOM 10779 C C . GLU B 1 312 ? 25.874 63.792 1.609 1.00 20.60 301 GLU B C 1
ATOM 10780 O O . GLU B 1 312 ? 26.551 62.908 1.082 1.00 20.16 301 GLU B O 1
ATOM 10792 N N . TYR B 1 313 ? 26.385 64.678 2.448 1.00 23.36 302 TYR B N 1
ATOM 10793 C CA . TYR B 1 313 ? 27.784 64.635 2.833 1.00 29.15 302 TYR B CA 1
ATOM 10794 C C . TYR B 1 313 ? 27.951 65.331 4.171 1.00 34.91 302 TYR B C 1
ATOM 10795 O O . TYR B 1 313 ? 27.137 66.172 4.534 1.00 35.78 302 TYR B O 1
ATOM 10813 N N . GLY B 1 314 ? 29.009 64.980 4.896 1.00 40.89 303 GLY B N 1
ATOM 10814 C CA . GLY B 1 314 ? 29.255 65.541 6.212 1.00 47.65 303 GLY B CA 1
ATOM 10815 C C . GLY B 1 314 ? 29.516 67.032 6.152 1.00 53.32 303 GLY B C 1
ATOM 10816 O O . GLY B 1 314 ? 30.203 67.518 5.255 1.00 53.72 303 GLY B O 1
ATOM 10820 N N . THR B 1 315 ? 28.968 67.754 7.122 1.00 59.13 304 THR B N 1
ATOM 10821 C CA . THR B 1 315 ? 28.993 69.214 7.125 1.00 63.90 304 THR B CA 1
ATOM 10822 C C . THR B 1 315 ? 30.397 69.777 7.348 1.00 65.16 304 THR B C 1
ATOM 10823 O O . THR B 1 315 ? 30.740 70.829 6.807 1.00 65.57 304 THR B O 1
ATOM 10834 N N . VAL B 1 316 ? 31.199 69.074 8.142 1.00 65.80 305 VAL B N 1
ATOM 10835 C CA . VAL B 1 316 ? 32.549 69.522 8.478 1.00 65.78 305 VAL B CA 1
ATOM 10836 C C . VAL B 1 316 ? 33.580 68.635 7.795 1.00 65.43 305 VAL B C 1
ATOM 10837 O O . VAL B 1 316 ? 34.640 69.096 7.374 1.00 67.06 305 VAL B O 1
ATOM 10850 N N . THR B 1 317 ? 33.250 67.355 7.687 1.00 62.91 306 THR B N 1
ATOM 10851 C CA . THR B 1 317 ? 34.186 66.355 7.189 1.00 59.25 306 THR B CA 1
ATOM 10852 C C . THR B 1 317 ? 34.158 66.239 5.662 1.00 54.67 306 THR B C 1
ATOM 10853 O O . THR B 1 317 ? 35.185 65.966 5.038 1.00 51.49 306 THR B O 1
ATOM 10864 N N . GLY B 1 318 ? 32.991 66.464 5.062 1.00 50.82 307 GLY B N 1
ATOM 10865 C CA . GLY B 1 318 ? 32.817 66.271 3.633 1.00 47.10 307 GLY B CA 1
ATOM 10866 C C . GLY B 1 318 ? 32.595 64.802 3.309 1.00 47.01 307 GLY B C 1
ATOM 10867 O O . GLY B 1 318 ? 32.606 64.402 2.146 1.00 46.68 307 GLY B O 1
ATOM 10871 N N . ARG B 1 319 ? 32.403 64.003 4.359 1.00 44.66 308 ARG B N 1
ATOM 10872 C CA . ARG B 1 319 ? 32.165 62.562 4.248 1.00 43.83 308 ARG B CA 1
ATOM 10873 C C . ARG B 1 319 ? 30.905 62.266 3.438 1.00 38.08 308 ARG B C 1
ATOM 10874 O O . ARG B 1 319 ? 29.786 62.494 3.904 1.00 38.38 308 ARG B O 1
ATOM 10895 N N . ARG B 1 320 ? 31.107 61.756 2.226 1.00 34.84 309 ARG B N 1
ATOM 10896 C CA . ARG B 1 320 ? 30.022 61.534 1.277 1.00 36.28 309 ARG B CA 1
ATOM 10897 C C . ARG B 1 320 ? 29.227 60.288 1.642 1.00 29.60 309 ARG B C 1
ATOM 10898 O O . ARG B 1 320 ? 29.794 59.273 2.034 1.00 31.65 309 ARG B O 1
ATOM 10919 N N . ARG B 1 321 ? 27.910 60.354 1.490 1.00 21.39 310 ARG B N 1
ATOM 10920 C CA . ARG B 1 321 ? 27.064 59.237 1.898 1.00 18.43 310 ARG B CA 1
ATOM 10921 C C . ARG B 1 321 ? 26.683 58.368 0.717 1.00 16.20 310 ARG B C 1
ATOM 10922 O O . ARG B 1 321 ? 26.559 58.834 -0.421 1.00 18.35 310 ARG B O 1
ATOM 10943 N N . ARG B 1 322 ? 26.531 57.086 0.995 1.00 14.29 311 ARG B N 1
ATOM 10944 C CA . ARG B 1 322 ? 26.022 56.151 0.011 1.00 13.32 311 ARG B CA 1
ATOM 10945 C C . ARG B 1 322 ? 24.539 56.403 -0.161 1.00 12.17 311 ARG B C 1
ATOM 10946 O O . ARG B 1 322 ? 23.848 56.578 0.821 1.00 12.18 311 ARG B O 1
ATOM 10967 N N . CYS B 1 323 ? 24.059 56.413 -1.405 1.00 13.01 312 CYS B N 1
ATOM 10968 C CA . CYS B 1 323 ? 22.668 56.742 -1.693 1.00 11.26 312 CYS B CA 1
ATOM 10969 C C . CYS B 1 323 ? 22.040 55.673 -2.547 1.00 11.69 312 CYS B C 1
ATOM 10970 O O . CYS B 1 323 ? 22.714 55.037 -3.353 1.00 13.57 312 CYS B O 1
ATOM 10978 N N . GLY B 1 324 ? 20.733 55.524 -2.413 1.00 10.85 313 GLY B N 1
ATOM 10979 C CA . GLY B 1 324 ? 19.991 54.571 -3.212 1.00 11.53 313 GLY B CA 1
ATOM 10980 C C . GLY B 1 324 ? 18.494 54.801 -3.103 1.00 13.34 313 GLY B C 1
ATOM 10981 O O . GLY B 1 324 ? 18.028 55.736 -2.426 1.00 13.42 313 GLY B O 1
ATOM 10985 N N . TRP B 1 325 ? 17.730 53.938 -3.755 1.00 11.62 314 TRP B N 1
ATOM 10986 C CA . TRP B 1 325 ? 16.282 54.082 -3.769 1.00 11.41 314 TRP B CA 1
ATOM 10987 C C . TRP B 1 325 ? 15.670 53.870 -2.389 1.00 11.24 314 TRP B C 1
ATOM 10988 O O . TRP B 1 325 ? 16.258 53.222 -1.510 1.00 12.31 314 TRP B O 1
ATOM 11009 N N . LEU B 1 326 ? 14.476 54.415 -2.188 1.00 11.36 315 LEU B N 1
ATOM 11010 C CA . LEU B 1 326 ? 13.674 54.042 -1.036 1.00 11.67 315 LEU B CA 1
ATOM 11011 C C . LEU B 1 326 ? 13.531 52.519 -0.956 1.00 10.79 315 LEU B C 1
ATOM 11012 O O . LEU B 1 326 ? 13.275 51.847 -1.954 1.00 12.84 315 LEU B O 1
ATOM 11028 N N . ASP B 1 327 ? 13.667 51.978 0.246 1.00 9.92 316 ASP B N 1
ATOM 11029 C CA . ASP B 1 327 ? 13.564 50.533 0.468 1.00 12.04 316 ASP B CA 1
ATOM 11030 C C . ASP B 1 327 ? 12.469 50.275 1.503 1.00 11.40 316 ASP B C 1
ATOM 11031 O O . ASP B 1 327 ? 12.676 50.508 2.700 1.00 11.67 316 ASP B O 1
ATOM 11040 N N . LEU B 1 328 ? 11.297 49.817 1.058 1.00 11.33 317 LEU B N 1
ATOM 11041 C CA . LEU B 1 328 ? 10.183 49.628 1.988 1.00 12.61 317 LEU B CA 1
ATOM 11042 C C . LEU B 1 328 ? 10.243 48.271 2.687 1.00 12.30 317 LEU B C 1
ATOM 11043 O O . LEU B 1 328 ? 9.513 48.035 3.655 1.00 12.64 317 LEU B O 1
ATOM 11059 N N . VAL B 1 329 ? 11.128 47.389 2.230 1.00 11.94 318 VAL B N 1
ATOM 11060 C CA . VAL B 1 329 ? 11.362 46.149 2.961 1.00 11.50 318 VAL B CA 1
ATOM 11061 C C . VAL B 1 329 ? 12.045 46.515 4.271 1.00 10.82 318 VAL B C 1
ATOM 11062 O O . VAL B 1 329 ? 11.650 46.061 5.353 1.00 12.39 318 VAL B O 1
ATOM 11075 N N . VAL B 1 330 ? 13.070 47.354 4.166 1.00 10.95 319 VAL B N 1
ATOM 11076 C CA . VAL B 1 330 ? 13.693 47.930 5.340 1.00 10.46 319 VAL B CA 1
ATOM 11077 C C . VAL B 1 330 ? 12.645 48.623 6.211 1.00 11.22 319 VAL B C 1
ATOM 11078 O O . VAL B 1 330 ? 12.621 48.416 7.435 1.00 11.98 319 VAL B O 1
ATOM 11091 N N . MET B 1 331 ? 11.791 49.445 5.612 1.00 11.18 320 MET B N 1
ATOM 11092 C CA . MET B 1 331 ? 10.827 50.198 6.406 1.00 10.95 320 MET B CA 1
ATOM 11093 C C . MET B 1 331 ? 9.795 49.301 7.100 1.00 11.21 320 MET B C 1
ATOM 11094 O O . MET B 1 331 ? 9.337 49.621 8.209 1.00 11.95 320 MET B O 1
ATOM 11108 N N . LYS B 1 332 ? 9.409 48.204 6.460 1.00 11.22 321 LYS B N 1
ATOM 11109 C CA . LYS B 1 332 ? 8.474 47.253 7.084 1.00 11.49 321 LYS B CA 1
ATOM 11110 C C . LYS B 1 332 ? 9.104 46.668 8.358 1.00 12.44 321 LYS B C 1
ATOM 11111 O O . LYS B 1 332 ? 8.441 46.552 9.393 1.00 11.71 321 LYS B O 1
ATOM 11130 N N . TYR B 1 333 ? 10.383 46.307 8.274 1.00 12.31 322 TYR B N 1
ATOM 11131 C CA . TYR B 1 333 ? 11.126 45.777 9.415 1.00 10.97 322 TYR B CA 1
ATOM 11132 C C . TYR B 1 333 ? 11.265 46.831 10.501 1.00 12.09 322 TYR B C 1
ATOM 11133 O O . TYR B 1 333 ? 11.037 46.568 11.681 1.00 11.56 322 TYR B O 1
ATOM 11151 N N . SER B 1 334 ? 11.616 48.036 10.081 1.00 11.83 323 SER B N 1
ATOM 11152 C CA . SER B 1 334 ? 11.785 49.172 10.980 1.00 11.19 323 SER B CA 1
ATOM 11153 C C . SER B 1 334 ? 10.501 49.459 11.762 1.00 11.34 323 SER B C 1
ATOM 11154 O O . SER B 1 334 ? 10.532 49.713 12.977 1.00 11.15 323 SER B O 1
ATOM 11162 N N . THR B 1 335 ? 9.369 49.389 11.056 1.00 11.71 324 THR B N 1
ATOM 11163 C CA . THR B 1 335 ? 8.062 49.599 11.641 1.00 11.43 324 THR B CA 1
ATOM 11164 C C . THR B 1 335 ? 7.703 48.479 12.614 1.00 11.28 324 THR B C 1
ATOM 11165 O O . THR B 1 335 ? 7.096 48.727 13.653 1.00 12.41 324 THR B O 1
ATOM 11176 N N . MET B 1 336 ? 8.114 47.259 12.292 1.00 11.77 325 MET B N 1
ATOM 11177 C CA . MET B 1 336 ? 7.864 46.106 13.152 1.00 13.85 325 MET B CA 1
ATOM 11178 C C . MET B 1 336 ? 8.554 46.283 14.501 1.00 13.29 325 MET B C 1
ATOM 11179 O O . MET B 1 336 ? 7.962 46.019 15.544 1.00 14.95 325 MET B O 1
ATOM 11193 N N . ILE B 1 337 ? 9.815 46.710 14.481 1.00 12.00 326 ILE B N 1
ATOM 11194 C CA . ILE B 1 337 ? 10.571 46.883 15.711 1.00 12.10 326 ILE B CA 1
ATOM 11195 C C . ILE B 1 337 ? 10.086 48.074 16.536 1.00 12.00 326 ILE B C 1
ATOM 11196 O O . ILE B 1 337 ? 9.953 47.972 17.759 1.00 11.46 326 ILE B O 1
ATOM 11212 N N . ASN B 1 338 ? 9.853 49.216 15.882 1.00 11.82 327 ASN B N 1
ATOM 11213 C CA . ASN B 1 338 ? 9.576 50.452 16.608 1.00 10.67 327 ASN B CA 1
ATOM 11214 C C . ASN B 1 338 ? 8.094 50.769 16.824 1.00 10.77 327 ASN B C 1
ATOM 11215 O O . ASN B 1 338 ? 7.774 51.554 17.716 1.00 13.18 327 ASN B O 1
ATOM 11226 N N . GLY B 1 339 ? 7.203 50.202 16.002 1.00 10.83 328 GLY B N 1
ATOM 11227 C CA . GLY B 1 339 ? 5.771 50.409 16.179 1.00 13.01 328 GLY B CA 1
ATOM 11228 C C . GLY B 1 339 ? 5.319 51.848 15.967 1.00 12.49 328 GLY B C 1
ATOM 11229 O O . GLY B 1 339 ? 4.574 52.410 16.786 1.00 13.87 328 GLY B O 1
ATOM 11233 N N . TYR B 1 340 ? 5.747 52.441 14.855 1.00 12.57 329 TYR B N 1
ATOM 11234 C CA . TYR B 1 340 ? 5.433 53.842 14.563 1.00 10.22 329 TYR B CA 1
ATOM 11235 C C . TYR B 1 340 ? 3.929 54.102 14.596 1.00 11.09 329 TYR B C 1
ATOM 11236 O O . TYR B 1 340 ? 3.141 53.348 14.029 1.00 13.94 329 TYR B O 1
ATOM 11254 N N . THR B 1 341 ? 3.556 55.223 15.216 1.00 11.73 330 THR B N 1
ATOM 11255 C CA . THR B 1 341 ? 2.178 55.659 15.232 1.00 12.22 330 THR B CA 1
ATOM 11256 C C . THR B 1 341 ? 1.890 56.589 14.035 1.00 12.97 330 THR B C 1
ATOM 11257 O O . THR B 1 341 ? 0.734 56.740 13.631 1.00 14.76 330 THR B O 1
ATOM 11268 N N . SER B 1 342 ? 2.932 57.223 13.485 1.00 12.53 331 SER B N 1
ATOM 11269 C CA . SER B 1 342 ? 2.834 57.944 12.225 1.00 11.93 331 SER B CA 1
ATOM 11270 C C . SER B 1 342 ? 4.241 58.134 11.657 1.00 12.83 331 SER B C 1
ATOM 11271 O O . SER B 1 342 ? 5.223 57.853 12.341 1.00 13.64 331 SER B O 1
ATOM 11279 N N . LEU B 1 343 ? 4.321 58.600 10.412 1.00 12.14 332 LEU B N 1
ATOM 11280 C CA . LEU B 1 343 ? 5.604 58.804 9.741 1.00 12.95 332 LEU B CA 1
ATOM 11281 C C . LEU B 1 343 ? 5.840 60.255 9.384 1.00 11.72 332 LEU B C 1
ATOM 11282 O O . LEU B 1 343 ? 4.897 61.003 9.086 1.00 13.73 332 LEU B O 1
ATOM 11298 N N . ASN B 1 344 ? 7.109 60.638 9.394 1.00 11.78 333 ASN B N 1
ATOM 11299 C CA . ASN B 1 344 ? 7.573 61.880 8.776 1.00 11.69 333 ASN B CA 1
ATOM 11300 C C . ASN B 1 344 ? 8.385 61.523 7.542 1.00 12.52 333 ASN B C 1
ATOM 11301 O O . ASN B 1 344 ? 9.504 61.023 7.664 1.00 11.92 333 ASN B O 1
ATOM 11312 N N . LEU B 1 345 ? 7.810 61.739 6.358 1.00 12.52 334 LEU B N 1
ATOM 11313 C CA . LEU B 1 345 ? 8.493 61.482 5.098 1.00 11.68 334 LEU B CA 1
ATOM 11314 C C . LEU B 1 345 ? 9.339 62.689 4.726 1.00 12.07 334 LEU B C 1
ATOM 11315 O O . LEU B 1 345 ? 8.791 63.765 4.459 1.00 13.08 334 LEU B O 1
ATOM 11331 N N . THR B 1 346 ? 10.657 62.530 4.710 1.00 12.15 335 THR B N 1
ATOM 11332 C CA . THR B 1 346 ? 11.560 63.673 4.557 1.00 11.81 335 THR B CA 1
ATOM 11333 C C . THR B 1 346 ? 12.263 63.767 3.209 1.00 11.86 335 THR B C 1
ATOM 11334 O O . THR B 1 346 ? 12.421 62.778 2.495 1.00 13.10 335 THR B O 1
ATOM 11345 N N . LYS B 1 347 ? 12.715 64.972 2.891 1.00 13.04 336 LYS B N 1
ATOM 11346 C CA . LYS B 1 347 ? 13.508 65.211 1.686 1.00 13.25 336 LYS B CA 1
ATOM 11347 C C . LYS B 1 347 ? 12.782 64.776 0.413 1.00 12.24 336 LYS B C 1
ATOM 11348 O O . LYS B 1 347 ? 13.405 64.361 -0.559 1.00 13.15 336 LYS B O 1
ATOM 11367 N N . LEU B 1 348 ? 11.462 64.933 0.397 1.00 12.59 337 LEU B N 1
ATOM 11368 C CA . LEU B 1 348 ? 10.687 64.528 -0.759 1.00 12.60 337 LEU B CA 1
ATOM 11369 C C . LEU B 1 348 ? 11.070 65.391 -1.958 1.00 13.65 337 LEU B C 1
ATOM 11370 O O . LEU B 1 348 ? 11.022 64.929 -3.109 1.00 13.48 337 LEU B O 1
ATOM 11386 N N . ASP B 1 349 ? 11.488 66.625 -1.682 1.00 14.25 338 ASP B N 1
ATOM 11387 C CA . ASP B 1 349 ? 11.879 67.585 -2.714 1.00 13.92 338 ASP B CA 1
ATOM 11388 C C . ASP B 1 349 ? 13.115 67.120 -3.487 1.00 13.39 338 ASP B C 1
ATOM 11389 O O . ASP B 1 349 ? 13.356 67.561 -4.611 1.00 14.82 338 ASP B O 1
ATOM 11398 N N . VAL B 1 350 ? 13.925 66.260 -2.876 1.00 13.57 339 VAL B N 1
ATOM 11399 C CA . VAL B 1 350 ? 15.122 65.761 -3.555 1.00 12.78 339 VAL B CA 1
ATOM 11400 C C . VAL B 1 350 ? 14.759 64.954 -4.798 1.00 14.16 339 VAL B C 1
ATOM 11401 O O . VAL B 1 350 ? 15.580 64.812 -5.703 1.00 15.79 339 VAL B O 1
ATOM 11414 N N . LEU B 1 351 ? 13.532 64.452 -4.852 1.00 12.35 340 LEU B N 1
ATOM 11415 C CA . LEU B 1 351 ? 13.074 63.673 -6.016 1.00 12.74 340 LEU B CA 1
ATOM 11416 C C . LEU B 1 351 ? 12.301 64.501 -7.055 1.00 15.16 340 LEU B C 1
ATOM 11417 O O . LEU B 1 351 ? 11.786 63.938 -8.040 1.00 14.99 340 LEU B O 1
ATOM 11433 N N . ASP B 1 352 ? 12.232 65.820 -6.852 1.00 13.33 341 ASP B N 1
ATOM 11434 C CA . ASP B 1 352 ? 11.482 66.734 -7.741 1.00 14.13 341 ASP B CA 1
ATOM 11435 C C . ASP B 1 352 ? 11.915 66.681 -9.212 1.00 14.41 341 ASP B C 1
ATOM 11436 O O . ASP B 1 352 ? 11.123 67.021 -10.096 1.00 15.88 341 ASP B O 1
ATOM 11445 N N . GLY B 1 353 ? 13.165 66.297 -9.474 1.00 13.91 342 GLY B N 1
ATOM 11446 C CA . GLY B 1 353 ? 13.693 66.277 -10.825 1.00 14.89 342 GLY B CA 1
ATOM 11447 C C . GLY B 1 353 ? 13.695 64.926 -11.511 1.00 14.93 342 GLY B C 1
ATOM 11448 O O . GLY B 1 353 ? 14.097 64.828 -12.672 1.00 18.00 342 GLY B O 1
ATOM 11452 N N . PHE B 1 354 ? 13.223 63.892 -10.819 1.00 14.41 343 PHE B N 1
ATOM 11453 C CA . PHE B 1 354 ? 13.251 62.526 -11.353 1.00 14.18 343 PHE B CA 1
ATOM 11454 C C . PHE B 1 354 ? 12.073 62.239 -12.267 1.00 13.82 343 PHE B C 1
ATOM 11455 O O . PHE B 1 354 ? 10.933 62.544 -11.925 1.00 15.25 343 PHE B O 1
ATOM 11472 N N . GLU B 1 355 ? 12.351 61.585 -13.396 1.00 15.35 344 GLU B N 1
ATOM 11473 C CA . GLU B 1 355 ? 11.297 61.183 -14.320 1.00 13.99 344 GLU B CA 1
ATOM 11474 C C . GLU B 1 355 ? 10.586 59.932 -13.820 1.00 14.73 344 GLU B C 1
ATOM 11475 O O . GLU B 1 355 ? 9.368 59.799 -13.983 1.00 15.76 344 GLU B O 1
ATOM 11487 N N . GLU B 1 356 ? 11.360 59.017 -13.235 1.00 14.93 345 GLU B N 1
ATOM 11488 C CA . GLU B 1 356 ? 10.850 57.769 -12.688 1.00 16.88 345 GLU B CA 1
ATOM 11489 C C . GLU B 1 356 ? 11.542 57.547 -11.359 1.00 14.90 345 GLU B C 1
ATOM 11490 O O . GLU B 1 356 ? 12.712 57.892 -11.200 1.00 16.07 345 GLU B O 1
ATOM 11502 N N . ILE B 1 357 ? 10.819 56.971 -10.405 1.00 14.20 346 ILE B N 1
ATOM 11503 C CA . ILE B 1 357 ? 11.346 56.716 -9.070 1.00 13.34 346 ILE B CA 1
ATOM 11504 C C . ILE B 1 357 ? 11.089 55.265 -8.709 1.00 14.52 346 ILE B C 1
ATOM 11505 O O . ILE B 1 357 ? 9.947 54.809 -8.752 1.00 15.92 346 ILE B O 1
ATOM 11521 N N . LYS B 1 358 ? 12.142 54.525 -8.388 1.00 13.81 347 LYS B N 1
ATOM 11522 C CA . LYS B 1 358 ? 11.993 53.128 -7.978 1.00 15.18 347 LYS B CA 1
ATOM 11523 C C . LYS B 1 358 ? 11.886 53.019 -6.467 1.00 13.31 347 LYS B C 1
ATOM 11524 O O . LYS B 1 358 ? 12.522 53.779 -5.732 1.00 14.08 347 LYS B O 1
ATOM 11543 N N . VAL B 1 359 ? 11.085 52.060 -6.024 1.00 13.29 348 VAL B N 1
ATOM 11544 C CA . VAL B 1 359 ? 10.874 51.789 -4.606 1.00 12.26 348 VAL B CA 1
ATOM 11545 C C . VAL B 1 359 ? 10.936 50.292 -4.387 1.00 12.49 348 VAL B C 1
ATOM 11546 O O . VAL B 1 359 ? 10.177 49.547 -4.999 1.00 14.69 348 VAL B O 1
ATOM 11559 N N . ALA B 1 360 ? 11.836 49.838 -3.515 1.00 11.69 349 ALA B N 1
ATOM 11560 C CA . ALA B 1 360 ? 11.938 48.407 -3.245 1.00 12.59 349 ALA B CA 1
ATOM 11561 C C . ALA B 1 360 ? 10.754 47.949 -2.429 1.00 13.63 349 ALA B C 1
ATOM 11562 O O . ALA B 1 360 ? 10.480 48.506 -1.354 1.00 13.94 349 ALA B O 1
ATOM 11569 N N . THR B 1 361 ? 10.066 46.934 -2.942 1.00 14.88 350 THR B N 1
ATOM 11570 C CA . THR B 1 361 ? 8.872 46.394 -2.304 1.00 14.92 350 THR B CA 1
ATOM 11571 C C . THR B 1 361 ? 9.036 44.946 -1.851 1.00 13.88 350 THR B C 1
ATOM 11572 O O . THR B 1 361 ? 8.180 44.430 -1.132 1.00 15.07 350 THR B O 1
ATOM 11583 N N . GLY B 1 362 ? 10.099 44.280 -2.288 1.00 13.85 351 GLY B N 1
ATOM 11584 C CA . GLY B 1 362 ? 10.330 42.924 -1.862 1.00 14.92 351 GLY B CA 1
ATOM 11585 C C . GLY B 1 362 ? 11.761 42.477 -2.063 1.00 15.96 351 GLY B C 1
ATOM 11586 O O . GLY B 1 362 ? 12.504 43.041 -2.884 1.00 16.29 351 GLY B O 1
ATOM 11590 N N . TYR B 1 363 ? 12.156 41.484 -1.277 1.00 16.32 352 TYR B N 1
ATOM 11591 C CA . TYR B 1 363 ? 13.414 40.762 -1.480 1.00 17.86 352 TYR B CA 1
ATOM 11592 C C . TYR B 1 363 ? 13.117 39.317 -1.878 1.00 19.81 352 TYR B C 1
ATOM 11593 O O . TYR B 1 363 ? 12.273 38.692 -1.251 1.00 20.54 352 TYR B O 1
ATOM 11611 N N . LYS B 1 364 ? 13.828 38.787 -2.877 1.00 22.09 353 LYS B N 1
ATOM 11612 C CA . LYS B 1 364 ? 13.767 37.366 -3.197 1.00 25.87 353 LYS B CA 1
ATOM 11613 C C . LYS B 1 364 ? 15.154 36.745 -3.106 1.00 27.79 353 LYS B C 1
ATOM 11614 O O . LYS B 1 364 ? 16.150 37.396 -3.415 1.00 28.71 353 LYS B O 1
ATOM 11633 N N . ILE B 1 365 ? 15.208 35.490 -2.665 1.00 31.75 354 ILE B N 1
ATOM 11634 C CA . ILE B 1 365 ? 16.424 34.694 -2.735 1.00 36.95 354 ILE B CA 1
ATOM 11635 C C . ILE B 1 365 ? 16.052 33.416 -3.469 1.00 41.98 354 ILE B C 1
ATOM 11636 O O . ILE B 1 365 ? 15.106 32.732 -3.082 1.00 42.77 354 ILE B O 1
ATOM 11652 N N . ASP B 1 366 ? 16.768 33.132 -4.551 1.00 46.44 355 ASP B N 1
ATOM 11653 C CA . ASP B 1 366 ? 16.517 31.939 -5.354 1.00 51.61 355 ASP B CA 1
ATOM 11654 C C . ASP B 1 366 ? 15.065 31.917 -5.835 1.00 51.30 355 ASP B C 1
ATOM 11655 O O . ASP B 1 366 ? 14.405 30.875 -5.813 1.00 51.60 355 ASP B O 1
ATOM 11664 N N . GLY B 1 367 ? 14.569 33.079 -6.253 1.00 50.65 356 GLY B N 1
ATOM 11665 C CA . GLY B 1 367 ? 13.207 33.203 -6.744 1.00 49.06 356 GLY B CA 1
ATOM 11666 C C . GLY B 1 367 ? 12.141 33.147 -5.661 1.00 47.79 356 GLY B C 1
ATOM 11667 O O . GLY B 1 367 ? 10.951 33.275 -5.953 1.00 49.27 356 GLY B O 1
ATOM 11671 N N . VAL B 1 368 ? 12.566 32.964 -4.415 1.00 45.92 357 VAL B N 1
ATOM 11672 C CA . VAL B 1 368 ? 11.648 32.836 -3.287 1.00 43.08 357 VAL B CA 1
ATOM 11673 C C . VAL B 1 368 ? 11.620 34.111 -2.441 1.00 41.51 357 VAL B C 1
ATOM 11674 O O . VAL B 1 368 ? 12.662 34.645 -2.073 1.00 41.43 357 VAL B O 1
ATOM 11687 N N . G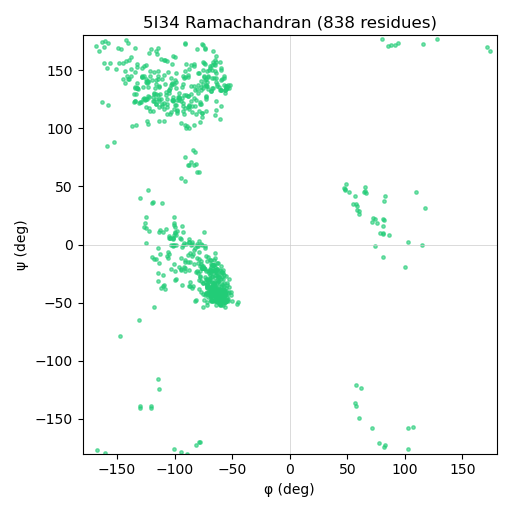LU B 1 369 ? 10.417 34.570 -2.121 1.00 40.10 358 GLU B N 1
ATOM 11688 C CA . GLU B 1 369 ? 10.222 35.770 -1.316 1.00 40.10 358 GLU B CA 1
ATOM 11689 C C . GLU B 1 369 ? 10.841 35.620 0.070 1.00 36.76 358 GLU B C 1
ATOM 11690 O O . GLU B 1 369 ? 10.636 34.612 0.731 1.00 37.86 358 GLU B O 1
ATOM 11702 N N . VAL B 1 370 ? 11.581 36.635 0.504 1.00 36.79 359 VAL B N 1
ATOM 11703 C CA . VAL B 1 370 ? 12.225 36.643 1.816 1.00 35.40 359 VAL B CA 1
ATOM 11704 C C . VAL B 1 370 ? 11.256 37.151 2.871 1.00 37.80 359 VAL B C 1
ATOM 11705 O O . VAL B 1 370 ? 10.549 38.136 2.649 1.00 37.91 359 VAL B O 1
ATOM 11718 N N . GLU B 1 371 ? 11.226 36.474 4.017 1.00 39.59 360 GLU B N 1
ATOM 11719 C CA . GLU B 1 371 ? 10.429 36.920 5.160 1.00 43.88 360 GLU B CA 1
ATOM 11720 C C . GLU B 1 371 ? 11.217 37.884 6.042 1.00 40.87 360 GLU B C 1
ATOM 11721 O O . GLU B 1 371 ? 12.332 37.572 6.466 1.00 42.35 360 GLU B O 1
ATOM 11733 N N . GLY B 1 372 ? 10.640 39.050 6.325 1.00 36.46 361 GLY B N 1
ATOM 11734 C CA . GLY B 1 372 ? 11.261 39.997 7.234 1.00 33.01 361 GLY B CA 1
ATOM 11735 C C . GLY B 1 372 ? 12.621 40.446 6.735 1.00 28.81 361 GLY B C 1
ATOM 11736 O O . GLY B 1 372 ? 12.849 40.493 5.522 1.00 28.89 361 GLY B O 1
ATOM 11740 N N . PHE B 1 373 ? 13.526 40.755 7.663 1.00 21.40 362 PHE B N 1
ATOM 11741 C CA . PHE B 1 373 ? 14.856 41.226 7.304 1.00 16.61 362 PHE B CA 1
ATOM 11742 C C . PHE B 1 373 ? 15.878 40.285 7.923 1.00 14.98 362 PHE B C 1
ATOM 11743 O O . PHE B 1 373 ? 15.834 40.046 9.123 1.00 14.62 362 PHE B O 1
ATOM 11760 N N . PRO B 1 374 ? 16.802 39.752 7.117 1.00 14.42 363 PRO B N 1
ATOM 11761 C CA . PRO B 1 374 ? 17.709 38.714 7.637 1.00 13.47 363 PRO B CA 1
ATOM 11762 C C . PRO B 1 374 ? 18.816 39.193 8.551 1.00 13.03 363 PRO B C 1
ATOM 11763 O O . PRO B 1 374 ? 19.457 40.199 8.272 1.00 13.53 363 PRO B O 1
ATOM 11774 N N . ALA B 1 375 ? 19.054 38.439 9.620 1.00 12.59 364 ALA B N 1
ATOM 11775 C CA . ALA B 1 375 ? 20.175 38.687 10.522 1.00 12.23 364 ALA B CA 1
ATOM 11776 C C . ALA B 1 375 ? 21.510 38.317 9.873 1.00 13.34 364 ALA B C 1
ATOM 11777 O O . ALA B 1 375 ? 22.557 38.934 10.162 1.00 13.48 364 ALA B O 1
ATOM 11784 N N . ASP B 1 376 ? 21.482 37.326 8.989 1.00 12.82 365 ASP B N 1
ATOM 11785 C CA . ASP B 1 376 ? 22.710 36.850 8.359 1.00 13.40 365 ASP B CA 1
ATOM 11786 C C . ASP B 1 376 ? 22.970 37.693 7.121 1.00 14.04 365 ASP B C 1
ATOM 11787 O O . ASP B 1 376 ? 22.146 37.723 6.192 1.00 15.23 365 ASP B O 1
ATOM 11796 N N . LEU B 1 377 ? 24.106 38.384 7.106 1.00 14.41 366 LEU B N 1
ATOM 11797 C CA . LEU B 1 377 ? 24.402 39.322 6.030 1.00 13.50 366 LEU B CA 1
ATOM 11798 C C . LEU B 1 377 ? 24.821 38.635 4.736 1.00 17.05 366 LEU B C 1
ATOM 11799 O O . LEU B 1 377 ? 24.761 39.232 3.668 1.00 18.48 366 LEU B O 1
ATOM 11815 N N . ASP B 1 378 ? 25.223 37.375 4.813 1.00 17.39 367 ASP B N 1
ATOM 11816 C CA . ASP B 1 378 ? 25.479 36.637 3.588 1.00 18.50 367 ASP B CA 1
ATOM 11817 C C . ASP B 1 378 ? 24.177 36.269 2.909 1.00 18.66 367 ASP B C 1
ATOM 11818 O O . ASP B 1 378 ? 24.108 36.224 1.680 1.00 21.33 367 ASP B O 1
ATOM 11827 N N . ARG B 1 379 ? 23.136 36.031 3.698 1.00 18.04 368 ARG B N 1
ATOM 11828 C CA . ARG B 1 379 ? 21.822 35.804 3.126 1.00 18.43 368 ARG B CA 1
ATOM 11829 C C . ARG B 1 379 ? 21.348 37.109 2.501 1.00 19.48 368 ARG B C 1
ATOM 11830 O O . ARG B 1 379 ? 20.828 37.110 1.384 1.00 20.51 368 ARG B O 1
ATOM 11851 N N . LEU B 1 380 ? 21.531 38.221 3.212 1.00 19.22 369 LEU B N 1
ATOM 11852 C CA . LEU B 1 380 ? 21.135 39.521 2.687 1.00 18.57 369 LEU B CA 1
ATOM 11853 C C . LEU B 1 380 ? 21.830 39.804 1.357 1.00 21.48 369 LEU B C 1
ATOM 11854 O O . LEU B 1 380 ? 21.232 40.382 0.450 1.00 22.28 369 LEU B O 1
ATOM 11870 N N . ALA B 1 381 ? 23.079 39.370 1.230 1.00 21.60 370 ALA B N 1
ATOM 11871 C CA . ALA B 1 381 ? 23.827 39.590 -0.007 1.00 22.89 370 ALA B CA 1
ATOM 11872 C C . ALA B 1 381 ? 23.263 38.819 -1.199 1.00 24.99 370 ALA B C 1
ATOM 11873 O O . ALA B 1 381 ? 23.526 39.173 -2.350 1.00 27.22 370 ALA B O 1
ATOM 11880 N N . LYS B 1 382 ? 22.511 37.757 -0.939 1.00 25.07 371 LYS B N 1
ATOM 11881 C CA . LYS B 1 382 ? 21.952 36.962 -2.032 1.00 27.31 371 LYS B CA 1
ATOM 11882 C C . LYS B 1 382 ? 20.655 37.578 -2.569 1.00 24.34 371 LYS B C 1
ATOM 11883 O O . LYS B 1 382 ? 20.108 37.096 -3.555 1.00 26.53 371 LYS B O 1
ATOM 11902 N N . VAL B 1 383 ? 20.179 38.652 -1.943 1.00 21.84 372 VAL B N 1
ATOM 11903 C CA . VAL B 1 383 ? 18.854 39.193 -2.265 1.00 20.55 372 VAL B CA 1
ATOM 11904 C C . VAL B 1 383 ? 18.780 39.788 -3.659 1.00 20.91 372 VAL B C 1
ATOM 11905 O O . VAL B 1 383 ? 19.660 40.540 -4.069 1.00 21.80 372 VAL B O 1
ATOM 11918 N N . GLU B 1 384 ? 17.709 39.448 -4.369 1.00 20.38 373 GLU B N 1
ATOM 11919 C CA . GLU B 1 384 ? 17.338 40.136 -5.593 1.00 21.75 373 GLU B CA 1
ATOM 11920 C C . GLU B 1 384 ? 16.222 41.093 -5.215 1.00 19.43 373 GLU B C 1
ATOM 11921 O O . GLU B 1 384 ? 15.165 40.663 -4.759 1.00 20.14 373 GLU B O 1
ATOM 11933 N N . VAL B 1 385 ? 16.467 42.391 -5.362 1.00 16.94 374 VAL B N 1
ATOM 11934 C CA . VAL B 1 385 ? 15.496 43.392 -4.972 1.00 16.47 374 VAL B CA 1
ATOM 11935 C C . VAL B 1 385 ? 14.410 43.544 -6.018 1.00 16.69 374 VAL B C 1
ATOM 11936 O O . VAL B 1 385 ? 14.693 43.685 -7.211 1.00 17.78 374 VAL B O 1
ATOM 11949 N N . GLN B 1 386 ? 13.168 43.499 -5.551 1.00 16.44 375 GLN B N 1
ATOM 11950 C CA . GLN B 1 386 ? 11.997 43.722 -6.391 1.00 15.99 375 GLN B CA 1
ATOM 11951 C C . GLN B 1 386 ? 11.568 45.168 -6.251 1.00 15.16 375 GLN B C 1
ATOM 11952 O O . GLN B 1 386 ? 11.379 45.624 -5.120 1.00 16.31 375 GLN B O 1
ATOM 11966 N N . TYR B 1 387 ? 11.418 45.876 -7.377 1.00 15.86 376 TYR B N 1
ATOM 11967 C CA . TYR B 1 387 ? 11.068 47.292 -7.358 1.00 15.45 376 TYR B CA 1
ATOM 11968 C C . TYR B 1 387 ? 9.726 47.596 -7.994 1.00 15.21 376 TYR B C 1
ATOM 11969 O O . TYR B 1 387 ? 9.363 47.027 -9.015 1.00 18.60 376 TYR B O 1
ATOM 11987 N N . ALA B 1 388 ? 9.013 48.533 -7.389 1.00 15.11 377 ALA B N 1
ATOM 11988 C CA . ALA B 1 388 ? 7.973 49.274 -8.081 1.00 15.71 377 ALA B CA 1
ATOM 11989 C C . ALA B 1 388 ? 8.594 50.497 -8.745 1.00 15.63 377 ALA B C 1
ATOM 11990 O O . ALA B 1 388 ? 9.526 51.085 -8.196 1.00 16.70 377 ALA B O 1
ATOM 11997 N N . THR B 1 389 ? 8.078 50.880 -9.910 1.00 15.87 378 THR B N 1
ATOM 11998 C CA . THR B 1 389 ? 8.521 52.103 -10.573 1.00 15.79 378 THR B CA 1
ATOM 11999 C C . THR B 1 389 ? 7.340 53.054 -10.627 1.00 17.09 378 THR B C 1
ATOM 12000 O O . THR B 1 389 ? 6.305 52.711 -11.176 1.00 19.09 378 THR B O 1
ATOM 12011 N N . LEU B 1 390 ? 7.508 54.229 -10.029 1.00 15.05 379 LEU B N 1
ATOM 12012 C CA . LEU B 1 390 ? 6.445 55.215 -9.939 1.00 14.81 379 LEU B CA 1
ATOM 12013 C C . LEU B 1 390 ? 6.824 56.433 -10.752 1.00 14.63 379 LEU B C 1
ATOM 12014 O O . LEU B 1 390 ? 8.000 56.783 -10.822 1.00 15.55 379 LEU B O 1
ATOM 12030 N N . PRO B 1 391 ? 5.832 57.078 -11.381 1.00 15.39 380 PRO B N 1
ATOM 12031 C CA . PRO B 1 391 ? 6.155 58.255 -12.187 1.00 14.97 380 PRO B CA 1
ATOM 12032 C C . PRO B 1 391 ? 6.514 59.451 -11.328 1.00 14.52 380 PRO B C 1
ATOM 12033 O O . PRO B 1 391 ? 5.912 59.655 -10.276 1.00 15.92 380 PRO B O 1
ATOM 12044 N N . GLY B 1 392 ? 7.493 60.231 -11.781 1.00 13.40 381 GLY B N 1
ATOM 12045 C CA . GLY B 1 392 ? 7.873 61.454 -11.092 1.00 14.99 381 GLY B CA 1
ATOM 12046 C C . GLY B 1 392 ? 6.856 62.567 -11.282 1.00 16.31 381 GLY B C 1
ATOM 12047 O O . GLY B 1 392 ? 5.950 62.465 -12.108 1.00 16.63 381 GLY B O 1
ATOM 12051 N N . TRP B 1 393 ? 7.016 63.639 -10.510 1.00 14.75 382 TRP B N 1
ATOM 12052 C CA . TRP B 1 393 ? 6.147 64.810 -10.641 1.00 13.78 382 TRP B CA 1
ATOM 12053 C C . TRP B 1 393 ? 6.835 65.954 -11.388 1.00 14.10 382 TRP B C 1
ATOM 12054 O O . TRP B 1 393 ? 6.144 66.828 -11.925 1.00 16.57 382 TRP B O 1
ATOM 12075 N N . LYS B 1 394 ? 8.162 65.950 -11.441 1.00 17.64 383 LYS B N 1
ATOM 12076 C CA . LYS B 1 394 ? 8.899 66.964 -12.205 1.00 17.63 383 LYS B CA 1
ATOM 12077 C C . LYS B 1 394 ? 8.390 68.377 -11.930 1.00 15.71 383 LYS B C 1
ATOM 12078 O O . LYS B 1 394 ? 8.134 69.180 -12.861 1.00 18.98 383 LYS B O 1
ATOM 12097 N N . THR B 1 395 ? 8.261 68.670 -10.637 1.00 16.93 384 THR B N 1
ATOM 12098 C CA . THR B 1 395 ? 7.790 69.950 -10.150 1.00 20.20 384 THR B CA 1
ATOM 12099 C C . THR B 1 395 ? 8.524 70.281 -8.859 1.00 18.67 384 THR B C 1
ATOM 12100 O O . THR B 1 395 ? 8.774 69.396 -8.053 1.00 18.88 384 THR B O 1
ATOM 12111 N N . ASP B 1 396 ? 8.852 71.553 -8.666 1.00 18.68 385 ASP B N 1
ATOM 12112 C CA . ASP B 1 396 ? 9.423 72.047 -7.412 1.00 18.32 385 ASP B CA 1
ATOM 12113 C C . ASP B 1 396 ? 8.347 72.085 -6.315 1.00 16.61 385 ASP B C 1
ATOM 12114 O O . ASP B 1 396 ? 7.397 72.852 -6.410 1.00 18.10 385 ASP B O 1
ATOM 12123 N N . ILE B 1 397 ? 8.507 71.266 -5.273 1.00 16.48 386 ILE B N 1
ATOM 12124 C CA . ILE B 1 397 ? 7.526 71.223 -4.186 1.00 16.16 386 ILE B CA 1
ATOM 12125 C C . ILE B 1 397 ? 8.021 71.951 -2.928 1.00 16.11 386 ILE B C 1
ATOM 12126 O O . ILE B 1 397 ? 7.361 71.918 -1.879 1.00 16.50 386 ILE B O 1
ATOM 12142 N N . SER B 1 398 ? 9.169 72.607 -3.018 1.00 15.26 387 SER B N 1
ATOM 12143 C CA . SER B 1 398 ? 9.788 73.156 -1.821 1.00 17.55 387 SER B CA 1
ATOM 12144 C C . SER B 1 398 ? 9.027 74.331 -1.192 1.00 19.22 387 SER B C 1
ATOM 12145 O O . SER B 1 398 ? 9.322 74.691 -0.050 1.00 20.11 387 SER B O 1
ATOM 12153 N N . ASN B 1 399 ? 8.065 74.920 -1.907 1.00 19.52 388 ASN B N 1
ATOM 12154 C CA . ASN B 1 399 ? 7.205 75.943 -1.321 1.00 22.44 388 ASN B CA 1
ATOM 12155 C C . ASN B 1 399 ? 5.796 75.436 -0.998 1.00 21.95 388 ASN B C 1
ATOM 12156 O O . ASN B 1 399 ? 4.925 76.222 -0.632 1.00 25.69 388 ASN B O 1
ATOM 12167 N N . CYS B 1 400 ? 5.560 74.133 -1.129 1.00 21.43 389 CYS B N 1
ATOM 12168 C CA . CYS B 1 400 ? 4.260 73.576 -0.773 1.00 20.89 389 CYS B CA 1
ATOM 12169 C C . CYS B 1 400 ? 4.068 73.664 0.742 1.00 21.02 389 CYS B C 1
ATOM 12170 O O . CYS B 1 400 ? 4.956 73.282 1.521 1.00 21.51 389 CYS B O 1
ATOM 12178 N N . LYS B 1 401 ? 2.907 74.160 1.152 1.00 20.98 390 LYS B N 1
ATOM 12179 C CA . LYS B 1 401 ? 2.608 74.381 2.562 1.00 24.01 390 LYS B CA 1
ATOM 12180 C C . LYS B 1 401 ? 1.500 73.479 3.090 1.00 23.82 390 LYS B C 1
ATOM 12181 O O . LYS B 1 401 ? 1.314 73.365 4.301 1.00 25.34 390 LYS B O 1
ATOM 12200 N N . THR B 1 402 ? 0.745 72.871 2.183 1.00 23.03 391 THR B N 1
ATOM 12201 C CA . THR B 1 402 ? -0.338 71.973 2.559 1.00 24.04 391 THR B CA 1
ATOM 12202 C C . THR B 1 402 ? -0.355 70.772 1.635 1.00 21.96 391 THR B C 1
ATOM 12203 O O . THR B 1 402 ? 0.167 70.824 0.530 1.00 22.41 391 THR B O 1
ATOM 12214 N N . TYR B 1 403 ? -0.974 69.694 2.094 1.00 21.76 392 TYR B N 1
ATOM 12215 C CA . TYR B 1 403 ? -1.051 68.474 1.313 1.00 22.77 392 TYR B CA 1
ATOM 12216 C C . TYR B 1 403 ? -1.702 68.720 -0.049 1.00 21.11 392 TYR B C 1
ATOM 12217 O O . TYR B 1 403 ? -1.252 68.176 -1.059 1.00 20.00 392 TYR B O 1
ATOM 12235 N N . GLU B 1 404 ? -2.745 69.545 -0.073 1.00 22.24 393 GLU B N 1
ATOM 12236 C CA . GLU B 1 404 ? -3.483 69.785 -1.308 1.00 24.35 393 GLU B CA 1
ATOM 12237 C C . GLU B 1 404 ? -2.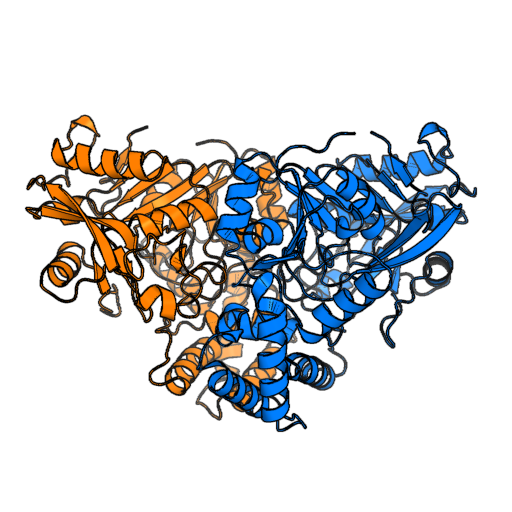637 70.463 -2.381 1.00 22.84 393 GLU B C 1
ATOM 12238 O O . GLU B 1 404 ? -2.938 70.346 -3.559 1.00 24.95 393 GLU B O 1
ATOM 12250 N N . GLU B 1 405 ? -1.570 71.144 -1.983 1.00 21.02 394 GLU B N 1
ATOM 12251 C CA . GLU B 1 405 ? -0.697 71.824 -2.944 1.00 21.14 394 GLU B CA 1
ATOM 12252 C C . GLU B 1 405 ? 0.258 70.845 -3.637 1.00 19.54 394 GLU B C 1
ATOM 12253 O O . GLU B 1 405 ? 0.882 71.197 -4.646 1.00 22.98 394 GLU B O 1
ATOM 12265 N N . PHE B 1 406 ? 0.366 69.621 -3.128 1.00 19.34 395 PHE B N 1
ATOM 12266 C CA . PHE B 1 406 ? 1.278 68.655 -3.731 1.00 17.62 395 PHE B CA 1
ATOM 12267 C C . PHE B 1 406 ? 0.850 68.265 -5.144 1.00 18.60 395 PHE B C 1
ATOM 12268 O O . PHE B 1 406 ? -0.349 68.144 -5.422 1.00 21.24 395 PHE B O 1
ATOM 12285 N N . PRO B 1 407 ? 1.824 68.052 -6.039 1.00 16.52 396 PRO B N 1
ATOM 12286 C CA . PRO B 1 407 ? 1.508 67.448 -7.340 1.00 18.71 396 PRO B CA 1
ATOM 12287 C C . PRO B 1 407 ? 0.899 66.066 -7.176 1.00 18.35 396 PRO B C 1
ATOM 12288 O O . PRO B 1 407 ? 1.226 65.372 -6.186 1.00 16.28 396 PRO B O 1
ATOM 12299 N N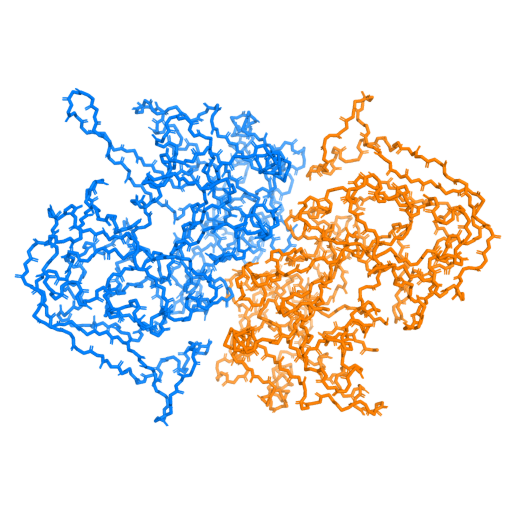 . GLU B 1 408 ? 0.064 65.653 -8.131 1.00 19.24 397 GLU B N 1
ATOM 12300 C CA . GLU B 1 408 ? -0.645 64.386 -8.003 1.00 18.79 397 GLU B CA 1
ATOM 12301 C C . GLU B 1 408 ? 0.314 63.208 -7.809 1.00 16.66 397 GLU B C 1
ATOM 12302 O O . GLU B 1 408 ? 0.043 62.314 -7.008 1.00 17.56 397 GLU B O 1
ATOM 12314 N N . ASN B 1 409 ? 1.443 63.200 -8.512 1.00 15.62 398 ASN B N 1
ATOM 12315 C CA . ASN B 1 409 ? 2.342 62.059 -8.406 1.00 14.97 398 ASN B CA 1
ATOM 12316 C C . ASN B 1 409 ? 3.145 62.059 -7.108 1.00 13.97 398 ASN B C 1
ATOM 12317 O O . ASN B 1 409 ? 3.648 61.017 -6.692 1.00 15.22 398 ASN B O 1
ATOM 12328 N N . ALA B 1 410 ? 3.258 63.216 -6.457 1.00 14.44 399 ALA B N 1
ATOM 12329 C CA . ALA B 1 410 ? 3.828 63.273 -5.113 1.00 14.03 399 ALA B CA 1
ATOM 12330 C C . ALA B 1 410 ? 2.828 62.719 -4.100 1.00 14.68 399 ALA B C 1
ATOM 12331 O O . ALA B 1 410 ? 3.196 61.990 -3.171 1.00 15.13 399 ALA B O 1
ATOM 12338 N N . LYS B 1 411 ? 1.568 63.102 -4.255 1.00 14.63 400 LYS B N 1
ATOM 12339 C CA . LYS B 1 411 ? 0.519 62.510 -3.448 1.00 16.84 400 LYS B CA 1
ATOM 12340 C C . LYS B 1 411 ? 0.530 60.985 -3.600 1.00 14.79 400 LYS B C 1
ATOM 12341 O O . LYS B 1 411 ? 0.402 60.253 -2.607 1.00 15.50 400 LYS B O 1
ATOM 12360 N N . ALA B 1 412 ? 0.688 60.510 -4.834 1.00 13.87 401 ALA B N 1
ATOM 12361 C CA . ALA B 1 412 ? 0.688 59.068 -5.106 1.00 14.80 401 ALA B CA 1
ATOM 12362 C C . ALA B 1 412 ? 1.856 58.384 -4.401 1.00 12.13 401 ALA B C 1
ATOM 12363 O O . ALA B 1 412 ? 1.745 57.267 -3.886 1.00 15.22 401 ALA B O 1
ATOM 12370 N N . TYR B 1 413 ? 2.995 59.050 -4.385 1.00 13.15 402 TYR B N 1
ATOM 12371 C CA . TYR B 1 413 ? 4.189 58.510 -3.736 1.00 14.07 402 TYR B CA 1
ATOM 12372 C C . TYR B 1 413 ? 3.938 58.349 -2.227 1.00 13.25 402 TYR B C 1
ATOM 12373 O O . TYR B 1 413 ? 4.263 57.317 -1.635 1.00 13.53 402 TYR B O 1
ATOM 12391 N N . ILE B 1 414 ? 3.346 59.371 -1.619 1.00 13.52 403 ILE B N 1
ATOM 12392 C CA . ILE B 1 414 ? 3.011 59.339 -0.195 1.00 14.31 403 ILE B CA 1
ATOM 12393 C C . ILE B 1 414 ? 2.038 58.197 0.094 1.00 14.62 403 ILE B C 1
ATOM 12394 O O . ILE B 1 414 ? 2.270 57.388 0.991 1.00 14.80 403 ILE B O 1
ATOM 12410 N N . LYS B 1 415 ? 0.986 58.094 -0.710 1.00 15.96 404 LYS B N 1
ATOM 12411 C CA . LYS B 1 415 ? -0.020 57.059 -0.500 1.00 14.90 404 LYS B CA 1
ATOM 12412 C C . LYS B 1 415 ? 0.574 55.663 -0.696 1.00 14.15 404 LYS B C 1
ATOM 12413 O O . LYS B 1 415 ? 0.222 54.747 0.012 1.00 16.20 404 LYS B O 1
ATOM 12432 N N . PHE B 1 416 ? 1.452 55.502 -1.679 1.00 14.35 405 PHE B N 1
ATOM 12433 C CA . PHE B 1 416 ? 2.078 54.217 -1.925 1.00 15.35 405 PHE B CA 1
ATOM 12434 C C . PHE B 1 416 ? 2.785 53.720 -0.663 1.00 14.12 405 PHE B C 1
ATOM 12435 O O . PHE B 1 416 ? 2.697 52.548 -0.284 1.00 14.75 405 PHE B O 1
ATOM 12452 N N . ILE B 1 417 ? 3.480 54.642 -0.007 1.00 14.25 406 ILE B N 1
ATOM 12453 C CA . ILE B 1 417 ? 4.261 54.328 1.177 1.00 13.72 406 ILE B CA 1
ATOM 12454 C C . ILE B 1 417 ? 3.322 53.966 2.340 1.00 14.03 406 ILE B C 1
ATOM 12455 O O . ILE B 1 417 ? 3.516 52.962 3.033 1.00 14.09 406 ILE B O 1
ATOM 12471 N N . GLU B 1 418 ? 2.314 54.797 2.557 1.00 13.55 407 GLU B N 1
ATOM 12472 C CA . GLU B 1 418 ? 1.308 54.553 3.596 1.00 16.10 407 GLU B CA 1
ATOM 12473 C C . GLU B 1 418 ? 0.636 53.205 3.466 1.00 18.07 407 GLU B C 1
ATOM 12474 O O . GLU B 1 418 ? 0.500 52.467 4.439 1.00 17.56 407 GLU B O 1
ATOM 12486 N N . ASP B 1 419 ? 0.202 52.905 2.251 1.00 19.08 408 ASP B N 1
ATOM 12487 C CA . ASP B 1 419 ? -0.554 51.701 1.998 1.00 19.46 408 ASP B CA 1
ATOM 12488 C C . ASP B 1 419 ? 0.337 50.474 2.192 1.00 17.35 408 ASP B C 1
ATOM 12489 O O . ASP B 1 419 ? -0.118 49.451 2.705 1.00 17.77 408 ASP B O 1
ATOM 12498 N N . TYR B 1 420 ? 1.603 50.583 1.804 1.00 15.67 409 TYR B N 1
ATOM 12499 C CA . TYR B 1 420 ? 2.521 49.470 1.936 1.00 14.64 409 TYR B CA 1
ATOM 12500 C C . TYR B 1 420 ? 2.801 49.167 3.393 1.00 15.88 409 TYR B C 1
ATOM 12501 O O . TYR B 1 420 ? 2.800 47.995 3.796 1.00 16.36 409 TYR B O 1
ATOM 12519 N N . LEU B 1 421 ? 3.014 50.219 4.185 1.00 14.29 410 LEU B N 1
ATOM 12520 C CA . LEU B 1 421 ? 3.491 50.059 5.556 1.00 15.00 410 LEU B CA 1
ATOM 12521 C C . LEU B 1 421 ? 2.376 49.966 6.579 1.00 14.86 410 LEU B C 1
ATOM 12522 O O . LEU B 1 421 ? 2.611 49.523 7.695 1.00 15.82 410 LEU B O 1
ATOM 12538 N N . GLY B 1 422 ? 1.175 50.426 6.234 1.00 13.74 411 GLY B N 1
ATOM 12539 C CA . GLY B 1 422 ? 0.070 50.436 7.172 1.00 14.92 411 GLY B CA 1
ATOM 12540 C C . GLY B 1 422 ? 0.196 51.491 8.261 1.00 14.33 411 GLY B C 1
ATOM 12541 O O . GLY B 1 422 ? -0.408 51.370 9.330 1.00 16.29 411 GLY B O 1
ATOM 12545 N N . VAL B 1 423 ? 0.983 52.530 7.988 1.00 14.30 412 VAL B N 1
ATOM 12546 C CA . VAL B 1 423 ? 1.165 53.652 8.902 1.00 13.84 412 VAL B CA 1
ATOM 12547 C C . VAL B 1 423 ? 1.018 54.935 8.087 1.00 14.36 412 VAL B C 1
ATOM 12548 O O . VAL B 1 423 ? 1.576 55.033 6.990 1.00 14.82 412 VAL B O 1
ATOM 12561 N N . LYS B 1 424 ? 0.260 55.900 8.604 1.00 15.98 413 LYS B N 1
ATOM 12562 C CA . LYS B 1 424 ? 0.012 57.129 7.867 1.00 14.00 413 LYS B CA 1
ATOM 12563 C C . LYS B 1 424 ? 1.177 58.104 7.965 1.00 13.81 413 LYS B C 1
ATOM 12564 O O . LYS B 1 424 ? 1.881 58.178 8.970 1.00 14.70 413 LYS B O 1
ATOM 12583 N N . VAL B 1 425 ? 1.369 58.856 6.898 1.00 13.75 414 VAL B N 1
ATOM 12584 C CA . VAL B 1 425 ? 2.332 59.943 6.872 1.00 13.03 414 VAL B CA 1
ATOM 12585 C C . VAL B 1 425 ? 1.693 61.223 7.436 1.00 14.43 414 VAL B C 1
ATOM 12586 O O . VAL B 1 425 ? 0.680 61.722 6.922 1.00 15.72 414 VAL B O 1
ATOM 12599 N N . GLN B 1 426 ? 2.278 61.716 8.521 1.00 13.34 415 GLN B N 1
ATOM 12600 C CA . GLN B 1 426 ? 1.730 62.870 9.234 1.00 13.98 415 GLN B CA 1
ATOM 12601 C C . GLN B 1 426 ? 2.446 64.170 8.865 1.00 13.06 415 GLN B C 1
ATOM 12602 O O . GLN B 1 426 ? 1.844 65.255 8.893 1.00 16.02 415 GLN B O 1
ATOM 12616 N N . TYR B 1 427 ? 3.723 64.059 8.518 1.00 13.36 416 TYR B N 1
ATOM 12617 C CA . TYR B 1 427 ? 4.584 65.204 8.243 1.00 13.57 416 TYR B CA 1
ATOM 12618 C C . TYR B 1 427 ? 5.376 64.950 6.980 1.00 13.22 416 TYR B C 1
ATOM 12619 O O . TYR B 1 427 ? 5.914 63.865 6.834 1.00 13.68 416 TYR B O 1
ATOM 12637 N N . VAL B 1 428 ? 5.470 65.945 6.091 1.00 14.00 417 VAL B N 1
ATOM 12638 C CA . VAL B 1 428 ? 6.272 65.815 4.876 1.00 14.81 417 VAL B CA 1
ATOM 12639 C C . VAL B 1 428 ? 7.277 66.949 4.794 1.00 14.01 417 VAL B C 1
ATOM 12640 O O . VAL B 1 428 ? 6.907 68.134 4.836 1.00 15.66 417 VAL B O 1
ATOM 12653 N N . GLY B 1 429 ? 8.551 66.573 4.659 1.00 14.15 418 GLY B N 1
ATOM 12654 C CA . GLY B 1 429 ? 9.628 67.532 4.505 1.00 14.03 418 GLY B CA 1
ATOM 12655 C C . GLY B 1 429 ? 9.881 67.861 3.048 1.00 14.50 418 GLY B C 1
ATOM 12656 O O . GLY B 1 429 ? 10.061 66.962 2.234 1.00 14.92 418 GLY B O 1
ATOM 12660 N N . VAL B 1 430 ? 9.920 69.151 2.720 1.00 12.88 419 VAL B N 1
ATOM 12661 C CA . VAL B 1 430 ? 10.087 69.583 1.334 1.00 14.58 419 VAL B CA 1
ATOM 12662 C C . VAL B 1 430 ? 11.239 70.552 1.156 1.00 16.02 419 VAL B C 1
ATOM 12663 O O . VAL B 1 430 ? 11.348 71.206 0.107 1.00 15.89 419 VAL B O 1
ATOM 12676 N N . GLY B 1 431 ? 12.106 70.623 2.162 1.00 16.62 420 GLY B N 1
ATOM 12677 C CA . GLY B 1 431 ? 13.270 71.486 2.137 1.00 15.45 420 GLY B CA 1
ATOM 12678 C C . GLY B 1 431 ? 13.925 71.504 3.501 1.00 17.03 420 GLY B C 1
ATOM 12679 O O . GLY B 1 431 ? 13.372 70.975 4.466 1.00 16.84 420 GLY B O 1
ATOM 12683 N N . PRO B 1 432 ? 15.122 72.079 3.594 1.00 19.47 421 PRO B N 1
ATOM 12684 C CA . PRO B 1 432 ? 15.834 71.999 4.881 1.00 22.59 421 PRO B CA 1
ATOM 12685 C C . PRO B 1 432 ? 15.280 72.937 5.956 1.00 23.56 421 PRO B C 1
ATOM 12686 O O . PRO B 1 432 ? 15.523 72.713 7.147 1.00 24.24 421 PRO B O 1
ATOM 12697 N N . GLY B 1 433 ? 14.544 73.968 5.554 1.00 23.26 422 GLY B N 1
ATOM 12698 C CA . GLY B 1 433 ? 14.094 74.976 6.497 1.00 24.29 422 GLY B CA 1
ATOM 12699 C C . GLY B 1 433 ? 13.048 74.502 7.489 1.00 25.67 422 GLY B C 1
ATOM 12700 O O . GLY B 1 433 ? 12.260 73.608 7.186 1.00 24.13 422 GLY B O 1
ATOM 12704 N N . ARG B 1 434 ? 13.030 75.120 8.669 1.00 28.89 423 ARG B N 1
ATOM 12705 C CA . ARG B 1 434 ? 12.029 74.811 9.689 1.00 30.75 423 ARG B CA 1
ATOM 12706 C C . ARG B 1 434 ? 10.640 74.959 9.112 1.00 29.91 423 ARG B C 1
ATOM 12707 O O . ARG B 1 434 ? 9.723 74.237 9.487 1.00 32.88 423 ARG B O 1
ATOM 12728 N N . ASP B 1 435 ? 10.479 75.900 8.191 1.00 25.40 424 ASP B N 1
ATOM 12729 C CA . ASP B 1 435 ? 9.169 76.178 7.650 1.00 23.72 424 ASP B CA 1
ATOM 12730 C C . ASP B 1 435 ? 8.759 75.187 6.556 1.00 21.32 424 ASP B C 1
ATOM 12731 O O . ASP B 1 435 ? 7.591 75.143 6.186 1.00 23.08 424 ASP B O 1
ATOM 12740 N N . GLN B 1 436 ? 9.689 74.371 6.073 1.00 21.15 425 GLN B N 1
ATOM 12741 C CA . GLN B 1 436 ? 9.413 73.500 4.924 1.00 18.80 425 GLN B CA 1
ATOM 12742 C C . GLN B 1 436 ? 8.966 72.116 5.369 1.00 18.36 425 GLN B C 1
ATOM 12743 O O . GLN B 1 436 ? 9.554 71.089 5.013 1.00 17.06 425 GLN B O 1
ATOM 12757 N N . ASN B 1 437 ? 7.885 72.128 6.147 1.00 19.44 426 ASN B N 1
ATOM 12758 C CA . ASN B 1 437 ? 7.263 70.937 6.705 1.00 18.38 426 ASN B CA 1
ATOM 12759 C C . ASN B 1 437 ? 5.755 71.047 6.514 1.00 19.74 426 ASN B C 1
ATOM 12760 O O . ASN B 1 437 ? 5.143 72.025 6.945 1.00 22.31 426 ASN B O 1
ATOM 12771 N N . VAL B 1 438 ? 5.170 70.057 5.853 1.00 16.92 427 VAL B N 1
ATOM 12772 C CA . VAL B 1 438 ? 3.737 70.017 5.608 1.00 17.69 427 VAL B CA 1
ATOM 12773 C C . VAL B 1 438 ? 3.104 69.087 6.627 1.00 17.69 427 VAL B C 1
ATOM 12774 O O . VAL B 1 438 ? 3.475 67.930 6.725 1.00 19.85 427 VAL B O 1
ATOM 12787 N N . ILE B 1 439 ? 2.194 69.634 7.426 1.00 19.29 428 ILE B N 1
ATOM 12788 C CA . ILE B 1 439 ? 1.436 68.855 8.403 1.00 19.74 428 ILE B CA 1
ATOM 12789 C C . ILE B 1 439 ? 0.154 68.358 7.783 1.00 19.10 428 ILE B C 1
ATOM 12790 O O . ILE B 1 439 ? -0.701 69.164 7.415 1.00 21.62 428 ILE B O 1
ATOM 12806 N N . ILE B 1 440 ? -0.006 67.043 7.696 1.00 19.64 429 ILE B N 1
ATOM 12807 C CA . ILE B 1 440 ? -1.202 66.471 7.088 1.00 20.06 429 ILE B CA 1
ATOM 12808 C C . ILE B 1 440 ? -2.350 66.289 8.091 1.00 21.69 429 ILE B C 1
ATOM 12809 O O . ILE B 1 440 ? -3.529 66.468 7.736 1.00 22.99 429 ILE B O 1
ATOM 12825 N N . PHE B 1 441 ? -2.007 65.947 9.332 1.00 23.04 430 PHE B N 1
ATOM 12826 C CA . PHE B 1 441 ? -3.006 65.808 10.401 1.00 21.61 430 PHE B CA 1
ATOM 12827 C C . PHE B 1 441 ? -2.368 65.934 11.782 1.00 25.07 430 PHE B C 1
ATOM 12828 O O . PHE B 1 441 ? -1.152 66.096 11.894 1.00 25.59 430 PHE B O 1
#

Foldseek 3Di:
DADFQFEAEEFAQAFDPLQRQLVLCVCLLRFQEEEEQAEEFQAWDWAWDQDPVRDIDIAIDGQWGPSLVNVNHAYEYFLHYEYALVVVVVNQVVRVVVPRHHPVRAAYAQNHFYQAPVLLVVLVLVQVVCPVNRLQDPSSSQQVRLVCVVVVLTHGLNCLVPPCNLVSQVVVQVVSCVVRNDDDDPSVVRNVVSNVSNVVCVSRYDNQQVVVVVCSVVRGYYYYYQGGHQLQAVPRHQPPNHTSAGSAPVSNCVSRVHDPVSYDAYEYRFEQWDKHFGDFDDPFFDPDDVQVLLCVLVVQQDDDPRGRITTGAAEVLSSLLSCVGRVHQAYEYEQLQSQLQPQKGKYFQFWDAPNHTDHHADNDRVSVNRTDTDIDIFGHQNDQCQPPAEPVPDGPRSVVSQVVSCVSNVHHHQKYARDDHSRSMYGHD/DFQFEAEEFALAQDPLQLLLVLCLCLLVFQEEEEQAEEFDDHPLGGQWGSNQVNVRYATEYFLHYEYALVVVVVSVVVCVVVPRDHLVRAAYEQNHFYQAPVLLVVLVLVQVVCPVNHLFDPSSSQQVRLVCVVVVLTDTLNCLVPPCNLVSQVVVVVVSCVVRNDDDDDSVVRNVVSNVSNVVCVVRYDNQQVVVVVCSVVRGYYYYRFHGHQLQAVPRHQPPNHGSHGSADVSNCVSRVHDPVSYDFYEYRFEQWDKHAGDDDDPFFDPDDVQVLLQVLVVQADPPPRRTITTGAAEVLSSLLSCVRHVGQAYEYAPLQSQLQPQKGKYFQFWAAPNHTDDRDDNDRVSVVRTDTDIDIAGHQNDQCQPPAEPVPDGPSSVVSQVVSCVSNVHHHQWYARDSDSRRIYGHD

Solvent-accessible surface area: 30622 Å² total; per-residue (Å²): 121,127,16,48,110,7,0,5,0,0,2,2,0,3,8,6,57,0,32,19,13,46,1,1,13,45,11,0,65,65,5,39,9,0,0,1,6,12,1,4,15,46,14,55,31,85,9,54,36,148,67,148,162,36,92,135,45,49,33,52,4,34,1,1,0,1,0,1,22,24,93,149,0,39,0,2,0,0,2,6,0,1,1,22,0,29,34,0,4,104,20,2,53,59,0,60,223,98,43,17,140,0,52,79,38,1,43,0,0,21,3,0,2,3,1,1,13,0,5,50,60,2,6,9,65,44,7,103,73,55,46,91,76,40,17,30,24,39,121,58,0,13,3,25,2,15,16,13,11,6,34,25,38,4,6,1,0,13,10,5,70,18,120,58,0,28,52,85,0,92,142,20,4,76,6,60,40,113,22,54,36,160,28,172,33,100,25,95,27,38,8,128,65,0,76,63,36,2,101,107,0,125,97,11,46,34,33,2,1,25,33,0,79,80,8,43,89,70,21,74,68,2,2,0,7,6,8,22,0,0,0,32,0,20,14,2,5,4,3,33,31,5,21,4,7,26,9,3,2,0,3,0,2,17,3,4,4,5,23,1,95,14,4,94,41,0,0,0,0,0,1,0,1,1,2,3,26,21,26,25,29,13,29,1,47,36,154,61,96,38,5,116,49,0,40,126,87,6,66,0,79,31,144,82,138,73,56,162,41,62,5,0,20,1,2,0,8,0,0,96,1,0,21,22,1,0,18,12,64,3,0,7,0,8,53,0,30,7,1,21,47,20,116,111,1,72,0,0,37,4,1,74,13,118,57,105,95,15,114,15,3,7,6,22,29,82,106,3,71,119,21,108,31,56,73,24,79,20,78,10,21,116,60,103,0,23,114,13,106,71,70,134,94,7,31,123,46,0,37,37,2,4,121,61,0,27,88,60,18,68,16,126,0,21,12,0,3,0,7,126,30,86,100,38,21,0,95,52,118,65,43,102,8,0,13,0,0,1,1,0,3,4,6,51,0,26,22,11,31,2,0,23,38,21,0,71,113,12,59,9,1,0,7,6,11,0,5,17,54,65,22,148,76,17,49,2,2,0,8,0,1,75,27,88,144,1,37,0,2,0,0,2,6,0,1,0,23,0,22,37,0,2,104,16,3,43,30,8,54,172,150,49,32,156,0,46,84,37,2,38,0,0,24,3,0,3,3,2,0,11,1,4,52,60,2,7,9,61,38,8,108,86,57,46,90,76,38,17,24,23,59,126,59,0,15,4,25,1,15,18,14,12,5,40,26,36,4,4,1,0,15,12,8,69,19,118,56,0,24,56,87,0,105,114,20,5,74,6,57,69,102,22,52,32,174,27,168,40,100,24,94,26,39,9,130,61,0,62,63,41,3,109,108,0,127,99,16,41,32,28,1,2,14,40,0,81,78,6,40,83,78,21,82,86,2,4,0,16,3,19,27,0,0,0,29,1,18,14,2,5,2,3,32,38,4,19,4,8,26,7,4,1,1,3,0,1,16,2,3,4,5,19,3,81,16,3,89,81,0,2,0,0,0,1,0,0,0,3,4,40,18,23,18,32,15,34,1,50,36,159,60,96,37,6,107,47,0,36,137,83,4,51,0,90,11,97,151,101,40,76,143,44,62,5,0,21,1,2,0,11,0,0,95,6,0,21,35,2,0,20,12,63,5,0,5,0,4,51,0,32,6,1,21,47,22,114,112,1,72,0,0,38,5,1,59,9,120,64,100,94,14,147,25,3,12,6,32,37,84,108,6,85,123,23,115,28,47,71,24,77,19,80,10,18,116,67,102,0,26,114,14,98,66,70,131,97,7,28,121,48,0,33,41,2,3,122,62,0,25,84,59,19,69,16,125,0,16,12,0,1,0,8,124,24,128,93,31,20,0,91,55,121

InterPro domains:
  IPR001114 Adenylosuccinate synthetase [MF_00011] (1-430)
  IPR001114 Adenylosuccinate synthetase [PF00709] (10-426)
  IPR001114 Adenylosuccinate synthetase [PTHR11846] (6-427)
  IPR001114 Adenylosuccinate synthetase [SM00788] (8-428)
  IPR001114 Adenylosuccinate synthetase [TIGR00184] (10-428)
  IPR001114 Adenylosuccinate synthetase [cd03108] (8-428)
  IPR018220 Adenylosuccinate synthase, GTP-binding site [PS01266] (15-22)
  IPR027417 P-loop containing nucleoside triphosphate hydrolase [SSF52540] (8-428)
  IPR033128 Adenylosuccinate synthase, active site [PS00513] (142-153)
  IPR042109 Adenylosuccinate synthetase, domain 1 [G3DSA:3.40.440.10] (10-270)
  IPR042110 Adenylosuccinate synthetase, domain 2 [G3DSA:1.10.300.10] (116-210)
  IPR042111 Adenylosuccinate synthetase, domain 3 [G3DSA:3.90.170.10] (271-430)

CATH classification: 3.40.440.10 (+2 more: 1.10.300.10, 3.90.170.10)

Nearest PDB structures (foldseek):
  5i34-assembly1_A  TM=1.002E+00  e=6.840E-99  Cryptococcus neoformans H99
  5i34-assembly1_B  TM=9.908E-01  e=2.970E-87  Cryptococcus neoformans H99
  5i33-assembly1_A  TM=9.933E-01  e=3.338E-79  Cryptococcus neoformans H99
  2v40-assembly1_A-2  TM=9.558E-01  e=2.643E-62  Homo sapiens
  4m0g-assembly1_A  TM=9.239E-01  e=1.620E-51  Bacillus anthracis str. 'Ames Ancestor'

Secondary structure (DSSP, 8-state):
-PPPSEEEEEEE-SSS-S-HHHHHHHHHTT-SEEEE-SB-S---EEEEEE-TTS-EEEEEESSS-GGGGSTTPEEEE-TTBEE-HHHHHHHHHHHHHTT---TTSEEEETTPEEPPHHHHHHHHHHHHHHGGG-----SSSHHHHHHHHHHT---BGGGGG-TTHHHHHHHHHHHHHHHH------HHHHHHHHHHHHHHHGGGEE-HHHHHHHHHHTT-EEEEE--S-GGG-TTTSSTTSS-SS--SHHHHHHHHT--GGGEEEEEEEEESSEEE-SSS--TTB--SHHHHHHHHHTTTT-SSTT-PPEEE-EEHHHHHHHHHHH--SEEEEE-GGGGTT-SEEEEEEEEEETTEE--S--S-HHHHHT-EEEEEEEE---S--TT--SGGGS-HHHHHHHHHHHHHHT--EEEEE-SSSTT-EEE--/--SEEEEEEE-SSS-SSHHHHHHHHGGG-SEEEE-SB----B--BSSS-TTTTSTTPEEEE-TTBEE-HHHHHHHHHHHHHTT---GGGEEEETTPEEPPHHHHHHHHHHHHHHGGG-----SSSHHHHHHHHHHT---BGGGGG-TTHHHHHHHHHHHHHHHH------HHHHHHHHHHHHHHHGGGEE-HHHHHHHHHHTT-EEEEE--S-GGG-TTTSSTTSS-SS--SHHHHHHHHT--GGGEEEEEEEEESSEEE-SSS--TTB--SHHHHHHHHHTT-B-TTT--BPEEE-EEHHHHHHHHHHH--SEEEEE-GGGGTT-SEEEEEEEEEETTEEPPS--S-HHHHHTPEEEEEEEE---S--TT--SGGGS-HHHHHHHHHHHHHHT--EEEEE-SSSTT-EEE--

B-factor: mean 23.16, std 11.84, range [8.48, 93.94]